Protein 7DRQ (pdb70)

Solvent-accessible surface area: 38361 Å² total

Foldseek 3Di:
DWFFDDKAWDDQFFFWQFAEEDDLVCLQPDADDPPHGQAAHDDGHLPPAAQAWDDDDQKIKWGFGDDLVGQWIMKIAGNVPRDIADETAPDHACANLNSSSYHYNQFHWHWDAQNPQRKIKIWGHFQAALPRCSVPRDHCNQPQTWMKMFGGPQNDDDRVPNYCVGIDAPPDPPGPDDRHRTHQFLPDNDRVQGGGDTRWHWAAAPVRWIKIWWHDDQQWIWMWMWTADVVVRGIDGTDTLADTPLCVVPDVGHKYWAWDYCALRWDKIDTWIFNPDQWLELGTWFFIWTAPDNRRHARIQELVSHGADVHSDRCRGTPTCCVVVVPSTDGNQWYFDALWEWHAENQGKTKIKGWIFGADPRDTPDIFIKIWIAPSSDDDTDIDSPADSARYWAYDDQWIWGWDADQQWIWIWIDGGRDRDTDTDDTDDPPDFGFDDWDWDDDPQKIWIWTWGPDDDGGGGIIMIIIIHNPD/DFFDDKFWPDLFFFWQFAEEDDLVCLQPPDDDPPDGQAAHDDGHQPPAAQFWDDDVQKIKWGFGDDLVGQWIMKIAGNVVRDIADETAPDGACGNLNSSSHHYNQFHWHWDAQPVQRKIKIWGHFQAALPRCSPPRDRCNQPQTWMKMFDGPLNPDDRVPNYCNRIDAPPDPPGPDDRHRTHQFLPDNDRVQGGGDTRWHWAAAPVRKIKIKWHDDQFWIWMWMWTQPPVVRGIDGTDTLADTPLCVVPDVGHKYWAWDYCALRWDKIDTWIANPDQWLALGTWFFMWIAPDNRPPDLIAALASHDADVHRDRCRGTPGVCVVVVPSTHGNQWYFDALWEWHAENLRKTKIKGWIFGADPNDTPDIFIKIWIDGSSDDDIDIDSPAPSARYWDYDHQWIWGWDFDQQWIWIWIDGGRDRDTDTDDTDDPPPFGFDDWDWDDDPQKIWIWTWTPDDHGRGGIIMIIIGGND

Sequence (942 aa):
AIKLEHEIKVTDQALFFDGVKKSVPQARTQAYIEGQKYNYAYGNAIAPHGDAIKVYKNYVFTWYRGGILDRHVLTRYNTLTGKSVTIEFPHQHTGFEGRWWVGETHNTIAVAISPKDETIHLLYDHAYRENTDTGGNGDIRKDYFRYSYSLAGAASVTDNNFTLTQFVKDTSVNSEGATDYKHLTTGIEDHGQFSRLTYPTFFTSHDGDLFLHRQGSSHDGRVVFNKYLAEQGKWSHFKSFNVLGAGKKGEIKNWSIYGKKYADGKIRIGFQRRFNLPDRFRAQDGFYAYSDDPSGETQWKNYKGEAITPLVKADEALVRPGDLLPDATAKDQVSITGGFDWTVTENGDLHLIGQTNEWVNKKVIKKVYSHTYQKAGVGELITTTDFPPASQLYTAGENIYIIGLEQGRPFVEQAKGGTNDFTRVYYAPVGSQSFQKGIVHIHDGKLYYYLLEKGGAGDKRTTYLQIINLDIIKLEHEIKVTDQALFFDGVKKSVPQARTQAYIEGQKYNYAYGNAIAPHGDAIKVYKNYVFTWYRGGILDRHVLTRYNTLTGKSVTIEFPHQHTGFEGRWWVGETHNTIAVAISPKDETIHLLYDHAYRENTDTGGNGDIRKDYFRYSYSLAGAASVTDNNFTLTQFVKDTSVNSEGATDYKHLTTGIEDHGQFSRLTYPTFFTSHDGDLFLHRQGSSHDGRVVFNKYLAEQGKWSHFKSFNVLGAGKKGEIKNWSIYGKKYADGKIRIGFQRRFNLPDRFRAQDGFYAYSDDPSGETQWKNYKGEAITPLVKADEALVRPGDLLPDATAKDQVSITGGFDWTVTENGDLHLIGQTNEWVNKKVIKKVYSHTYQKAGVGELITTTDFPPASQLYTAGENIYIIGLEQGRPFVEQAKGGTNDFTRVYYAPVGSQSFQKGIVHIHDGKLYYYLLEKGGAGDKRTTYLQIINLD

Secondary structure (DSSP, 8-state):
--EEEEEEEEEEEEE---S-B--HHHHHHPPP-TT---EESS-S--SS-SS---EETTEE---PBSSTTT-B--EEEETTT--EEE---S-B---BTTBTTEE-TT--EEEEE-TTT--EEEEE---B-TT---TTS---TT-SS-EEEB-TTGGGS-GGG-SGGGB----STT---TT---B----S--HHHHSSB----EEE-TT--EEE--EEETTEEE-EEEEEETTTTEEPPPEESB-S-GGGTTSSS--EEEE--EETTEEEEEEEEE---SSSBSSEE--EEEESSTTSSS-EE-TTS-B---BS-GGGG---GGGGSTT--STT-EE--S--EEEE-TT--EEEEEEEEEEETTEEEEEEEEEEEEGGG-SPPEEES---S----EEETTEEEEEEEETTEEEEEEEETT----EEEEEPPTTS--EEEEEEEEETTEEEEEEEETT--TTEEEEEEEEEE---/-EEEEEEEEEEEEE---S-B--HHHHHHPPP-TT---EESS-S--SS-SS---EETTEE----B-STTT-B--EEEETTT--EEE---S-B---BTTBTTEE-TT--EEEEE-TTT--EEEEE---B-TT---TTS---TT-SS-EEEB-TTGGGS-GGG-SGGGB----STT---TT---B----S--HHHHSSB----EEE-TT--EEE--EE-SSSEE-EEEEEEGGGTEEPPPEESB-S-GGGTTSSS--EEEE--EETTEEEEEEEEE---SSSBSSEE--EEEESSTTSSS-EE-TTS-B---BS-GGGG---GGGGSTT--STT-EE--S--EEEE-TT--EEEEEEEEEEETTEEEEEEEEEEEEGGG-SPPEEES---S----EEETTEEEEEEEETTEEEEEEEETT----EEEEEPPTTSPPEEEEEEEEETTEEEEEEEESS--TTEEEEEEEEEE--

Organism: NCBI:txid1513271

Radius of gyration: 33.38 Å; Cα contacts (8 Å, |Δi|>4): 2490; chains: 2; bounding box: 59×92×86 Å

Structure (mmCIF, N/CA/C/O backbone):
data_7DRQ
#
_entry.id   7DRQ
#
_cell.length_a   57.993
_cell.length_b   99.998
_cell.length_c   95.304
_cell.angle_alpha   90.000
_cell.angle_beta   90.940
_cell.angle_gamma   90.000
#
_symmetry.space_group_name_H-M   'P 1 21 1'
#
loop_
_entity.id
_entity.type
_entity.pdbx_description
1 polymer Uly1
2 non-polymer 'CALCIUM ION'
3 water water
#
loop_
_atom_site.group_PDB
_atom_site.id
_atom_site.type_symbol
_atom_site.label_atom_id
_atom_site.label_alt_id
_atom_site.label_comp_id
_atom_site.label_asym_id
_atom_site.label_entity_id
_atom_site.label_seq_id
_atom_site.pdbx_PDB_ins_code
_atom_site.Cartn_x
_atom_site.Cartn_y
_atom_site.Cartn_z
_atom_site.occupancy
_atom_site.B_iso_or_equiv
_atom_site.auth_seq_id
_atom_site.auth_comp_id
_atom_site.auth_asym_id
_atom_site.auth_atom_id
_atom_site.pdbx_PDB_model_num
ATOM 1 N N . ALA A 1 1 ? 59.699 68.938 94.120 1.00 30.89 21 ALA A N 1
ATOM 2 C CA . ALA A 1 1 ? 58.707 69.690 94.877 1.00 26.13 21 ALA A CA 1
ATOM 3 C C . ALA A 1 1 ? 58.398 71.028 94.213 1.00 26.98 21 ALA A C 1
ATOM 4 O O . ALA A 1 1 ? 59.233 71.592 93.503 1.00 26.79 21 ALA A O 1
ATOM 6 N N . ILE A 1 2 ? 57.183 71.527 94.443 1.00 22.21 22 ILE A N 1
ATOM 7 C CA . ILE A 1 2 ? 56.858 72.898 94.077 1.00 18.63 22 ILE A CA 1
ATOM 8 C C . ILE A 1 2 ? 57.709 73.841 94.916 1.00 21.38 22 ILE A C 1
ATOM 9 O O . ILE A 1 2 ? 57.801 73.688 96.140 1.00 21.60 22 ILE A O 1
ATOM 14 N N . LYS A 1 3 ? 58.338 74.822 94.264 1.00 19.16 23 LYS A N 1
ATOM 15 C CA . LYS A 1 3 ? 59.372 75.624 94.910 1.00 22.46 23 LYS A CA 1
ATOM 16 C C . LYS A 1 3 ? 59.177 77.100 94.598 1.00 17.73 23 LYS A C 1
ATOM 17 O O . LYS A 1 3 ? 58.992 77.471 93.435 1.00 17.51 23 LYS A O 1
ATOM 23 N N . LEU A 1 4 ? 59.230 77.934 95.637 1.00 16.06 24 LEU A N 1
ATOM 24 C CA . LEU A 1 4 ? 59.299 79.377 95.439 1.00 14.68 24 LEU A CA 1
ATOM 25 C C . LEU A 1 4 ? 60.667 79.737 94.869 1.00 19.14 24 LEU A C 1
ATOM 26 O O . LEU A 1 4 ? 61.698 79.431 95.482 1.00 18.08 24 LEU A O 1
ATOM 31 N N . GLU A 1 5 ? 60.684 80.392 93.707 1.00 14.26 25 GLU A N 1
ATOM 32 C CA . GLU A 1 5 ? 61.933 80.751 93.039 1.00 18.13 25 GLU A CA 1
ATOM 33 C C . GLU A 1 5 ? 62.310 82.218 93.191 1.00 22.49 25 GLU A C 1
ATOM 34 O O . GLU A 1 5 ? 63.498 82.532 93.307 1.00 20.06 25 GLU A O 1
ATOM 40 N N . HIS A 1 6 ? 61.336 83.127 93.165 1.00 17.53 26 HIS A N 1
ATOM 41 C CA . HIS A 1 6 ? 61.618 84.555 93.200 1.00 18.21 26 HIS A CA 1
ATOM 42 C C . HIS A 1 6 ? 60.522 85.281 93.964 1.00 19.13 26 HIS A C 1
ATOM 43 O O . HIS A 1 6 ? 59.351 84.899 93.899 1.00 16.16 26 HIS A O 1
ATOM 50 N N . GLU A 1 7 ? 60.909 86.336 94.678 1.00 15.62 27 GLU A N 1
ATOM 51 C CA . GLU A 1 7 ? 59.961 87.205 95.369 1.00 15.22 27 GLU A CA 1
ATOM 52 C C . GLU A 1 7 ? 60.419 88.640 95.153 1.00 20.21 27 GLU A C 1
ATOM 53 O O . GLU A 1 7 ? 61.538 88.993 95.534 1.00 20.29 27 GLU A O 1
ATOM 59 N N . ILE A 1 8 ? 59.568 89.454 94.528 1.00 16.21 28 ILE A N 1
ATOM 60 C CA . ILE A 1 8 ? 59.948 90.749 93.975 1.00 14.10 28 ILE A CA 1
ATOM 61 C C . ILE A 1 8 ? 58.950 91.793 94.448 1.00 13.65 28 ILE A C 1
ATOM 62 O O . ILE A 1 8 ? 57.746 91.644 94.233 1.00 16.11 28 ILE A O 1
ATOM 67 N N . LYS A 1 9 ? 59.437 92.871 95.046 1.00 16.11 29 LYS A N 1
ATOM 68 C CA . LYS A 1 9 ? 58.523 93.947 95.398 1.00 13.39 29 LYS A CA 1
ATOM 69 C C . LYS A 1 9 ? 58.179 94.734 94.141 1.00 14.33 29 LYS A C 1
ATOM 70 O O . LYS A 1 9 ? 59.053 95.060 93.333 1.00 14.63 29 LYS A O 1
ATOM 76 N N . VAL A 1 10 ? 56.895 94.992 93.942 1.00 11.84 30 VAL A N 1
ATOM 77 C CA . VAL A 1 10 ? 56.486 95.772 92.786 1.00 13.52 30 VAL A CA 1
ATOM 78 C C . VAL A 1 10 ? 56.389 97.246 93.131 1.00 14.89 30 VAL A C 1
ATOM 79 O O . VAL A 1 10 ? 56.962 98.092 92.439 1.00 14.99 30 VAL A O 1
ATOM 83 N N . THR A 1 11 ? 55.656 97.576 94.193 1.00 13.06 31 THR A N 1
ATOM 84 C CA . THR A 1 11 ? 55.516 98.969 94.590 1.00 13.57 31 THR A CA 1
ATOM 85 C C . THR A 1 11 ? 55.074 99.022 96.040 1.00 13.02 31 THR A C 1
ATOM 86 O O . THR A 1 11 ? 54.532 98.056 96.582 1.00 13.66 31 THR A O 1
ATOM 90 N N . ASP A 1 12 ? 55.348 100.164 96.669 1.00 14.20 32 ASP A N 1
ATOM 91 C CA . ASP A 1 12 ? 54.791 100.512 97.964 1.00 16.51 32 ASP A CA 1
ATOM 92 C C . ASP A 1 12 ? 53.677 101.533 97.834 1.00 15.67 32 ASP A C 1
ATOM 93 O O . ASP A 1 12 ? 53.209 102.066 98.849 1.00 14.30 32 ASP A O 1
ATOM 98 N N . GLN A 1 13 ? 53.244 101.824 96.603 1.00 17.07 33 GLN A N 1
ATOM 99 C CA . GLN A 1 13 ? 52.288 102.896 96.358 1.00 15.97 33 GLN A CA 1
ATOM 100 C C . GLN A 1 13 ? 51.061 102.415 95.592 1.00 12.67 33 GLN A C 1
ATOM 101 O O . GLN A 1 13 ? 50.436 103.202 94.881 1.00 12.10 33 GLN A O 1
ATOM 107 N N . ALA A 1 14 ? 50.703 101.136 95.713 1.00 11.25 34 ALA A N 1
ATOM 108 C CA . ALA A 1 14 ? 49.509 100.635 95.034 1.00 13.09 34 ALA A CA 1
ATOM 109 C C . ALA A 1 14 ? 48.249 101.209 95.669 1.00 14.11 34 ALA A C 1
ATOM 110 O O . ALA A 1 14 ? 48.118 101.256 96.897 1.00 14.35 34 ALA A O 1
ATOM 112 N N . LEU A 1 15 ? 47.326 101.654 94.825 1.00 12.67 35 LEU A N 1
ATOM 113 C CA . LEU A 1 15 ? 46.105 102.289 95.313 1.00 15.48 35 LEU A CA 1
ATOM 114 C C . LEU A 1 15 ? 45.220 101.294 96.059 1.00 15.80 35 LEU A C 1
ATOM 115 O O . LEU A 1 15 ? 45.022 100.158 95.623 1.00 13.91 35 LEU A O 1
ATOM 120 N N . PHE A 1 16 ? 44.678 101.737 97.192 1.00 13.01 36 PHE A N 1
ATOM 121 C CA . PHE A 1 16 ? 43.753 100.947 97.984 1.00 14.39 36 PHE A CA 1
ATOM 122 C C . PHE A 1 16 ? 42.646 101.857 98.492 1.00 13.99 36 PHE A C 1
ATOM 123 O O . PHE A 1 16 ? 42.903 103.012 98.839 1.00 14.81 36 PHE A O 1
ATOM 131 N N . PHE A 1 17 ? 41.424 101.340 98.529 1.00 13.09 37 PHE A N 1
ATOM 132 C CA . PHE A 1 17 ? 40.273 102.122 98.972 1.00 14.52 37 PHE A CA 1
ATOM 133 C C . PHE A 1 17 ? 40.119 101.918 100.477 1.00 14.32 37 PHE A C 1
ATOM 134 O O . PHE A 1 17 ? 39.502 100.950 100.928 1.00 18.19 37 PHE A O 1
ATOM 142 N N . ASP A 1 18 ? 40.683 102.836 101.253 1.00 14.78 38 ASP A N 1
ATOM 143 C CA . ASP A 1 18 ? 40.791 102.683 102.700 1.00 17.53 38 ASP A CA 1
ATOM 144 C C . ASP A 1 18 ? 39.577 103.211 103.457 1.00 19.92 38 ASP A C 1
ATOM 145 O O . ASP A 1 18 ? 39.607 103.252 104.695 1.00 17.90 38 ASP A O 1
ATOM 150 N N . GLY A 1 19 ? 38.525 103.611 102.751 1.00 15.67 39 GLY A N 1
ATOM 151 C CA . GLY A 1 19 ? 37.318 104.119 103.385 1.00 15.31 39 GLY A CA 1
ATOM 152 C C . GLY A 1 19 ? 36.282 103.045 103.642 1.00 15.31 39 GLY A C 1
ATOM 153 O O . GLY A 1 19 ? 36.639 101.909 103.970 1.00 19.19 39 GLY A O 1
ATOM 154 N N . VAL A 1 20 ? 35.000 103.379 103.492 1.00 21.22 40 VAL A N 1
ATOM 155 C CA . VAL A 1 20 ? 33.920 102.444 103.784 1.00 21.55 40 VAL A CA 1
ATOM 156 C C . VAL A 1 20 ? 33.103 102.183 102.524 1.00 20.11 40 VAL A C 1
ATOM 157 O O . VAL A 1 20 ? 33.189 102.899 101.523 1.00 19.88 40 VAL A O 1
ATOM 161 N N . LYS A 1 21 ? 32.284 101.139 102.601 1.00 22.86 41 LYS A N 1
ATOM 162 C CA . LYS A 1 21 ? 31.431 100.761 101.485 1.00 19.91 41 LYS A CA 1
ATOM 163 C C . LYS A 1 21 ? 30.292 101.758 101.305 1.00 25.06 41 LYS A C 1
ATOM 164 O O . LYS A 1 21 ? 29.656 102.175 102.274 1.00 22.73 41 LYS A O 1
ATOM 170 N N . LYS A 1 22 ? 30.029 102.133 100.054 1.00 20.70 42 LYS A N 1
ATOM 171 C CA . LYS A 1 22 ? 28.925 103.021 99.710 1.00 24.87 42 LYS A CA 1
ATOM 172 C C . LYS A 1 22 ? 27.913 102.297 98.833 1.00 26.43 42 LYS A C 1
ATOM 173 O O . LYS A 1 22 ? 28.284 101.505 97.959 1.00 22.71 42 LYS A O 1
ATOM 179 N N . SER A 1 23 ? 26.631 102.584 99.063 1.00 23.05 43 SER A N 1
ATOM 180 C CA . SER A 1 23 ? 25.589 102.150 98.151 1.00 24.94 43 SER A CA 1
ATOM 181 C C . SER A 1 23 ? 25.779 102.819 96.786 1.00 24.35 43 SER A C 1
ATOM 182 O O . SER A 1 23 ? 26.515 103.796 96.637 1.00 23.02 43 SER A O 1
ATOM 185 N N . VAL A 1 24 ? 25.099 102.281 95.780 1.00 18.55 44 VAL A N 1
ATOM 186 C CA . VAL A 1 24 ? 25.109 102.895 94.456 1.00 22.41 44 VAL A CA 1
ATOM 187 C C . VAL A 1 24 ? 24.442 104.270 94.503 1.00 23.90 44 VAL A C 1
ATOM 188 O O . VAL A 1 24 ? 24.993 105.228 93.937 1.00 20.45 44 VAL A O 1
ATOM 192 N N . PRO A 1 25 ? 23.275 104.440 95.148 1.00 26.31 45 PRO A N 1
ATOM 193 C CA . PRO A 1 25 ? 22.723 105.806 95.252 1.00 28.44 45 PRO A CA 1
ATOM 194 C C . PRO A 1 25 ? 23.611 106.761 96.036 1.00 24.67 45 PRO A C 1
ATOM 195 O O . PRO A 1 25 ? 23.719 107.934 95.664 1.00 27.08 45 PRO A O 1
ATOM 199 N N . GLN A 1 26 ? 24.237 106.300 97.121 1.00 20.52 46 GLN A N 1
ATOM 200 C CA . GLN A 1 26 ? 25.222 107.119 97.820 1.00 25.21 46 GLN A CA 1
ATOM 201 C C . GLN A 1 26 ? 26.361 107.515 96.887 1.00 27.11 46 GLN A C 1
ATOM 202 O O . GLN A 1 26 ? 26.714 108.696 96.775 1.00 21.95 46 GLN A O 1
ATOM 208 N N . ALA A 1 27 ? 26.960 106.525 96.218 1.00 20.58 47 ALA A N 1
ATOM 209 C CA . ALA A 1 27 ? 28.111 106.792 95.360 1.00 21.01 47 ALA A CA 1
ATOM 210 C C . ALA A 1 27 ? 27.753 107.776 94.259 1.00 19.80 47 ALA A C 1
ATOM 211 O O . ALA A 1 27 ? 28.567 108.626 93.881 1.00 20.33 47 ALA A O 1
ATOM 213 N N . ARG A 1 28 ? 26.530 107.690 93.744 1.00 18.38 48 ARG A N 1
ATOM 214 C CA . ARG A 1 28 ? 26.155 108.548 92.633 1.00 18.73 48 ARG A CA 1
ATOM 215 C C . ARG A 1 28 ? 25.866 109.972 93.087 1.00 20.05 48 ARG A C 1
ATOM 216 O O . ARG A 1 28 ? 26.188 110.932 92.377 1.00 21.37 48 ARG A O 1
ATOM 224 N N . THR A 1 29 ? 25.275 110.134 94.265 1.00 16.85 49 THR A N 1
ATOM 225 C CA . THR A 1 29 ? 24.735 111.433 94.631 1.00 18.31 49 THR A CA 1
ATOM 226 C C . THR A 1 29 ? 25.634 112.251 95.550 1.00 19.08 49 THR A C 1
ATOM 227 O O . THR A 1 29 ? 25.533 113.482 95.535 1.00 16.38 49 THR A O 1
ATOM 231 N N . GLN A 1 30 ? 26.523 111.626 96.321 1.00 17.21 50 GLN A N 1
ATOM 232 C CA . GLN A 1 30 ? 27.255 112.355 97.350 1.00 18.54 50 GLN A CA 1
ATOM 233 C C . GLN A 1 30 ? 28.429 113.116 96.745 1.00 16.71 50 GLN A C 1
ATOM 234 O O . GLN A 1 30 ? 29.133 112.609 95.867 1.00 19.09 50 GLN A O 1
ATOM 240 N N . ALA A 1 31 ? 28.635 114.343 97.218 1.00 15.87 51 ALA A N 1
ATOM 241 C CA . ALA A 1 31 ? 29.756 115.155 96.768 1.00 17.65 51 ALA A CA 1
ATOM 242 C C . ALA A 1 31 ? 31.057 114.776 97.483 1.00 15.54 51 ALA A C 1
ATOM 243 O O . ALA A 1 31 ? 31.072 114.241 98.598 1.00 14.20 51 ALA A O 1
ATOM 245 N N . TYR A 1 32 ? 32.165 115.102 96.823 1.00 13.83 52 TYR A N 1
ATOM 246 C CA . TYR A 1 32 ? 33.485 114.935 97.414 1.00 15.41 52 TYR A CA 1
ATOM 247 C C . TYR A 1 32 ? 33.632 115.756 98.695 1.00 16.03 52 TYR A C 1
ATOM 248 O O . TYR A 1 32 ? 33.088 116.856 98.809 1.00 17.50 52 TYR A O 1
ATOM 257 N N . ILE A 1 33 ? 34.393 115.221 99.654 1.00 14.95 53 ILE A N 1
ATOM 258 C CA . ILE A 1 33 ? 34.787 115.908 100.885 1.00 16.19 53 ILE A CA 1
ATOM 259 C C . ILE A 1 33 ? 36.303 115.761 100.999 1.00 18.99 53 ILE A C 1
ATOM 260 O O . ILE A 1 33 ? 36.797 114.641 101.086 1.00 19.23 53 ILE A O 1
ATOM 265 N N . GLU A 1 34 ? 37.009 116.891 101.048 1.00 19.04 54 GLU A N 1
ATOM 266 C CA . GLU A 1 34 ? 38.471 116.924 101.157 1.00 19.46 54 GLU A CA 1
ATOM 267 C C . GLU A 1 34 ? 38.930 116.295 102.473 1.00 23.16 54 GLU A C 1
ATOM 268 O O . GLU A 1 34 ? 38.286 116.589 103.435 1.00 22.25 54 GLU A O 1
ATOM 274 N N . GLY A 1 35 ? 40.005 115.466 102.514 1.00 23.03 55 GLY A N 1
ATOM 275 C CA . GLY A 1 35 ? 40.396 114.765 103.702 1.00 20.70 55 GLY A CA 1
ATOM 276 C C . GLY A 1 35 ? 39.656 113.469 103.926 1.00 21.56 55 GLY A C 1
ATOM 277 O O . GLY A 1 35 ? 39.991 112.747 104.871 1.00 23.03 55 GLY A O 1
ATOM 278 N N . GLN A 1 36 ? 38.665 113.145 103.093 1.00 21.83 56 GLN A N 1
ATOM 279 C CA . GLN A 1 36 ? 37.941 111.894 103.266 1.00 23.73 56 GLN A CA 1
ATOM 280 C C . GLN A 1 36 ? 38.843 110.699 102.983 1.00 19.32 56 GLN A C 1
ATOM 281 O O . GLN A 1 36 ? 39.777 110.768 102.177 1.00 21.59 56 GLN A O 1
ATOM 287 N N . LYS A 1 37 ? 38.552 109.588 103.657 1.00 22.27 57 LYS A N 1
ATOM 288 C CA . LYS A 1 37 ? 39.122 108.315 103.238 1.00 20.66 57 LYS A CA 1
ATOM 289 C C . LYS A 1 37 ? 38.542 107.916 101.885 1.00 18.61 57 LYS A C 1
ATOM 290 O O . LYS A 1 37 ? 37.527 108.451 101.424 1.00 21.19 57 LYS A O 1
ATOM 296 N N . TYR A 1 38 ? 39.210 106.969 101.229 1.00 13.68 58 TYR A N 1
ATOM 297 C CA . TYR A 1 38 ? 38.814 106.563 99.869 1.00 15.61 58 TYR A CA 1
ATOM 298 C C . TYR A 1 38 ? 37.723 105.511 99.970 1.00 13.51 58 TYR A C 1
ATOM 299 O O . TYR A 1 38 ? 37.990 104.316 100.107 1.00 15.45 58 TYR A O 1
ATOM 308 N N . ASN A 1 39 ? 36.472 105.953 99.905 1.00 15.18 59 ASN A N 1
ATOM 309 C CA . ASN A 1 39 ? 35.344 105.037 99.967 1.00 14.29 59 ASN A CA 1
ATOM 310 C C . ASN A 1 39 ? 35.246 104.246 98.664 1.00 16.00 59 ASN A C 1
ATOM 311 O O . ASN A 1 39 ? 36.015 104.452 97.718 1.00 13.21 59 ASN A O 1
ATOM 316 N N . TYR A 1 40 ? 34.290 103.319 98.608 1.00 17.30 60 TYR A N 1
ATOM 317 C CA . TYR A 1 40 ? 34.237 102.401 97.479 1.00 15.42 60 TYR A CA 1
ATOM 318 C C . TYR A 1 40 ? 32.834 101.822 97.342 1.00 16.14 60 TYR A C 1
ATOM 319 O O . TYR A 1 40 ? 32.086 101.722 98.318 1.00 18.80 60 TYR A O 1
ATOM 328 N N . ALA A 1 41 ? 32.493 101.436 96.118 1.00 13.31 61 ALA A N 1
ATOM 329 C CA . ALA A 1 41 ? 31.155 100.953 95.805 1.00 17.20 61 ALA A CA 1
ATOM 330 C C . ALA A 1 41 ? 31.059 99.435 95.784 1.00 18.04 61 ALA A C 1
ATOM 331 O O . ALA A 1 41 ? 29.978 98.884 96.035 1.00 16.91 61 ALA A O 1
ATOM 333 N N . TYR A 1 42 ? 32.162 98.743 95.517 1.00 16.29 62 TYR A N 1
ATOM 334 C CA . TYR A 1 42 ? 32.110 97.290 95.450 1.00 15.87 62 TYR A CA 1
ATOM 335 C C . TYR A 1 42 ? 33.181 96.688 96.343 1.00 16.50 62 TYR A C 1
ATOM 336 O O . TYR A 1 42 ? 32.964 96.542 97.551 1.00 20.13 62 TYR A O 1
ATOM 345 N N . GLY A 1 43 ? 34.355 96.362 95.778 1.00 15.14 63 GLY A N 1
ATOM 346 C CA . GLY A 1 43 ? 35.464 95.899 96.585 1.00 16.35 63 GLY A CA 1
ATOM 347 C C . GLY A 1 43 ? 36.374 97.042 96.989 1.00 18.01 63 GLY A C 1
ATOM 348 O O . GLY A 1 43 ? 36.298 98.144 96.464 1.00 14.52 63 GLY A O 1
ATOM 349 N N . ASN A 1 44 ? 37.242 96.782 97.964 1.00 13.57 64 ASN A N 1
ATOM 350 C CA . ASN A 1 44 ? 38.151 97.829 98.410 1.00 12.60 64 ASN A CA 1
ATOM 351 C C . ASN A 1 44 ? 39.546 97.707 97.806 1.00 14.11 64 ASN A C 1
ATOM 352 O O . ASN A 1 44 ? 40.387 98.569 98.063 1.00 15.07 64 ASN A O 1
ATOM 357 N N . ALA A 1 45 ? 39.796 96.696 96.972 1.00 12.52 65 ALA A N 1
ATOM 358 C CA . ALA A 1 45 ? 41.146 96.403 96.480 1.00 12.28 65 ALA A CA 1
ATOM 359 C C . ALA A 1 45 ? 41.120 96.321 94.956 1.00 12.54 65 ALA A C 1
ATOM 360 O O . ALA A 1 45 ? 40.677 95.316 94.386 1.00 14.90 65 ALA A O 1
ATOM 362 N N . ILE A 1 46 ? 41.590 97.387 94.299 1.00 10.06 66 ILE A N 1
ATOM 363 C CA . ILE A 1 46 ? 41.666 97.429 92.840 1.00 11.29 66 ILE A CA 1
ATOM 364 C C . ILE A 1 46 ? 43.028 96.979 92.315 1.00 12.11 66 ILE A C 1
ATOM 365 O O . ILE A 1 46 ? 43.204 96.858 91.093 1.00 11.91 66 ILE A O 1
ATOM 370 N N . ALA A 1 47 ? 43.983 96.707 93.199 1.00 12.41 67 ALA A N 1
ATOM 371 C CA . ALA A 1 47 ? 45.326 96.266 92.829 1.00 12.54 67 ALA A CA 1
ATOM 372 C C . ALA A 1 47 ? 45.878 95.280 93.854 1.00 12.16 67 ALA A C 1
ATOM 373 O O . ALA A 1 47 ? 45.962 95.607 95.048 1.00 14.19 67 ALA A O 1
ATOM 375 N N . PRO A 1 48 ? 46.258 94.058 93.449 1.00 10.05 68 PRO A N 1
ATOM 376 C CA . PRO A 1 48 ? 46.129 93.494 92.107 1.00 11.77 68 PRO A CA 1
ATOM 377 C C . PRO A 1 48 ? 44.710 92.997 91.874 1.00 10.59 68 PRO A C 1
ATOM 378 O O . PRO A 1 48 ? 44.121 92.364 92.744 1.00 11.52 68 PRO A O 1
ATOM 382 N N . HIS A 1 49 ? 44.168 93.289 90.697 1.00 11.49 69 HIS A N 1
ATOM 383 C CA . HIS A 1 49 ? 42.787 92.949 90.404 1.00 10.96 69 HIS A CA 1
ATOM 384 C C . HIS A 1 49 ? 42.581 92.993 88.898 1.00 12.30 69 HIS A C 1
ATOM 385 O O . HIS A 1 49 ? 43.151 93.848 88.217 1.00 12.07 69 HIS A O 1
ATOM 392 N N . GLY A 1 50 ? 41.749 92.080 88.397 1.00 11.08 70 GLY A N 1
ATOM 393 C CA . GLY A 1 50 ? 41.476 92.010 86.969 1.00 10.76 70 GLY A CA 1
ATOM 394 C C . GLY A 1 50 ? 42.571 91.265 86.225 1.00 10.78 70 GLY A C 1
ATOM 395 O O . GLY A 1 50 ? 43.391 90.548 86.808 1.00 10.46 70 GLY A O 1
ATOM 396 N N . ASP A 1 51 ? 42.579 91.449 84.901 1.00 8.81 71 ASP A N 1
ATOM 397 C CA . ASP A 1 51 ? 43.518 90.758 84.018 1.00 9.56 71 ASP A CA 1
ATOM 398 C C . ASP A 1 51 ? 44.854 91.509 83.995 1.00 11.34 71 ASP A C 1
ATOM 399 O O . ASP A 1 51 ? 45.312 92.033 82.977 1.00 9.75 71 ASP A O 1
ATOM 404 N N . ALA A 1 52 ? 45.476 91.556 85.166 1.00 10.48 72 ALA A N 1
ATOM 405 C CA . ALA A 1 52 ? 46.499 92.551 85.449 1.00 7.86 72 ALA A CA 1
ATOM 406 C C . ALA A 1 52 ? 47.921 92.023 85.374 1.00 11.28 72 ALA A C 1
ATOM 407 O O . ALA A 1 52 ? 48.854 92.772 85.683 1.00 11.09 72 ALA A O 1
ATOM 409 N N . ILE A 1 53 ? 48.130 90.765 85.001 1.00 8.80 73 ILE A N 1
ATOM 410 C CA . ILE A 1 53 ? 49.490 90.246 84.921 1.00 9.70 73 ILE A CA 1
ATOM 411 C C . ILE A 1 53 ? 49.615 89.302 83.733 1.00 10.62 73 ILE A C 1
ATOM 412 O O . ILE A 1 53 ? 48.767 88.427 83.533 1.00 12.83 73 ILE A O 1
ATOM 417 N N . LYS A 1 54 ? 50.674 89.481 82.940 1.00 11.38 74 LYS A N 1
ATOM 418 C CA . LYS A 1 54 ? 50.965 88.596 81.820 1.00 11.71 74 LYS A CA 1
ATOM 419 C C . LYS A 1 54 ? 52.461 88.335 81.775 1.00 14.76 74 LYS A C 1
ATOM 420 O O . LYS A 1 54 ? 53.263 89.150 82.244 1.00 12.14 74 LYS A O 1
ATOM 426 N N . VAL A 1 55 ? 52.829 87.196 81.199 1.00 10.51 75 VAL A N 1
ATOM 427 C CA . VAL A 1 55 ? 54.226 86.828 80.997 1.00 12.30 75 VAL A CA 1
ATOM 428 C C . VAL A 1 55 ? 54.458 86.607 79.512 1.00 15.82 75 VAL A C 1
ATOM 429 O O . VAL A 1 55 ? 53.707 85.870 78.862 1.00 17.48 75 VAL A O 1
ATOM 433 N N . TYR A 1 56 ? 55.488 87.263 78.978 1.00 13.67 76 TYR A N 1
ATOM 434 C CA . TYR A 1 56 ? 55.888 87.132 77.580 1.00 12.28 76 TYR A CA 1
ATOM 435 C C . TYR A 1 56 ? 57.402 86.996 77.545 1.00 15.54 76 TYR A C 1
ATOM 436 O O . TYR A 1 56 ? 58.111 87.925 77.948 1.00 12.29 76 TYR A O 1
ATOM 445 N N . LYS A 1 57 ? 57.890 85.847 77.070 1.00 13.16 77 LYS A N 1
ATOM 446 C CA . LYS A 1 57 ? 59.315 85.534 77.117 1.00 14.79 77 LYS A CA 1
ATOM 447 C C . LYS A 1 57 ? 59.848 85.774 78.529 1.00 15.52 77 LYS A C 1
ATOM 448 O O . LYS A 1 57 ? 59.345 85.179 79.491 1.00 13.06 77 LYS A O 1
ATOM 454 N N . ASN A 1 58 ? 60.829 86.663 78.674 1.00 16.40 78 ASN A N 1
ATOM 455 C CA . ASN A 1 58 ? 61.444 86.934 79.970 1.00 12.64 78 ASN A CA 1
ATOM 456 C C . ASN A 1 58 ? 60.884 88.176 80.660 1.00 15.50 78 ASN A C 1
ATOM 457 O O . ASN A 1 58 ? 61.551 88.752 81.529 1.00 17.25 78 ASN A O 1
ATOM 462 N N . TYR A 1 59 ? 59.658 88.567 80.353 1.00 12.07 79 TYR A N 1
ATOM 463 C CA . TYR A 1 59 ? 59.091 89.793 80.899 1.00 12.71 79 TYR A CA 1
ATOM 464 C C . TYR A 1 59 ? 57.778 89.487 81.595 1.00 12.88 79 TYR A C 1
ATOM 465 O O . TYR A 1 59 ? 56.928 88.783 81.039 1.00 16.55 79 TYR A O 1
ATOM 474 N N . VAL A 1 60 ? 57.609 90.019 82.802 1.00 11.51 80 VAL A N 1
ATOM 475 C CA . VAL A 1 60 ? 56.333 89.961 83.507 1.00 10.71 80 VAL A CA 1
ATOM 476 C C . VAL A 1 60 ? 55.735 91.357 83.483 1.00 12.99 80 VAL A C 1
ATOM 477 O O . VAL A 1 60 ? 56.320 92.294 84.043 1.00 15.44 80 VAL A O 1
ATOM 481 N N . PHE A 1 61 ? 54.571 91.500 82.852 1.00 11.16 81 PHE A N 1
ATOM 482 C CA . PHE A 1 61 ? 53.876 92.775 82.772 1.00 9.92 81 PHE A CA 1
ATOM 483 C C . PHE A 1 61 ? 52.774 92.814 83.822 1.00 11.32 81 PHE A C 1
ATOM 484 O O . PHE A 1 61 ? 51.968 91.882 83.911 1.00 12.83 81 PHE A O 1
ATOM 500 N N . THR A 1 63 ? 49.868 95.508 85.833 1.00 10.78 83 THR A N 1
ATOM 501 C CA . THR A 1 63 ? 49.186 96.790 85.897 1.00 12.81 83 THR A CA 1
ATOM 502 C C . THR A 1 63 ? 48.695 97.053 87.314 1.00 9.65 83 THR A C 1
ATOM 503 O O . THR A 1 63 ? 48.503 96.135 88.110 1.00 11.20 83 THR A O 1
ATOM 507 N N . TRP A 1 64 ? 48.469 98.330 87.603 1.00 12.04 84 TRP A N 1
ATOM 508 C CA . TRP A 1 64 ? 47.967 98.780 88.893 1.00 11.76 84 TRP A CA 1
ATOM 509 C C . TRP A 1 64 ? 47.657 100.264 88.787 1.00 9.51 84 TRP A C 1
ATOM 510 O O . TRP A 1 64 ? 48.249 100.972 87.969 1.00 11.98 84 TRP A O 1
ATOM 521 N N . TYR A 1 65 ? 46.710 100.717 89.600 1.00 10.57 85 TYR A N 1
ATOM 522 C CA . TYR A 1 65 ? 46.546 102.139 89.876 1.00 11.23 85 TYR A CA 1
ATOM 523 C C . TYR A 1 65 ? 47.444 102.523 91.043 1.00 10.87 85 TYR A C 1
ATOM 524 O O . TYR A 1 65 ? 47.592 101.752 91.996 1.00 12.55 85 TYR A O 1
ATOM 533 N N . ARG A 1 66 ? 48.017 103.726 90.981 1.00 12.15 86 ARG A N 1
ATOM 534 C CA . ARG A 1 66 ? 48.905 104.233 92.023 1.00 12.89 86 ARG A CA 1
ATOM 535 C C . ARG A 1 66 ? 48.141 105.107 93.018 1.00 15.90 86 ARG A C 1
ATOM 536 O O . ARG A 1 66 ? 47.296 105.916 92.628 1.00 14.41 86 ARG A O 1
ATOM 544 N N . GLY A 1 67 ? 48.443 104.944 94.320 1.00 13.64 87 GLY A N 1
ATOM 545 C CA . GLY A 1 67 ? 47.803 105.759 95.334 1.00 16.55 87 GLY A CA 1
ATOM 546 C C . GLY A 1 67 ? 48.559 107.061 95.580 1.00 15.30 87 GLY A C 1
ATOM 547 O O . GLY A 1 67 ? 49.652 107.275 95.057 1.00 15.80 87 GLY A O 1
ATOM 548 N N . GLY A 1 68 ? 47.952 107.941 96.377 1.00 16.14 88 GLY A N 1
ATOM 549 C CA . GLY A 1 68 ? 46.643 107.720 96.974 1.00 13.74 88 GLY A CA 1
ATOM 550 C C . GLY A 1 68 ? 45.466 108.320 96.221 1.00 15.51 88 GLY A C 1
ATOM 551 O O . GLY A 1 68 ? 45.467 108.366 94.987 1.00 12.75 88 GLY A O 1
ATOM 552 N N . ILE A 1 69 ? 44.466 108.785 96.982 1.00 15.34 89 ILE A N 1
ATOM 553 C CA . ILE A 1 69 ? 43.186 109.212 96.411 1.00 16.27 89 ILE A CA 1
ATOM 554 C C . ILE A 1 69 ? 43.360 110.377 95.442 1.00 16.49 89 ILE A C 1
ATOM 555 O O . ILE A 1 69 ? 42.546 110.557 94.533 1.00 16.75 89 ILE A O 1
ATOM 560 N N . LEU A 1 70 ? 44.417 111.176 95.600 1.00 14.58 90 LEU A N 1
ATOM 561 C CA . LEU A 1 70 ? 44.622 112.321 94.720 1.00 16.82 90 LEU A CA 1
ATOM 562 C C . LEU A 1 70 ? 45.499 111.992 93.517 1.00 18.98 90 LEU A C 1
ATOM 563 O O . LEU A 1 70 ? 45.738 112.868 92.679 1.00 16.59 90 LEU A O 1
ATOM 568 N N . ASP A 1 71 ? 45.966 110.750 93.409 1.00 16.52 91 ASP A N 1
ATOM 569 C CA . ASP A 1 71 ? 46.864 110.332 92.342 1.00 12.49 91 ASP A CA 1
ATOM 570 C C . ASP A 1 71 ? 46.083 109.460 91.363 1.00 14.93 91 ASP A C 1
ATOM 571 O O . ASP A 1 71 ? 45.548 109.962 90.368 1.00 11.93 91 ASP A O 1
ATOM 576 N N . ARG A 1 72 ? 45.981 108.163 91.671 1.00 14.41 92 ARG A N 1
ATOM 577 C CA . ARG A 1 72 ? 45.121 107.216 90.962 1.00 13.59 92 ARG A CA 1
ATOM 578 C C . ARG A 1 72 ? 45.586 106.939 89.536 1.00 12.70 92 ARG A C 1
ATOM 579 O O . ARG A 1 72 ? 44.802 106.458 88.719 1.00 13.03 92 ARG A O 1
ATOM 587 N N . HIS A 1 73 ? 46.854 107.193 89.209 1.00 12.86 93 HIS A N 1
ATOM 588 C CA . HIS A 1 73 ? 47.283 107.047 87.822 1.00 13.18 93 HIS A CA 1
ATOM 589 C C . HIS A 1 73 ? 47.385 105.583 87.424 1.00 10.54 93 HIS A C 1
ATOM 590 O O . HIS A 1 73 ? 47.717 104.712 88.236 1.00 13.73 93 HIS A O 1
ATOM 597 N N . VAL A 1 74 ? 47.086 105.328 86.153 1.00 10.37 94 VAL A N 1
ATOM 598 C CA . VAL A 1 74 ? 47.268 104.007 85.557 1.00 9.96 94 VAL A CA 1
ATOM 599 C C . VAL A 1 74 ? 48.758 103.722 85.398 1.00 11.87 94 VAL A C 1
ATOM 600 O O . VAL A 1 74 ? 49.496 104.517 84.804 1.00 13.32 94 VAL A O 1
ATOM 612 N N . LEU A 1 76 ? 51.981 100.758 84.461 1.00 12.70 96 LEU A N 1
ATOM 613 C CA . LEU A 1 76 ? 52.384 99.512 83.827 1.00 8.43 96 LEU A CA 1
ATOM 614 C C . LEU A 1 76 ? 53.827 99.223 84.212 1.00 10.75 96 LEU A C 1
ATOM 615 O O . LEU A 1 76 ? 54.717 100.025 83.919 1.00 11.89 96 LEU A O 1
ATOM 620 N N . THR A 1 77 ? 54.050 98.099 84.890 1.00 10.03 97 THR A N 1
ATOM 621 C CA . THR A 1 77 ? 55.377 97.688 85.345 1.00 11.22 97 THR A CA 1
ATOM 622 C C . THR A 1 77 ? 55.819 96.462 84.563 1.00 10.82 97 THR A C 1
ATOM 623 O O . THR A 1 77 ? 55.019 95.553 84.310 1.00 12.22 97 THR A O 1
ATOM 627 N N . ARG A 1 78 ? 57.086 96.437 84.168 1.00 10.44 98 ARG A N 1
ATOM 628 C CA . ARG A 1 78 ? 57.649 95.283 83.486 1.00 10.51 98 ARG A CA 1
ATOM 629 C C . ARG A 1 78 ? 58.841 94.793 84.287 1.00 13.67 98 ARG A C 1
ATOM 630 O O . ARG A 1 78 ? 59.799 95.543 84.485 1.00 12.56 98 ARG A O 1
ATOM 638 N N . TYR A 1 79 ? 58.768 93.550 84.754 1.00 14.01 99 TYR A N 1
ATOM 639 C CA . TYR A 1 79 ? 59.860 92.891 85.463 1.00 12.97 99 TYR A CA 1
ATOM 640 C C . TYR A 1 79 ? 60.590 91.958 84.503 1.00 13.17 99 TYR A C 1
ATOM 641 O O . TYR A 1 79 ? 59.960 91.158 83.802 1.00 11.02 99 TYR A O 1
ATOM 650 N N . ASN A 1 80 ? 61.920 92.056 84.476 1.00 12.71 100 ASN A N 1
ATOM 651 C CA . ASN A 1 80 ? 62.743 91.229 83.603 1.00 11.71 100 ASN A CA 1
ATOM 652 C C . ASN A 1 80 ? 63.257 90.061 84.436 1.00 16.94 100 ASN A C 1
ATOM 653 O O . ASN A 1 80 ? 64.048 90.257 85.363 1.00 12.36 100 ASN A O 1
ATOM 658 N N . THR A 1 81 ? 62.789 88.852 84.117 1.00 14.18 101 THR A N 1
ATOM 659 C CA . THR A 1 81 ? 63.177 87.674 84.884 1.00 14.48 101 THR A CA 1
ATOM 660 C C . THR A 1 81 ? 64.653 87.334 84.716 1.00 14.77 101 THR A C 1
ATOM 661 O O . THR A 1 81 ? 65.197 86.584 85.534 1.00 15.32 101 THR A O 1
ATOM 665 N N . LEU A 1 82 ? 65.297 87.841 83.663 1.00 13.20 102 LEU A N 1
ATOM 666 C CA . LEU A 1 82 ? 66.710 87.547 83.433 1.00 14.58 102 LEU A CA 1
ATOM 667 C C . LEU A 1 82 ? 67.634 88.472 84.210 1.00 17.06 102 LEU A C 1
ATOM 668 O O . LEU A 1 82 ? 68.724 88.055 84.619 1.00 17.63 102 LEU A O 1
ATOM 673 N N . THR A 1 83 ? 67.236 89.724 84.414 1.00 16.14 103 THR A N 1
ATOM 674 C CA . THR A 1 83 ? 68.072 90.683 85.118 1.00 17.05 103 THR A CA 1
ATOM 675 C C . THR A 1 83 ? 67.609 90.957 86.540 1.00 19.17 103 THR A C 1
ATOM 676 O O . THR A 1 83 ? 68.387 91.499 87.331 1.00 15.48 103 THR A O 1
ATOM 680 N N . GLY A 1 84 ? 66.366 90.609 86.886 1.00 16.27 104 GLY A N 1
ATOM 681 C CA . GLY A 1 84 ? 65.836 90.979 88.182 1.00 14.40 104 GLY A CA 1
ATOM 682 C C . GLY A 1 84 ? 65.427 92.429 88.309 1.00 16.78 104 GLY A C 1
ATOM 683 O O . GLY A 1 84 ? 65.060 92.855 89.408 1.00 19.39 104 GLY A O 1
ATOM 684 N N . LYS A 1 85 ? 65.448 93.194 87.220 1.00 14.83 105 LYS A N 1
ATOM 685 C CA . LYS A 1 85 ? 65.143 94.619 87.265 1.00 17.15 105 LYS A CA 1
ATOM 686 C C . LYS A 1 85 ? 63.733 94.896 86.759 1.00 15.59 105 LYS A C 1
ATOM 687 O O . LYS A 1 85 ? 63.178 94.128 85.971 1.00 14.26 105 LYS A O 1
ATOM 693 N N . SER A 1 86 ? 63.173 96.017 87.211 1.00 14.04 106 SER A N 1
ATOM 694 C CA . SER A 1 86 ? 61.832 96.436 86.831 1.00 13.84 106 SER A CA 1
ATOM 695 C C . SER A 1 86 ? 61.855 97.884 86.375 1.00 15.21 106 SER A C 1
ATOM 696 O O . SER A 1 86 ? 62.682 98.687 86.826 1.00 15.71 106 SER A O 1
ATOM 699 N N . VAL A 1 87 ? 60.931 98.204 85.472 1.00 13.27 107 VAL A N 1
ATOM 700 C CA . VAL A 1 87 ? 60.722 99.561 84.983 1.00 12.57 107 VAL A CA 1
ATOM 701 C C . VAL A 1 87 ? 59.216 99.795 84.904 1.00 12.86 107 VAL A C 1
ATOM 702 O O . VAL A 1 87 ? 58.453 98.889 84.550 1.00 12.72 107 VAL A O 1
ATOM 706 N N . THR A 1 88 ? 58.789 101.006 85.233 1.00 14.33 108 THR A N 1
ATOM 707 C CA . THR A 1 88 ? 57.367 101.325 85.287 1.00 10.23 108 THR A CA 1
ATOM 708 C C . THR A 1 88 ? 57.067 102.546 84.428 1.00 15.35 108 THR A C 1
ATOM 709 O O . THR A 1 88 ? 57.883 103.468 84.333 1.00 13.78 108 THR A O 1
ATOM 713 N N . ILE A 1 89 ? 55.893 102.537 83.797 1.00 10.43 109 ILE A N 1
ATOM 714 C CA . ILE A 1 89 ? 55.408 103.652 82.989 1.00 11.93 109 ILE A CA 1
ATOM 715 C C . ILE A 1 89 ? 54.175 104.214 83.669 1.00 12.21 109 ILE A C 1
ATOM 716 O O . ILE A 1 89 ? 53.260 103.459 84.019 1.00 14.10 109 ILE A O 1
ATOM 721 N N . GLU A 1 90 ? 54.145 105.531 83.855 1.00 14.40 110 GLU A N 1
ATOM 722 C CA . GLU A 1 90 ? 52.966 106.217 84.367 1.00 12.79 110 GLU A CA 1
ATOM 723 C C . GLU A 1 90 ? 52.149 106.757 83.199 1.00 16.52 110 GLU A C 1
ATOM 724 O O . GLU A 1 90 ? 52.669 107.506 82.364 1.00 16.52 110 GLU A O 1
ATOM 730 N N . PHE A 1 91 ? 50.887 106.392 83.155 1.00 10.66 111 PHE A N 1
ATOM 731 C CA . PHE A 1 91 ? 49.981 106.896 82.136 1.00 15.44 111 PHE A CA 1
ATOM 732 C C . PHE A 1 91 ? 49.198 108.092 82.664 1.00 15.15 111 PHE A C 1
ATOM 733 O O . PHE A 1 91 ? 48.949 108.198 83.866 1.00 13.54 111 PHE A O 1
ATOM 741 N N . PRO A 1 92 ? 48.829 109.024 81.783 1.00 12.82 112 PRO A N 1
ATOM 742 C CA . PRO A 1 92 ? 48.128 110.229 82.255 1.00 16.00 112 PRO A CA 1
ATOM 743 C C . PRO A 1 92 ? 46.778 109.939 82.880 1.00 12.79 112 PRO A C 1
ATOM 744 O O . PRO A 1 92 ? 46.355 110.683 83.773 1.00 12.85 112 PRO A O 1
ATOM 748 N N . HIS A 1 93 ? 46.082 108.894 82.437 1.00 12.54 113 HIS A N 1
ATOM 749 C CA . HIS A 1 93 ? 44.731 108.647 82.930 1.00 13.60 113 HIS A CA 1
ATOM 750 C C . HIS A 1 93 ? 44.722 108.322 84.421 1.00 12.63 113 HIS A C 1
ATOM 751 O O . HIS A 1 93 ? 45.572 107.578 84.913 1.00 12.50 113 HIS A O 1
ATOM 758 N N . GLN A 1 94 ? 43.711 108.832 85.126 1.00 13.02 114 GLN A N 1
ATOM 759 C CA . GLN A 1 94 ? 43.513 108.557 86.544 1.00 14.32 114 GLN A CA 1
ATOM 760 C C . GLN A 1 94 ? 42.169 107.874 86.732 1.00 12.76 114 GLN A C 1
ATOM 761 O O . GLN A 1 94 ? 41.205 108.207 86.046 1.00 13.81 114 GLN A O 1
ATOM 767 N N . HIS A 1 95 ? 42.118 106.908 87.657 1.00 14.59 115 HIS A N 1
ATOM 768 C CA . HIS A 1 95 ? 40.875 106.201 87.969 1.00 9.64 115 HIS A CA 1
ATOM 769 C C . HIS A 1 95 ? 39.732 107.192 88.162 1.00 11.10 115 HIS A C 1
ATOM 770 O O . HIS A 1 95 ? 39.835 108.117 88.974 1.00 12.72 115 HIS A O 1
ATOM 777 N N . THR A 1 96 ? 38.643 107.014 87.403 1.00 12.16 116 THR A N 1
ATOM 778 C CA . THR A 1 96 ? 37.514 107.932 87.483 1.00 12.59 116 THR A CA 1
ATOM 779 C C . THR A 1 96 ? 36.446 107.465 88.465 1.00 16.01 116 THR A C 1
ATOM 780 O O . THR A 1 96 ? 35.410 108.120 88.592 1.00 11.88 116 THR A O 1
ATOM 784 N N . GLY A 1 97 ? 36.681 106.364 89.176 1.00 11.93 117 GLY A N 1
ATOM 785 C CA . GLY A 1 97 ? 35.807 105.983 90.268 1.00 13.76 117 GLY A CA 1
ATOM 786 C C . GLY A 1 97 ? 34.458 105.491 89.783 1.00 13.74 117 GLY A C 1
ATOM 787 O O . GLY A 1 97 ? 34.316 104.922 88.690 1.00 15.08 117 GLY A O 1
ATOM 788 N N . PHE A 1 98 ? 33.442 105.735 90.606 1.00 14.06 118 PHE A N 1
ATOM 789 C CA . PHE A 1 98 ? 32.087 105.327 90.263 1.00 14.18 118 PHE A CA 1
ATOM 790 C C . PHE A 1 98 ? 31.455 106.393 89.375 1.00 14.13 118 PHE A C 1
ATOM 791 O O . PHE A 1 98 ? 31.121 107.483 89.851 1.00 14.28 118 PHE A O 1
ATOM 799 N N . GLU A 1 99 ? 31.297 106.076 88.089 1.00 12.97 119 GLU A N 1
ATOM 800 C CA . GLU A 1 99 ? 30.662 106.961 87.110 1.00 14.25 119 GLU A CA 1
ATOM 801 C C . GLU A 1 99 ? 31.196 108.389 87.208 1.00 16.81 119 GLU A C 1
ATOM 802 O O . GLU A 1 99 ? 30.442 109.364 87.255 1.00 16.56 119 GLU A O 1
ATOM 808 N N . GLY A 1 100 ? 32.522 108.511 87.255 1.00 14.78 120 GLY A N 1
ATOM 809 C CA . GLY A 1 100 ? 33.175 109.801 87.280 1.00 16.29 120 GLY A CA 1
ATOM 810 C C . GLY A 1 100 ? 33.451 110.348 88.664 1.00 14.51 120 GLY A C 1
ATOM 811 O O . GLY A 1 100 ? 34.256 111.280 88.797 1.00 14.63 120 GLY A O 1
ATOM 812 N N . ARG A 1 101 ? 32.806 109.798 89.699 1.00 13.65 121 ARG A N 1
ATOM 813 C CA . ARG A 1 101 ? 33.014 110.226 91.081 1.00 12.98 121 ARG A CA 1
ATOM 814 C C . ARG A 1 101 ? 34.270 109.533 91.567 1.00 13.91 121 ARG A C 1
ATOM 815 O O . ARG A 1 101 ? 34.224 108.449 92.149 1.00 15.02 121 ARG A O 1
ATOM 823 N N . TRP A 1 102 ? 35.410 110.186 91.327 1.00 15.82 122 TRP A N 1
ATOM 824 C CA . TRP A 1 102 ? 36.700 109.526 91.456 1.00 15.62 122 TRP A CA 1
ATOM 825 C C . TRP A 1 102 ? 37.069 109.240 92.904 1.00 15.13 122 TRP A C 1
ATOM 826 O O . TRP A 1 102 ? 37.984 108.449 93.143 1.00 16.21 122 TRP A O 1
ATOM 837 N N . TRP A 1 103 ? 36.382 109.858 93.866 1.00 14.86 123 TRP A N 1
ATOM 838 C CA . TRP A 1 103 ? 36.599 109.571 95.283 1.00 13.94 123 TRP A CA 1
ATOM 839 C C . TRP A 1 103 ? 35.815 108.351 95.767 1.00 14.25 123 TRP A C 1
ATOM 840 O O . TRP A 1 103 ? 35.884 108.020 96.957 1.00 14.74 123 TRP A O 1
ATOM 851 N N . VAL A 1 104 ? 35.069 107.676 94.894 1.00 13.93 124 VAL A N 1
ATOM 852 C CA . VAL A 1 104 ? 34.443 106.399 95.222 1.00 12.93 124 VAL A CA 1
ATOM 853 C C . VAL A 1 104 ? 35.099 105.328 94.365 1.00 13.97 124 VAL A C 1
ATOM 854 O O . VAL A 1 104 ? 34.880 105.275 93.148 1.00 14.69 124 VAL A O 1
ATOM 858 N N . GLY A 1 105 ? 35.866 104.451 95.005 1.00 15.18 125 GLY A N 1
ATOM 859 C CA . GLY A 1 105 ? 36.618 103.446 94.266 1.00 13.69 125 GLY A CA 1
ATOM 860 C C . GLY A 1 105 ? 35.711 102.404 93.631 1.00 13.32 125 GLY A C 1
ATOM 861 O O . GLY A 1 105 ? 34.695 101.994 94.198 1.00 15.04 125 GLY A O 1
ATOM 862 N N . GLU A 1 106 ? 36.101 101.949 92.444 1.00 12.52 126 GLU A N 1
ATOM 863 C CA . GLU A 1 106 ? 35.224 101.140 91.600 1.00 10.82 126 GLU A CA 1
ATOM 864 C C . GLU A 1 106 ? 36.031 99.946 91.078 1.00 13.18 126 GLU A C 1
ATOM 865 O O . GLU A 1 106 ? 36.765 100.061 90.094 1.00 13.30 126 GLU A O 1
ATOM 871 N N . THR A 1 107 ? 35.915 98.790 91.749 1.00 14.04 127 THR A N 1
ATOM 872 C CA . THR A 1 107 ? 36.772 97.655 91.410 1.00 11.93 127 THR A CA 1
ATOM 873 C C . THR A 1 107 ? 36.361 96.937 90.127 1.00 12.42 127 THR A C 1
ATOM 874 O O . THR A 1 107 ? 37.075 96.018 89.713 1.00 12.38 127 THR A O 1
ATOM 878 N N . HIS A 1 108 ? 35.249 97.312 89.479 1.00 11.23 128 HIS A N 1
ATOM 879 C CA . HIS A 1 108 ? 35.034 96.813 88.125 1.00 13.60 128 HIS A CA 1
ATOM 880 C C . HIS A 1 108 ? 36.110 97.325 87.184 1.00 12.82 128 HIS A C 1
ATOM 881 O O . HIS A 1 108 ? 36.416 96.679 86.175 1.00 12.57 128 HIS A O 1
ATOM 888 N N . ASN A 1 109 ? 36.651 98.502 87.475 1.00 9.71 129 ASN A N 1
ATOM 889 C CA . ASN A 1 109 ? 37.372 99.313 86.498 1.00 11.59 129 ASN A CA 1
ATOM 890 C C . ASN A 1 109 ? 38.852 98.970 86.459 1.00 11.24 129 ASN A C 1
ATOM 891 O O . ASN A 1 109 ? 39.715 99.834 86.594 1.00 13.69 129 ASN A O 1
ATOM 896 N N . THR A 1 110 ? 39.145 97.695 86.257 1.00 10.68 130 THR A N 1
ATOM 897 C CA . THR A 1 110 ? 40.513 97.199 86.281 1.00 12.77 130 THR A CA 1
ATOM 898 C C . THR A 1 110 ? 41.292 97.642 85.039 1.00 11.82 130 THR A C 1
ATOM 899 O O . THR A 1 110 ? 40.746 98.175 84.071 1.00 12.14 130 THR A O 1
ATOM 903 N N . ILE A 1 111 ? 42.601 97.402 85.086 1.00 12.76 131 ILE A N 1
ATOM 904 C CA . ILE A 1 111 ? 43.504 97.629 83.962 1.00 12.95 131 ILE A CA 1
ATOM 905 C C . ILE A 1 111 ? 43.955 96.271 83.451 1.00 12.44 131 ILE A C 1
ATOM 906 O O . ILE A 1 111 ? 44.755 95.590 84.107 1.00 11.81 131 ILE A O 1
ATOM 911 N N . ALA A 1 112 ? 43.484 95.891 82.267 1.00 9.99 132 ALA A N 1
ATOM 912 C CA . ALA A 1 112 ? 43.899 94.644 81.642 1.00 10.06 132 ALA A CA 1
ATOM 913 C C . ALA A 1 112 ? 45.080 94.903 80.717 1.00 10.31 132 ALA A C 1
ATOM 914 O O . ALA A 1 112 ? 45.160 95.953 80.075 1.00 10.23 132 ALA A O 1
ATOM 916 N N . VAL A 1 113 ? 46.008 93.945 80.667 1.00 11.89 133 VAL A N 1
ATOM 917 C CA . VAL A 1 113 ? 47.197 94.067 79.834 1.00 10.83 133 VAL A CA 1
ATOM 918 C C . VAL A 1 113 ? 47.352 92.800 79.001 1.00 11.59 133 VAL A C 1
ATOM 919 O O . VAL A 1 113 ? 47.031 91.695 79.450 1.00 10.31 133 VAL A O 1
ATOM 923 N N . ALA A 1 114 ? 47.840 92.968 77.772 1.00 10.83 134 ALA A N 1
ATOM 924 C CA . ALA A 1 114 ? 48.237 91.840 76.942 1.00 9.87 134 ALA A CA 1
ATOM 925 C C . ALA A 1 114 ? 49.415 92.229 76.060 1.00 11.34 134 ALA A C 1
ATOM 926 O O . ALA A 1 114 ? 49.583 93.398 75.696 1.00 11.86 134 ALA A O 1
ATOM 928 N N . ILE A 1 115 ? 50.215 91.226 75.707 1.00 10.13 135 ILE A N 1
ATOM 929 C CA . ILE A 1 115 ? 51.265 91.336 74.693 1.00 9.44 135 ILE A CA 1
ATOM 930 C C . ILE A 1 115 ? 50.850 90.499 73.487 1.00 13.03 135 ILE A C 1
ATOM 931 O O . ILE A 1 115 ? 50.391 89.365 73.650 1.00 13.42 135 ILE A O 1
ATOM 936 N N . SER A 1 116 ? 50.991 91.053 72.276 1.00 10.17 136 SER A N 1
ATOM 937 C CA . SER A 1 116 ? 50.921 90.209 71.079 1.00 11.52 136 SER A CA 1
ATOM 938 C C . SER A 1 116 ? 52.246 89.486 70.901 1.00 12.71 136 SER A C 1
ATOM 939 O O . SER A 1 116 ? 53.276 90.140 70.735 1.00 12.17 136 SER A O 1
ATOM 942 N N . PRO A 1 117 ? 52.268 88.156 70.906 1.00 13.36 137 PRO A N 1
ATOM 943 C CA . PRO A 1 117 ? 53.532 87.453 70.647 1.00 18.05 137 PRO A CA 1
ATOM 944 C C . PRO A 1 117 ? 53.979 87.566 69.197 1.00 15.64 137 PRO A C 1
ATOM 945 O O . PRO A 1 117 ? 55.107 87.174 68.886 1.00 16.07 137 PRO A O 1
ATOM 949 N N . LYS A 1 118 ? 53.136 88.107 68.314 1.00 15.17 138 LYS A N 1
ATOM 950 C CA . LYS A 1 118 ? 53.511 88.255 66.914 1.00 14.29 138 LYS A CA 1
ATOM 951 C C . LYS A 1 118 ? 54.328 89.523 66.688 1.00 15.60 138 LYS A C 1
ATOM 952 O O . LYS A 1 118 ? 55.488 89.452 66.275 1.00 16.25 138 LYS A O 1
ATOM 958 N N . ASP A 1 119 ? 53.765 90.694 66.989 1.00 12.11 139 ASP A N 1
ATOM 959 C CA . ASP A 1 119 ? 54.474 91.943 66.722 1.00 11.78 139 ASP A CA 1
ATOM 960 C C . ASP A 1 119 ? 54.935 92.658 67.986 1.00 10.44 139 ASP A C 1
ATOM 961 O O . ASP A 1 119 ? 55.395 93.801 67.901 1.00 12.12 139 ASP A O 1
ATOM 966 N N . GLU A 1 120 ? 54.813 92.019 69.152 1.00 14.77 140 GLU A N 1
ATOM 967 C CA . GLU A 1 120 ? 55.289 92.567 70.428 1.00 10.40 140 GLU A CA 1
ATOM 968 C C . GLU A 1 120 ? 54.638 93.907 70.782 1.00 14.27 140 GLU A C 1
ATOM 969 O O . GLU A 1 120 ? 55.204 94.706 71.542 1.00 11.25 140 GLU A O 1
ATOM 975 N N . THR A 1 121 ? 53.437 94.165 70.260 1.00 11.34 141 THR A N 1
ATOM 976 C CA . THR A 1 121 ? 52.675 95.312 70.740 1.00 11.82 141 THR A CA 1
ATOM 977 C C . THR A 1 121 ? 52.126 95.030 72.134 1.00 11.89 141 THR A C 1
ATOM 978 O O . THR A 1 121 ? 51.872 93.880 72.509 1.00 12.20 141 THR A O 1
ATOM 982 N N . ILE A 1 122 ? 51.960 96.098 72.905 1.00 7.66 142 ILE A N 1
ATOM 983 C CA . ILE A 1 122 ? 51.382 96.050 74.238 1.00 10.24 142 ILE A CA 1
ATOM 984 C C . ILE A 1 122 ? 49.993 96.658 74.164 1.00 10.95 142 ILE A C 1
ATOM 985 O O . ILE A 1 122 ? 49.805 97.705 73.538 1.00 11.47 142 ILE A O 1
ATOM 990 N N . HIS A 1 123 ? 49.030 96.014 74.812 1.00 8.90 143 HIS A N 1
ATOM 991 C CA . HIS A 1 123 ? 47.645 96.477 74.799 1.00 10.36 143 HIS A CA 1
ATOM 992 C C . HIS A 1 123 ? 47.133 96.645 76.218 1.00 11.75 143 HIS A C 1
ATOM 993 O O . HIS A 1 123 ? 47.333 95.763 77.060 1.00 10.57 143 HIS A O 1
ATOM 1000 N N . LEU A 1 124 ? 46.477 97.779 76.471 1.00 11.09 144 LEU A N 1
ATOM 1001 C CA . LEU A 1 124 ? 45.903 98.110 77.771 1.00 10.13 144 LEU A CA 1
ATOM 1002 C C . LEU A 1 124 ? 44.448 98.525 77.605 1.00 12.14 144 LEU A C 1
ATOM 1003 O O . LEU A 1 124 ? 44.131 99.351 76.741 1.00 10.36 144 LEU A O 1
ATOM 1008 N N . LEU A 1 125 ? 43.585 97.990 78.461 1.00 9.07 145 LEU A N 1
ATOM 1009 C CA . LEU A 1 125 ? 42.183 98.384 78.527 1.00 11.35 145 LEU A CA 1
ATOM 1010 C C . LEU A 1 125 ? 41.855 98.712 79.969 1.00 10.25 145 LEU A C 1
ATOM 1011 O O . LEU A 1 125 ? 42.142 97.909 80.861 1.00 10.81 145 LEU A O 1
ATOM 1016 N N . TYR A 1 126 ? 41.261 99.879 80.223 1.00 10.32 146 TYR A N 1
ATOM 1017 C CA . TYR A 1 126 ? 41.152 100.228 81.633 1.00 10.93 146 TYR A CA 1
ATOM 1018 C C . TYR A 1 126 ? 39.974 101.141 81.938 1.00 11.62 146 TYR A C 1
ATOM 1019 O O . TYR A 1 126 ? 39.492 101.893 81.089 1.00 11.71 146 TYR A O 1
ATOM 1028 N N . ASP A 1 127 ? 39.550 101.067 83.203 1.00 11.42 147 ASP A N 1
ATOM 1029 C CA . ASP A 1 127 ? 38.682 102.056 83.837 1.00 13.23 147 ASP A CA 1
ATOM 1030 C C . ASP A 1 127 ? 37.317 102.120 83.163 1.00 11.64 147 ASP A C 1
ATOM 1031 O O . ASP A 1 127 ? 36.816 103.198 82.838 1.00 14.55 147 ASP A O 1
ATOM 1044 N N . HIS A 1 129 ? 33.208 100.569 83.181 1.00 12.86 149 HIS A N 1
ATOM 1045 C CA . HIS A 1 129 ? 32.086 99.795 83.712 1.00 11.61 149 HIS A CA 1
ATOM 1046 C C . HIS A 1 129 ? 30.834 100.166 82.912 1.00 11.75 149 HIS A C 1
ATOM 1047 O O . HIS A 1 129 ? 29.963 100.902 83.389 1.00 15.33 149 HIS A O 1
ATOM 1054 N N . ALA A 1 130 ? 30.755 99.632 81.691 1.00 13.47 150 ALA A N 1
ATOM 1055 C CA . ALA A 1 130 ? 29.579 99.787 80.831 1.00 12.84 150 ALA A CA 1
ATOM 1056 C C . ALA A 1 130 ? 29.252 101.256 80.558 1.00 15.19 150 ALA A C 1
ATOM 1057 O O . ALA A 1 130 ? 28.085 101.658 80.527 1.00 15.82 150 ALA A O 1
ATOM 1059 N N . TYR A 1 131 ? 30.279 102.067 80.333 1.00 15.70 151 TYR A N 1
ATOM 1060 C CA . TYR A 1 131 ? 30.009 103.472 80.069 1.00 14.20 151 TYR A CA 1
ATOM 1061 C C . TYR A 1 131 ? 29.596 103.666 78.613 1.00 13.48 151 TYR A C 1
ATOM 1062 O O . TYR A 1 131 ? 29.865 102.831 77.747 1.00 13.34 151 TYR A O 1
ATOM 1071 N N . ARG A 1 132 ? 28.911 104.782 78.361 1.00 14.10 152 ARG A N 1
ATOM 1072 C CA . ARG A 1 132 ? 28.387 105.121 77.044 1.00 14.71 152 ARG A CA 1
ATOM 1073 C C . ARG A 1 132 ? 28.522 106.623 76.856 1.00 11.74 152 ARG A C 1
ATOM 1074 O O . ARG A 1 132 ? 28.848 107.354 77.790 1.00 13.81 152 ARG A O 1
ATOM 1082 N N . GLU A 1 133 ? 28.249 107.095 75.634 1.00 13.12 153 GLU A N 1
ATOM 1083 C CA . GLU A 1 133 ? 28.497 108.507 75.347 1.00 15.36 153 GLU A CA 1
ATOM 1084 C C . GLU A 1 133 ? 27.650 109.424 76.221 1.00 16.29 153 GLU A C 1
ATOM 1085 O O . GLU A 1 133 ? 28.064 110.551 76.514 1.00 20.89 153 GLU A O 1
ATOM 1091 N N . ASN A 1 134 ? 26.478 108.964 76.665 1.00 16.24 154 ASN A N 1
ATOM 1092 C CA . ASN A 1 134 ? 25.625 109.784 77.512 1.00 19.68 154 ASN A CA 1
ATOM 1093 C C . ASN A 1 134 ? 25.645 109.322 78.967 1.00 17.79 154 ASN A C 1
ATOM 1094 O O . ASN A 1 134 ? 24.694 109.579 79.710 1.00 17.62 154 ASN A O 1
ATOM 1099 N N . THR A 1 135 ? 26.711 108.642 79.387 1.00 17.20 155 THR A N 1
ATOM 1100 C CA . THR A 1 135 ? 26.910 108.378 80.806 1.00 16.53 155 THR A CA 1
ATOM 1101 C C . THR A 1 135 ? 26.972 109.701 81.563 1.00 16.90 155 THR A C 1
ATOM 1102 O O . THR A 1 135 ? 27.632 110.650 81.134 1.00 17.71 155 THR A O 1
ATOM 1106 N N . ASP A 1 136 ? 26.257 109.770 82.684 1.00 18.25 156 ASP A N 1
ATOM 1107 C CA . ASP A 1 136 ? 26.139 110.999 83.458 1.00 23.01 156 ASP A CA 1
ATOM 1108 C C . ASP A 1 136 ? 27.217 110.990 84.531 1.00 19.00 156 ASP A C 1
ATOM 1109 O O . ASP A 1 136 ? 27.094 110.286 85.540 1.00 20.66 156 ASP A O 1
ATOM 1114 N N . THR A 1 137 ? 28.269 111.772 84.325 1.00 18.70 157 THR A N 1
ATOM 1115 C CA . THR A 1 137 ? 29.357 111.787 85.294 1.00 18.99 157 THR A CA 1
ATOM 1116 C C . THR A 1 137 ? 29.099 112.717 86.468 1.00 23.18 157 THR A C 1
ATOM 1117 O O . THR A 1 137 ? 30.005 112.905 87.287 1.00 19.87 157 THR A O 1
ATOM 1121 N N . GLY A 1 138 ? 27.906 113.302 86.559 1.00 25.05 158 GLY A N 1
ATOM 1122 C CA . GLY A 1 138 ? 27.601 114.207 87.653 1.00 25.20 158 GLY A CA 1
ATOM 1123 C C . GLY A 1 138 ? 28.509 115.411 87.721 1.00 24.92 158 GLY A C 1
ATOM 1124 O O . GLY A 1 138 ? 28.806 115.891 88.819 1.00 23.39 158 GLY A O 1
ATOM 1125 N N . GLY A 1 139 ? 28.966 115.911 86.574 1.00 23.05 159 GLY A N 1
ATOM 1126 C CA . GLY A 1 139 ? 29.853 117.053 86.544 1.00 25.90 159 GLY A CA 1
ATOM 1127 C C . GLY A 1 139 ? 31.319 116.731 86.707 1.00 23.97 159 GLY A C 1
ATOM 1128 O O . GLY A 1 139 ? 32.113 117.644 86.963 1.00 26.88 159 GLY A O 1
ATOM 1129 N N . ASN A 1 140 ? 31.707 115.467 86.575 1.00 20.10 160 ASN A N 1
ATOM 1130 C CA . ASN A 1 140 ? 33.095 115.048 86.751 1.00 21.55 160 ASN A CA 1
ATOM 1131 C C . ASN A 1 140 ? 33.615 114.542 85.409 1.00 24.61 160 ASN A C 1
ATOM 1132 O O . ASN A 1 140 ? 33.713 113.340 85.169 1.00 25.49 160 ASN A O 1
ATOM 1137 N N . GLY A 1 141 ? 33.937 115.475 84.522 1.00 25.86 161 GLY A N 1
ATOM 1138 C CA . GLY A 1 141 ? 34.573 115.133 83.269 1.00 23.36 161 GLY A CA 1
ATOM 1139 C C . GLY A 1 141 ? 33.576 114.847 82.161 1.00 21.12 161 GLY A C 1
ATOM 1140 O O . GLY A 1 141 ? 32.407 114.530 82.391 1.00 24.27 161 GLY A O 1
ATOM 1141 N N . ASP A 1 142 ? 34.067 114.968 80.928 1.00 18.59 162 ASP A N 1
ATOM 1142 C CA . ASP A 1 142 ? 33.272 114.767 79.722 1.00 19.67 162 ASP A CA 1
ATOM 1143 C C . ASP A 1 142 ? 33.633 113.401 79.145 1.00 18.31 162 ASP A C 1
ATOM 1144 O O . ASP A 1 142 ? 34.756 113.197 78.670 1.00 18.08 162 ASP A O 1
ATOM 1149 N N . ILE A 1 143 ? 32.683 112.468 79.182 1.00 16.17 163 ILE A N 1
ATOM 1150 C CA . ILE A 1 143 ? 32.934 111.089 78.770 1.00 15.27 163 ILE A CA 1
ATOM 1151 C C . ILE A 1 143 ? 32.396 110.800 77.371 1.00 18.47 163 ILE A C 1
ATOM 1152 O O . ILE A 1 143 ? 32.447 109.655 76.916 1.00 15.69 163 ILE A O 1
ATOM 1157 N N . ARG A 1 144 ? 31.918 111.823 76.656 1.00 14.19 164 ARG A N 1
ATOM 1158 C CA . ARG A 1 144 ? 31.234 111.570 75.393 1.00 16.66 164 ARG A CA 1
ATOM 1159 C C . ARG A 1 144 ? 32.127 110.871 74.373 1.00 16.10 164 ARG A C 1
ATOM 1160 O O . ARG A 1 144 ? 31.640 110.048 73.588 1.00 16.03 164 ARG A O 1
ATOM 1168 N N . LYS A 1 145 ? 33.428 111.180 74.368 1.00 16.10 165 LYS A N 1
ATOM 1169 C CA . LYS A 1 145 ? 34.412 110.531 73.507 1.00 16.48 165 LYS A CA 1
ATOM 1170 C C . LYS A 1 145 ? 35.464 109.798 74.333 1.00 16.35 165 LYS A C 1
ATOM 1171 O O . LYS A 1 145 ? 36.633 109.713 73.946 1.00 13.69 165 LYS A O 1
ATOM 1177 N N . ASP A 1 146 ? 35.056 109.260 75.491 1.00 15.68 166 ASP A N 1
ATOM 1178 C CA . ASP A 1 146 ? 36.010 108.578 76.359 1.00 14.23 166 ASP A CA 1
ATOM 1179 C C . ASP A 1 146 ? 35.359 107.416 77.109 1.0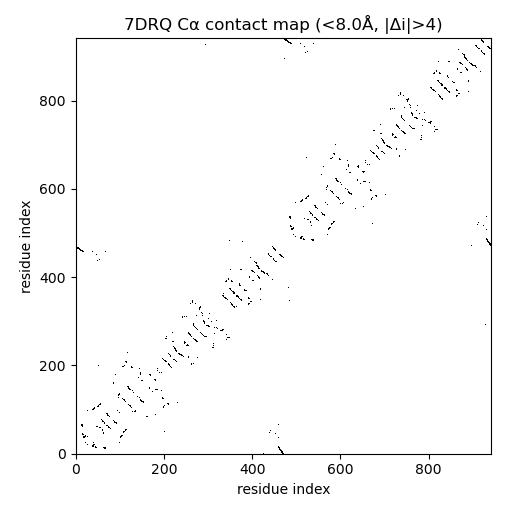0 14.51 166 ASP A C 1
ATOM 1180 O O . ASP A 1 146 ? 35.871 107.010 78.160 1.00 15.43 166 ASP A O 1
ATOM 1185 N N . TYR A 1 147 ? 34.244 106.878 76.600 1.00 13.99 167 TYR A N 1
ATOM 1186 C CA . TYR A 1 147 ? 33.501 105.825 77.292 1.00 13.11 167 TYR A CA 1
ATOM 1187 C C . TYR A 1 147 ? 34.142 104.456 77.124 1.00 13.91 167 TYR A C 1
ATOM 1188 O O . TYR A 1 147 ? 33.810 103.531 77.879 1.00 12.04 167 TYR A O 1
ATOM 1197 N N . PHE A 1 148 ? 35.041 104.316 76.148 1.00 11.95 168 PHE A N 1
ATOM 1198 C CA . PHE A 1 148 ? 35.818 103.110 75.906 1.00 12.19 168 PHE A CA 1
ATOM 1199 C C . PHE A 1 148 ? 37.278 103.543 75.898 1.00 11.51 168 PHE A C 1
ATOM 1200 O O . PHE A 1 148 ? 37.619 104.546 75.264 1.00 12.24 168 PHE A O 1
ATOM 1208 N N . ARG A 1 149 ? 38.132 102.818 76.624 1.00 12.14 169 ARG A N 1
ATOM 1209 C CA . ARG A 1 149 ? 39.460 103.330 76.975 1.00 10.65 169 ARG A CA 1
ATOM 1210 C C . ARG A 1 149 ? 40.537 102.299 76.645 1.00 12.39 169 ARG A C 1
ATOM 1211 O O . ARG A 1 149 ? 40.763 101.355 77.408 1.00 12.41 169 ARG A O 1
ATOM 1219 N N . TYR A 1 150 ? 41.223 102.505 75.521 1.00 12.10 170 TYR A N 1
ATOM 1220 C CA . TYR A 1 150 ? 42.203 101.563 74.995 1.00 10.58 170 TYR A CA 1
ATOM 1221 C C . TYR A 1 150 ? 43.520 102.284 74.755 1.00 11.51 170 TYR A C 1
ATOM 1222 O O . TYR A 1 150 ? 43.542 103.356 74.136 1.00 10.29 170 TYR A O 1
ATOM 1231 N N . SER A 1 151 ? 44.616 101.693 75.222 1.00 12.19 171 SER A N 1
ATOM 1232 C CA . SER A 1 151 ? 45.949 102.213 74.950 1.00 11.40 171 SER A CA 1
ATOM 1233 C C . SER A 1 151 ? 46.791 101.097 74.349 1.00 13.52 171 SER A C 1
ATOM 1234 O O . SER A 1 151 ? 46.625 99.921 74.691 1.00 12.02 171 SER A O 1
ATOM 1237 N N . TYR A 1 152 ? 47.689 101.460 73.433 1.00 12.32 172 TYR A N 1
ATOM 1238 C CA . TYR A 1 152 ? 48.479 100.437 72.768 1.00 10.12 172 TYR A CA 1
ATOM 1239 C C . TYR A 1 152 ? 49.789 101.030 72.279 1.00 11.46 172 TYR A C 1
ATOM 1240 O O . TYR A 1 152 ? 49.954 102.248 72.175 1.00 12.87 172 TYR A O 1
ATOM 1249 N N . SER A 1 153 ? 50.711 100.142 71.959 1.00 9.74 173 SER A N 1
ATOM 1250 C CA . SER A 1 153 ? 52.098 100.515 71.744 1.00 11.72 173 SER A CA 1
ATOM 1251 C C . SER A 1 153 ? 52.507 100.297 70.293 1.00 12.34 173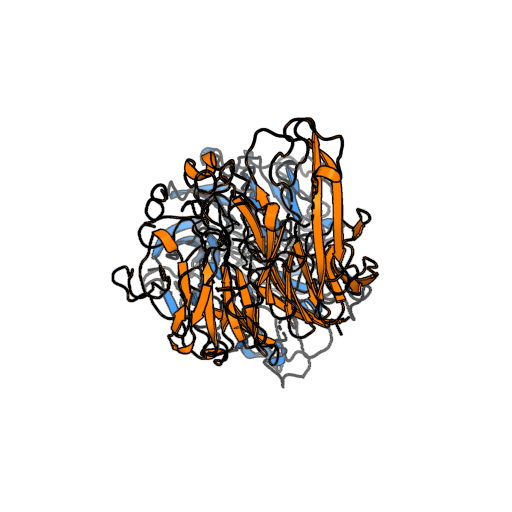 SER A C 1
ATOM 1252 O O . SER A 1 153 ? 51.781 99.709 69.479 1.00 12.23 173 SER A O 1
ATOM 1255 N N . LEU A 1 154 ? 53.707 100.782 69.989 1.00 11.69 174 LEU A N 1
ATOM 1256 C CA . LEU A 1 154 ? 54.398 100.399 68.776 1.00 11.72 174 LEU A CA 1
ATOM 1257 C C . LEU A 1 154 ? 54.678 98.905 68.774 1.00 13.19 174 LEU A C 1
ATOM 1258 O O . LEU A 1 154 ? 54.793 98.261 69.823 1.00 10.21 174 LEU A O 1
ATOM 1263 N N . ALA A 1 155 ? 54.818 98.360 67.571 1.00 12.78 175 ALA A N 1
ATOM 1264 C CA . ALA A 1 155 ? 55.379 97.027 67.425 1.00 13.48 175 ALA A CA 1
ATOM 1265 C C . ALA A 1 155 ? 56.804 97.017 67.965 1.00 12.79 175 ALA A C 1
ATOM 1266 O O . ALA A 1 155 ? 57.554 97.981 67.793 1.00 12.64 175 ALA A O 1
ATOM 1268 N N . GLY A 1 156 ? 57.151 95.940 68.669 1.00 11.06 176 GLY A N 1
ATOM 1269 C CA . GLY A 1 156 ? 58.456 95.801 69.279 1.00 11.93 176 GLY A CA 1
ATOM 1270 C C . GLY A 1 156 ? 58.588 96.415 70.658 1.00 14.25 176 GLY A C 1
ATOM 1271 O O . GLY A 1 156 ? 59.658 96.302 71.266 1.00 13.29 176 GLY A O 1
ATOM 1272 N N . ALA A 1 157 ? 57.541 97.064 71.176 1.00 10.71 177 ALA A N 1
ATOM 1273 C CA . ALA A 1 157 ? 57.678 97.758 72.458 1.00 11.68 177 ALA A CA 1
ATOM 1274 C C . ALA A 1 157 ? 57.903 96.796 73.611 1.00 11.22 177 ALA A C 1
ATOM 1275 O O . ALA A 1 157 ? 58.563 97.163 74.595 1.00 13.11 177 ALA A O 1
ATOM 1277 N N . ALA A 1 158 ? 57.376 95.572 73.517 1.00 10.15 178 ALA A N 1
ATOM 1278 C CA . ALA A 1 158 ? 57.447 94.659 74.660 1.00 12.38 178 ALA A CA 1
ATOM 1279 C C . ALA A 1 158 ? 58.880 94.364 75.070 1.00 12.40 178 ALA A C 1
ATOM 1280 O O . ALA A 1 158 ? 59.138 94.065 76.243 1.00 13.47 178 ALA A O 1
ATOM 1282 N N . SER A 1 159 ? 59.817 94.424 74.130 1.00 12.69 179 SER A N 1
ATOM 1283 C CA . SER A 1 159 ? 61.178 93.973 74.392 1.00 13.67 179 SER A CA 1
ATOM 1284 C C . SER A 1 159 ? 62.218 95.084 74.291 1.00 15.88 179 SER A C 1
ATOM 1285 O O . SER A 1 159 ? 63.414 94.784 74.218 1.00 15.37 179 SER A O 1
ATOM 1288 N N . VAL A 1 160 ? 61.813 96.360 74.300 1.00 14.52 180 VAL A N 1
ATOM 1289 C CA . VAL A 1 160 ? 62.833 97.407 74.340 1.00 16.35 180 VAL A CA 1
ATOM 1290 C C . VAL A 1 160 ? 63.573 97.325 75.677 1.00 15.60 180 VAL A C 1
ATOM 1291 O O . VAL A 1 160 ? 63.106 96.706 76.636 1.00 14.26 180 VAL A O 1
ATOM 1295 N N . THR A 1 161 ? 64.757 97.938 75.726 1.00 15.79 181 THR A N 1
ATOM 1296 C CA . THR A 1 161 ? 65.499 97.980 76.982 1.00 13.57 181 THR A CA 1
ATOM 1297 C C . THR A 1 161 ? 64.741 98.800 78.020 1.00 17.86 181 THR A C 1
ATOM 1298 O O . THR A 1 161 ? 63.850 99.588 77.696 1.00 16.36 181 THR A O 1
ATOM 1302 N N . ASP A 1 162 ? 65.112 98.607 79.292 1.00 15.95 182 ASP A N 1
ATOM 1303 C CA . ASP A 1 162 ? 64.435 99.311 80.379 1.00 14.91 182 ASP A CA 1
ATOM 1304 C C . ASP A 1 162 ? 64.432 100.818 80.159 1.00 15.34 182 ASP A C 1
ATOM 1305 O O . ASP A 1 162 ? 63.412 101.483 80.378 1.00 14.23 182 ASP A O 1
ATOM 1310 N N . ASN A 1 163 ? 65.572 101.389 79.752 1.00 15.19 183 ASN A N 1
ATOM 1311 C CA . ASN A 1 163 ? 65.606 102.844 79.631 1.00 17.36 183 ASN A CA 1
ATOM 1312 C C . ASN A 1 163 ? 64.724 103.346 78.494 1.00 15.52 183 ASN A C 1
ATOM 1313 O O . ASN A 1 163 ? 64.372 104.528 78.479 1.00 15.67 183 ASN A O 1
ATOM 1318 N N . ASN A 1 164 ? 64.371 102.486 77.546 1.00 15.11 184 ASN A N 1
ATOM 1319 C CA . ASN A 1 164 ? 63.478 102.870 76.459 1.00 15.38 184 ASN A CA 1
ATOM 1320 C C . ASN A 1 164 ? 62.027 102.493 76.729 1.00 13.69 184 ASN A C 1
ATOM 1321 O O . ASN A 1 164 ? 61.156 102.786 75.896 1.00 14.75 184 ASN A O 1
ATOM 1326 N N . PHE A 1 165 ? 61.746 101.845 77.861 1.00 12.55 185 PHE A N 1
ATOM 1327 C CA . PHE A 1 165 ? 60.382 101.416 78.195 1.00 12.76 185 PHE A CA 1
ATOM 1328 C C . PHE A 1 165 ? 59.665 102.603 78.828 1.00 14.36 185 PHE A C 1
ATOM 1329 O O . PHE A 1 165 ? 59.583 102.752 80.051 1.00 13.37 185 PHE A O 1
ATOM 1337 N N . THR A 1 166 ? 59.165 103.484 77.966 1.00 11.07 186 THR A N 1
ATOM 1338 C CA . THR A 1 166 ? 58.562 104.742 78.386 1.00 13.22 186 THR A CA 1
ATOM 1339 C C . THR A 1 166 ? 57.292 104.979 77.582 1.00 13.63 186 THR A C 1
ATOM 1340 O O . THR A 1 166 ? 56.977 104.241 76.647 1.00 11.75 186 THR A O 1
ATOM 1344 N N . LEU A 1 167 ? 56.596 106.071 77.919 1.00 13.57 187 LEU A N 1
ATOM 1345 C CA . LEU A 1 167 ? 55.417 106.499 77.169 1.00 13.97 187 LEU A CA 1
ATOM 1346 C C . LEU A 1 167 ? 55.713 106.737 75.689 1.00 14.70 187 LEU A C 1
ATOM 1347 O O . LEU A 1 167 ? 54.782 106.716 74.876 1.00 16.19 187 LEU A O 1
ATOM 1352 N N . THR A 1 168 ? 56.986 106.966 75.322 1.00 15.01 188 THR A N 1
ATOM 1353 C CA . THR A 1 168 ? 57.356 107.098 73.915 1.00 14.64 188 THR A CA 1
ATOM 1354 C C . THR A 1 168 ? 56.935 105.876 73.103 1.00 13.56 188 THR A C 1
ATOM 1355 O O . THR A 1 168 ? 56.677 105.987 71.895 1.00 17.38 188 THR A O 1
ATOM 1359 N N . GLN A 1 169 ? 56.834 104.713 73.749 1.00 12.47 189 GLN A N 1
ATOM 1360 C CA . GLN A 1 169 ? 56.441 103.482 73.078 1.00 12.56 189 GLN A CA 1
ATOM 1361 C C . GLN A 1 169 ? 54.945 103.401 72.795 1.00 14.48 189 GLN A C 1
ATOM 1362 O O . GLN A 1 169 ? 54.521 102.504 72.057 1.00 15.13 189 GLN A O 1
ATOM 1368 N N . PHE A 1 170 ? 54.143 104.298 73.343 1.00 11.59 190 PHE A N 1
ATOM 1369 C CA . PHE A 1 170 ? 52.700 104.178 73.218 1.00 13.25 190 PHE A CA 1
ATOM 1370 C C . PHE A 1 170 ? 52.158 105.215 72.247 1.00 12.62 190 PHE A C 1
ATOM 1371 O O . PHE A 1 170 ? 52.763 106.269 72.028 1.00 15.38 190 PHE A O 1
ATOM 1379 N N . VAL A 1 171 ? 51.027 104.876 71.643 1.00 13.00 191 VAL A N 1
ATOM 1380 C CA . VAL A 1 171 ? 50.496 105.601 70.493 1.00 14.36 191 VAL A CA 1
ATOM 1381 C C . VAL A 1 171 ? 49.424 106.562 70.973 1.00 14.49 191 VAL A C 1
ATOM 1382 O O . VAL A 1 171 ? 48.445 106.154 71.612 1.00 14.32 191 VAL A O 1
ATOM 1386 N N . LYS A 1 172 ? 49.603 107.840 70.653 1.00 14.96 192 LYS A N 1
ATOM 1387 C CA . LYS A 1 172 ? 48.643 108.850 71.061 1.00 13.30 192 LYS A CA 1
ATOM 1388 C C . LYS A 1 172 ? 47.368 108.777 70.225 1.00 14.82 192 LYS A C 1
ATOM 1389 O O . LYS A 1 172 ? 47.368 108.362 69.056 1.00 13.38 192 LYS A O 1
ATOM 1395 N N . ASP A 1 173 ? 46.267 109.191 70.844 1.00 11.77 193 ASP A N 1
ATOM 1396 C CA . ASP A 1 173 ? 45.039 109.474 70.113 1.00 15.78 193 ASP A CA 1
ATOM 1397 C C . ASP A 1 173 ? 45.282 110.709 69.259 1.00 14.48 193 ASP A C 1
ATOM 1398 O O . ASP A 1 173 ? 45.465 111.805 69.794 1.00 16.37 193 ASP A O 1
ATOM 1403 N N . THR A 1 174 ? 45.317 110.530 67.934 1.00 16.27 194 THR A N 1
ATOM 1404 C CA . THR A 1 174 ? 45.410 111.643 66.994 1.00 18.05 194 THR A CA 1
ATOM 1405 C C . THR A 1 174 ? 44.170 111.726 66.117 1.00 21.17 194 THR A C 1
ATOM 1406 O O . THR A 1 174 ? 44.216 112.300 65.020 1.00 18.46 194 THR A O 1
ATOM 1410 N N . SER A 1 175 ? 43.065 111.150 66.577 1.00 18.62 195 SER A N 1
ATOM 1411 C CA . SER A 1 175 ? 41.814 111.189 65.840 1.00 18.55 195 SER A CA 1
ATOM 1412 C C . SER A 1 175 ? 41.171 112.567 65.971 1.00 18.35 195 SER A C 1
ATOM 1413 O O . SER A 1 175 ? 41.658 113.445 66.691 1.00 20.92 195 SER A O 1
ATOM 1416 N N . VAL A 1 176 ? 40.040 112.758 65.279 1.00 19.41 196 VAL A N 1
ATOM 1417 C CA . VAL A 1 176 ? 39.309 114.019 65.390 1.00 20.86 196 VAL A CA 1
ATOM 1418 C C . VAL A 1 176 ? 38.771 114.243 66.797 1.00 18.89 196 VAL A C 1
ATOM 1419 O O . VAL A 1 176 ? 38.461 115.381 67.166 1.00 20.57 196 VAL A O 1
ATOM 1423 N N . ASN A 1 177 ? 38.663 113.186 67.604 1.00 20.35 197 ASN A N 1
ATOM 1424 C CA . ASN A 1 177 ? 38.203 113.294 68.984 1.00 20.74 197 ASN A CA 1
ATOM 1425 C C . ASN A 1 177 ? 39.339 113.459 69.998 1.00 21.05 197 ASN A C 1
ATOM 1426 O O . ASN A 1 177 ? 39.078 113.448 71.210 1.00 17.41 197 ASN A O 1
ATOM 1431 N N . SER A 1 178 ? 40.582 113.625 69.546 1.00 19.60 198 SER A N 1
ATOM 1432 C CA . SER A 1 178 ? 41.708 113.650 70.474 1.00 17.57 198 SER A CA 1
ATOM 1433 C C . SER A 1 178 ? 41.596 114.809 71.459 1.00 21.10 198 SER A C 1
ATOM 1434 O O . SER A 1 178 ? 41.236 115.930 71.093 1.00 18.62 198 SER A O 1
ATOM 1437 N N . GLU A 1 179 ? 41.928 114.535 72.720 1.00 17.13 199 GLU A N 1
ATOM 1438 C CA . GLU A 1 179 ? 41.948 115.583 73.733 1.00 21.20 199 GLU A CA 1
ATOM 1439 C C . GLU A 1 179 ? 43.197 116.445 73.675 1.00 22.63 199 GLU A C 1
ATOM 1440 O O . GLU A 1 179 ? 43.208 117.527 74.267 1.00 28.15 199 GLU A O 1
ATOM 1446 N N . GLY A 1 180 ? 44.245 115.998 73.008 1.00 20.59 200 GLY A N 1
ATOM 1447 C CA . GLY A 1 180 ? 45.454 116.784 72.966 1.00 24.98 200 GLY A CA 1
ATOM 1448 C C . GLY A 1 180 ? 46.679 115.915 73.137 1.00 23.99 200 GLY A C 1
ATOM 1449 O O . GLY A 1 180 ? 46.648 114.709 72.890 1.00 21.74 200 GLY A O 1
ATOM 1450 N N . ALA A 1 181 ? 47.760 116.560 73.590 1.00 22.28 201 ALA A N 1
ATOM 1451 C CA . ALA A 1 181 ? 49.101 116.003 73.464 1.00 22.21 201 ALA A CA 1
ATOM 1452 C C . ALA A 1 181 ? 49.383 114.849 74.423 1.00 19.25 201 ALA A C 1
ATOM 1453 O O . ALA A 1 181 ? 50.353 114.121 74.209 1.00 20.83 201 ALA A O 1
ATOM 1455 N N . THR A 1 182 ? 48.593 114.664 75.477 1.00 16.64 202 THR A N 1
ATOM 1456 C CA . THR A 1 182 ? 48.822 113.545 76.390 1.00 17.74 202 THR A CA 1
ATOM 1457 C C . THR A 1 182 ? 47.628 112.595 76.427 1.00 15.96 202 THR A C 1
ATOM 1458 O O . THR A 1 182 ? 47.407 111.898 77.426 1.00 15.96 202 THR A O 1
ATOM 1462 N N . ASP A 1 183 ? 46.857 112.562 75.337 1.00 19.26 203 ASP A N 1
ATOM 1463 C CA . ASP A 1 183 ? 45.713 111.663 75.187 1.00 16.56 203 ASP A CA 1
ATOM 1464 C C . ASP A 1 183 ? 46.227 110.366 74.572 1.00 14.43 203 ASP A C 1
ATOM 1465 O O . ASP A 1 183 ? 46.505 110.296 73.367 1.00 13.75 203 ASP A O 1
ATOM 1470 N N . TYR A 1 184 ? 46.366 109.334 75.410 1.00 13.70 204 TYR A N 1
ATOM 1471 C CA . TYR A 1 184 ? 46.729 107.995 74.964 1.00 11.17 204 TYR A CA 1
ATOM 1472 C C . TYR A 1 184 ? 45.542 107.041 74.921 1.00 13.74 204 TYR A C 1
ATOM 1473 O O . TYR A 1 184 ? 45.744 105.826 74.795 1.00 13.81 204 TYR A O 1
ATOM 1482 N N . LYS A 1 185 ? 44.316 107.550 75.027 1.00 10.40 205 LYS A N 1
ATOM 1483 C CA . LYS A 1 185 ? 43.132 106.706 75.148 1.00 11.88 205 LYS A CA 1
ATOM 1484 C C . LYS A 1 185 ? 42.370 106.706 73.829 1.00 16.12 205 LYS A C 1
ATOM 1485 O O . LYS A 1 185 ? 41.990 107.765 73.319 1.00 12.64 205 LYS A O 1
ATOM 1491 N N . HIS A 1 186 ? 42.177 105.520 73.273 1.00 10.98 206 HIS A N 1
ATOM 1492 C CA . HIS A 1 186 ? 41.508 105.338 72.001 1.00 13.37 206 HIS A CA 1
ATOM 1493 C C . HIS A 1 186 ? 40.100 104.813 72.234 1.00 11.97 206 HIS A C 1
ATOM 1494 O O . HIS A 1 186 ? 39.871 103.955 73.092 1.00 11.46 206 HIS A O 1
ATOM 1501 N N . LEU A 1 187 ? 39.165 105.335 71.464 1.00 11.76 207 LEU A N 1
ATOM 1502 C CA . LEU A 1 187 ? 37.752 105.047 71.659 1.00 12.86 207 LEU A CA 1
ATOM 1503 C C . LEU A 1 187 ? 37.306 103.788 70.925 1.00 12.23 207 LEU A C 1
ATOM 1504 O O . LEU A 1 187 ? 36.122 103.429 70.995 1.00 11.62 207 LEU A O 1
ATOM 1509 N N . THR A 1 188 ? 38.229 103.119 70.236 1.00 10.28 208 THR A N 1
ATOM 1510 C CA . THR A 1 188 ? 37.952 101.977 69.378 1.00 11.15 208 THR A CA 1
ATOM 1511 C C . THR A 1 188 ? 39.217 101.141 69.269 1.00 12.04 208 THR A C 1
ATOM 1512 O O . THR A 1 188 ? 40.332 101.641 69.446 1.00 12.60 208 THR A O 1
ATOM 1524 N N . THR A 1 190 ? 39.354 99.068 66.384 1.00 12.43 210 THR A N 1
ATOM 1525 C CA . THR A 1 190 ? 39.349 98.723 64.968 1.00 11.30 210 THR A CA 1
ATOM 1526 C C . THR A 1 190 ? 39.760 99.874 64.071 1.00 14.30 210 THR A C 1
ATOM 1527 O O . THR A 1 190 ? 39.714 99.730 62.839 1.00 13.88 210 THR A O 1
ATOM 1531 N N . GLY A 1 191 ? 40.111 101.015 64.638 1.00 11.63 211 GLY A N 1
ATOM 1532 C CA . GLY A 1 191 ? 40.339 102.195 63.835 1.00 16.11 211 GLY A CA 1
ATOM 1533 C C . GLY A 1 191 ? 39.082 102.912 63.403 1.00 15.61 211 GLY A C 1
ATOM 1534 O O . GLY A 1 191 ? 39.185 103.959 62.751 1.00 15.81 211 GLY A O 1
ATOM 1535 N N . ILE A 1 192 ? 37.904 102.400 63.759 1.00 14.92 212 ILE A N 1
ATOM 1536 C CA . ILE A 1 192 ? 36.622 102.982 63.368 1.00 14.70 212 ILE A CA 1
ATOM 1537 C C . ILE A 1 192 ? 35.832 103.296 64.625 1.00 13.84 212 ILE A C 1
ATOM 1538 O O . ILE A 1 192 ? 35.548 102.393 65.422 1.00 13.77 212 ILE A O 1
ATOM 1543 N N . GLU A 1 193 ? 35.468 104.567 64.804 1.00 13.80 213 GLU A N 1
ATOM 1544 C CA . GLU A 1 193 ? 34.612 104.935 65.927 1.00 16.94 213 GLU A CA 1
ATOM 1545 C C . GLU A 1 193 ? 33.254 104.274 65.747 1.00 16.89 213 GLU A C 1
ATOM 1546 O O . GLU A 1 193 ? 32.673 104.318 64.659 1.00 15.95 213 GLU A O 1
ATOM 1552 N N . ASP A 1 194 ? 32.761 103.629 66.803 1.00 15.43 214 ASP A N 1
ATOM 1553 C CA . ASP A 1 194 ? 31.554 102.803 66.675 1.00 13.83 214 ASP A CA 1
ATOM 1554 C C . ASP A 1 194 ? 30.925 102.695 68.068 1.00 16.75 214 ASP A C 1
ATOM 1555 O O . ASP A 1 194 ? 31.266 101.797 68.839 1.00 13.48 214 ASP A O 1
ATOM 1560 N N . HIS A 1 195 ? 29.991 103.606 68.363 1.00 14.11 215 HIS A N 1
ATOM 1561 C CA . HIS A 1 195 ? 29.376 103.614 69.689 1.00 17.71 215 HIS A CA 1
ATOM 1562 C C . HIS A 1 195 ? 28.584 102.338 69.948 1.00 15.09 215 HIS A C 1
ATOM 1563 O O . HIS A 1 195 ? 28.626 101.795 71.055 1.00 15.05 215 HIS A O 1
ATOM 1570 N N . GLY A 1 196 ? 27.866 101.836 68.938 1.00 15.40 216 GLY A N 1
ATOM 1571 C CA . GLY A 1 196 ? 27.157 100.576 69.115 1.00 15.95 216 GLY A CA 1
ATOM 1572 C C . GLY A 1 196 ? 28.081 99.454 69.553 1.00 17.94 216 GLY A C 1
ATOM 1573 O O . GLY A 1 196 ? 27.737 98.653 70.429 1.00 16.84 216 GLY A O 1
ATOM 1574 N N . GLN A 1 197 ? 29.284 99.405 68.973 1.00 14.58 217 GLN A N 1
ATOM 1575 C CA . GLN A 1 197 ? 30.217 98.311 69.243 1.00 13.96 217 GLN A CA 1
ATOM 1576 C C . GLN A 1 197 ? 30.974 98.500 70.552 1.00 13.80 217 GLN A C 1
ATOM 1577 O O . GLN A 1 197 ? 31.278 97.512 71.233 1.00 11.98 217 GLN A O 1
ATOM 1583 N N . PHE A 1 198 ? 31.289 99.736 70.933 1.00 13.93 218 PHE A N 1
ATOM 1584 C CA . PHE A 1 198 ? 32.225 99.943 72.032 1.00 12.06 218 PHE A CA 1
ATOM 1585 C C . PHE A 1 198 ? 31.607 100.550 73.283 1.00 13.32 218 PHE A C 1
ATOM 1586 O O . PHE A 1 198 ? 32.335 100.818 74.243 1.00 13.26 218 PHE A O 1
ATOM 1594 N N . SER A 1 199 ? 30.296 100.751 73.317 1.00 14.79 219 SER A N 1
ATOM 1595 C CA . SER A 1 199 ? 29.640 101.245 74.514 1.00 13.62 219 SER A CA 1
ATOM 1596 C C . SER A 1 199 ? 29.107 100.084 75.352 1.00 11.49 219 SER A C 1
ATOM 1597 O O . SER A 1 199 ? 28.940 98.958 74.870 1.00 13.73 219 SER A O 1
ATOM 1600 N N . ARG A 1 200 ? 28.854 100.382 76.629 1.00 14.02 220 ARG A N 1
ATOM 1601 C CA . ARG A 1 200 ? 28.295 99.432 77.590 1.00 13.22 220 ARG A CA 1
ATOM 1602 C C . ARG A 1 200 ? 29.181 98.199 77.774 1.00 13.92 220 ARG A C 1
ATOM 1603 O O . ARG A 1 200 ? 28.683 97.087 77.961 1.00 12.25 220 ARG A O 1
ATOM 1611 N N . LEU A 1 201 ? 30.500 98.393 77.757 1.00 9.72 221 LEU A N 1
ATOM 1612 C CA . LEU A 1 201 ? 31.441 97.285 77.900 1.00 12.23 221 LEU A CA 1
ATOM 1613 C C . LEU A 1 201 ? 32.072 97.271 79.293 1.00 11.20 221 LEU A C 1
ATOM 1614 O O . LEU A 1 201 ? 32.393 98.325 79.855 1.00 13.92 221 LEU A O 1
ATOM 1619 N N . THR A 1 202 ? 32.278 96.062 79.830 1.00 9.81 222 THR A N 1
ATOM 1620 C CA . THR A 1 202 ? 32.892 95.848 81.139 1.00 12.60 222 THR A CA 1
ATOM 1621 C C . THR A 1 202 ? 33.723 94.565 81.091 1.00 12.27 222 THR A C 1
ATOM 1622 O O . THR A 1 202 ? 33.487 93.681 80.260 1.00 11.65 222 THR A O 1
ATOM 1626 N N . TYR A 1 203 ? 34.728 94.487 81.979 1.00 11.14 223 TYR A N 1
ATOM 1627 C CA . TYR A 1 203 ? 35.555 93.304 82.240 1.00 13.30 223 TYR A CA 1
ATOM 1628 C C . TYR A 1 203 ? 36.473 92.922 81.087 1.00 12.58 223 TYR A C 1
ATOM 1629 O O . TYR A 1 203 ? 36.291 91.850 80.492 1.00 13.92 223 TYR A O 1
ATOM 1638 N N . PRO A 1 204 ? 37.480 93.734 80.759 1.00 12.60 224 PRO A N 1
ATOM 1639 C CA . PRO A 1 204 ? 38.432 93.343 79.700 1.00 10.21 224 PRO A CA 1
ATOM 1640 C C . PRO A 1 204 ? 39.298 92.177 80.163 1.00 13.38 224 PRO A C 1
ATOM 1641 O O . PRO A 1 204 ? 39.922 92.237 81.225 1.00 11.34 224 PRO A O 1
ATOM 1645 N N . THR A 1 205 ? 39.309 91.101 79.371 1.00 10.17 225 THR A N 1
ATOM 1646 C CA . THR A 1 205 ? 40.116 89.919 79.655 1.00 13.16 225 THR A CA 1
ATOM 1647 C C . THR A 1 205 ? 40.689 89.399 78.347 1.00 10.78 225 THR A C 1
ATOM 1648 O O . THR A 1 205 ? 39.930 88.954 77.481 1.00 11.48 225 THR A O 1
ATOM 1652 N N . PHE A 1 206 ? 42.011 89.455 78.211 1.00 11.94 226 PHE A N 1
ATOM 1653 C CA . PHE A 1 206 ? 42.705 88.938 77.044 1.00 11.38 226 PHE A CA 1
ATOM 1654 C C . PHE A 1 206 ? 43.048 87.463 77.225 1.00 12.60 226 PHE A C 1
ATOM 1655 O O . PHE A 1 206 ? 43.212 86.968 78.343 1.00 15.02 226 PHE A O 1
ATOM 1663 N N . PHE A 1 207 ? 43.205 86.768 76.103 1.00 11.10 227 PHE A N 1
ATOM 1664 C CA . PHE A 1 207 ? 43.777 85.429 76.117 1.00 15.65 227 PHE A CA 1
ATOM 1665 C C . PHE A 1 207 ? 44.542 85.218 74.818 1.00 14.00 227 PHE A C 1
ATOM 1666 O O . PHE A 1 207 ? 44.309 85.906 73.822 1.00 13.83 227 PHE A O 1
ATOM 1674 N N . THR A 1 208 ? 45.464 84.255 74.842 1.00 13.22 228 THR A N 1
ATOM 1675 C CA . THR A 1 208 ? 46.341 83.979 73.711 1.00 14.70 228 THR A CA 1
ATOM 1676 C C . THR A 1 208 ? 46.289 82.501 73.354 1.00 15.84 228 THR A C 1
ATOM 1677 O O . THR A 1 208 ? 46.086 81.642 74.213 1.00 13.03 228 THR A O 1
ATOM 1681 N N . SER A 1 209 ? 46.513 82.212 72.081 1.00 11.37 229 SER A N 1
ATOM 1682 C CA . SER A 1 209 ? 46.529 80.837 71.609 1.00 12.90 229 SER A CA 1
ATOM 1683 C C . SER A 1 209 ? 47.954 80.285 71.567 1.00 17.81 229 SER A C 1
ATOM 1684 O O . SER A 1 209 ? 48.937 80.999 71.776 1.00 20.46 229 SER A O 1
ATOM 1687 N N . HIS A 1 210 ? 48.047 78.985 71.266 1.00 19.76 230 HIS A N 1
ATOM 1688 C CA . HIS A 1 210 ? 49.337 78.305 71.162 1.00 24.34 230 HIS A CA 1
ATOM 1689 C C . HIS A 1 210 ? 50.253 79.002 70.167 1.00 24.13 230 HIS A C 1
ATOM 1690 O O . HIS A 1 210 ? 51.426 79.271 70.455 1.00 24.62 230 HIS A O 1
ATOM 1697 N N . ASP A 1 211 ? 49.723 79.301 68.989 1.00 21.41 231 ASP A N 1
ATOM 1698 C CA . ASP A 1 211 ? 50.457 79.898 67.883 1.00 25.03 231 ASP A CA 1
ATOM 1699 C C . ASP A 1 211 ? 50.663 81.400 68.037 1.00 26.15 231 ASP A C 1
ATOM 1700 O O . ASP A 1 211 ? 51.176 82.035 67.106 1.00 26.50 231 ASP A O 1
ATOM 1705 N N . GLY A 1 212 ? 50.271 81.983 69.165 1.00 18.40 232 GLY A N 1
ATOM 1706 C CA . GLY A 1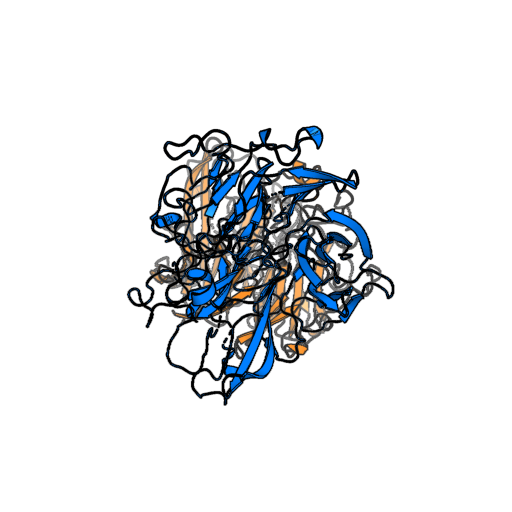 212 ? 50.544 83.384 69.411 1.00 19.15 232 GLY A CA 1
ATOM 1707 C C . GLY A 1 212 ? 49.494 84.359 68.929 1.00 17.18 232 GLY A C 1
ATOM 1708 O O . GLY A 1 212 ? 49.781 85.557 68.844 1.00 14.62 232 GLY A O 1
ATOM 1709 N N . ASP A 1 213 ? 48.292 83.893 68.603 1.00 15.89 233 ASP A N 1
ATOM 1710 C CA . ASP A 1 213 ? 47.202 84.821 68.343 1.00 12.93 233 ASP A CA 1
ATOM 1711 C C . ASP A 1 213 ? 46.701 85.408 69.652 1.00 13.01 233 ASP A C 1
ATOM 1712 O O . ASP A 1 213 ? 46.731 84.758 70.699 1.00 14.92 233 ASP A O 1
ATOM 1717 N N . LEU A 1 214 ? 46.266 86.659 69.592 1.00 10.93 234 LEU A N 1
ATOM 1718 C CA . LEU A 1 214 ? 45.826 87.400 70.766 1.00 12.22 234 LEU A CA 1
ATOM 1719 C C . LEU A 1 214 ? 44.356 87.751 70.601 1.00 14.19 234 LEU A C 1
ATOM 1720 O O . LEU A 1 214 ? 43.942 88.227 69.534 1.00 13.33 234 LEU A O 1
ATOM 1725 N N . PHE A 1 215 ? 43.575 87.511 71.647 1.00 10.62 235 PHE A N 1
ATOM 1726 C CA . PHE A 1 215 ? 42.136 87.746 71.623 1.00 10.70 235 PHE A CA 1
ATOM 1727 C C . PHE A 1 215 ? 41.726 88.556 72.843 1.00 12.72 235 PHE A C 1
ATOM 1728 O O . PHE A 1 215 ? 42.440 88.612 73.848 1.00 13.04 235 PHE A O 1
ATOM 1736 N N . LEU A 1 216 ? 40.536 89.147 72.767 1.00 10.92 236 LEU A N 1
ATOM 1737 C CA . LEU A 1 216 ? 39.976 89.886 73.886 1.00 11.78 236 LEU A CA 1
ATOM 1738 C C . LEU A 1 216 ? 38.496 89.555 74.001 1.00 11.43 236 LEU A C 1
ATOM 1739 O O . LEU A 1 216 ? 37.826 89.406 72.982 1.00 12.13 236 LEU A O 1
ATOM 1744 N N . HIS A 1 217 ? 37.991 89.403 75.224 1.00 9.60 237 HIS A N 1
ATOM 1745 C CA . HIS A 1 217 ? 36.544 89.377 75.402 1.00 11.76 237 HIS A CA 1
ATOM 1746 C C . HIS A 1 217 ? 36.117 90.328 76.510 1.00 12.61 237 HIS A C 1
ATOM 1747 O O . HIS A 1 217 ? 36.874 90.622 77.435 1.00 11.22 237 HIS A O 1
ATOM 1762 N N . ARG A 1 219 ? 32.165 91.926 78.456 1.00 10.68 239 ARG A N 1
ATOM 1763 C CA . ARG A 1 219 ? 30.724 91.802 78.605 1.00 11.94 239 ARG A CA 1
ATOM 1764 C C . ARG A 1 219 ? 30.091 93.090 78.118 1.00 10.48 239 ARG A C 1
ATOM 1765 O O . ARG A 1 219 ? 30.590 94.182 78.403 1.00 14.42 239 ARG A O 1
ATOM 1773 N N . GLN A 1 220 ? 29.024 92.963 77.343 1.00 13.25 240 GLN A N 1
ATOM 1774 C CA . GLN A 1 220 ? 28.319 94.126 76.835 1.00 8.57 240 GLN A CA 1
ATOM 1775 C C . GLN A 1 220 ? 26.885 94.106 77.337 1.00 11.40 240 GLN A C 1
ATOM 1776 O O . GLN A 1 220 ? 26.230 93.061 77.322 1.00 12.64 240 GLN A O 1
ATOM 1782 N N . GLY A 1 221 ? 26.406 95.266 77.764 1.00 11.03 241 GLY A N 1
ATOM 1783 C CA . GLY A 1 221 ? 25.011 95.398 78.144 1.00 14.52 241 GLY A CA 1
ATOM 1784 C C . GLY A 1 221 ? 24.827 95.597 79.633 1.00 14.85 241 GLY A C 1
ATOM 1785 O O . GLY A 1 221 ? 25.594 96.323 80.273 1.00 17.61 241 GLY A O 1
ATOM 1786 N N . SER A 1 222 ? 23.818 94.950 80.197 1.00 14.32 242 SER A N 1
ATOM 1787 C CA . SER A 1 222 ? 23.440 95.139 81.590 1.00 16.04 242 SER A CA 1
ATOM 1788 C C . SER A 1 222 ? 23.221 93.784 82.241 1.00 14.39 242 SER A C 1
ATOM 1789 O O . SER A 1 222 ? 23.247 92.743 81.581 1.00 15.81 242 SER A O 1
ATOM 1792 N N . SER A 1 223 ? 22.947 93.810 83.550 1.00 14.98 243 SER A N 1
ATOM 1793 C CA . SER A 1 223 ? 22.589 92.591 84.265 1.00 15.81 243 SER A CA 1
ATOM 1794 C C . SER A 1 223 ? 21.221 92.040 83.871 1.00 16.30 243 SER A C 1
ATOM 1795 O O . SER A 1 223 ? 20.892 90.920 84.278 1.00 16.10 243 SER A O 1
ATOM 1798 N N . HIS A 1 224 ? 20.416 92.780 83.103 1.00 13.28 244 HIS A N 1
ATOM 1799 C CA . HIS A 1 224 ? 19.153 92.254 82.584 1.00 13.95 244 HIS A CA 1
ATOM 1800 C C . HIS A 1 224 ? 19.225 91.854 81.117 1.00 15.23 244 HIS A C 1
ATOM 1801 O O . HIS A 1 224 ? 18.328 91.154 80.639 1.00 14.38 244 HIS A O 1
ATOM 1808 N N . ASP A 1 225 ? 20.277 92.263 80.406 1.00 11.95 245 ASP A N 1
ATOM 1809 C CA . ASP A 1 225 ? 20.381 92.034 78.963 1.00 14.35 245 ASP A CA 1
ATOM 1810 C C . ASP A 1 225 ? 21.870 92.184 78.640 1.00 12.21 245 ASP A C 1
ATOM 1811 O O . ASP A 1 225 ? 22.345 93.292 78.387 1.00 12.74 245 ASP A O 1
ATOM 1816 N N . GLY A 1 226 ? 22.593 91.074 78.694 1.00 12.82 246 GLY A N 1
ATOM 1817 C CA . GLY A 1 226 ? 24.043 91.119 78.584 1.00 13.62 246 GLY A CA 1
ATOM 1818 C C . GLY A 1 226 ? 24.582 90.000 77.717 1.00 12.41 246 GLY A C 1
ATOM 1819 O O . GLY A 1 226 ? 24.030 88.901 77.668 1.00 12.63 246 GLY A O 1
ATOM 1820 N N . ARG A 1 227 ? 25.697 90.286 77.044 1.00 12.17 247 ARG A N 1
ATOM 1821 C CA . ARG A 1 227 ? 26.352 89.299 76.197 1.00 10.13 247 ARG A CA 1
ATOM 1822 C C . ARG A 1 227 ? 27.854 89.373 76.406 1.00 11.22 247 ARG A C 1
ATOM 1823 O O . ARG A 1 227 ? 28.383 90.360 76.925 1.00 12.70 247 ARG A O 1
ATOM 1831 N N . VAL A 1 228 ? 28.532 88.301 76.014 1.00 10.24 248 VAL A N 1
ATOM 1832 C CA . VAL A 1 228 ? 29.982 88.300 75.865 1.00 8.19 248 VAL A CA 1
ATOM 1833 C C . VAL A 1 228 ? 30.300 88.567 74.403 1.00 10.79 248 VAL A C 1
ATOM 1834 O O . VAL A 1 228 ? 29.726 87.925 73.508 1.00 13.02 248 VAL A O 1
ATOM 1838 N N . VAL A 1 229 ? 31.192 89.534 74.158 1.00 10.47 249 VAL A N 1
ATOM 1839 C CA . VAL A 1 229 ? 31.698 89.823 72.821 1.00 12.64 249 VAL A CA 1
ATOM 1840 C C . VAL A 1 229 ? 33.198 89.580 72.836 1.00 12.90 249 VAL A C 1
ATOM 1841 O O . VAL A 1 229 ? 33.853 89.757 73.867 1.00 11.23 249 VAL A O 1
ATOM 1845 N N . PHE A 1 230 ? 33.736 89.145 71.699 1.00 11.85 250 PHE A N 1
ATOM 1846 C CA . PHE A 1 230 ? 35.166 88.870 71.627 1.00 13.55 250 PHE A CA 1
ATOM 1847 C C . PHE A 1 230 ? 35.690 89.211 70.240 1.00 13.40 250 PHE A C 1
ATOM 1848 O O . PHE A 1 230 ? 34.953 89.185 69.251 1.00 13.25 250 PHE A O 1
ATOM 1856 N N . ASN A 1 231 ? 36.983 89.537 70.174 1.00 12.29 251 ASN A N 1
ATOM 1857 C CA . ASN A 1 231 ? 37.603 89.887 68.908 1.00 12.59 251 ASN A CA 1
ATOM 1858 C C . ASN A 1 231 ? 39.021 89.330 68.892 1.00 12.60 251 ASN A C 1
ATOM 1859 O O . ASN A 1 231 ? 39.470 88.685 69.845 1.00 12.00 251 ASN A O 1
ATOM 1864 N N . LYS A 1 232 ? 39.720 89.579 67.792 1.00 11.09 252 LYS A N 1
ATOM 1865 C CA . LYS A 1 232 ? 41.057 89.054 67.572 1.00 12.80 252 LYS A CA 1
ATOM 1866 C C . LYS A 1 232 ? 41.960 90.186 67.117 1.00 13.91 252 LYS A C 1
ATOM 1867 O O . LYS A 1 232 ? 41.535 91.077 66.372 1.00 13.69 252 LYS A O 1
ATOM 1873 N N . TYR A 1 233 ? 43.202 90.156 67.583 1.00 12.80 253 TYR A N 1
ATOM 1874 C CA . TYR A 1 233 ? 44.190 91.129 67.154 1.00 11.67 253 TYR A CA 1
ATOM 1875 C C . TYR A 1 233 ? 44.744 90.726 65.793 1.00 14.10 253 TYR A C 1
ATOM 1876 O O . TYR A 1 233 ? 45.171 89.584 65.594 1.00 12.58 253 TYR A O 1
ATOM 1885 N N . LEU A 1 234 ? 44.718 91.657 64.848 1.00 13.60 254 LEU A N 1
ATOM 1886 C CA . LEU A 1 234 ? 45.222 91.405 63.498 1.00 12.44 254 LEU A CA 1
ATOM 1887 C C . LEU A 1 234 ? 46.601 92.051 63.413 1.00 14.77 254 LEU A C 1
ATOM 1888 O O . LEU A 1 234 ? 46.733 93.222 63.053 1.00 18.32 254 LEU A O 1
ATOM 1893 N N . ALA A 1 235 ? 47.638 91.278 63.756 1.00 13.85 255 ALA A N 1
ATOM 1894 C CA . ALA A 1 235 ? 48.989 91.837 63.821 1.00 17.47 255 ALA A CA 1
ATOM 1895 C C . ALA A 1 235 ? 49.430 92.398 62.476 1.00 18.88 255 ALA A C 1
ATOM 1896 O O . ALA A 1 235 ? 50.145 93.408 62.418 1.00 20.78 255 ALA A O 1
ATOM 1898 N N . GLU A 1 236 ? 49.016 91.760 61.382 1.00 15.94 256 GLU A N 1
ATOM 1899 C CA . GLU A 1 236 ? 49.426 92.238 60.071 1.00 20.78 256 GLU A CA 1
ATOM 1900 C C . GLU A 1 236 ? 48.791 93.578 59.715 1.00 22.37 256 GLU A C 1
ATOM 1901 O O . GLU A 1 236 ? 49.286 94.262 58.813 1.00 20.01 256 GLU A O 1
ATOM 1907 N N . GLN A 1 237 ? 47.725 93.981 60.409 1.00 16.91 257 GLN A N 1
ATOM 1908 C CA . GLN A 1 237 ? 47.054 95.243 60.135 1.00 15.62 257 GLN A CA 1
ATOM 1909 C C . GLN A 1 237 ? 47.168 96.254 61.270 1.00 19.80 257 GLN A C 1
ATOM 1910 O O . GLN A 1 237 ? 46.682 97.377 61.123 1.00 20.54 257 GLN A O 1
ATOM 1916 N N . GLY A 1 238 ? 47.774 95.885 62.399 1.00 18.06 258 GLY A N 1
ATOM 1917 C CA . GLY A 1 238 ? 47.917 96.815 63.510 1.00 15.46 258 GLY A CA 1
ATOM 1918 C C . GLY A 1 238 ? 46.603 97.231 64.134 1.00 14.10 258 GLY A C 1
ATOM 1919 O O . GLY A 1 238 ? 46.474 98.367 64.608 1.00 15.47 258 GLY A O 1
ATOM 1920 N N . LYS A 1 239 ? 45.619 96.344 64.142 1.00 14.83 259 LYS A N 1
ATOM 1921 C CA . LYS A 1 239 ? 44.307 96.669 64.688 1.00 12.23 259 LYS A CA 1
ATOM 1922 C C . LYS A 1 239 ? 43.593 95.367 65.016 1.00 14.05 259 LYS A C 1
ATOM 1923 O O . LYS A 1 239 ? 44.128 94.272 64.815 1.00 13.20 259 LYS A O 1
ATOM 1929 N N . TRP A 1 240 ? 42.368 95.496 65.514 1.00 12.07 260 TRP A N 1
ATOM 1930 C CA . TRP A 1 240 ? 41.567 94.365 65.947 1.00 11.50 260 TRP A CA 1
ATOM 1931 C C . TRP A 1 240 ? 40.372 94.172 65.027 1.00 15.21 260 TRP A C 1
ATOM 1932 O O . TRP A 1 240 ? 39.903 95.105 64.374 1.00 14.01 260 TRP A O 1
ATOM 1943 N N . SER A 1 241 ? 39.894 92.935 64.984 1.00 13.54 261 SER A N 1
ATOM 1944 C CA . SER A 1 241 ? 38.663 92.630 64.279 1.00 14.62 261 SER A CA 1
ATOM 1945 C C . SER A 1 241 ? 37.458 93.224 65.017 1.00 14.14 261 SER A C 1
ATOM 1946 O O . SER A 1 241 ? 37.541 93.656 66.176 1.00 14.95 261 SER A O 1
ATOM 1949 N N . HIS A 1 242 ? 36.324 93.244 64.318 1.00 12.85 262 HIS A N 1
ATOM 1950 C CA . HIS A 1 242 ? 35.061 93.664 64.914 1.00 13.99 262 HIS A CA 1
ATOM 1951 C C . HIS A 1 242 ? 34.642 92.679 65.994 1.00 10.87 262 HIS A C 1
ATOM 1952 O O . HIS A 1 242 ? 34.775 91.466 65.822 1.00 15.64 262 HIS A O 1
ATOM 1959 N N . PHE A 1 243 ? 34.145 93.205 67.116 1.00 13.62 263 PHE A N 1
ATOM 1960 C CA . PHE A 1 243 ? 33.630 92.350 68.183 1.00 14.94 263 PHE A CA 1
ATOM 1961 C C . PHE A 1 243 ? 32.579 91.392 67.633 1.00 16.19 263 PHE A C 1
ATOM 1962 O O . PHE A 1 243 ? 31.734 91.771 66.818 1.00 15.48 263 PHE A O 1
ATOM 1970 N N . LYS A 1 244 ? 32.632 90.147 68.093 1.00 15.66 264 LYS A N 1
ATOM 1971 C CA . LYS A 1 244 ? 31.698 89.107 67.693 1.00 13.18 264 LYS A CA 1
ATOM 1972 C C . LYS A 1 244 ? 30.950 88.615 68.925 1.00 14.33 264 LYS A C 1
ATOM 1973 O O . LYS A 1 244 ? 31.553 88.394 69.976 1.00 10.77 264 LYS A O 1
ATOM 1979 N N . SER A 1 245 ? 29.634 88.440 68.805 1.00 13.84 265 SER A N 1
ATOM 1980 C CA . SER A 1 245 ? 28.817 88.046 69.946 1.00 12.11 265 SER A CA 1
ATOM 1981 C C . SER A 1 245 ? 28.865 86.541 70.172 1.00 12.07 265 SER A C 1
ATOM 1982 O O . SER A 1 245 ? 28.545 85.756 69.269 1.00 14.29 265 SER A O 1
ATOM 1985 N N . PHE A 1 246 ? 29.236 86.131 71.385 1.00 10.21 266 PHE A N 1
ATOM 1986 C CA . PHE A 1 246 ? 29.042 84.734 71.751 1.00 9.18 266 PHE A CA 1
ATOM 1987 C C . PHE A 1 246 ? 27.559 84.418 71.925 1.00 12.09 266 PHE A C 1
ATOM 1988 O O . PHE A 1 246 ? 27.090 83.352 71.503 1.00 11.38 266 PHE A O 1
ATOM 1996 N N . ASN A 1 247 ? 26.821 85.315 72.574 1.00 9.63 267 ASN A N 1
ATOM 1997 C CA . ASN A 1 247 ? 25.381 85.201 72.747 1.00 9.32 267 ASN A CA 1
ATOM 1998 C C . ASN A 1 247 ? 24.740 86.528 72.364 1.00 12.59 267 ASN A C 1
ATOM 1999 O O . ASN A 1 247 ? 25.397 87.573 72.305 1.00 13.86 267 ASN A O 1
ATOM 2004 N N . VAL A 1 248 ? 23.438 86.483 72.072 1.00 13.19 268 VAL A N 1
ATOM 2005 C CA . VAL A 1 248 ? 22.750 87.669 71.579 1.00 13.48 268 VAL A CA 1
ATOM 2006 C C . VAL A 1 248 ? 22.419 88.617 72.727 1.00 12.41 268 VAL A C 1
ATOM 2007 O O . VAL A 1 248 ? 22.383 88.246 73.904 1.00 13.55 268 VAL A O 1
ATOM 2011 N N . LEU A 1 249 ? 22.154 89.866 72.366 1.00 13.96 269 LEU A N 1
ATOM 2012 C CA . LEU A 1 249 ? 21.354 90.733 73.214 1.00 14.32 269 LEU A CA 1
ATOM 2013 C C . LEU A 1 249 ? 19.903 90.642 72.766 1.00 12.07 269 LEU A C 1
ATOM 2014 O O . LEU A 1 249 ? 19.602 90.243 71.634 1.00 15.94 269 LEU A O 1
ATOM 2019 N N . GLY A 1 250 ? 19.000 90.984 73.678 1.00 14.38 270 GLY A N 1
ATOM 2020 C CA . GLY A 1 250 ? 17.576 90.905 73.371 1.00 13.41 270 GLY A CA 1
ATOM 2021 C C . GLY A 1 250 ? 17.103 89.498 73.077 1.00 13.59 270 GLY A C 1
ATOM 2022 O O . GLY A 1 250 ? 16.284 89.294 72.172 1.00 16.03 270 GLY A O 1
ATOM 2023 N N . ALA A 1 251 ? 17.605 88.512 73.822 1.00 14.00 271 ALA A N 1
ATOM 2024 C CA . ALA A 1 251 ? 17.226 87.126 73.574 1.00 11.18 271 ALA A CA 1
ATOM 2025 C C . ALA A 1 251 ? 15.726 86.898 73.721 1.00 12.59 271 ALA A C 1
ATOM 2026 O O . ALA A 1 251 ? 15.203 85.944 73.142 1.00 14.67 271 ALA A O 1
ATOM 2028 N N . GLY A 1 252 ? 15.033 87.739 74.489 1.00 13.96 272 GLY A N 1
ATOM 2029 C CA . GLY A 1 252 ? 13.600 87.587 74.699 1.00 16.15 272 GLY A CA 1
ATOM 2030 C C . GLY A 1 252 ? 12.748 87.817 73.468 1.00 22.09 272 GLY A C 1
ATOM 2031 O O . GLY A 1 252 ? 11.549 87.512 73.502 1.00 18.02 272 GLY A O 1
ATOM 2032 N N . LYS A 1 253 ? 13.324 88.359 72.398 1.00 17.30 273 LYS A N 1
ATOM 2033 C CA . LYS A 1 253 ? 12.621 88.528 71.130 1.00 19.07 273 LYS A CA 1
ATOM 2034 C C . LYS A 1 253 ? 13.250 87.691 70.028 1.00 23.37 273 LYS A C 1
ATOM 2035 O O . LYS A 1 253 ? 12.852 87.810 68.862 1.00 22.78 273 LYS A O 1
ATOM 2041 N N . LYS A 1 254 ? 14.243 86.865 70.361 1.00 16.94 274 LYS A N 1
ATOM 2042 C CA . LYS A 1 254 ? 14.979 86.116 69.354 1.00 18.02 274 LYS A CA 1
ATOM 2043 C C . LYS A 1 254 ? 14.897 84.613 69.568 1.00 15.54 274 LYS A C 1
ATOM 2044 O O . LYS A 1 254 ? 15.600 83.863 68.883 1.00 17.99 274 LYS A O 1
ATOM 2050 N N . GLY A 1 255 ? 14.060 84.153 70.494 1.00 15.56 275 GLY A N 1
ATOM 2051 C CA . GLY A 1 255 ? 13.880 82.729 70.683 1.00 17.03 275 GLY A CA 1
ATOM 2052 C C . GLY A 1 255 ? 13.848 82.265 72.128 1.00 15.32 275 GLY A C 1
ATOM 2053 O O . GLY A 1 255 ? 13.362 81.167 72.407 1.00 17.43 275 GLY A O 1
ATOM 2054 N N . GLU A 1 256 ? 14.363 83.072 73.050 1.00 12.42 276 GLU A N 1
ATOM 2055 C CA . GLU A 1 256 ? 14.339 82.728 74.468 1.00 13.67 276 GLU A CA 1
ATOM 2056 C C . GLU A 1 256 ? 13.080 83.297 75.126 1.00 15.20 276 GLU A C 1
ATOM 2057 O O . GLU A 1 256 ? 12.430 84.196 74.593 1.00 16.78 276 GLU A O 1
ATOM 2063 N N . ILE A 1 257 ? 12.736 82.760 76.304 1.00 15.74 277 ILE A N 1
ATOM 2064 C CA . ILE A 1 257 ? 11.520 83.225 76.969 1.00 15.06 277 ILE A CA 1
ATOM 2065 C C . ILE A 1 257 ? 11.641 84.674 77.430 1.00 17.44 277 ILE A C 1
ATOM 2066 O O . ILE A 1 257 ? 10.619 85.346 77.616 1.00 16.13 277 ILE A O 1
ATOM 2071 N N . LYS A 1 258 ? 12.863 85.182 77.574 1.00 12.86 278 LYS A N 1
ATOM 2072 C CA . LYS A 1 258 ? 13.133 86.460 78.216 1.00 13.62 278 LYS A CA 1
ATOM 2073 C C . LYS A 1 258 ? 14.580 86.821 77.920 1.00 14.41 278 LYS A C 1
ATOM 2074 O O . LYS A 1 258 ? 15.397 85.948 77.619 1.00 13.72 278 LYS A O 1
ATOM 2080 N N . ASN A 1 259 ? 14.888 88.112 78.006 1.00 13.71 279 ASN A N 1
ATOM 2081 C CA . ASN A 1 259 ? 16.282 88.535 77.993 1.00 12.82 279 ASN A CA 1
ATOM 2082 C C . ASN A 1 259 ? 17.035 87.901 79.161 1.00 12.58 279 ASN A C 1
ATOM 2083 O O . ASN A 1 259 ? 16.452 87.558 80.186 1.00 12.47 279 ASN A O 1
ATOM 2088 N N . TRP A 1 260 ? 18.355 87.756 79.006 1.00 10.80 280 TRP A N 1
ATOM 2089 C CA . TRP A 1 260 ? 19.184 87.263 80.104 1.00 11.40 280 TRP A CA 1
ATOM 2090 C C . TRP A 1 260 ? 20.555 87.912 80.006 1.00 9.23 280 TRP A C 1
ATOM 2091 O O . TRP A 1 260 ? 20.864 88.603 79.036 1.00 11.23 280 TRP A O 1
ATOM 2102 N N . SER A 1 261 ? 21.367 87.712 81.047 1.00 10.43 281 SER A N 1
ATOM 2103 C CA . SER A 1 261 ? 22.729 88.227 81.110 1.00 10.13 281 SER A CA 1
ATOM 2104 C C . SER A 1 261 ? 23.672 87.091 81.488 1.00 10.70 281 SER A C 1
ATOM 2105 O O . SER A 1 261 ? 23.266 86.088 82.080 1.00 13.61 281 SER A O 1
ATOM 2108 N N . ILE A 1 262 ? 24.945 87.256 81.155 1.00 11.86 282 ILE A N 1
ATOM 2109 C CA . ILE A 1 262 ? 25.891 86.147 81.144 1.00 11.48 282 ILE A CA 1
ATOM 2110 C C . ILE A 1 262 ? 27.040 86.464 82.093 1.00 13.17 282 ILE A C 1
ATOM 2111 O O . ILE A 1 262 ? 27.612 87.559 82.047 1.00 12.79 282 ILE A O 1
ATOM 2116 N N . TYR A 1 263 ? 27.344 85.514 82.980 1.00 13.06 283 TYR A N 1
ATOM 2117 C CA . TYR A 1 263 ? 28.317 85.686 84.059 1.00 13.98 283 TYR A CA 1
ATOM 2118 C C . TYR A 1 263 ? 29.342 84.570 83.913 1.00 12.21 283 TYR A C 1
ATOM 2119 O O . TYR A 1 263 ? 29.109 83.446 84.365 1.00 13.26 283 TYR A O 1
ATOM 2128 N N . GLY A 1 264 ? 30.468 84.871 83.280 1.00 14.95 284 GLY A N 1
ATOM 2129 C CA . GLY A 1 264 ? 31.461 83.843 83.057 1.00 16.36 284 GLY A CA 1
ATOM 2130 C C . GLY A 1 264 ? 32.678 84.417 82.373 1.00 15.57 284 GLY A C 1
ATOM 2131 O O . GLY A 1 264 ? 32.874 85.634 82.324 1.00 17.52 284 GLY A O 1
ATOM 2132 N N . LYS A 1 265 ? 33.494 83.522 81.834 1.00 12.08 285 LYS A N 1
ATOM 2133 C CA . LYS A 1 265 ? 34.759 83.944 81.253 1.00 13.29 285 LYS A CA 1
ATOM 2134 C C . LYS A 1 265 ? 35.136 82.997 80.129 1.00 13.47 285 LYS A C 1
ATOM 2135 O O . LYS A 1 265 ? 34.965 81.778 80.252 1.00 11.04 285 LYS A O 1
ATOM 2149 N N . LYS A 1 267 ? 38.228 81.456 77.938 1.00 11.24 287 LYS A N 1
ATOM 2150 C CA . LYS A 1 267 ? 39.639 81.159 78.126 1.00 11.08 287 LYS A CA 1
ATOM 2151 C C . LYS A 1 267 ? 40.128 80.343 76.949 1.00 11.46 287 LYS A C 1
ATOM 2152 O O . LYS A 1 267 ? 39.348 79.686 76.258 1.00 12.26 287 LYS A O 1
ATOM 2158 N N . TYR A 1 268 ? 41.441 80.368 76.739 1.00 9.30 288 TYR A N 1
ATOM 2159 C CA . TYR A 1 268 ? 42.079 79.411 75.850 1.00 10.01 288 TYR A CA 1
ATOM 2160 C C . TYR A 1 268 ? 42.525 78.239 76.711 1.00 13.13 288 TYR A C 1
ATOM 2161 O O . TYR A 1 268 ? 43.320 78.418 77.644 1.00 11.52 288 TYR A O 1
ATOM 2170 N N . ALA A 1 269 ? 41.982 77.060 76.435 1.00 10.31 289 ALA A N 1
ATOM 2171 C CA . ALA A 1 269 ? 42.183 75.903 77.302 1.00 12.12 289 ALA A CA 1
ATOM 2172 C C . ALA A 1 269 ? 42.275 74.667 76.431 1.00 12.87 289 ALA A C 1
ATOM 2173 O O . ALA A 1 269 ? 41.457 74.495 75.517 1.00 11.26 289 ALA A O 1
ATOM 2175 N N . ASP A 1 270 ? 43.270 73.824 76.707 1.00 10.73 290 ASP A N 1
ATOM 2176 C CA . ASP A 1 270 ? 43.559 72.635 75.907 1.00 12.24 290 ASP A CA 1
ATOM 2177 C C . ASP A 1 270 ? 43.433 72.926 74.413 1.00 12.72 290 ASP A C 1
ATOM 2178 O O . ASP A 1 270 ? 42.710 72.248 73.682 1.00 11.46 290 ASP A O 1
ATOM 2183 N N . GLY A 1 271 ? 44.131 73.977 73.969 1.00 11.19 291 GLY A N 1
ATOM 2184 C CA . GLY A 1 271 ? 44.252 74.274 72.552 1.00 12.60 291 GLY A CA 1
ATOM 2185 C C . GLY A 1 271 ? 43.022 74.840 71.877 1.00 13.54 291 GLY A C 1
ATOM 2186 O O . GLY A 1 271 ? 42.973 74.868 70.639 1.00 14.43 291 GLY A O 1
ATOM 2187 N N . LYS A 1 272 ? 42.019 75.282 72.631 1.00 12.26 292 LYS A N 1
ATOM 2188 C CA . LYS A 1 272 ? 40.793 75.791 72.032 1.00 10.94 292 LYS A CA 1
ATOM 2189 C C . LYS A 1 272 ? 40.274 76.991 72.807 1.00 9.91 292 LYS A C 1
ATOM 2190 O O . LYS A 1 272 ? 40.466 77.110 74.014 1.00 11.00 292 LYS A O 1
ATOM 2196 N N . ILE A 1 273 ? 39.590 77.867 72.091 1.00 11.98 293 ILE A N 1
ATOM 2197 C CA . ILE A 1 273 ? 38.836 78.947 72.708 1.00 10.42 293 ILE A CA 1
ATOM 2198 C C . ILE A 1 273 ? 37.537 78.369 73.255 1.00 11.65 293 ILE A C 1
ATOM 2199 O O . ILE A 1 273 ? 36.804 77.693 72.530 1.00 10.43 293 ILE A O 1
ATOM 2204 N N . ARG A 1 274 ? 37.268 78.592 74.546 1.00 11.83 294 ARG A N 1
ATOM 2205 C CA . ARG A 1 274 ? 36.067 78.050 75.184 1.00 8.66 294 ARG A CA 1
ATOM 2206 C C . ARG A 1 274 ? 35.478 79.078 76.144 1.00 13.07 294 ARG A C 1
ATOM 2207 O O . ARG A 1 274 ? 36.072 80.122 76.419 1.00 13.52 294 ARG A O 1
ATOM 2215 N N . ILE A 1 275 ? 34.282 78.781 76.655 1.00 9.24 295 ILE A N 1
ATOM 2216 C CA . ILE A 1 275 ? 33.625 79.649 77.626 1.00 12.60 295 ILE A CA 1
ATOM 2217 C C . ILE A 1 275 ? 32.894 78.796 78.657 1.00 11.08 295 ILE A C 1
ATOM 2218 O O . ILE A 1 275 ? 32.347 77.735 78.337 1.00 10.98 295 ILE A O 1
ATOM 2223 N N . GLY A 1 276 ? 32.925 79.242 79.903 1.00 11.68 296 GLY A N 1
ATOM 2224 C CA . GLY A 1 276 ? 32.055 78.699 80.934 1.00 10.57 296 GLY A CA 1
ATOM 2225 C C . GLY A 1 276 ? 31.333 79.856 81.584 1.00 8.73 296 GLY A C 1
ATOM 2226 O O . GLY A 1 276 ? 31.895 80.940 81.735 1.00 10.17 296 GLY A O 1
ATOM 2227 N N . PHE A 1 277 ? 30.066 79.638 81.930 1.00 9.84 297 PHE A N 1
ATOM 2228 C CA . PHE A 1 277 ? 29.316 80.766 82.465 1.00 12.02 297 PHE A CA 1
ATOM 2229 C C . PHE A 1 277 ? 28.097 80.280 83.232 1.00 11.49 297 PHE A C 1
ATOM 2230 O O . PHE A 1 277 ? 27.696 79.117 83.144 1.00 10.40 297 PHE A O 1
ATOM 2238 N N . GLN A 1 278 ? 27.534 81.198 84.014 1.00 10.71 298 GLN A N 1
ATOM 2239 C CA . GLN A 1 278 ? 26.208 81.058 84.593 1.00 8.23 298 GLN A CA 1
ATOM 2240 C C . GLN A 1 278 ? 25.321 82.175 84.056 1.00 10.68 298 GLN A C 1
ATOM 2241 O O . GLN A 1 278 ? 25.797 83.157 83.489 1.00 12.31 298 GLN A O 1
ATOM 2247 N N . ARG A 1 279 ? 24.017 82.016 84.229 1.00 9.57 299 ARG A N 1
ATOM 2248 C CA . ARG A 1 279 ? 23.039 82.887 83.594 1.00 10.92 299 ARG A CA 1
ATOM 2249 C C . ARG A 1 279 ? 22.281 83.659 84.669 1.00 12.49 299 ARG A C 1
ATOM 2250 O O . ARG A 1 279 ? 21.997 83.121 85.739 1.00 12.89 299 ARG A O 1
ATOM 2258 N N . ARG A 1 280 ? 21.976 84.931 84.413 1.00 11.77 300 ARG A N 1
ATOM 2259 C CA . ARG A 1 280 ? 21.044 85.657 85.261 1.00 10.91 300 ARG A CA 1
ATOM 2260 C C . ARG A 1 280 ? 19.808 85.943 84.428 1.00 11.94 300 ARG A C 1
ATOM 2261 O O . ARG A 1 280 ? 19.883 86.671 83.434 1.00 11.12 300 ARG A O 1
ATOM 2269 N N . PHE A 1 281 ? 18.689 85.413 84.813 1.00 12.19 301 PHE A N 1
ATOM 2270 C CA . PHE A 1 281 ? 17.464 85.605 84.080 1.00 13.16 301 PHE A CA 1
ATOM 2271 C C . PHE A 1 281 ? 16.586 86.723 84.645 1.00 13.98 301 PHE A C 1
ATOM 2272 O O . PHE A 1 281 ? 15.766 87.197 83.974 1.00 13.09 301 PHE A O 1
ATOM 2280 N N . ASN A 1 282 ? 16.757 87.047 85.905 1.00 11.77 302 ASN A N 1
ATOM 2281 C CA . ASN A 1 282 ? 15.926 88.053 86.556 1.00 11.93 302 ASN A CA 1
ATOM 2282 C C . ASN A 1 282 ? 14.452 87.702 86.471 1.00 13.90 302 ASN A C 1
ATOM 2283 O O . ASN A 1 282 ? 13.597 88.587 86.393 1.00 14.06 302 ASN A O 1
ATOM 2288 N N . LEU A 1 283 ? 14.147 86.428 86.464 1.00 14.27 303 LEU A N 1
ATOM 2289 C CA . LEU A 1 283 ? 12.769 86.014 86.683 1.00 12.46 303 LEU A CA 1
ATOM 2290 C C . LEU A 1 283 ? 12.429 86.104 88.164 1.00 17.65 303 LEU A C 1
ATOM 2291 O O . LEU A 1 283 ? 13.288 85.867 89.018 1.00 13.70 303 LEU A O 1
ATOM 2296 N N . PRO A 1 284 ? 11.177 86.416 88.508 1.00 14.42 304 PRO A N 1
ATOM 2297 C CA . PRO A 1 284 ? 10.782 86.320 89.919 1.00 17.90 304 PRO A CA 1
ATOM 2298 C C . PRO A 1 284 ? 10.644 84.854 90.291 1.00 19.07 304 PRO A C 1
ATOM 2299 O O . PRO A 1 284 ? 9.623 84.223 90.003 1.00 23.88 304 PRO A O 1
ATOM 2303 N N . ASP A 1 285 ? 11.684 84.288 90.887 1.00 15.11 305 ASP A N 1
ATOM 2304 C CA . ASP A 1 285 ? 11.753 82.851 91.064 1.00 14.05 305 ASP A CA 1
ATOM 2305 C C . ASP A 1 285 ? 12.644 82.555 92.264 1.00 15.61 305 ASP A C 1
ATOM 2306 O O . ASP A 1 285 ? 12.982 83.448 93.044 1.00 15.51 305 ASP A O 1
ATOM 2311 N N . ARG A 1 286 ? 13.038 81.295 92.399 1.00 14.69 306 ARG A N 1
ATOM 2312 C CA . ARG A 1 286 ? 13.879 80.876 93.512 1.00 14.09 306 ARG A CA 1
ATOM 2313 C C . ARG A 1 286 ? 15.308 81.400 93.409 1.00 14.18 306 ARG A C 1
ATOM 2314 O O . ARG A 1 286 ? 16.054 81.299 94.389 1.00 14.71 306 ARG A O 1
ATOM 2322 N N . PHE A 1 287 ? 15.710 81.952 92.266 1.00 13.73 307 PHE A N 1
ATOM 2323 C CA . PHE A 1 287 ? 17.104 82.346 92.035 1.00 11.65 307 PHE A CA 1
ATOM 2324 C C . PHE A 1 287 ? 17.262 83.840 92.318 1.00 12.35 307 PHE A C 1
ATOM 2325 O O . PHE A 1 287 ? 16.788 84.681 91.555 1.00 11.84 307 PHE A O 1
ATOM 2333 N N . ARG A 1 288 ? 17.919 84.162 93.430 1.00 14.22 308 ARG A N 1
ATOM 2334 C CA . ARG A 1 288 ? 18.176 85.558 93.777 1.00 14.44 308 ARG A CA 1
ATOM 2335 C C . ARG A 1 288 ? 18.968 86.262 92.686 1.00 13.91 308 ARG A C 1
ATOM 2336 O O . ARG A 1 288 ? 18.759 87.453 92.422 1.00 13.70 308 ARG A O 1
ATOM 2344 N N . ALA A 1 289 ? 19.896 85.544 92.054 1.00 15.33 309 ALA A N 1
ATOM 2345 C CA . ALA A 1 289 ? 20.754 86.120 91.028 1.00 13.66 309 ALA A CA 1
ATOM 2346 C C . ALA A 1 289 ? 20.949 85.108 89.913 1.00 14.22 309 ALA A C 1
ATOM 2347 O O . ALA A 1 289 ? 20.022 84.869 89.133 1.00 12.48 309 ALA A O 1
ATOM 2349 N N . GLN A 1 290 ? 22.116 84.461 89.848 1.00 12.28 310 GLN A N 1
ATOM 2350 C CA . GLN A 1 290 ? 22.359 83.566 88.716 1.00 13.30 310 GLN A CA 1
ATOM 2351 C C . GLN A 1 290 ? 21.664 82.218 88.894 1.00 12.13 310 GLN A C 1
ATOM 2352 O O . GLN A 1 290 ? 21.248 81.824 89.991 1.00 13.12 310 GLN A O 1
ATOM 2358 N N . ASP A 1 291 ? 21.558 81.503 87.779 1.00 10.49 311 ASP A N 1
ATOM 2359 C CA . ASP A 1 291 ? 21.067 80.132 87.745 1.00 9.68 311 ASP A CA 1
ATOM 2360 C C . ASP A 1 291 ? 21.875 79.364 86.709 1.00 11.75 311 ASP A C 1
ATOM 2361 O O . ASP A 1 291 ? 22.498 79.947 85.819 1.00 10.95 311 ASP A O 1
ATOM 2366 N N . GLY A 1 292 ? 21.858 78.043 86.836 1.00 10.24 312 GLY A N 1
ATOM 2367 C CA . GLY A 1 292 ? 22.451 77.181 85.842 1.00 10.94 312 GLY A CA 1
ATOM 2368 C C . GLY A 1 292 ? 23.966 77.187 85.836 1.00 12.52 312 GLY A C 1
ATOM 2369 O O . GLY A 1 292 ? 24.606 77.955 86.569 1.00 12.27 312 GLY A O 1
ATOM 2378 N N . PHE A 1 294 ? 27.001 76.524 82.593 1.00 11.39 314 PHE A N 1
ATOM 2379 C CA . PHE A 1 294 ? 27.025 76.344 81.146 1.00 10.54 314 PHE A CA 1
ATOM 2380 C C . PHE A 1 294 ? 28.461 76.329 80.638 1.00 9.55 314 PHE A C 1
ATOM 2381 O O . PHE A 1 294 ? 29.358 76.926 81.236 1.00 11.22 314 PHE A O 1
ATOM 2389 N N . TYR A 1 295 ? 28.661 75.671 79.490 1.00 9.40 315 TYR A N 1
ATOM 2390 C CA . TYR A 1 295 ? 29.998 75.526 78.926 1.00 11.32 315 TYR A CA 1
ATOM 2391 C C . TYR A 1 295 ? 29.878 75.241 77.439 1.00 10.17 315 TYR A C 1
ATOM 2392 O O . TYR A 1 295 ? 28.997 74.484 77.016 1.00 10.36 315 TYR A O 1
ATOM 2401 N N . ALA A 1 296 ? 30.764 75.843 76.654 1.00 11.14 316 ALA A N 1
ATOM 2402 C CA . ALA A 1 296 ? 30.844 75.535 75.235 1.00 11.18 316 ALA A CA 1
ATOM 2403 C C . ALA A 1 296 ? 32.279 75.749 74.784 1.00 11.73 316 ALA A C 1
ATOM 2404 O O . ALA A 1 296 ? 33.039 76.481 75.422 1.00 11.17 316 ALA A O 1
ATOM 2406 N N . TYR A 1 297 ? 32.644 75.122 73.665 1.00 9.38 317 TYR A N 1
ATOM 2407 C CA . TYR A 1 297 ? 33.990 75.292 73.136 1.00 8.69 317 TYR A CA 1
ATOM 2408 C C . TYR A 1 297 ? 33.915 75.374 71.620 1.00 9.21 317 TYR A C 1
ATOM 2409 O O . TYR A 1 297 ? 32.959 74.903 71.000 1.00 11.18 317 TYR A O 1
ATOM 2418 N N . SER A 1 298 ? 34.935 75.984 71.029 1.00 11.66 318 SER A N 1
ATOM 2419 C CA . SER A 1 298 ? 35.011 76.153 69.585 1.00 11.05 318 SER A CA 1
ATOM 2420 C C . SER A 1 298 ? 36.125 75.282 69.021 1.00 11.56 318 SER A C 1
ATOM 2421 O O . SER A 1 298 ? 37.235 75.254 69.564 1.00 10.25 318 SER A O 1
ATOM 2424 N N . ASP A 1 299 ? 35.828 74.568 67.939 1.00 11.52 319 ASP A N 1
ATOM 2425 C CA . ASP A 1 299 ? 36.839 73.809 67.219 1.00 15.04 319 ASP A CA 1
ATOM 2426 C C . ASP A 1 299 ? 37.523 74.648 66.147 1.00 16.21 319 ASP A C 1
ATOM 2427 O O . ASP A 1 299 ? 38.403 74.147 65.449 1.00 19.96 319 ASP A O 1
ATOM 2432 N N . ASP A 1 300 ? 37.153 75.918 66.038 1.00 14.97 320 ASP A N 1
ATOM 2433 C CA . ASP A 1 300 ? 37.741 76.858 65.096 1.00 13.92 320 ASP A CA 1
ATOM 2434 C C . ASP A 1 300 ? 38.896 77.580 65.781 1.00 14.11 320 ASP A C 1
ATOM 2435 O O . ASP A 1 300 ? 38.693 78.167 66.858 1.00 12.80 320 ASP A O 1
ATOM 2440 N N . PRO A 1 301 ? 40.113 77.552 65.225 1.00 15.30 321 PRO A N 1
ATOM 2441 C CA . PRO A 1 301 ? 41.229 78.250 65.893 1.00 14.20 321 PRO A CA 1
ATOM 2442 C C . PRO A 1 301 ? 40.981 79.738 66.066 1.00 15.91 321 PRO A C 1
ATOM 2443 O O . PRO A 1 301 ? 41.541 80.344 66.989 1.00 17.55 321 PRO A O 1
ATOM 2447 N N . SER A 1 302 ? 40.152 80.355 65.218 1.00 15.21 322 SER A N 1
ATOM 2448 C CA . SER A 1 302 ? 39.776 81.743 65.451 1.00 18.29 322 SER A CA 1
ATOM 2449 C C . SER A 1 302 ? 38.662 81.883 66.482 1.00 18.82 322 SER A C 1
ATOM 2450 O O . SER A 1 302 ? 38.369 83.007 66.901 1.00 14.33 322 SER A O 1
ATOM 2453 N N . GLY A 1 303 ? 38.042 80.776 66.899 1.00 13.92 323 GLY A N 1
ATOM 2454 C CA . GLY A 1 303 ? 36.950 80.830 67.854 1.00 15.71 323 GLY A CA 1
ATOM 2455 C C . GLY A 1 303 ? 35.646 81.352 67.298 1.00 17.88 323 GLY A C 1
ATOM 2456 O O . GLY A 1 303 ? 34.720 81.612 68.070 1.00 17.32 323 GLY A O 1
ATOM 2457 N N . GLU A 1 304 ? 35.533 81.511 65.983 1.00 16.84 324 GLU A N 1
ATOM 2458 C CA . GLU A 1 304 ? 34.359 82.185 65.439 1.00 19.49 324 GLU A CA 1
ATOM 2459 C C . GLU A 1 304 ? 33.236 81.220 65.082 1.00 17.31 324 GLU A C 1
ATOM 2460 O O . GLU A 1 304 ? 32.060 81.544 65.286 1.00 17.40 324 GLU A O 1
ATOM 2466 N N . THR A 1 305 ? 33.565 80.045 64.562 1.00 16.90 325 THR A N 1
ATOM 2467 C CA . THR A 1 305 ? 32.587 79.039 64.170 1.00 12.79 325 THR A CA 1
ATOM 2468 C C . THR A 1 305 ? 32.831 77.756 64.951 1.00 14.27 325 THR A C 1
ATOM 2469 O O . THR A 1 305 ? 33.698 77.699 65.829 1.00 12.75 325 THR A O 1
ATOM 2473 N N . GLN A 1 306 ? 32.050 76.718 64.631 1.00 11.32 326 GLN A N 1
ATOM 2474 C CA . GLN A 1 306 ? 32.286 75.370 65.163 1.00 13.90 326 GLN A CA 1
ATOM 2475 C C . GLN A 1 306 ? 32.149 75.317 66.683 1.00 12.28 326 GLN A C 1
ATOM 2476 O O . GLN A 1 306 ? 32.916 74.634 67.365 1.00 13.88 326 GLN A O 1
ATOM 2482 N N . TRP A 1 307 ? 31.184 76.054 67.216 1.00 11.71 327 TRP A N 1
ATOM 2483 C CA . TRP A 1 307 ? 30.933 76.042 68.652 1.00 12.93 327 TRP A CA 1
ATOM 2484 C C . TRP A 1 307 ? 30.075 74.846 69.033 1.00 13.18 327 TRP A C 1
ATOM 2485 O O . TRP A 1 307 ? 29.091 74.521 68.353 1.00 13.26 327 TRP A O 1
ATOM 2496 N N . LYS A 1 308 ? 30.446 74.199 70.140 1.00 14.63 328 LYS A N 1
ATOM 2497 C CA . LYS A 1 308 ? 29.843 72.945 70.559 1.00 12.12 328 LYS A CA 1
ATOM 2498 C C . LYS A 1 308 ? 29.631 72.942 72.069 1.00 13.50 328 LYS A C 1
ATOM 2499 O O . LYS A 1 308 ? 30.319 73.641 72.809 1.00 11.57 328 LYS A O 1
ATOM 2505 N N . ASN A 1 309 ? 28.676 72.134 72.522 1.00 10.70 329 ASN A N 1
ATOM 2506 C CA . ASN A 1 309 ? 28.507 71.942 73.954 1.00 11.03 329 ASN A CA 1
ATOM 2507 C C . ASN A 1 309 ? 29.400 70.789 74.413 1.00 11.08 329 ASN A C 1
ATOM 2508 O O . ASN A 1 309 ? 30.171 70.225 73.634 1.00 15.48 329 ASN A O 1
ATOM 2513 N N . TYR A 1 310 ? 29.315 70.431 75.700 1.00 10.35 330 TYR A N 1
ATOM 2514 C CA . TYR A 1 310 ? 30.286 69.475 76.222 1.00 12.08 330 TYR A CA 1
ATOM 2515 C C . TYR A 1 310 ? 30.129 68.103 75.590 1.00 14.46 330 TYR A C 1
ATOM 2516 O O . TYR A 1 310 ? 31.101 67.341 75.548 1.00 12.77 330 TYR A O 1
ATOM 2525 N N . LYS A 1 311 ? 28.946 67.787 75.071 1.00 12.81 331 LYS A N 1
ATOM 2526 C CA . LYS A 1 311 ? 28.730 66.525 74.375 1.00 14.08 331 LYS A CA 1
ATOM 2527 C C . LYS A 1 311 ? 29.269 66.535 72.948 1.00 15.20 331 LYS A C 1
ATOM 2528 O O . LYS A 1 311 ? 29.273 65.483 72.296 1.00 17.14 331 LYS A O 1
ATOM 2534 N N . GLY A 1 312 ? 29.705 67.686 72.446 1.00 12.55 332 GLY A N 1
ATOM 2535 C CA . GLY A 1 312 ? 30.188 67.786 71.084 1.00 15.90 332 GLY A CA 1
ATOM 2536 C C . GLY A 1 312 ? 29.146 68.189 70.068 1.00 15.02 332 GLY A C 1
ATOM 2537 O O . GLY A 1 312 ? 29.445 68.202 68.864 1.00 16.17 332 GLY A O 1
ATOM 2538 N N . GLU A 1 313 ? 27.936 68.521 70.510 1.00 14.18 333 GLU A N 1
ATOM 2539 C CA . GLU A 1 313 ? 26.874 68.932 69.607 1.00 18.26 333 GLU A CA 1
ATOM 2540 C C . GLU A 1 313 ? 27.013 70.406 69.262 1.00 14.52 333 GLU A C 1
ATOM 2541 O O . GLU A 1 313 ? 27.312 71.231 70.124 1.00 15.07 333 GLU A O 1
ATOM 2547 N N . ALA A 1 314 ? 26.769 70.742 67.996 1.00 12.58 334 ALA A N 1
ATOM 2548 C CA . ALA A 1 314 ? 26.801 72.141 67.597 1.00 14.56 334 ALA A CA 1
ATOM 2549 C C . ALA A 1 314 ? 25.733 72.927 68.343 1.00 17.81 334 ALA A C 1
ATOM 2550 O O . ALA A 1 314 ? 24.613 72.446 68.540 1.00 14.26 334 ALA A O 1
ATOM 2552 N N . ILE A 1 315 ? 26.090 74.132 68.785 1.00 15.41 335 ILE A N 1
ATOM 2553 C CA . ILE A 1 315 ? 25.133 75.018 69.431 1.00 9.33 335 ILE A CA 1
ATOM 2554 C C . ILE A 1 315 ? 24.831 76.179 68.496 1.00 13.23 335 ILE A C 1
ATOM 2555 O O . ILE A 1 315 ? 25.604 76.511 67.593 1.00 12.14 335 ILE A O 1
ATOM 2560 N N . THR A 1 316 ? 23.664 76.778 68.706 1.00 12.18 336 THR A N 1
ATOM 2561 C CA . THR A 1 316 ? 23.293 77.992 67.993 1.00 13.67 336 THR A CA 1
ATOM 2562 C C . THR A 1 316 ? 24.306 79.094 68.275 1.00 13.16 336 THR A C 1
ATOM 2563 O O . THR A 1 316 ? 24.730 79.281 69.414 1.00 11.96 336 THR A O 1
ATOM 2575 N N . PRO A 1 318 ? 25.213 83.235 67.002 1.00 12.92 338 PRO A N 1
ATOM 2576 C CA . PRO A 1 318 ? 25.288 83.557 68.440 1.00 13.29 338 PRO A CA 1
ATOM 2577 C C . PRO A 1 318 ? 24.198 82.862 69.259 1.00 12.77 338 PRO A C 1
ATOM 2578 O O . PRO A 1 318 ? 23.073 82.686 68.778 1.00 13.25 338 PRO A O 1
ATOM 2582 N N . LEU A 1 319 ? 24.548 82.449 70.477 1.00 12.30 339 LEU A N 1
ATOM 2583 C CA . LEU A 1 319 ? 23.625 81.682 71.302 1.00 13.10 339 LEU A CA 1
ATOM 2584 C C . LEU A 1 319 ? 22.457 82.540 71.771 1.00 10.98 339 LEU A C 1
ATOM 2585 O O . LEU A 1 319 ? 22.630 83.701 72.153 1.00 11.81 339 LEU A O 1
ATOM 2590 N N . VAL A 1 320 ? 21.264 81.948 71.770 1.00 12.67 340 VAL A N 1
ATOM 2591 C CA . VAL A 1 320 ? 20.057 82.602 72.259 1.00 12.08 340 VAL A CA 1
ATOM 2592 C C . VAL A 1 320 ? 19.520 81.928 73.513 1.00 10.89 340 VAL A C 1
ATOM 2593 O O . VAL A 1 320 ? 19.115 82.611 74.454 1.00 11.63 340 VAL A O 1
ATOM 2597 N N . LYS A 1 321 ? 19.499 80.592 73.534 1.00 13.32 341 LYS A N 1
ATOM 2598 C CA . LYS A 1 321 ? 19.014 79.790 74.656 1.00 12.96 341 LYS A CA 1
ATOM 2599 C C . LYS A 1 321 ? 20.217 79.162 75.352 1.00 12.20 341 LYS A C 1
ATOM 2600 O O . LYS A 1 321 ? 20.821 78.221 74.821 1.00 12.73 341 LYS A O 1
ATOM 2606 N N . ALA A 1 322 ? 20.542 79.649 76.551 1.00 12.75 342 ALA A N 1
ATOM 2607 C CA . ALA A 1 322 ? 21.730 79.153 77.247 1.00 10.60 342 ALA A CA 1
ATOM 2608 C C . ALA A 1 322 ? 21.694 77.639 77.458 1.00 12.24 342 ALA A C 1
ATOM 2609 O O . ALA A 1 322 ? 22.750 76.993 77.463 1.00 12.67 342 ALA A O 1
ATOM 2611 N N . ASP A 1 323 ? 20.502 77.051 77.622 1.00 10.09 343 ASP A N 1
ATOM 2612 C CA . ASP A 1 323 ? 20.415 75.630 77.944 1.00 12.77 343 ASP A CA 1
ATOM 2613 C C . ASP A 1 323 ? 21.066 74.730 76.897 1.00 13.58 343 ASP A C 1
ATOM 2614 O O . ASP A 1 323 ? 21.413 73.592 77.225 1.00 12.57 343 ASP A O 1
ATOM 2619 N N . GLU A 1 324 ? 21.249 75.200 75.654 1.00 13.22 344 GLU A N 1
ATOM 2620 C CA . GLU A 1 324 ? 22.028 74.422 74.693 1.00 13.10 344 GLU A CA 1
ATOM 2621 C C . GLU A 1 324 ? 23.393 74.056 75.244 1.00 13.22 344 GLU A C 1
ATOM 2622 O O . GLU A 1 324 ? 23.951 73.017 74.885 1.00 14.53 344 GLU A O 1
ATOM 2628 N N . ALA A 1 325 ? 23.944 74.901 76.113 1.00 12.35 345 ALA A N 1
ATOM 2629 C CA . ALA A 1 325 ? 25.287 74.732 76.657 1.00 13.57 345 ALA A CA 1
ATOM 2630 C C . ALA A 1 325 ? 25.273 74.247 78.105 1.00 10.69 345 ALA A C 1
ATOM 2631 O O . ALA A 1 325 ? 26.293 74.311 78.787 1.00 12.09 345 ALA A O 1
ATOM 2633 N N . LEU A 1 326 ? 24.133 73.749 78.580 1.00 13.91 346 LEU A N 1
ATOM 2634 C CA . LEU A 1 326 ? 24.007 73.315 79.972 1.00 11.08 346 LEU A CA 1
ATOM 2635 C C . LEU A 1 326 ? 25.013 72.224 80.338 1.00 13.81 346 LEU A C 1
ATOM 2636 O O . LEU A 1 326 ? 25.260 71.303 79.557 1.00 15.96 346 LEU A O 1
ATOM 2641 N N . VAL A 1 327 ? 25.582 72.313 81.551 1.00 12.11 347 VAL A N 1
ATOM 2642 C CA . VAL A 1 327 ? 26.321 71.184 82.125 1.00 12.57 347 VAL A CA 1
ATOM 2643 C C . VAL A 1 327 ? 25.726 70.737 83.467 1.00 15.51 347 VAL A C 1
ATOM 2644 O O . VAL A 1 327 ? 25.837 69.561 83.836 1.00 16.33 347 VAL A O 1
ATOM 2656 N N . ARG A 1 329 ? 22.713 72.023 86.922 1.00 15.19 349 ARG A N 1
ATOM 2657 C CA . ARG A 1 329 ? 21.774 72.999 87.472 1.00 9.88 349 ARG A CA 1
ATOM 2658 C C . ARG A 1 329 ? 22.103 73.175 88.939 1.00 14.20 349 ARG A C 1
ATOM 2659 O O . ARG A 1 329 ? 21.727 72.321 89.749 1.00 12.78 349 ARG A O 1
ATOM 2667 N N . PRO A 1 330 ? 22.784 74.251 89.351 1.00 11.59 350 PRO A N 1
ATOM 2668 C CA . PRO A 1 330 ? 23.179 74.354 90.778 1.00 10.77 350 PRO A CA 1
ATOM 2669 C C . PRO A 1 330 ? 21.999 74.446 91.739 1.00 13.32 350 PRO A C 1
ATOM 2670 O O . PRO A 1 330 ? 22.157 74.132 92.930 1.00 13.05 350 PRO A O 1
ATOM 2674 N N . GLY A 1 331 ? 20.823 74.870 91.265 1.00 15.15 351 GLY A N 1
ATOM 2675 C CA . GLY A 1 331 ? 19.632 74.829 92.110 1.00 12.49 351 GLY A CA 1
ATOM 2676 C C . GLY A 1 331 ? 19.351 73.433 92.655 1.00 16.23 351 GLY A C 1
ATOM 2677 O O . GLY A 1 331 ? 18.790 73.291 93.752 1.00 15.63 351 GLY A O 1
ATOM 2678 N N . ASP A 1 332 ? 19.738 72.391 91.899 1.00 14.80 352 ASP A N 1
ATOM 2679 C CA . ASP A 1 332 ? 19.617 71.026 92.338 1.00 13.64 352 ASP A CA 1
ATOM 2680 C C . ASP A 1 332 ? 20.325 70.779 93.662 1.00 16.09 352 ASP A C 1
ATOM 2681 O O . ASP A 1 332 ? 19.977 69.811 94.355 1.00 18.51 352 ASP A O 1
ATOM 2686 N N . LEU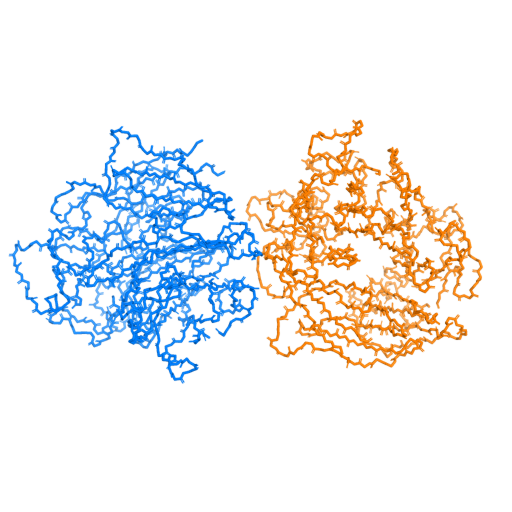 A 1 333 ? 21.397 71.518 93.948 1.00 13.79 353 LEU A N 1
ATOM 2687 C CA . LEU A 1 333 ? 22.167 71.307 95.159 1.00 13.94 353 LEU A CA 1
ATOM 2688 C C . LEU A 1 333 ? 21.416 71.736 96.415 1.00 13.73 353 LEU A C 1
ATOM 2689 O O . LEU A 1 333 ? 21.821 71.368 97.529 1.00 14.67 353 LEU A O 1
ATOM 2694 N N . LEU A 1 334 ? 20.355 72.519 96.266 1.00 15.88 354 LEU A N 1
ATOM 2695 C CA . LEU A 1 334 ? 19.471 72.913 97.361 1.00 16.57 354 LEU A CA 1
ATOM 2696 C C . LEU A 1 334 ? 18.058 72.602 96.895 1.00 16.08 354 LEU A C 1
ATOM 2697 O O . LEU A 1 334 ? 17.265 73.507 96.623 1.00 17.37 354 LEU A O 1
ATOM 2702 N N . PRO A 1 335 ? 17.727 71.318 96.751 1.00 16.58 355 PRO A N 1
ATOM 2703 C CA . PRO A 1 335 ? 16.494 70.961 96.030 1.00 17.55 355 PRO A CA 1
ATOM 2704 C C . PRO A 1 335 ? 15.225 71.370 96.748 1.00 19.27 355 PRO A C 1
ATOM 2705 O O . PRO A 1 335 ? 14.178 71.442 96.101 1.00 24.86 355 PRO A O 1
ATOM 2709 N N . ASP A 1 336 ? 15.276 71.652 98.051 1.00 23.56 356 ASP A N 1
ATOM 2710 C CA . ASP A 1 336 ? 14.100 72.108 98.786 1.00 25.66 356 ASP A CA 1
ATOM 2711 C C . ASP A 1 336 ? 14.038 73.621 98.923 1.00 24.42 356 ASP A C 1
ATOM 2712 O O . ASP A 1 336 ? 13.097 74.138 99.537 1.00 22.90 356 ASP A O 1
ATOM 2717 N N . ALA A 1 337 ? 15.021 74.341 98.381 1.00 19.63 357 ALA A N 1
ATOM 2718 C CA . ALA A 1 337 ? 15.086 75.794 98.513 1.00 17.40 357 ALA A CA 1
ATOM 2719 C C . ALA A 1 337 ? 14.310 76.401 97.352 1.00 20.07 357 ALA A C 1
ATOM 2720 O O . ALA A 1 337 ? 14.873 76.853 96.352 1.00 17.84 357 ALA A O 1
ATOM 2722 N N . THR A 1 338 ? 12.977 76.404 97.503 1.00 19.69 358 THR A N 1
ATOM 2723 C CA . THR A 1 338 ? 12.055 76.800 96.438 1.00 22.78 358 THR A CA 1
ATOM 2724 C C . THR A 1 338 ? 11.420 78.166 96.640 1.00 17.95 358 THR A C 1
ATOM 2725 O O . THR A 1 338 ? 10.714 78.636 95.737 1.00 20.18 358 THR A O 1
ATOM 2729 N N . ALA A 1 339 ? 11.595 78.786 97.802 1.00 17.51 359 ALA A N 1
ATOM 2730 C CA . ALA A 1 339 ? 11.005 80.095 98.025 1.00 19.76 359 ALA A CA 1
ATOM 2731 C C . ALA A 1 339 ? 11.733 81.139 97.197 1.00 18.16 359 ALA A C 1
ATOM 2732 O O . ALA A 1 339 ? 12.841 80.919 96.696 1.00 16.55 359 ALA A O 1
ATOM 2734 N N . LYS A 1 340 ? 11.085 82.287 97.033 1.00 18.25 360 LYS A N 1
ATOM 2735 C CA . LYS A 1 340 ? 11.697 83.348 96.242 1.00 20.49 360 LYS A CA 1
ATOM 2736 C C . LYS A 1 340 ? 13.083 83.674 96.767 1.00 20.03 360 LYS A C 1
ATOM 2737 O O . LYS A 1 340 ? 13.287 83.816 97.977 1.00 19.23 360 LYS A O 1
ATOM 2743 N N . ASP A 1 341 ? 14.033 83.756 95.843 1.00 18.77 361 ASP A N 1
ATOM 2744 C CA . ASP A 1 341 ? 15.414 84.159 96.101 1.00 16.55 361 ASP A CA 1
ATOM 2745 C C . ASP A 1 341 ? 16.168 83.217 97.037 1.00 15.95 361 ASP A C 1
ATOM 2746 O O . ASP A 1 341 ? 17.276 83.551 97.463 1.00 15.04 361 ASP A O 1
ATOM 2751 N N . GLN A 1 342 ? 15.627 82.031 97.337 1.00 16.06 362 GLN A N 1
ATOM 2752 C CA . GLN A 1 342 ? 16.269 81.149 98.320 1.00 16.50 362 GLN A CA 1
ATOM 2753 C C . GLN A 1 342 ? 17.573 80.530 97.816 1.00 15.34 362 GLN A C 1
ATOM 2754 O O . GLN A 1 342 ? 18.397 80.115 98.634 1.00 15.10 362 GLN A O 1
ATOM 2760 N N . VAL A 1 343 ? 17.773 80.434 96.502 1.00 12.90 363 VAL A N 1
ATOM 2761 C CA . VAL A 1 343 ? 19.042 79.987 95.929 1.00 13.13 363 VAL A CA 1
ATOM 2762 C C . VAL A 1 343 ? 19.784 81.225 95.454 1.00 15.19 363 VAL A C 1
ATOM 2763 O O . VAL A 1 343 ? 19.354 81.890 94.502 1.00 12.97 363 VAL A O 1
ATOM 2767 N N . SER A 1 344 ? 20.912 81.529 96.094 1.00 13.16 364 SER A N 1
ATOM 2768 C CA . SER A 1 344 ? 21.651 82.750 95.822 1.00 13.66 364 SER A CA 1
ATOM 2769 C C . SER A 1 344 ? 22.997 82.347 95.232 1.00 13.17 364 SER A C 1
ATOM 2770 O O . SER A 1 344 ? 23.847 81.785 95.932 1.00 13.64 364 SER A O 1
ATOM 2773 N N . ILE A 1 345 ? 23.163 82.600 93.935 1.00 13.88 365 ILE A N 1
ATOM 2774 C CA . ILE A 1 345 ? 24.405 82.347 93.219 1.00 12.44 365 ILE A CA 1
ATOM 2775 C C . ILE A 1 345 ? 24.910 83.696 92.735 1.00 13.33 365 ILE A C 1
ATOM 2776 O O . ILE A 1 345 ? 24.329 84.286 91.815 1.00 13.80 365 ILE A O 1
ATOM 2781 N N . THR A 1 346 ? 26.007 84.180 93.331 1.00 13.70 366 THR A N 1
ATOM 2782 C CA . THR A 1 346 ? 26.508 85.513 93.036 1.00 11.41 366 THR A CA 1
ATOM 2783 C C . THR A 1 346 ? 27.987 85.537 92.680 1.00 15.46 366 THR A C 1
ATOM 2784 O O . THR A 1 346 ? 28.515 86.607 92.374 1.00 18.42 366 THR A O 1
ATOM 2788 N N . GLY A 1 347 ? 28.664 84.399 92.711 1.00 16.94 367 GLY A N 1
ATOM 2789 C CA . GLY A 1 347 ? 30.084 84.366 92.436 1.00 15.23 367 GLY A CA 1
ATOM 2790 C C . GLY A 1 347 ? 30.614 82.978 92.717 1.00 15.14 367 GLY A C 1
ATOM 2791 O O . GLY A 1 347 ? 29.848 82.040 92.936 1.00 12.66 367 GLY A O 1
ATOM 2792 N N . GLY A 1 348 ? 31.940 82.867 92.709 1.00 12.68 368 GLY A N 1
ATOM 2793 C CA . GLY A 1 348 ? 32.548 81.584 92.984 1.00 12.75 368 GLY A CA 1
ATOM 2794 C C . GLY A 1 348 ? 32.558 80.619 91.821 1.00 10.11 368 GLY A C 1
ATOM 2795 O O . GLY A 1 348 ? 32.822 79.430 92.026 1.00 13.46 368 GLY A O 1
ATOM 2796 N N . PHE A 1 349 ? 32.291 81.080 90.607 1.00 10.78 369 PHE A N 1
ATOM 2797 C CA . PHE A 1 349 ? 32.238 80.186 89.459 1.00 9.08 369 PHE A CA 1
ATOM 2798 C C . PHE A 1 349 ? 33.552 80.235 88.694 1.00 11.86 369 PHE A C 1
ATOM 2799 O O . PHE A 1 349 ? 34.106 81.314 88.458 1.00 12.47 369 PHE A O 1
ATOM 2807 N N . ASP A 1 350 ? 34.046 79.064 88.303 1.00 9.67 370 ASP A N 1
ATOM 2808 C CA . ASP A 1 350 ? 35.227 79.008 87.451 1.00 10.04 370 ASP A CA 1
ATOM 2809 C C . ASP A 1 350 ? 35.251 77.653 86.764 1.00 12.10 370 ASP A C 1
ATOM 2810 O O . ASP A 1 350 ? 34.498 76.745 87.121 1.00 11.95 370 ASP A O 1
ATOM 2815 N N . TRP A 1 351 ? 36.142 77.524 85.777 1.00 11.22 371 TRP A N 1
ATOM 2816 C CA . TRP A 1 351 ? 36.241 76.308 84.982 1.00 9.25 371 TRP A CA 1
ATOM 2817 C C . TRP A 1 351 ? 37.631 76.245 84.359 1.00 10.76 371 TRP A C 1
ATOM 2818 O O . TRP A 1 351 ? 38.334 77.252 84.258 1.00 12.34 371 TRP A O 1
ATOM 2829 N N . THR A 1 352 ? 38.006 75.051 83.917 1.00 10.37 372 THR A N 1
ATOM 2830 C CA . THR A 1 352 ? 39.222 74.884 83.132 1.00 9.67 372 THR A CA 1
ATOM 2831 C C . THR A 1 352 ? 39.101 73.576 82.365 1.00 11.14 372 THR A C 1
ATOM 2832 O O . THR A 1 352 ? 38.217 72.759 82.634 1.00 10.00 372 THR A O 1
ATOM 2836 N N . VAL A 1 353 ? 39.968 73.411 81.370 1.00 9.59 373 VAL A N 1
ATOM 2837 C CA . VAL A 1 353 ? 40.148 72.142 80.679 1.00 8.62 373 VAL A CA 1
ATOM 2838 C C . VAL A 1 353 ? 41.640 71.858 80.663 1.00 9.07 373 VAL A C 1
ATOM 2839 O O . VAL A 1 353 ? 42.426 72.716 80.251 1.00 12.92 373 VAL A O 1
ATOM 2843 N N . THR A 1 354 ? 42.033 70.674 81.128 1.00 9.08 374 THR A N 1
ATOM 2844 C CA . THR A 1 354 ? 43.451 70.330 81.177 1.00 10.15 374 THR A CA 1
ATOM 2845 C C . THR A 1 354 ? 43.973 69.970 79.788 1.00 10.31 374 THR A C 1
ATOM 2846 O O . THR A 1 354 ? 43.216 69.769 78.837 1.00 11.94 374 THR A O 1
ATOM 2850 N N . GLU A 1 355 ? 45.300 69.859 79.689 1.00 10.02 375 GLU A N 1
ATOM 2851 C CA . GLU A 1 355 ? 45.945 69.434 78.451 1.00 12.92 375 GLU A CA 1
ATOM 2852 C C . GLU A 1 355 ? 45.567 68.017 78.033 1.00 12.89 375 GLU A C 1
ATOM 2853 O O . GLU A 1 355 ? 45.919 67.609 76.917 1.00 12.37 375 GLU A O 1
ATOM 2859 N N . ASN A 1 356 ? 44.876 67.258 78.884 1.00 11.60 376 ASN A N 1
ATOM 2860 C CA . ASN A 1 356 ? 44.370 65.940 78.525 1.00 9.06 376 ASN A CA 1
ATOM 2861 C C . ASN A 1 356 ? 42.864 65.944 78.305 1.00 9.94 376 ASN A C 1
ATOM 2862 O O . ASN A 1 356 ? 42.248 64.874 78.211 1.00 10.67 376 ASN A O 1
ATOM 2867 N N . GLY A 1 357 ? 42.266 67.121 78.193 1.00 9.05 377 GLY A N 1
ATOM 2868 C CA . GLY A 1 357 ? 40.860 67.200 77.850 1.00 10.61 377 GLY A CA 1
ATOM 2869 C C . GLY A 1 357 ? 39.923 67.029 79.015 1.00 11.52 377 GLY A C 1
ATOM 2870 O O . GLY A 1 357 ? 38.710 66.959 78.793 1.00 12.36 377 GLY A O 1
ATOM 2871 N N . ASP A 1 358 ? 40.446 66.940 80.245 1.00 12.41 378 ASP A N 1
ATOM 2872 C CA . ASP A 1 358 ? 39.592 66.872 81.428 1.00 11.28 378 ASP A CA 1
ATOM 2873 C C . ASP A 1 358 ? 38.880 68.199 81.626 1.00 10.13 378 ASP A C 1
ATOM 2874 O O . ASP A 1 358 ? 39.515 69.251 81.706 1.00 10.31 378 ASP A O 1
ATOM 2879 N N . LEU A 1 359 ? 37.563 68.146 81.736 1.00 11.53 379 LEU A N 1
ATOM 2880 C CA . LEU A 1 359 ? 36.740 69.333 81.920 1.00 11.37 379 LEU A CA 1
ATOM 2881 C C . LEU A 1 359 ? 36.382 69.467 83.395 1.00 11.83 379 LEU A C 1
ATOM 2882 O O . LEU A 1 359 ? 35.916 68.505 84.007 1.00 11.16 379 LEU A O 1
ATOM 2887 N N . HIS A 1 360 ? 36.572 70.666 83.948 1.00 11.71 380 HIS A N 1
ATOM 2888 C CA . HIS A 1 360 ? 36.346 70.937 85.363 1.00 12.00 380 HIS A CA 1
ATOM 2889 C C . HIS A 1 360 ? 35.622 72.264 85.517 1.00 9.73 380 HIS A C 1
ATOM 2890 O O . HIS A 1 360 ? 36.033 73.259 84.914 1.00 12.89 380 HIS A O 1
ATOM 2897 N N . LEU A 1 361 ? 34.561 72.283 86.330 1.00 11.81 381 LEU A N 1
ATOM 2898 C CA . LEU A 1 361 ? 33.842 73.508 86.673 1.00 9.45 381 LEU A CA 1
ATOM 2899 C C . LEU A 1 361 ? 33.510 73.517 88.156 1.00 12.49 381 LEU A C 1
ATOM 2900 O O . LEU A 1 361 ? 33.128 72.490 88.722 1.00 11.66 381 LEU A O 1
ATOM 2905 N N . ILE A 1 362 ? 33.614 74.693 88.773 1.00 10.88 382 ILE A N 1
ATOM 2906 C CA . ILE A 1 362 ? 33.315 74.842 90.190 1.00 10.77 382 ILE A CA 1
ATOM 2907 C C . ILE A 1 362 ? 32.311 75.975 90.370 1.00 10.19 382 ILE A C 1
ATOM 2908 O O . ILE A 1 362 ? 32.188 76.870 89.531 1.00 10.09 382 ILE A O 1
ATOM 2913 N N . GLY A 1 363 ? 31.589 75.916 91.486 1.00 11.59 383 GLY A N 1
ATOM 2914 C CA . GLY A 1 363 ? 30.589 76.921 91.793 1.00 11.32 383 GLY A CA 1
ATOM 2915 C C . GLY A 1 363 ? 30.371 77.022 93.287 1.00 12.69 383 GLY A C 1
ATOM 2916 O O . GLY A 1 363 ? 30.703 76.110 94.051 1.00 10.65 383 GLY A O 1
ATOM 2917 N N . GLN A 1 364 ? 29.806 78.154 93.694 1.00 9.89 384 GLN A N 1
ATOM 2918 C CA . GLN A 1 364 ? 29.328 78.351 95.057 1.00 11.76 384 GLN A CA 1
ATOM 2919 C C . GLN A 1 364 ? 27.839 78.655 94.991 1.00 12.91 384 GLN A C 1
ATOM 2920 O O . GLN A 1 364 ? 27.423 79.622 94.344 1.00 11.03 384 GLN A O 1
ATOM 2926 N N . THR A 1 365 ? 27.043 77.831 95.657 1.00 10.03 385 THR A N 1
ATOM 2927 C CA . THR A 1 365 ? 25.589 77.948 95.636 1.00 12.82 385 THR A CA 1
ATOM 2928 C C . THR A 1 365 ? 25.118 78.131 97.071 1.00 13.01 385 THR A C 1
ATOM 2929 O O . THR A 1 365 ? 25.283 77.226 97.895 1.00 12.82 385 THR A O 1
ATOM 2933 N N . ASN A 1 366 ? 24.533 79.288 97.374 1.00 13.13 386 ASN A N 1
ATOM 2934 C CA . ASN A 1 366 ? 24.182 79.623 98.750 1.00 10.60 386 ASN A CA 1
ATOM 2935 C C . ASN A 1 366 ? 22.679 79.519 98.974 1.00 14.87 386 ASN A C 1
ATOM 2936 O O . ASN A 1 366 ? 21.885 79.848 98.086 1.00 15.37 386 ASN A O 1
ATOM 2941 N N . GLU A 1 367 ? 22.296 79.081 100.171 1.00 13.57 387 GLU A N 1
ATOM 2942 C CA . GLU A 1 367 ? 20.900 79.139 100.588 1.00 15.12 387 GLU A CA 1
ATOM 2943 C C . GLU A 1 367 ? 20.641 80.475 101.272 1.00 16.65 387 GLU A C 1
ATOM 2944 O O . GLU A 1 367 ? 21.387 80.872 102.172 1.00 15.08 387 GLU A O 1
ATOM 2950 N N . TRP A 1 368 ? 19.570 81.152 100.862 1.00 16.37 388 TRP A N 1
ATOM 2951 C CA . TRP A 1 368 ? 19.317 82.543 101.227 1.00 17.78 388 TRP A CA 1
ATOM 2952 C C . TRP A 1 368 ? 17.945 82.618 101.890 1.00 15.74 388 TRP A C 1
ATOM 2953 O O . TRP A 1 368 ? 16.921 82.499 101.211 1.00 17.18 388 TRP A O 1
ATOM 2964 N N . VAL A 1 369 ? 17.927 82.800 103.216 1.00 19.38 389 VAL A N 1
ATOM 2965 C CA . VAL A 1 369 ? 16.699 82.781 104.014 1.00 16.53 389 VAL A CA 1
ATOM 2966 C C . VAL A 1 369 ? 16.692 83.988 104.945 1.00 17.75 389 VAL A C 1
ATOM 2967 O O . VAL A 1 369 ? 17.680 84.245 105.645 1.00 20.31 389 VAL A O 1
ATOM 2971 N N . ASN A 1 370 ? 15.564 84.697 104.974 1.00 21.66 390 ASN A N 1
ATOM 2972 C CA . ASN A 1 370 ? 15.436 85.999 105.629 1.00 20.20 390 ASN A CA 1
ATOM 2973 C C . ASN A 1 370 ? 16.668 86.864 105.387 1.00 20.36 390 ASN A C 1
ATOM 2974 O O . ASN A 1 370 ? 17.316 87.363 106.317 1.00 21.57 390 ASN A O 1
ATOM 2979 N N . LYS A 1 371 ? 16.993 87.027 104.101 1.00 22.14 391 LYS A N 1
ATOM 2980 C CA . LYS A 1 371 ? 17.947 88.025 103.629 1.00 21.60 391 LYS A CA 1
ATOM 2981 C C . LYS A 1 371 ? 19.369 87.760 104.117 1.00 21.39 391 LYS A C 1
ATOM 2982 O O . LYS A 1 371 ? 20.159 88.690 104.280 1.00 26.43 391 LYS A O 1
ATOM 2988 N N . LYS A 1 372 ? 19.710 86.488 104.317 1.00 21.15 392 LYS A N 1
ATOM 2989 C CA . LYS A 1 372 ? 21.023 86.095 104.804 1.00 24.77 392 LYS A CA 1
ATOM 2990 C C . LYS A 1 372 ? 21.392 84.741 104.217 1.00 20.35 392 LYS A C 1
ATOM 2991 O O . LYS A 1 372 ? 20.533 83.876 104.030 1.00 21.10 392 LYS A O 1
ATOM 2997 N N . VAL A 1 373 ? 22.682 84.559 103.939 1.00 18.19 393 VAL A N 1
ATOM 2998 C CA . VAL A 1 373 ? 23.182 83.244 103.560 1.00 17.88 393 VAL A CA 1
ATOM 2999 C C . VAL A 1 373 ? 23.214 82.368 104.805 1.00 19.22 393 VAL A C 1
ATOM 3000 O O . VAL A 1 373 ? 23.880 82.698 105.792 1.00 23.32 393 VAL A O 1
ATOM 3004 N N . ILE A 1 374 ? 22.501 81.244 104.768 1.00 15.78 394 ILE A N 1
ATOM 3005 C CA . ILE A 1 374 ? 22.492 80.308 105.891 1.00 20.52 394 ILE A CA 1
ATOM 3006 C C . ILE A 1 374 ? 23.213 79.015 105.571 1.00 21.43 394 ILE A C 1
ATOM 3007 O O . ILE A 1 374 ? 23.426 78.195 106.481 1.00 18.50 394 ILE A O 1
ATOM 3012 N N . LYS A 1 375 ? 23.616 78.810 104.320 1.00 18.84 395 LYS A N 1
ATOM 3013 C CA . LYS A 1 375 ? 24.318 77.600 103.926 1.00 18.61 395 LYS A CA 1
ATOM 3014 C C . LYS A 1 375 ? 25.088 77.905 102.651 1.00 18.14 395 LYS A C 1
ATOM 3015 O O . LYS A 1 375 ? 24.562 78.566 101.753 1.00 16.00 395 LYS A O 1
ATOM 3021 N N . LYS A 1 376 ? 26.334 77.442 102.587 1.00 16.64 396 LYS A N 1
ATOM 3022 C CA . LYS A 1 376 ? 27.185 77.607 101.413 1.00 15.03 396 LYS A CA 1
ATOM 3023 C C . LYS A 1 376 ? 27.530 76.231 100.867 1.00 17.81 396 LYS A C 1
ATOM 3024 O O . LYS A 1 376 ? 28.090 75.396 101.587 1.00 15.73 396 LYS A O 1
ATOM 3030 N N . VAL A 1 377 ? 27.198 75.990 99.604 1.00 12.68 397 VAL A N 1
ATOM 3031 C CA . VAL A 1 377 ? 27.482 74.713 98.962 1.00 15.60 397 VAL A CA 1
ATOM 3032 C C . VAL A 1 377 ? 28.498 74.960 97.858 1.00 13.98 397 VAL A C 1
ATOM 3033 O O . VAL A 1 377 ? 28.244 75.746 96.936 1.00 15.12 397 VAL A O 1
ATOM 3037 N N . TYR A 1 378 ? 29.641 74.286 97.933 1.00 13.74 398 TYR A N 1
ATOM 3038 C CA . TYR A 1 378 ? 30.643 74.365 96.876 1.00 11.75 398 TYR A CA 1
ATOM 3039 C C . TYR A 1 378 ? 30.559 73.111 96.018 1.00 13.82 398 TYR A C 1
ATOM 3040 O O . TYR A 1 378 ? 30.478 72.002 96.550 1.00 14.29 398 TYR A O 1
ATOM 3049 N N . SER A 1 379 ? 30.560 73.279 94.694 1.00 10.40 399 SER A N 1
ATOM 3050 C CA . SER A 1 379 ? 30.433 72.137 93.797 1.00 12.54 399 SER A CA 1
ATOM 3051 C C . SER A 1 379 ? 31.637 72.041 92.873 1.00 12.06 399 SER A C 1
ATOM 3052 O O . SER A 1 379 ? 32.256 73.043 92.511 1.00 10.40 399 SER A O 1
ATOM 3055 N N . HIS A 1 380 ? 31.957 70.803 92.512 1.00 11.93 400 HIS A N 1
ATOM 3056 C CA . HIS A 1 380 ? 32.986 70.487 91.536 1.00 11.52 400 HIS A CA 1
ATOM 3057 C C . HIS A 1 380 ? 32.360 69.547 90.522 1.00 11.36 400 HIS A C 1
ATOM 3058 O O . HIS A 1 380 ? 31.926 68.448 90.879 1.00 11.11 400 HIS A O 1
ATOM 3065 N N . THR A 1 381 ? 32.301 69.981 89.271 1.00 9.79 401 THR A N 1
ATOM 3066 C CA . THR A 1 381 ? 31.747 69.184 88.184 1.00 11.45 401 THR A CA 1
ATOM 3067 C C . THR A 1 381 ? 32.882 68.829 87.237 1.00 12.45 401 THR A C 1
ATOM 3068 O O . THR A 1 381 ? 33.644 69.710 86.835 1.00 11.50 401 THR A O 1
ATOM 3072 N N . TYR A 1 382 ? 33.030 67.548 86.903 1.00 12.72 402 TYR A N 1
ATOM 3073 C CA . TYR A 1 382 ? 34.205 67.208 86.116 1.00 12.23 402 TYR A CA 1
ATOM 3074 C C . TYR A 1 382 ? 33.943 66.005 85.226 1.00 14.24 402 TYR A C 1
ATOM 3075 O O . TYR A 1 382 ? 33.101 65.149 85.519 1.00 14.78 402 TYR A O 1
ATOM 3084 N N . GLN A 1 383 ? 34.667 65.978 84.114 1.00 13.84 403 GLN A N 1
ATOM 3085 C CA . GLN A 1 383 ? 34.534 64.929 83.109 1.00 13.10 403 GLN A CA 1
ATOM 3086 C C . GLN A 1 383 ? 35.947 64.531 82.702 1.00 16.11 403 GLN A C 1
ATOM 3087 O O . GLN A 1 383 ? 36.681 65.342 82.127 1.00 15.31 403 GLN A O 1
ATOM 3093 N N . LYS A 1 384 ? 36.331 63.300 83.008 1.00 8.55 404 LYS A N 1
ATOM 3094 C CA . LYS A 1 384 ? 37.682 62.857 82.695 1.00 11.74 404 LYS A CA 1
ATOM 3095 C C . LYS A 1 384 ? 37.843 62.666 81.186 1.00 13.58 404 LYS A C 1
ATOM 3096 O O . LYS A 1 384 ? 37.006 62.026 80.539 1.00 14.15 404 LYS A O 1
ATOM 3102 N N . ALA A 1 385 ? 38.915 63.244 80.631 1.00 10.21 405 ALA A N 1
ATOM 3103 C CA . ALA A 1 385 ? 39.321 63.060 79.237 1.00 12.67 405 ALA A CA 1
ATOM 3104 C C . ALA A 1 385 ? 38.221 63.446 78.243 1.00 12.89 405 ALA A C 1
ATOM 3105 O O . ALA A 1 385 ? 38.205 62.955 77.113 1.00 14.25 405 ALA A O 1
ATOM 3107 N N . GLY A 1 386 ? 37.297 64.317 78.648 1.00 11.96 406 GLY A N 1
ATOM 3108 C CA . GLY A 1 386 ? 36.302 64.855 77.735 1.00 13.28 406 GLY A CA 1
ATOM 3109 C C . GLY A 1 386 ? 35.216 63.888 77.326 1.00 11.75 406 GLY A C 1
ATOM 3110 O O . GLY A 1 386 ? 34.494 64.161 76.354 1.00 11.69 406 GLY A O 1
ATOM 3111 N N . VAL A 1 387 ? 35.077 62.760 78.035 1.00 13.33 407 VAL A N 1
ATOM 3112 C CA . VAL A 1 387 ? 34.128 61.707 77.683 1.00 15.65 407 VAL A CA 1
ATOM 3113 C C . VAL A 1 387 ? 33.524 61.122 78.953 1.00 16.16 407 VAL A C 1
ATOM 3114 O O . VAL A 1 387 ? 34.028 61.314 80.063 1.00 14.27 407 VAL A O 1
ATOM 3118 N N . GLY A 1 388 ? 32.428 60.390 78.775 1.00 15.76 408 GLY A N 1
ATOM 3119 C CA . GLY A 1 388 ? 31.798 59.719 79.887 1.00 19.19 408 GLY A CA 1
ATOM 3120 C C . GLY A 1 388 ? 30.912 60.636 80.712 1.00 18.99 408 GLY A C 1
ATOM 3121 O O . GLY A 1 388 ? 30.551 61.748 80.316 1.00 16.14 408 GLY A O 1
ATOM 3122 N N . GLU A 1 389 ? 30.575 60.146 81.903 1.00 25.10 409 GLU A N 1
ATOM 3123 C CA . GLU A 1 389 ? 29.616 60.836 82.758 1.00 31.01 409 GLU A CA 1
ATOM 3124 C C . GLU A 1 389 ? 30.202 62.141 83.287 1.00 17.24 409 GLU A C 1
ATOM 3125 O O . GLU A 1 389 ? 31.394 62.228 83.592 1.00 20.39 409 GLU A O 1
ATOM 3131 N N . LEU A 1 390 ? 29.367 63.172 83.337 1.00 17.00 410 LEU A N 1
ATOM 3132 C CA . LEU A 1 390 ? 29.693 64.382 84.077 1.00 17.59 410 LEU A CA 1
ATOM 3133 C C . LEU A 1 390 ? 29.435 64.107 85.549 1.00 15.88 410 LEU A C 1
ATOM 3134 O O . LEU A 1 390 ? 28.295 63.833 85.933 1.00 19.32 410 LEU A O 1
ATOM 3139 N N . ILE A 1 391 ? 30.474 64.169 86.369 1.00 14.14 411 ILE A N 1
ATOM 3140 C CA . ILE A 1 391 ? 30.349 63.961 87.808 1.00 15.05 411 ILE A CA 1
ATOM 3141 C C . ILE A 1 391 ? 30.264 65.319 88.487 1.00 16.58 411 ILE A C 1
ATOM 3142 O O . ILE A 1 391 ? 31.103 66.189 88.235 1.00 15.53 411 ILE A O 1
ATOM 3147 N N . THR A 1 392 ? 29.260 65.507 89.346 1.00 14.20 412 THR A N 1
ATOM 3148 C CA . THR A 1 392 ? 29.176 66.674 90.215 1.00 10.01 412 THR A CA 1
ATOM 3149 C C . THR A 1 392 ? 29.225 66.191 91.656 1.00 14.06 412 THR A C 1
ATOM 3150 O O . THR A 1 392 ? 28.452 65.306 92.038 1.00 14.64 412 THR A O 1
ATOM 3154 N N . THR A 1 393 ? 30.116 66.780 92.451 1.00 11.64 413 THR A N 1
ATOM 3155 C CA . THR A 1 393 ? 30.193 66.496 93.878 1.00 12.00 413 THR A CA 1
ATOM 3156 C C . THR A 1 393 ? 30.189 67.810 94.644 1.00 13.90 413 THR A C 1
ATOM 3157 O O . THR A 1 393 ? 30.683 68.829 94.153 1.00 13.82 413 THR A O 1
ATOM 3161 N N . THR A 1 394 ? 29.592 67.798 95.838 1.00 14.00 414 THR A N 1
ATOM 3162 C CA . THR A 1 394 ? 29.719 68.921 96.762 1.00 15.24 414 THR A CA 1
ATOM 3163 C C . THR A 1 394 ? 30.818 68.686 97.780 1.00 16.94 414 THR A C 1
ATOM 3164 O O . THR A 1 394 ? 30.982 69.487 98.708 1.00 16.44 414 THR A O 1
ATOM 3168 N N . ASP A 1 395 ? 31.580 67.604 97.622 1.00 18.03 415 ASP A N 1
ATOM 3169 C CA . ASP A 1 395 ? 32.743 67.337 98.467 1.00 14.42 415 ASP A CA 1
ATOM 3170 C C . ASP A 1 395 ? 33.942 68.091 97.889 1.00 14.36 415 ASP A C 1
ATOM 3171 O O . ASP A 1 395 ? 34.873 67.524 97.311 1.00 19.86 415 ASP A O 1
ATOM 3176 N N . PHE A 1 396 ? 33.903 69.417 98.063 1.00 17.68 416 PHE A N 1
ATOM 3177 C CA . PHE A 1 396 ? 34.860 70.344 97.474 1.00 16.42 416 PHE A CA 1
ATOM 3178 C C . PHE A 1 396 ? 35.083 71.506 98.433 1.00 17.93 416 PHE A C 1
ATOM 3179 O O . PHE A 1 396 ? 34.114 71.996 99.031 1.00 16.91 416 PHE A O 1
ATOM 3187 N N . PRO A 1 397 ? 36.321 71.969 98.603 1.00 19.17 417 PRO A N 1
ATOM 3188 C CA . PRO A 1 397 ? 36.594 73.004 99.614 1.00 20.80 417 PRO A CA 1
ATOM 3189 C C . PRO A 1 397 ? 36.123 74.369 99.148 1.00 18.78 417 PRO A C 1
ATOM 3190 O O . PRO A 1 397 ? 35.736 74.544 97.980 1.00 22.24 417 PRO A O 1
ATOM 3194 N N . PRO A 1 398 ? 36.140 75.370 100.030 1.00 17.66 418 PRO A N 1
ATOM 3195 C CA . PRO A 1 398 ? 35.724 76.719 99.621 1.00 16.82 418 PRO A CA 1
ATOM 3196 C C . PRO A 1 398 ? 36.724 77.406 98.707 1.00 23.91 418 PRO A C 1
ATOM 3197 O O . PRO A 1 398 ? 37.305 78.424 99.086 1.00 34.38 418 PRO A O 1
ATOM 3201 N N . ALA A 1 399 ? 36.938 76.877 97.511 1.00 15.94 419 ALA A N 1
ATOM 3202 C CA . ALA A 1 399 ? 37.826 77.512 96.549 1.00 16.37 419 ALA A CA 1
ATOM 3203 C C . ALA A 1 399 ? 36.990 78.216 95.490 1.00 14.23 419 ALA A C 1
ATOM 3204 O O . ALA A 1 399 ? 35.917 77.748 95.129 1.00 15.76 419 ALA A O 1
ATOM 3206 N N . SER A 1 400 ? 37.486 79.349 94.999 1.00 13.01 420 SER A N 1
ATOM 3207 C CA . SER A 1 400 ? 36.737 80.173 94.053 1.00 18.24 420 SER A CA 1
ATOM 3208 C C . SER A 1 400 ? 37.297 80.155 92.638 1.00 17.58 420 SER A C 1
ATOM 3209 O O . SER A 1 400 ? 36.632 80.657 91.724 1.00 16.14 420 SER A O 1
ATOM 3212 N N . GLN A 1 401 ? 38.489 79.595 92.427 1.00 12.67 421 GLN A N 1
ATOM 3213 C CA . GLN A 1 401 ? 39.088 79.557 91.102 1.00 15.07 421 GLN A CA 1
ATOM 3214 C C . GLN A 1 401 ? 39.811 78.232 90.900 1.00 13.86 421 GLN A C 1
ATOM 3215 O O . GLN A 1 401 ? 40.222 77.578 91.861 1.00 13.45 421 GLN A O 1
ATOM 3221 N N . LEU A 1 402 ? 39.934 77.824 89.637 1.00 10.88 422 LEU A N 1
ATOM 3222 C CA . LEU A 1 402 ? 40.677 76.626 89.262 1.00 13.28 422 LEU A CA 1
ATOM 3223 C C . LEU A 1 402 ? 41.720 76.984 88.215 1.00 14.96 422 LEU A C 1
ATOM 3224 O O . LEU A 1 402 ? 41.477 77.823 87.341 1.00 14.92 422 LEU A O 1
ATOM 3229 N N . TYR A 1 403 ? 42.874 76.330 88.292 1.00 11.68 423 TYR A N 1
ATOM 3230 C CA . TYR A 1 403 ? 43.969 76.531 87.360 1.00 11.47 423 TYR A CA 1
ATOM 3231 C C . TYR A 1 403 ? 44.430 75.177 86.826 1.00 14.03 423 TYR A C 1
ATOM 3232 O O . TYR A 1 403 ? 44.055 74.119 87.345 1.00 10.66 423 TYR A O 1
ATOM 3241 N N . THR A 1 404 ? 45.265 75.204 85.785 1.00 14.22 424 THR A N 1
ATOM 3242 C CA . THR A 1 404 ? 45.746 73.943 85.240 1.00 13.01 424 THR A CA 1
ATOM 3243 C C . THR A 1 404 ? 47.145 74.103 84.672 1.00 12.28 424 THR A C 1
ATOM 3244 O O . THR A 1 404 ? 47.525 75.171 84.179 1.00 13.54 424 THR A O 1
ATOM 3248 N N . ALA A 1 405 ? 47.916 73.025 84.777 1.00 10.93 425 ALA A N 1
ATOM 3249 C CA . ALA A 1 405 ? 49.225 72.932 84.153 1.00 8.65 425 ALA A CA 1
ATOM 3250 C C . ALA A 1 405 ? 49.578 71.460 84.088 1.00 14.60 425 ALA A C 1
ATOM 3251 O O . ALA A 1 405 ? 49.283 70.710 85.022 1.00 13.95 425 ALA A O 1
ATOM 3253 N N . GLY A 1 406 ? 50.184 71.050 82.977 1.00 14.43 426 GLY A N 1
ATOM 3254 C CA . GLY A 1 406 ? 50.487 69.641 82.807 1.00 14.37 426 GLY A CA 1
ATOM 3255 C C . GLY A 1 406 ? 49.234 68.808 82.940 1.00 12.69 426 GLY A C 1
ATOM 3256 O O . GLY A 1 406 ? 48.151 69.202 82.497 1.00 14.65 426 GLY A O 1
ATOM 3257 N N . GLU A 1 407 ? 49.358 67.655 83.593 1.00 11.32 427 GLU A N 1
ATOM 3258 C CA . GLU A 1 407 ? 48.193 66.795 83.746 1.00 15.75 427 GLU A CA 1
ATOM 3259 C C . GLU A 1 407 ? 47.299 67.191 84.914 1.00 15.90 427 GLU A C 1
ATOM 3260 O O . GLU A 1 407 ? 46.327 66.476 85.191 1.00 13.83 427 GLU A O 1
ATOM 3266 N N . ASN A 1 408 ? 47.582 68.298 85.602 1.00 13.01 428 ASN A N 1
ATOM 3267 C CA . ASN A 1 408 ? 46.945 68.595 86.878 1.00 14.30 428 ASN A CA 1
ATOM 3268 C C . ASN A 1 408 ? 46.009 69.795 86.807 1.00 13.04 428 ASN A C 1
ATOM 3269 O O . ASN A 1 408 ? 46.090 70.635 85.908 1.00 14.60 428 ASN A O 1
ATOM 3274 N N . ILE A 1 409 ? 45.121 69.866 87.799 1.00 10.69 429 ILE A N 1
ATOM 3275 C CA . ILE A 1 409 ? 44.417 71.097 88.126 1.00 10.35 429 ILE A CA 1
ATOM 3276 C C . ILE A 1 409 ? 44.872 71.543 89.510 1.00 11.69 429 ILE A C 1
ATOM 3277 O O . ILE A 1 409 ? 45.378 70.752 90.311 1.00 10.63 429 ILE A O 1
ATOM 3282 N N . TYR A 1 410 ? 44.685 72.830 89.790 1.00 9.54 430 TYR A N 1
ATOM 3283 C CA . TYR A 1 410 ? 45.210 73.425 91.010 1.00 11.67 430 TYR A CA 1
ATOM 3284 C C . TYR A 1 410 ? 44.195 74.358 91.644 1.00 12.48 430 TYR A C 1
ATOM 3285 O O . TYR A 1 410 ? 43.484 75.084 90.945 1.00 13.26 430 TYR A O 1
ATOM 3294 N N . ILE A 1 411 ? 44.150 74.328 92.983 1.00 10.77 431 ILE A N 1
ATOM 3295 C CA . ILE A 1 411 ? 43.580 75.388 93.798 1.00 12.03 431 ILE A CA 1
ATOM 3296 C C . ILE A 1 411 ? 44.751 76.174 94.368 1.00 12.97 431 ILE A C 1
ATOM 3297 O O . ILE A 1 411 ? 45.696 75.581 94.898 1.00 12.15 431 ILE A O 1
ATOM 3302 N N . ILE A 1 412 ? 44.714 77.496 94.229 1.00 8.48 432 ILE A N 1
ATOM 3303 C CA . ILE A 1 412 ? 45.806 78.359 94.666 1.00 14.07 432 ILE A CA 1
ATOM 3304 C C . ILE A 1 412 ? 45.191 79.493 95.472 1.00 15.20 432 ILE A C 1
ATOM 3305 O O . ILE A 1 412 ? 44.253 80.153 95.009 1.00 14.16 432 ILE A O 1
ATOM 3310 N N . GLY A 1 413 ? 45.713 79.724 96.667 1.00 10.67 433 GLY A N 1
ATOM 3311 C CA . GLY A 1 413 ? 45.082 80.706 97.510 1.00 12.24 433 GLY A CA 1
ATOM 3312 C C . GLY A 1 413 ? 45.968 81.112 98.657 1.00 12.07 433 GLY A C 1
ATOM 3313 O O . GLY A 1 413 ? 47.159 80.805 98.687 1.00 11.64 433 GLY A O 1
ATOM 3314 N N . LEU A 1 414 ? 45.359 81.817 99.599 1.00 14.37 434 LEU A N 1
ATOM 3315 C CA . LEU A 1 414 ? 46.037 82.298 100.793 1.00 13.10 434 LEU A CA 1
ATOM 3316 C C . LEU A 1 414 ? 45.393 81.643 101.999 1.00 16.90 434 LEU A C 1
ATOM 3317 O O . LEU A 1 414 ? 44.167 81.662 102.138 1.00 14.71 434 LEU A O 1
ATOM 3322 N N . GLU A 1 415 ? 46.214 81.053 102.857 1.00 15.71 435 GLU A N 1
ATOM 3323 C CA . GLU A 1 415 ? 45.747 80.487 104.113 1.00 16.07 435 GLU A CA 1
ATOM 3324 C C . GLU A 1 415 ? 46.551 81.139 105.224 1.00 17.37 435 GLU A C 1
ATOM 3325 O O . GLU A 1 415 ? 47.782 81.048 105.230 1.00 15.59 435 GLU A O 1
ATOM 3331 N N . GLN A 1 416 ? 45.856 81.822 106.134 1.00 18.81 436 GLN A N 1
ATOM 3332 C CA . GLN A 1 416 ? 46.498 82.661 107.143 1.00 19.71 436 GLN A CA 1
ATOM 3333 C C . GLN A 1 416 ? 47.450 83.651 106.510 1.00 17.20 436 GLN A C 1
ATOM 3334 O O . GLN A 1 416 ? 48.511 83.960 107.068 1.00 18.39 436 GLN A O 1
ATOM 3340 N N . GLY A 1 417 ? 47.117 84.137 105.310 1.00 16.34 437 GLY A N 1
ATOM 3341 C CA . GLY A 1 417 ? 47.929 85.092 104.594 1.00 17.52 437 GLY A CA 1
ATOM 3342 C C . GLY A 1 417 ? 49.037 84.505 103.752 1.00 11.95 437 GLY A C 1
ATOM 3343 O O . GLY A 1 417 ? 49.696 85.253 103.020 1.00 12.95 437 GLY A O 1
ATOM 3344 N N . ARG A 1 418 ? 49.268 83.191 103.816 1.00 13.62 438 ARG A N 1
ATOM 3345 C CA . ARG A 1 418 ? 50.399 82.572 103.159 1.00 14.71 438 ARG A CA 1
ATOM 3346 C C . ARG A 1 418 ? 49.939 81.757 101.958 1.00 11.95 438 ARG A C 1
ATOM 3347 O O . ARG A 1 418 ? 48.931 81.044 102.040 1.00 12.30 438 ARG A O 1
ATOM 3355 N N . PRO A 1 419 ? 50.639 81.864 100.833 1.00 13.00 439 PRO A N 1
ATOM 3356 C CA . PRO A 1 419 ? 50.214 81.132 99.632 1.00 12.54 439 PRO A CA 1
ATOM 3357 C C . PRO A 1 419 ? 50.279 79.622 99.832 1.00 14.67 439 PRO A C 1
ATOM 3358 O O . PRO A 1 419 ? 51.222 79.089 100.421 1.00 14.16 439 PRO A O 1
ATOM 3362 N N . PHE A 1 420 ? 49.257 78.930 99.332 1.00 13.78 440 PHE A N 1
ATOM 3363 C CA . PHE A 1 420 ? 49.271 77.480 99.271 1.00 13.57 440 PHE A CA 1
ATOM 3364 C C . PHE A 1 420 ? 48.862 77.054 97.870 1.00 11.88 440 PHE A C 1
ATOM 3365 O O . PHE A 1 420 ? 48.186 77.796 97.157 1.00 10.29 440 PHE A O 1
ATOM 3373 N N . VAL A 1 421 ? 49.260 75.836 97.508 1.00 11.34 441 VAL A N 1
ATOM 3374 C CA . VAL A 1 421 ? 48.842 75.192 96.265 1.00 11.71 441 VAL A CA 1
ATOM 3375 C C . VAL A 1 421 ? 48.320 73.804 96.598 1.00 15.13 441 VAL A C 1
ATOM 3376 O O . VAL A 1 421 ? 49.013 73.015 97.248 1.00 14.19 441 VAL A O 1
ATOM 3380 N N . GLU A 1 422 ? 47.104 73.504 96.157 1.00 10.37 442 GLU A N 1
ATOM 3381 C CA . GLU A 1 422 ? 46.554 72.157 96.210 1.00 14.49 442 GLU A CA 1
ATOM 3382 C C . GLU A 1 422 ? 46.469 71.631 94.791 1.00 14.23 442 GLU A C 1
ATOM 3383 O O . GLU A 1 422 ? 46.167 72.388 93.866 1.00 14.21 442 GLU A O 1
ATOM 3389 N N . GLN A 1 423 ? 46.747 70.347 94.609 1.00 11.21 443 GLN A N 1
ATOM 3390 C CA . GLN A 1 423 ? 46.850 69.805 93.260 1.00 12.79 443 GLN A CA 1
ATOM 3391 C C . GLN A 1 423 ? 46.073 68.505 93.166 1.00 15.39 443 GLN A C 1
ATOM 3392 O O . GLN A 1 423 ? 46.053 67.717 94.113 1.00 14.16 443 GLN A O 1
ATOM 3398 N N . ALA A 1 424 ? 45.418 68.299 92.027 1.00 13.57 444 ALA A N 1
ATOM 3399 C CA . ALA A 1 424 ? 44.695 67.065 91.741 1.00 11.84 444 ALA A CA 1
ATOM 3400 C C . ALA A 1 424 ? 44.978 66.664 90.304 1.00 15.37 444 ALA A C 1
ATOM 3401 O O . ALA A 1 424 ? 45.136 67.522 89.434 1.00 13.07 444 ALA A O 1
ATOM 3403 N N . LYS A 1 425 ? 45.053 65.357 90.058 1.00 12.62 445 LYS A N 1
ATOM 3404 C CA . LYS A 1 425 ? 45.134 64.888 88.680 1.00 12.57 445 LYS A CA 1
ATOM 3405 C C . LYS A 1 425 ? 43.864 65.282 87.947 1.00 11.34 445 LYS A C 1
ATOM 3406 O O . LYS A 1 425 ? 42.766 65.149 88.490 1.00 10.80 445 LYS A O 1
ATOM 3412 N N . GLY A 1 426 ? 44.012 65.784 86.721 1.00 11.70 446 GLY A N 1
ATOM 3413 C CA . GLY A 1 426 ? 42.843 66.164 85.946 1.00 10.55 446 GLY A CA 1
ATOM 3414 C C . GLY A 1 426 ? 41.899 64.991 85.809 1.00 10.76 446 GLY A C 1
ATOM 3415 O O . GLY A 1 426 ? 42.355 63.839 85.765 1.00 12.32 446 GLY A O 1
ATOM 3416 N N . GLY A 1 427 ? 40.597 65.258 85.738 1.00 10.26 447 GLY A N 1
ATOM 3417 C CA . GLY A 1 427 ? 39.617 64.199 85.675 1.00 11.30 447 GLY A CA 1
ATOM 3418 C C . GLY A 1 427 ? 39.270 63.587 87.011 1.00 13.41 447 GLY A C 1
ATOM 3419 O O . GLY A 1 427 ? 38.506 62.615 87.046 1.00 14.22 447 GLY A O 1
ATOM 3420 N N . THR A 1 428 ? 39.799 64.131 88.110 1.00 12.27 448 THR A N 1
ATOM 3421 C CA . THR A 1 428 ? 39.559 63.612 89.449 1.00 14.18 448 THR A CA 1
ATOM 3422 C C . THR A 1 428 ? 39.188 64.749 90.390 1.00 13.60 448 THR A C 1
ATOM 3423 O O . THR A 1 428 ? 39.287 65.931 90.053 1.00 10.49 448 THR A O 1
ATOM 3427 N N . ASN A 1 429 ? 38.775 64.366 91.599 1.00 10.52 449 ASN A N 1
ATOM 3428 C CA . ASN A 1 429 ? 38.514 65.299 92.690 1.00 14.01 449 ASN A CA 1
ATOM 3429 C C . ASN A 1 429 ? 39.454 65.042 93.871 1.00 13.28 449 ASN A C 1
ATOM 3430 O O . ASN A 1 429 ? 39.106 65.314 95.025 1.00 14.18 449 ASN A O 1
ATOM 3435 N N . ASP A 1 430 ? 40.661 64.547 93.604 1.00 14.07 450 ASP A N 1
ATOM 3436 C CA . ASP A 1 430 ? 41.550 64.079 94.678 1.00 15.19 450 ASP A CA 1
ATOM 3437 C C . ASP A 1 430 ? 42.691 65.079 94.860 1.00 13.70 450 ASP A C 1
ATOM 3438 O O . ASP A 1 430 ? 43.779 64.925 94.297 1.00 13.76 450 ASP A O 1
ATOM 3443 N N . PHE A 1 431 ? 42.439 66.095 95.672 1.00 13.97 451 PHE A N 1
ATOM 3444 C CA . PHE A 1 431 ? 43.418 67.138 95.914 1.00 15.43 451 PHE A CA 1
ATOM 3445 C C . PHE A 1 431 ? 44.313 66.785 97.089 1.00 18.53 451 PHE A C 1
ATOM 3446 O O . PHE A 1 431 ? 43.885 66.147 98.055 1.00 17.77 451 PHE A O 1
ATOM 3454 N N . THR A 1 432 ? 45.567 67.213 96.991 1.00 15.12 452 THR A N 1
ATOM 3455 C CA . THR A 1 432 ? 46.500 67.180 98.107 1.00 18.98 452 THR A CA 1
ATOM 3456 C C . THR A 1 432 ? 47.250 68.502 98.149 1.00 18.65 452 THR A C 1
ATOM 3457 O O . THR A 1 432 ? 47.532 69.104 97.106 1.00 14.96 452 THR A O 1
ATOM 3461 N N . ARG A 1 433 ? 47.587 68.955 99.360 1.00 14.70 453 ARG A N 1
ATOM 3462 C CA . ARG A 1 433 ? 48.387 70.165 99.465 1.00 15.30 453 ARG A CA 1
ATOM 3463 C C . ARG A 1 433 ? 49.836 69.866 99.094 1.00 19.37 453 ARG A C 1
ATOM 3464 O O . ARG A 1 433 ? 50.468 68.971 99.664 1.00 19.44 453 ARG A O 1
ATOM 3472 N N . VAL A 1 434 ? 50.365 70.624 98.138 1.00 13.73 454 VAL A N 1
ATOM 3473 C CA . VAL A 1 434 ? 51.704 70.397 97.613 1.00 13.24 454 VAL A CA 1
ATOM 3474 C C . VAL A 1 434 ? 52.609 71.606 97.777 1.00 14.30 454 VAL A C 1
ATOM 3475 O O . VAL A 1 434 ? 53.795 71.531 97.432 1.00 14.09 454 VAL A O 1
ATOM 3479 N N . TYR A 1 435 ? 52.088 72.720 98.285 1.00 14.29 455 TYR A N 1
ATOM 3480 C CA . TYR A 1 435 ? 52.908 73.881 98.605 1.00 16.10 455 TYR A CA 1
ATOM 3481 C C . TYR A 1 435 ? 52.215 74.683 99.692 1.00 16.25 455 TYR A C 1
ATOM 3482 O O . TYR A 1 435 ? 51.002 74.895 99.638 1.00 13.28 455 TYR A O 1
ATOM 3491 N N . TYR A 1 436 ? 52.990 75.122 100.682 1.00 16.23 456 TYR A N 1
ATOM 3492 C CA . TYR A 1 436 ? 52.481 76.064 101.671 1.00 13.83 456 TYR A CA 1
ATOM 3493 C C . TYR A 1 436 ? 53.668 76.852 102.191 1.00 19.77 456 TYR A C 1
ATOM 3494 O O . TYR A 1 436 ? 54.606 76.259 102.738 1.00 18.73 456 TYR A O 1
ATOM 3503 N N . ALA A 1 437 ? 53.641 78.169 101.986 1.00 13.98 457 ALA A N 1
ATOM 3504 C CA . ALA A 1 437 ? 54.738 79.011 102.434 1.00 15.12 457 ALA A CA 1
ATOM 3505 C C . ALA A 1 437 ? 54.905 78.856 103.945 1.00 16.83 457 ALA A C 1
ATOM 3506 O O . ALA A 1 437 ? 53.921 78.682 104.667 1.00 18.99 457 ALA A O 1
ATOM 3508 N N . PRO A 1 438 ? 56.136 78.923 104.442 1.00 18.10 458 PRO A N 1
ATOM 3509 C CA . PRO A 1 438 ? 56.401 78.576 105.840 1.00 22.99 458 PRO A CA 1
ATOM 3510 C C . PRO A 1 438 ? 56.065 79.688 106.815 1.00 23.66 458 PRO A C 1
ATOM 3511 O O . PRO A 1 438 ? 55.975 80.868 106.471 1.00 18.29 458 PRO A O 1
ATOM 3515 N N . VAL A 1 439 ? 55.945 79.301 108.069 1.00 24.61 459 VAL A N 1
ATOM 3516 C CA . VAL A 1 439 ? 55.720 80.229 109.145 1.00 22.04 459 VAL A CA 1
ATOM 3517 C C . VAL A 1 439 ? 56.886 81.218 109.092 1.00 20.87 459 VAL A C 1
ATOM 3518 O O . VAL A 1 439 ? 57.972 80.838 108.791 1.00 22.50 459 VAL A O 1
ATOM 3522 N N . GLY A 1 440 ? 56.637 82.482 109.373 1.00 17.66 460 GLY A N 1
ATOM 3523 C CA . GLY A 1 440 ? 57.650 83.517 109.307 1.00 19.90 460 GLY A CA 1
ATOM 3524 C C . GLY A 1 440 ? 57.772 84.213 107.968 1.00 20.93 460 GLY A C 1
ATOM 3525 O O . GLY A 1 440 ? 58.487 85.219 107.875 1.00 18.49 460 GLY A O 1
ATOM 3526 N N . SER A 1 441 ? 57.122 83.697 106.928 1.00 16.58 461 SER A N 1
ATOM 3527 C CA . SER A 1 441 ? 57.065 84.388 105.652 1.00 17.86 461 SER A CA 1
ATOM 3528 C C . SER A 1 441 ? 55.991 85.479 105.700 1.00 15.39 461 SER A C 1
ATOM 3529 O O . SER A 1 441 ? 55.239 85.606 106.667 1.00 15.12 461 SER A O 1
ATOM 3532 N N . GLN A 1 442 ? 55.907 86.261 104.625 1.00 17.00 462 GLN A N 1
ATOM 3533 C CA . GLN A 1 442 ? 55.012 87.410 104.616 1.00 15.81 462 GLN A CA 1
ATOM 3534 C C . GLN A 1 442 ? 53.549 86.979 104.570 1.00 17.13 462 GLN A C 1
ATOM 3535 O O . GLN A 1 442 ? 53.207 85.864 104.175 1.00 18.07 462 GLN A O 1
ATOM 3541 N N . SER A 1 443 ? 52.676 87.900 104.956 1.00 13.35 463 SER A N 1
ATOM 3542 C CA . SER A 1 443 ? 51.236 87.686 104.916 1.00 15.44 463 SER A CA 1
ATOM 3543 C C . SER A 1 443 ? 50.629 88.574 103.845 1.00 16.33 463 SER A C 1
ATOM 3544 O O . SER A 1 443 ? 50.948 89.768 103.763 1.00 14.28 463 SER A O 1
ATOM 3547 N N . PHE A 1 444 ? 49.753 87.991 103.034 1.00 14.26 464 PHE A N 1
ATOM 3548 C CA . PHE A 1 444 ? 49.120 88.699 101.935 1.00 10.89 464 PHE A CA 1
ATOM 3549 C C . PHE A 1 444 ? 47.608 88.706 102.124 1.00 14.16 464 PHE A C 1
ATOM 3550 O O . PHE A 1 444 ? 47.029 87.801 102.735 1.00 14.55 464 PHE A O 1
ATOM 3558 N N . GLN A 1 445 ? 46.989 89.756 101.589 1.00 11.82 465 GLN A N 1
ATOM 3559 C CA . GLN A 1 445 ? 45.578 90.077 101.734 1.00 12.11 465 GLN A CA 1
ATOM 3560 C C . GLN A 1 445 ? 44.755 89.654 100.526 1.00 13.63 465 GLN A C 1
ATOM 3561 O O . GLN A 1 445 ? 43.542 89.411 100.650 1.00 13.76 465 GLN A O 1
ATOM 3567 N N . LYS A 1 446 ? 45.401 89.552 99.371 1.00 10.49 466 LYS A N 1
ATOM 3568 C CA . LYS A 1 446 ? 44.741 89.318 98.091 1.00 12.43 466 LYS A CA 1
ATOM 3569 C C . LYS A 1 446 ? 45.807 88.918 97.088 1.00 11.31 466 LYS A C 1
ATOM 3570 O O . LYS A 1 446 ? 46.926 89.418 97.139 1.00 9.77 466 LYS A O 1
ATOM 3576 N N . GLY A 1 447 ? 45.460 88.037 96.165 1.00 13.39 467 GLY A N 1
ATOM 3577 C CA . GLY A 1 447 ? 46.390 87.722 95.092 1.00 11.02 467 GLY A CA 1
ATOM 3578 C C . GLY A 1 447 ? 45.643 87.375 93.829 1.00 12.43 467 GLY A C 1
ATOM 3579 O O . GLY A 1 447 ? 44.500 86.909 93.878 1.00 14.04 467 GLY A O 1
ATOM 3580 N N . ILE A 1 448 ? 46.278 87.637 92.685 1.00 8.44 468 ILE A N 1
ATOM 3581 C CA . ILE A 1 448 ? 45.785 87.111 91.417 1.00 9.53 468 ILE A CA 1
ATOM 3582 C C . ILE A 1 448 ? 46.850 86.218 90.800 1.00 12.27 468 ILE A C 1
ATOM 3583 O O . ILE A 1 448 ? 48.057 86.462 90.914 1.00 12.23 468 ILE A O 1
ATOM 3588 N N . VAL A 1 449 ? 46.376 85.172 90.125 1.00 13.83 469 VAL A N 1
ATOM 3589 C CA . VAL A 1 449 ? 47.200 84.070 89.642 1.00 11.32 469 VAL A CA 1
ATOM 3590 C C . VAL A 1 449 ? 47.330 84.161 88.128 1.00 13.84 469 VAL A C 1
ATOM 3591 O O . VAL A 1 449 ? 46.339 84.408 87.429 1.00 12.26 469 VAL A O 1
ATOM 3595 N N . HIS A 1 450 ? 48.546 83.939 87.621 1.00 9.15 470 HIS A N 1
ATOM 3596 C CA . HIS A 1 450 ? 48.788 83.722 86.198 1.00 12.09 470 HIS A CA 1
ATOM 3597 C C . HIS A 1 450 ? 49.706 82.518 86.052 1.00 16.38 470 HIS A C 1
ATOM 3598 O O . HIS A 1 450 ? 50.811 82.517 86.596 1.00 13.81 470 HIS A O 1
ATOM 3605 N N . ILE A 1 451 ? 49.248 81.488 85.337 1.00 13.68 471 ILE A N 1
ATOM 3606 C CA . ILE A 1 451 ? 50.048 80.296 85.072 1.00 14.41 471 ILE A CA 1
ATOM 3607 C C . ILE A 1 451 ? 50.693 80.455 83.703 1.00 16.51 471 ILE A C 1
ATOM 3608 O O . ILE A 1 451 ? 50.004 80.760 82.721 1.00 15.24 471 ILE A O 1
ATOM 3613 N N . HIS A 1 452 ? 52.006 80.250 83.623 1.00 14.08 472 HIS A N 1
ATOM 3614 C CA . HIS A 1 452 ? 52.692 80.403 82.344 1.00 16.32 472 HIS A CA 1
ATOM 3615 C C . HIS A 1 452 ? 53.919 79.506 82.328 1.00 18.72 472 HIS A C 1
ATOM 3616 O O . HIS A 1 452 ? 54.780 79.624 83.202 1.00 15.75 472 HIS A O 1
ATOM 3623 N N . ASP A 1 453 ? 53.989 78.607 81.345 1.00 17.03 473 ASP A N 1
ATOM 3624 C CA . ASP A 1 453 ? 55.157 77.751 81.130 1.00 20.03 473 ASP A CA 1
ATOM 3625 C C . ASP A 1 453 ? 55.536 76.985 82.395 1.00 19.27 473 ASP A C 1
ATOM 3626 O O . ASP A 1 453 ? 56.689 76.980 82.826 1.00 20.39 473 ASP A O 1
ATOM 3631 N N . GLY A 1 454 ? 54.545 76.339 83.000 1.00 17.46 474 GLY A N 1
ATOM 3632 C CA . GLY A 1 454 ? 54.802 75.518 84.166 1.00 19.53 474 GLY A CA 1
ATOM 3633 C C . GLY A 1 454 ? 55.123 76.261 85.442 1.00 16.46 474 GLY A C 1
ATOM 3634 O O . GLY A 1 454 ? 55.534 75.626 86.417 1.00 17.74 474 GLY A O 1
ATOM 3635 N N . LYS A 1 455 ? 54.950 77.581 85.479 1.00 15.92 475 LYS A N 1
ATOM 3636 C CA . LYS A 1 455 ? 55.206 78.348 86.693 1.00 14.97 475 LYS A CA 1
ATOM 3637 C C . LYS A 1 455 ? 53.984 79.173 87.071 1.00 13.61 475 LYS A C 1
ATOM 3638 O O . LYS A 1 455 ? 53.186 79.574 86.215 1.00 15.16 475 LYS A O 1
ATOM 3644 N N . LEU A 1 456 ? 53.862 79.411 88.375 1.00 13.41 476 LEU A N 1
ATOM 3645 C CA . LEU A 1 456 ? 52.807 80.223 88.969 1.00 13.79 476 LEU A CA 1
ATOM 3646 C C . LEU A 1 456 ? 53.373 81.614 89.244 1.00 12.82 476 LEU A C 1
ATOM 3647 O O . LEU A 1 456 ? 54.368 81.752 89.964 1.00 13.77 476 LEU A O 1
ATOM 3652 N N . TYR A 1 457 ? 52.770 82.625 88.632 1.00 11.10 477 TYR A N 1
ATOM 3653 C CA . TYR A 1 457 ? 53.102 84.025 88.862 1.00 10.79 477 TYR A CA 1
ATOM 3654 C C . TYR A 1 457 ? 52.008 84.579 89.754 1.00 10.77 477 TYR A C 1
ATOM 3655 O O . TYR A 1 457 ? 50.859 84.720 89.322 1.00 10.87 477 TYR A O 1
ATOM 3664 N N . TYR A 1 458 ? 52.346 84.834 91.018 1.00 9.20 478 TYR A N 1
ATOM 3665 C CA . TYR A 1 458 ? 51.364 85.239 92.022 1.00 9.67 478 TYR A CA 1
ATOM 3666 C C . TYR A 1 458 ? 51.581 86.714 92.313 1.00 12.65 478 TYR A C 1
ATOM 3667 O O . TYR A 1 458 ? 52.623 87.097 92.848 1.00 11.24 478 TYR A O 1
ATOM 3676 N N . TYR A 1 459 ? 50.588 87.518 91.979 1.00 9.64 479 TYR A N 1
ATOM 3677 C CA . TYR A 1 459 ? 50.648 88.975 92.086 1.00 10.77 479 TYR A CA 1
ATOM 3678 C C . TYR A 1 459 ? 49.844 89.328 93.330 1.00 11.55 479 TYR A C 1
ATOM 3679 O O . TYR A 1 459 ? 48.627 89.119 93.365 1.00 10.80 479 TYR A O 1
ATOM 3688 N N . LEU A 1 460 ? 50.516 89.842 94.351 1.00 10.59 480 LEU A N 1
ATOM 3689 C CA . LEU A 1 460 ? 50.001 89.783 95.713 1.00 10.82 480 LEU A CA 1
ATOM 3690 C C . LEU A 1 460 ? 49.968 91.151 96.384 1.00 12.47 480 LEU A C 1
ATOM 3691 O O . LEU A 1 460 ? 50.895 91.942 96.225 1.00 12.17 480 LEU A O 1
ATOM 3696 N N . LEU A 1 461 ? 48.910 91.406 97.154 1.00 9.84 481 LEU A N 1
ATOM 3697 C CA . LEU A 1 461 ? 48.805 92.579 98.021 1.00 8.15 481 LEU A CA 1
ATOM 3698 C C . LEU A 1 461 ? 49.227 92.189 99.438 1.00 11.53 481 LEU A C 1
ATOM 3699 O O . LEU A 1 461 ? 48.650 91.269 100.028 1.00 13.53 481 LEU A O 1
ATOM 3704 N N . GLU A 1 462 ? 50.220 92.886 99.985 1.00 10.64 482 GLU A N 1
ATOM 3705 C CA . GLU A 1 462 ? 50.691 92.543 101.326 1.00 11.65 482 GLU A CA 1
ATOM 3706 C C . GLU A 1 462 ? 49.680 92.983 102.375 1.00 14.36 482 GLU A C 1
ATOM 3707 O O . GLU A 1 462 ? 49.106 94.071 102.292 1.00 15.70 482 GLU A O 1
ATOM 3713 N N . LYS A 1 463 ? 49.468 92.121 103.367 1.00 12.98 483 LYS A N 1
ATOM 3714 C CA . LYS A 1 463 ? 48.517 92.378 104.431 1.00 14.32 483 LYS A CA 1
ATOM 3715 C C . LYS A 1 463 ? 49.074 93.387 105.428 1.00 15.45 483 LYS A C 1
ATOM 3716 O O . LYS A 1 463 ? 50.286 93.570 105.563 1.00 16.74 483 LYS A O 1
ATOM 3722 N N . GLY A 1 464 ? 48.164 94.051 106.128 1.00 17.84 484 GLY A N 1
ATOM 3723 C CA . GLY A 1 464 ? 48.548 94.931 107.212 1.00 20.23 484 GLY A CA 1
ATOM 3724 C C . GLY A 1 464 ? 48.855 96.351 106.808 1.00 22.46 484 GLY A C 1
ATOM 3725 O O . GLY A 1 464 ? 49.263 97.147 107.666 1.00 23.40 484 GLY A O 1
ATOM 3726 N N . GLY A 1 465 ? 48.685 96.701 105.540 1.00 19.08 485 GLY A N 1
ATOM 3727 C CA . GLY A 1 465 ? 48.916 98.069 105.121 1.00 21.05 485 GLY A CA 1
ATOM 3728 C C . GLY A 1 465 ? 47.949 99.037 105.783 1.00 25.81 485 GLY A C 1
ATOM 3729 O O . GLY A 1 465 ? 46.943 98.670 106.393 1.00 24.62 485 GLY A O 1
ATOM 3730 N N . ALA A 1 466 ? 48.280 100.319 105.659 1.00 24.52 486 ALA A N 1
ATOM 3731 C CA . ALA A 1 466 ? 47.428 101.384 106.160 1.00 25.92 486 ALA A CA 1
ATOM 3732 C C . ALA A 1 466 ? 47.259 102.449 105.085 1.00 22.21 486 ALA A C 1
ATOM 3733 O O . ALA A 1 466 ? 48.132 102.643 104.231 1.00 22.34 486 ALA A O 1
ATOM 3735 N N . GLY A 1 467 ? 46.121 103.127 105.129 1.00 20.09 487 GLY A N 1
ATOM 3736 C CA . GLY A 1 467 ? 45.856 104.191 104.182 1.00 18.04 487 GLY A CA 1
ATOM 3737 C C . GLY A 1 467 ? 45.596 103.695 102.764 1.00 18.68 487 GLY A C 1
ATOM 3738 O O . GLY A 1 467 ? 45.312 102.520 102.508 1.00 17.72 487 GLY A O 1
ATOM 3739 N N . ASP A 1 468 ? 45.732 104.624 101.821 1.00 18.08 488 ASP A N 1
ATOM 3740 C CA . ASP A 1 468 ? 45.362 104.376 100.432 1.00 17.71 488 ASP A CA 1
ATOM 3741 C C . ASP A 1 468 ? 46.565 104.068 99.541 1.00 15.30 488 ASP A C 1
ATOM 3742 O O . ASP A 1 468 ? 46.450 104.132 98.309 1.00 15.17 488 ASP A O 1
ATOM 3747 N N . LYS A 1 469 ? 47.707 103.732 100.140 1.00 15.42 489 LYS A N 1
ATOM 3748 C CA . LYS A 1 469 ? 48.906 103.306 99.425 1.00 17.73 489 LYS A CA 1
ATOM 3749 C C . LYS A 1 469 ? 49.436 102.044 100.089 1.00 20.69 489 LYS A C 1
ATOM 3750 O O . LYS A 1 469 ? 49.798 102.065 101.271 1.00 17.56 489 LYS A O 1
ATOM 3756 N N . ARG A 1 470 ? 49.496 100.952 99.334 1.00 14.03 490 ARG A N 1
ATOM 3757 C CA . ARG A 1 470 ? 49.873 99.661 99.896 1.00 15.01 490 ARG A CA 1
ATOM 3758 C C . ARG A 1 470 ? 50.971 99.032 99.056 1.00 15.32 490 ARG A C 1
ATOM 3759 O O . ARG A 1 470 ? 51.326 99.519 97.976 1.00 13.65 490 ARG A O 1
ATOM 3767 N N . THR A 1 471 ? 51.486 97.908 99.544 1.00 14.66 491 THR A N 1
ATOM 3768 C CA . THR A 1 471 ? 52.644 97.254 98.948 1.00 12.29 491 THR A CA 1
ATOM 3769 C C . THR A 1 471 ? 52.210 95.975 98.246 1.00 11.92 491 THR A C 1
ATOM 3770 O O . THR A 1 471 ? 51.482 95.162 98.825 1.00 12.46 491 THR A O 1
ATOM 3774 N N . THR A 1 472 ? 52.665 95.797 97.005 1.00 12.70 492 THR A N 1
ATOM 3775 C CA . THR A 1 472 ? 52.398 94.587 96.250 1.00 8.82 492 THR A CA 1
ATOM 3776 C C . THR A 1 472 ? 53.703 93.884 95.914 1.00 9.50 492 THR A C 1
ATOM 3777 O O . THR A 1 472 ? 54.765 94.507 95.808 1.00 12.75 492 THR A O 1
ATOM 3781 N N . TYR A 1 473 ? 53.594 92.573 95.731 1.00 11.10 493 TYR A N 1
ATOM 3782 C CA . TYR A 1 473 ? 54.716 91.707 95.436 1.00 10.65 493 TYR A CA 1
ATOM 3783 C C . TYR A 1 473 ? 54.358 90.810 94.266 1.00 10.52 493 TYR A C 1
ATOM 3784 O O . TYR A 1 473 ? 53.186 90.530 94.009 1.00 12.86 493 TYR A O 1
ATOM 3793 N N . LEU A 1 474 ? 55.396 90.336 93.590 1.00 13.37 494 LEU A N 1
ATOM 3794 C CA . LEU A 1 474 ? 55.291 89.250 92.631 1.00 12.09 494 LEU A CA 1
ATOM 3795 C C . LEU A 1 474 ? 56.056 88.048 93.161 1.00 12.63 494 LEU A C 1
ATOM 3796 O O . LEU A 1 474 ? 57.238 88.168 93.511 1.00 13.18 494 LEU A O 1
ATOM 3801 N N . GLN A 1 475 ? 55.400 86.891 93.205 1.00 11.74 495 GLN A N 1
ATOM 3802 C CA . GLN A 1 475 ? 56.086 85.638 93.496 1.00 11.47 495 GLN A CA 1
ATOM 3803 C C . GLN A 1 475 ? 56.089 84.751 92.259 1.00 13.51 495 GLN A C 1
ATOM 3804 O O . GLN A 1 475 ? 55.097 84.686 91.524 1.00 13.88 495 GLN A O 1
ATOM 3810 N N . ILE A 1 476 ? 57.219 84.094 92.014 1.00 12.25 496 ILE A N 1
ATOM 3811 C CA . ILE A 1 476 ? 57.354 83.156 90.902 1.00 15.45 496 ILE A CA 1
ATOM 3812 C C . ILE A 1 476 ? 57.613 81.789 91.519 1.00 18.18 496 ILE A C 1
ATOM 3813 O O . ILE A 1 476 ? 58.638 81.574 92.183 1.00 15.01 496 ILE A O 1
ATOM 3818 N N . ILE A 1 477 ? 56.664 80.879 91.330 1.00 12.98 497 ILE A N 1
ATOM 3819 C CA . ILE A 1 477 ? 56.656 79.586 91.994 1.00 14.81 497 ILE A CA 1
ATOM 3820 C C . ILE A 1 477 ? 56.682 78.519 90.910 1.00 16.91 497 ILE A C 1
ATOM 3821 O O . ILE A 1 477 ? 55.825 78.506 90.018 1.00 16.43 497 ILE A O 1
ATOM 3826 N N . ASN A 1 478 ? 57.685 77.650 90.968 1.00 14.63 498 ASN A N 1
ATOM 3827 C CA . ASN A 1 478 ? 57.836 76.584 89.989 1.00 17.56 498 ASN A CA 1
ATOM 3828 C C . ASN A 1 478 ? 56.879 75.450 90.327 1.00 16.91 498 ASN A C 1
ATOM 3829 O O . ASN A 1 478 ? 56.949 74.877 91.419 1.00 17.58 498 ASN A O 1
ATOM 3834 N N . LEU A 1 479 ? 55.985 75.119 89.394 1.00 18.16 499 LEU A N 1
ATOM 3835 C CA . LEU A 1 479 ? 55.032 74.048 89.655 1.00 20.16 499 LEU A CA 1
ATOM 3836 C C . LEU A 1 479 ? 55.627 72.660 89.460 1.00 22.14 499 LEU A C 1
ATOM 3837 O O . LEU A 1 479 ? 54.924 71.670 89.694 1.00 23.83 499 LEU A O 1
ATOM 3842 N N . ASP A 1 480 ? 56.896 72.564 89.051 1.00 19.97 500 ASP A N 1
ATOM 3843 C CA . ASP A 1 480 ? 57.586 71.281 88.952 1.00 25.40 500 ASP A CA 1
ATOM 3844 C C . ASP A 1 480 ? 56.819 70.311 88.047 1.00 27.10 500 ASP A C 1
ATOM 3845 O O . ASP A 1 480 ? 56.529 69.171 88.418 1.00 32.18 500 ASP A O 1
ATOM 3850 N N . ILE A 1 481 ? 56.477 70.784 86.849 1.00 22.59 501 ILE A N 1
ATOM 3851 C CA . ILE A 1 481 ? 55.704 70.002 85.878 1.00 33.00 501 ILE A CA 1
ATOM 3852 C C . ILE A 1 481 ? 56.590 68.933 85.253 1.00 40.77 501 ILE A C 1
ATOM 3853 O O . ILE A 1 481 ? 57.607 69.249 84.629 1.00 44.22 501 ILE A O 1
ATOM 3858 N N . ILE B 1 2 ? 16.943 52.995 55.808 1.00 27.51 22 ILE B N 1
ATOM 3859 C CA . ILE B 1 2 ? 18.257 53.089 56.448 1.00 22.93 22 ILE B CA 1
ATOM 3860 C C . ILE B 1 2 ? 18.252 54.258 57.413 1.00 17.61 22 ILE B C 1
ATOM 3861 O O . ILE B 1 2 ? 17.883 55.377 57.047 1.00 20.74 22 ILE B O 1
ATOM 3866 N N . LYS B 1 3 ? 18.664 54.005 58.652 1.00 23.79 23 LYS B N 1
ATOM 3867 C CA . LYS B 1 3 ? 18.498 54.988 59.711 1.00 20.94 23 LYS B CA 1
ATOM 3868 C C . LYS B 1 3 ? 19.719 55.058 60.608 1.00 19.17 23 LYS B C 1
ATOM 3869 O O . LYS B 1 3 ? 20.261 54.030 61.026 1.00 21.11 23 LYS B O 1
ATOM 3875 N N . LEU B 1 4 ? 20.108 56.282 60.933 1.00 21.15 24 LEU B N 1
ATOM 3876 C CA . LEU B 1 4 ? 21.125 56.512 61.949 1.00 24.53 24 LEU B CA 1
ATOM 3877 C C . LEU B 1 4 ? 20.560 56.158 63.318 1.00 26.02 24 LEU B C 1
ATOM 3878 O O . LEU B 1 4 ? 19.572 56.753 63.763 1.00 27.92 24 LEU B O 1
ATOM 3883 N N . GLU B 1 5 ? 21.170 55.181 63.985 1.00 24.59 25 GLU B N 1
ATOM 3884 C CA . GLU B 1 5 ? 20.678 54.756 65.292 1.00 26.18 25 GLU B CA 1
ATOM 3885 C C . GLU B 1 5 ? 21.430 55.386 66.454 1.00 29.66 25 GLU B C 1
ATOM 3886 O O . GLU B 1 5 ? 20.808 55.790 67.443 1.00 25.97 25 GLU B O 1
ATOM 3892 N N . HIS B 1 6 ? 22.752 55.484 66.362 1.00 26.26 26 HIS B N 1
ATOM 3893 C CA . HIS B 1 6 ? 23.546 55.989 67.470 1.00 24.18 26 HIS B CA 1
ATOM 3894 C C . HIS B 1 6 ? 24.681 56.845 66.940 1.00 22.15 26 HIS B C 1
ATOM 3895 O O . HIS B 1 6 ? 25.253 56.559 65.886 1.00 17.18 26 HIS B O 1
ATOM 3902 N N . GLU B 1 7 ? 24.983 57.911 67.667 1.00 20.37 27 GLU B N 1
ATOM 3903 C CA . GLU B 1 7 ? 26.127 58.763 67.377 1.00 22.50 27 GLU B CA 1
ATOM 3904 C C . GLU B 1 7 ? 26.841 58.998 68.695 1.00 19.21 27 GLU B C 1
ATOM 3905 O O . GLU B 1 7 ? 26.238 59.528 69.629 1.00 17.53 27 GLU B O 1
ATOM 3911 N N . ILE B 1 8 ? 28.103 58.581 68.779 1.00 16.65 28 ILE B N 1
ATOM 3912 C CA . ILE B 1 8 ? 28.839 58.544 70.041 1.00 16.70 28 ILE B CA 1
ATOM 3913 C C . ILE B 1 8 ? 30.172 59.247 69.844 1.00 16.09 28 ILE B C 1
ATOM 3914 O O . ILE B 1 8 ? 30.914 58.923 68.911 1.00 13.77 28 ILE B O 1
ATOM 3919 N N . LYS B 1 9 ? 30.474 60.208 70.715 1.00 14.37 29 LYS B N 1
ATOM 3920 C CA . LYS B 1 9 ? 31.818 60.770 70.751 1.00 14.47 29 LYS B CA 1
ATOM 3921 C C . LYS B 1 9 ? 32.791 59.689 71.198 1.00 14.59 29 LYS B C 1
ATOM 3922 O O . LYS B 1 9 ? 32.542 58.986 72.184 1.00 12.99 29 LYS B O 1
ATOM 3928 N N . VAL B 1 10 ? 33.897 59.541 70.475 1.00 12.74 30 VAL B N 1
ATOM 3929 C CA . VAL B 1 10 ? 34.961 58.648 70.922 1.00 11.80 30 VAL B CA 1
ATOM 3930 C C . VAL B 1 10 ? 35.992 59.412 71.746 1.00 11.26 30 VAL B C 1
ATOM 3931 O O . VAL B 1 10 ? 36.300 59.035 72.882 1.00 11.89 30 VAL B O 1
ATOM 3935 N N . THR B 1 11 ? 36.494 60.523 71.205 1.00 12.68 31 THR B N 1
ATOM 3936 C CA . THR B 1 11 ? 37.464 61.358 71.903 1.00 10.57 31 THR B CA 1
ATOM 3937 C C . THR B 1 11 ? 37.586 62.697 71.191 1.00 12.13 31 THR B C 1
ATOM 3938 O O . THR B 1 11 ? 37.319 62.800 69.994 1.00 12.10 31 THR B O 1
ATOM 3942 N N . ASP B 1 12 ? 37.999 63.726 71.932 1.00 11.72 32 ASP B N 1
ATOM 3943 C CA . ASP B 1 12 ? 38.482 64.936 71.279 1.00 11.03 32 ASP B CA 1
ATOM 3944 C C . ASP B 1 12 ? 40.002 65.044 71.356 1.00 8.99 32 ASP B C 1
ATOM 3945 O O . ASP B 1 12 ? 40.558 66.108 71.066 1.00 11.16 32 ASP B O 1
ATOM 3950 N N . GLN B 1 13 ? 40.674 63.941 71.685 1.00 10.19 33 GLN B N 1
ATOM 3951 C CA . GLN B 1 13 ? 42.124 63.893 71.826 1.00 8.71 33 GLN B CA 1
ATOM 3952 C C . GLN B 1 13 ? 42.802 63.035 70.757 1.00 11.47 33 GLN B C 1
ATOM 3953 O O . GLN B 1 13 ? 43.936 62.583 70.966 1.00 12.19 33 GLN B O 1
ATOM 3959 N N . ALA B 1 14 ? 42.147 62.803 69.613 1.00 11.54 34 ALA B N 1
ATOM 3960 C CA . ALA B 1 14 ? 42.709 61.904 68.607 1.00 12.50 34 ALA B CA 1
ATOM 3961 C C . ALA B 1 14 ? 43.882 62.563 67.899 1.00 10.97 34 ALA B C 1
ATOM 3962 O O . ALA B 1 14 ? 43.793 63.714 67.463 1.00 10.84 34 ALA B O 1
ATOM 3964 N N . LEU B 1 15 ? 44.975 61.822 67.763 1.00 10.17 35 LEU B N 1
ATOM 3965 C CA . LEU B 1 15 ? 46.183 62.375 67.175 1.00 10.78 35 LEU B CA 1
ATOM 3966 C C . LEU B 1 15 ? 45.990 62.727 65.703 1.00 12.50 35 LEU B C 1
ATOM 3967 O O . LEU B 1 15 ? 45.411 61.958 64.929 1.00 14.09 35 LEU B O 1
ATOM 3972 N N . PHE B 1 16 ? 46.515 63.892 65.319 1.00 12.39 36 PHE B N 1
ATOM 3973 C CA . PHE B 1 16 ? 46.494 64.382 63.943 1.00 10.79 36 PHE B CA 1
ATOM 3974 C C . PHE B 1 16 ? 47.827 65.072 63.673 1.00 12.08 36 PHE B C 1
ATOM 3975 O O . PHE B 1 16 ? 48.367 65.740 64.559 1.00 14.10 36 PHE B O 1
ATOM 3983 N N . PHE B 1 17 ? 48.363 64.904 62.465 1.00 13.38 37 PHE B N 1
ATOM 3984 C CA . PHE B 1 17 ? 49.666 65.470 62.112 1.00 12.11 37 PHE B CA 1
ATOM 3985 C C . PHE B 1 17 ? 49.434 66.862 61.528 1.00 17.12 37 PHE B C 1
ATOM 3986 O O . PHE B 1 17 ? 49.174 67.012 60.331 1.00 14.30 37 PHE B O 1
ATOM 3994 N N . ASP B 1 18 ? 49.543 67.890 62.375 1.00 15.68 38 ASP B N 1
ATOM 3995 C CA . ASP B 1 18 ? 49.145 69.246 62.015 1.00 17.89 38 ASP B CA 1
ATOM 3996 C C . ASP B 1 18 ? 50.258 70.054 61.354 1.00 19.06 38 ASP B C 1
ATOM 3997 O O . ASP B 1 18 ? 50.077 71.257 61.119 1.00 20.03 38 ASP B O 1
ATOM 4002 N N . GLY B 1 19 ? 51.389 69.430 61.042 1.00 15.78 39 GLY B N 1
ATOM 4003 C CA . GLY B 1 19 ? 52.493 70.115 60.396 1.00 17.55 39 GLY B CA 1
ATOM 4004 C C . GLY B 1 19 ? 52.474 70.044 58.878 1.00 17.76 39 GLY B C 1
ATOM 4005 O O . GLY B 1 19 ? 51.410 70.133 58.260 1.00 17.74 39 GLY B O 1
ATOM 4006 N N . VAL B 1 20 ? 53.648 69.895 58.266 1.00 18.37 40 VAL B N 1
ATOM 4007 C CA . VAL B 1 20 ? 53.788 69.895 56.816 1.00 17.89 40 VAL B CA 1
ATOM 4008 C C . VAL B 1 20 ? 54.331 68.548 56.358 1.00 18.04 40 VAL B C 1
ATOM 4009 O O . VAL B 1 20 ? 54.924 67.789 57.131 1.00 17.56 40 VAL B O 1
ATOM 4013 N N . LYS B 1 21 ? 54.130 68.267 55.072 1.00 17.22 41 LYS B N 1
ATOM 4014 C CA . LYS B 1 21 ? 54.622 67.029 54.479 1.00 17.55 41 LYS B CA 1
ATOM 4015 C C . LYS B 1 21 ? 56.137 67.076 54.339 1.00 18.44 41 LYS B C 1
ATOM 4016 O O . LYS B 1 21 ? 56.709 68.115 54.001 1.00 20.14 41 LYS B O 1
ATOM 4022 N N . LYS B 1 22 ? 56.786 65.941 54.598 1.00 15.75 42 LYS B N 1
ATOM 4023 C CA . LYS B 1 22 ? 58.234 65.809 54.522 1.00 18.90 42 LYS B CA 1
ATOM 4024 C C . LYS B 1 22 ? 58.619 64.720 53.529 1.00 21.43 42 LYS B C 1
ATOM 4025 O O . LYS B 1 22 ? 57.928 63.707 53.396 1.00 20.70 42 LYS B O 1
ATOM 4031 N N . SER B 1 23 ? 59.735 64.930 52.838 1.00 23.77 43 SER B N 1
ATOM 4032 C CA . SER B 1 23 ? 60.306 63.861 52.033 1.00 22.73 43 SER B CA 1
ATOM 4033 C C . SER B 1 23 ? 60.940 62.818 52.946 1.00 19.04 43 SER B C 1
ATOM 4034 O O . SER B 1 23 ? 61.234 63.072 54.122 1.00 18.02 43 SER B O 1
ATOM 4037 N N . VAL B 1 24 ? 61.133 61.622 52.398 1.00 23.76 44 VAL B N 1
ATOM 4038 C CA . VAL B 1 24 ? 61.857 60.573 53.138 1.00 20.25 44 VAL B CA 1
ATOM 4039 C C . VAL B 1 24 ? 63.256 61.021 53.482 1.00 22.07 44 VAL B C 1
ATOM 4040 O O . VAL B 1 24 ? 63.663 60.847 54.670 1.00 21.40 44 VAL B O 1
ATOM 4044 N N . PRO B 1 25 ? 64.064 61.634 52.607 1.00 23.18 45 PRO B N 1
ATOM 4045 C CA . PRO B 1 25 ? 65.355 62.171 53.050 1.00 23.15 45 PRO B CA 1
ATOM 4046 C C . PRO B 1 25 ? 65.235 63.219 54.149 1.00 22.39 45 PRO B C 1
ATOM 4047 O O . PRO B 1 25 ? 66.033 63.205 55.088 1.00 24.69 45 PRO B O 1
ATOM 4051 N N . GLN B 1 26 ? 64.254 64.123 54.058 1.00 22.11 46 GLN B N 1
ATOM 4052 C CA . GLN B 1 26 ? 64.061 65.106 55.121 1.00 22.81 46 GLN B CA 1
ATOM 4053 C C . GLN B 1 26 ? 63.712 64.424 56.441 1.00 23.18 46 GLN B C 1
ATOM 4054 O O . GLN B 1 26 ? 64.283 64.742 57.493 1.00 20.83 46 GLN B O 1
ATOM 4060 N N . ALA B 1 27 ? 62.757 63.487 56.400 1.00 21.59 47 ALA B N 1
ATOM 4061 C CA . ALA B 1 27 ? 62.324 62.794 57.610 1.00 18.38 47 ALA B CA 1
ATOM 4062 C C . ALA B 1 27 ? 63.487 62.096 58.304 1.00 19.64 47 ALA B C 1
ATOM 4063 O O . ALA B 1 27 ? 63.595 62.128 59.536 1.00 21.42 47 ALA B O 1
ATOM 4065 N N . ARG B 1 28 ? 64.370 61.463 57.533 1.00 21.64 48 ARG B N 1
ATOM 4066 C CA . ARG B 1 28 ? 65.496 60.754 58.132 1.00 23.43 48 ARG B CA 1
ATOM 4067 C C . ARG B 1 28 ? 66.527 61.716 58.705 1.00 26.61 48 ARG B C 1
ATOM 4068 O O . ARG B 1 28 ? 67.057 61.480 59.797 1.00 27.06 48 ARG B O 1
ATOM 4076 N N . THR B 1 29 ? 66.832 62.802 57.989 1.00 27.36 49 THR B N 1
ATOM 4077 C CA . THR B 1 29 ? 67.999 63.606 58.338 1.00 28.39 49 THR B CA 1
ATOM 4078 C C . THR B 1 29 ? 67.687 64.797 59.228 1.00 27.59 49 THR B C 1
ATOM 4079 O O . THR B 1 29 ? 68.586 65.275 59.925 1.00 29.01 49 THR B O 1
ATOM 4083 N N . GLN B 1 30 ? 66.459 65.302 59.224 1.00 25.52 50 GLN B N 1
ATOM 4084 C CA . GLN B 1 30 ? 66.180 66.528 59.956 1.00 25.74 50 GLN B CA 1
ATOM 4085 C C . GLN B 1 30 ? 66.020 66.248 61.445 1.00 28.23 50 GLN B C 1
ATOM 4086 O O . GLN B 1 30 ? 65.355 65.292 61.850 1.00 26.41 50 GLN B O 1
ATOM 4092 N N . ALA B 1 31 ? 66.647 67.088 62.260 1.00 25.27 51 ALA B N 1
ATOM 4093 C CA . ALA B 1 31 ? 66.567 66.926 63.703 1.00 28.69 51 ALA B CA 1
ATOM 4094 C C . ALA B 1 31 ? 65.249 67.469 64.232 1.00 22.32 51 ALA B C 1
ATOM 4095 O O . ALA B 1 31 ? 64.646 68.381 63.655 1.00 23.92 51 ALA B O 1
ATOM 4097 N N . TYR B 1 32 ? 64.805 66.888 65.338 1.00 22.55 52 TYR B N 1
ATOM 4098 C CA . TYR B 1 32 ? 63.661 67.424 66.057 1.00 25.21 52 TYR B CA 1
ATOM 4099 C C . TYR B 1 32 ? 63.944 68.848 66.513 1.00 29.97 52 TYR B C 1
ATOM 4100 O O . TYR B 1 32 ? 65.067 69.180 66.905 1.00 26.53 52 TYR B O 1
ATOM 4109 N N . ILE B 1 33 ? 62.917 69.689 66.451 1.00 25.93 53 ILE B N 1
ATOM 4110 C CA . ILE B 1 33 ? 62.975 71.063 66.932 1.00 28.88 53 ILE B CA 1
ATOM 4111 C C . ILE B 1 33 ? 61.908 71.204 68.004 1.00 26.60 53 ILE B C 1
ATOM 4112 O O . ILE B 1 33 ? 60.726 70.966 67.736 1.00 26.78 53 ILE B O 1
ATOM 4117 N N . GLU B 1 34 ? 62.309 71.579 69.218 1.00 29.08 54 GLU B N 1
ATOM 4118 C CA . GLU B 1 34 ? 61.319 71.651 70.281 1.00 26.96 54 GLU B CA 1
ATOM 4119 C C . GLU B 1 34 ? 60.262 72.696 69.941 1.00 2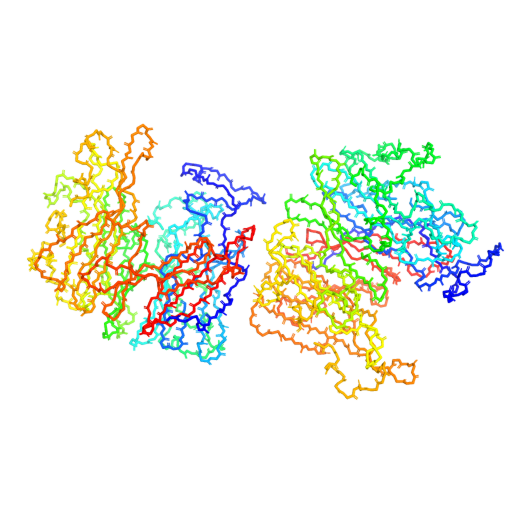8.62 54 GLU B C 1
ATOM 4120 O O . GLU B 1 34 ? 60.558 73.738 69.349 1.00 28.31 54 GLU B O 1
ATOM 4126 N N . GLY B 1 35 ? 59.005 72.380 70.263 1.00 28.89 55 GLY B N 1
ATOM 4127 C CA . GLY B 1 35 ? 57.887 73.225 69.907 1.00 25.03 55 GLY B CA 1
ATOM 4128 C C . GLY B 1 35 ? 57.401 73.095 68.477 1.00 21.68 55 GLY B C 1
ATOM 4129 O O . GLY B 1 35 ? 56.389 73.714 68.134 1.00 23.32 55 GLY B O 1
ATOM 4130 N N . GLN B 1 36 ? 58.077 72.316 67.632 1.00 21.88 56 GLN B N 1
ATOM 4131 C CA . GLN B 1 36 ? 57.635 72.156 66.253 1.00 21.30 56 GLN B CA 1
ATOM 4132 C C . GLN B 1 36 ? 56.265 71.489 66.194 1.00 21.35 56 GLN B C 1
ATOM 4133 O O . GLN B 1 36 ? 55.838 70.783 67.112 1.00 20.86 56 GLN B O 1
ATOM 4139 N N . LYS B 1 37 ? 55.578 71.713 65.084 1.00 20.90 57 LYS B N 1
ATOM 4140 C CA . LYS B 1 37 ? 54.330 71.011 64.862 1.00 18.49 57 LYS B CA 1
ATOM 4141 C C . LYS B 1 37 ? 54.621 69.611 64.334 1.00 16.07 57 LYS B C 1
ATOM 4142 O O . LYS B 1 37 ? 55.772 69.236 64.082 1.00 18.21 57 LYS B O 1
ATOM 4148 N N . TYR B 1 38 ? 53.564 68.826 64.192 1.00 14.44 58 TYR B N 1
ATOM 4149 C CA . TYR B 1 38 ? 53.704 67.419 63.847 1.00 14.58 58 TYR B CA 1
ATOM 4150 C C . TYR B 1 38 ? 53.725 67.205 62.360 1.00 12.51 58 TYR B C 1
ATOM 4151 O O . TYR B 1 38 ? 52.746 67.167 61.755 1.00 13.99 58 TYR B O 1
ATOM 4160 N N . ASN B 1 39 ? 54.901 67.111 61.804 1.00 14.79 59 ASN B N 1
ATOM 4161 C CA . ASN B 1 39 ? 55.040 66.942 60.363 1.00 15.95 59 ASN B CA 1
ATOM 4162 C C . ASN B 1 39 ? 54.719 65.492 59.986 1.00 14.29 59 ASN B C 1
ATOM 4163 O O . ASN B 1 39 ? 54.460 64.648 60.844 1.00 14.59 59 ASN B O 1
ATOM 4168 N N . TYR B 1 40 ? 54.738 65.170 58.695 1.00 12.60 60 TYR B N 1
ATOM 4169 C CA . TYR B 1 40 ? 54.308 63.827 58.317 1.00 12.88 60 TYR B CA 1
ATOM 4170 C C . TYR B 1 40 ? 54.909 63.462 56.973 1.00 15.94 60 TYR B C 1
ATOM 4171 O O . TYR B 1 40 ? 55.183 64.336 56.146 1.00 17.25 60 TYR B O 1
ATOM 4180 N N . ALA B 1 41 ? 55.090 62.158 56.757 1.00 12.47 61 ALA B N 1
ATOM 4181 C CA . ALA B 1 41 ? 55.747 61.663 55.557 1.00 14.61 61 ALA B CA 1
ATOM 4182 C C . ALA B 1 41 ? 54.774 61.244 54.465 1.00 18.51 61 ALA B C 1
ATOM 4183 O O . ALA B 1 41 ? 55.131 61.292 53.283 1.00 18.02 61 ALA B O 1
ATOM 4185 N N . TYR B 1 42 ? 53.549 60.849 54.825 1.00 15.38 62 TYR B N 1
ATOM 4186 C CA . TYR B 1 42 ? 52.602 60.366 53.830 1.00 17.23 62 TYR B CA 1
ATOM 4187 C C . TYR B 1 42 ? 51.284 61.107 54.004 1.00 15.97 62 TYR B C 1
ATOM 4188 O O . TYR B 1 42 ? 51.143 62.228 53.506 1.00 15.46 62 TYR B O 1
ATOM 4197 N N . GLY B 1 43 ? 50.327 60.523 54.728 1.00 15.92 63 GLY B N 1
ATOM 4198 C CA . GLY B 1 43 ? 49.113 61.236 55.064 1.00 12.23 63 GLY B CA 1
ATOM 4199 C C . GLY B 1 43 ? 49.230 61.968 56.398 1.00 13.95 63 GLY B C 1
ATOM 4200 O O . GLY B 1 43 ? 50.156 61.758 57.179 1.00 15.82 63 GLY B O 1
ATOM 4201 N N . ASN B 1 44 ? 48.259 62.844 56.663 1.00 14.76 64 ASN B N 1
ATOM 4202 C CA . ASN B 1 44 ? 48.273 63.602 57.907 1.00 14.38 64 ASN B CA 1
ATOM 4203 C C . ASN B 1 44 ? 47.271 63.089 58.932 1.00 16.11 64 ASN B C 1
ATOM 4204 O O . ASN B 1 44 ? 47.237 63.608 60.056 1.00 14.84 64 ASN B O 1
ATOM 4209 N N . ALA B 1 45 ? 46.480 62.070 58.592 1.00 14.37 65 ALA B N 1
ATOM 4210 C CA . ALA B 1 45 ? 45.422 61.577 59.470 1.00 13.79 65 ALA B CA 1
ATOM 4211 C C . ALA B 1 45 ? 45.656 60.102 59.782 1.00 13.31 65 ALA B C 1
ATOM 4212 O O . ALA B 1 45 ? 45.391 59.226 58.952 1.00 14.03 65 ALA B O 1
ATOM 4214 N N . ILE B 1 46 ? 46.138 59.815 60.995 1.00 11.68 66 ILE B N 1
ATOM 4215 C CA . ILE B 1 46 ? 46.370 58.434 61.400 1.00 9.63 66 ILE B CA 1
ATOM 4216 C C . ILE B 1 46 ? 45.196 57.844 62.170 1.00 13.90 66 ILE B C 1
ATOM 4217 O O . ILE B 1 46 ? 45.218 56.648 62.494 1.00 14.56 66 ILE B O 1
ATOM 4222 N N . ALA B 1 47 ? 44.163 58.640 62.464 1.00 12.11 67 ALA B N 1
ATOM 4223 C CA . ALA B 1 47 ? 43.002 58.154 63.203 1.00 11.35 67 ALA B CA 1
ATOM 4224 C C . ALA B 1 47 ? 41.732 58.835 62.716 1.00 15.01 67 ALA B C 1
ATOM 4225 O O . ALA B 1 47 ? 41.688 60.075 62.666 1.00 15.15 67 ALA B O 1
ATOM 4227 N N . PRO B 1 48 ? 40.687 58.074 62.355 1.00 14.61 68 PRO B N 1
ATOM 4228 C CA . PRO B 1 48 ? 40.674 56.615 62.250 1.00 14.43 68 PRO B CA 1
ATOM 4229 C C . PRO B 1 48 ? 41.332 56.176 60.945 1.00 13.39 68 PRO B C 1
ATOM 4230 O O . PRO B 1 48 ? 41.093 56.772 59.891 1.00 13.04 68 PRO B O 1
ATOM 4234 N N . HIS B 1 49 ? 42.150 55.134 61.003 1.00 14.74 69 HIS B N 1
ATOM 4235 C CA . HIS B 1 49 ? 42.906 54.722 59.832 1.00 13.04 69 HIS B CA 1
ATOM 4236 C C . HIS B 1 49 ? 43.325 53.272 60.022 1.00 12.99 69 HIS B C 1
ATOM 4237 O O . HIS B 1 49 ? 43.650 52.868 61.140 1.00 13.16 69 HIS B O 1
ATOM 4244 N N . GLY B 1 50 ? 43.275 52.487 58.940 1.00 12.21 70 GLY B N 1
ATOM 4245 C CA . GLY B 1 50 ? 43.626 51.081 59.028 1.00 13.59 70 GLY B CA 1
ATOM 4246 C C . GLY B 1 50 ? 42.480 50.219 59.535 1.00 13.11 70 GLY B C 1
ATOM 4247 O O . GLY B 1 50 ? 41.307 50.603 59.520 1.00 13.47 70 GLY B O 1
ATOM 4248 N N . ASP B 1 51 ? 42.841 49.014 59.985 1.00 11.36 71 ASP B N 1
ATOM 4249 C CA . ASP B 1 51 ? 41.868 48.024 60.450 1.00 11.49 71 ASP B CA 1
ATOM 4250 C C . ASP B 1 51 ? 41.478 48.293 61.909 1.00 11.96 71 ASP B C 1
ATOM 4251 O O . ASP B 1 51 ? 41.682 47.484 62.814 1.00 9.91 71 ASP B O 1
ATOM 4256 N N . ALA B 1 52 ? 40.879 49.457 62.116 1.00 10.14 72 ALA B N 1
ATOM 4257 C CA . ALA B 1 52 ? 40.825 50.077 63.425 1.00 11.02 72 ALA B CA 1
ATOM 4258 C C . ALA B 1 52 ? 39.477 49.930 64.133 1.00 13.67 72 ALA B C 1
ATOM 4259 O O . ALA B 1 52 ? 39.308 50.499 65.214 1.00 12.09 72 ALA B O 1
ATOM 4261 N N . ILE B 1 53 ? 38.522 49.191 63.574 1.00 10.91 73 ILE B N 1
ATOM 4262 C CA . ILE B 1 53 ? 37.232 49.018 64.236 1.00 10.85 73 ILE B CA 1
ATOM 4263 C C . ILE B 1 53 ? 36.715 47.605 64.002 1.00 13.80 73 ILE B C 1
ATOM 4264 O O . ILE B 1 53 ? 36.727 47.106 62.872 1.00 14.83 73 ILE B O 1
ATOM 4269 N N . LYS B 1 54 ? 36.264 46.954 65.078 1.00 14.81 74 LYS B N 1
ATOM 4270 C CA . LYS B 1 54 ? 35.588 45.667 64.974 1.00 15.86 74 LYS B CA 1
ATOM 4271 C C . LYS B 1 54 ? 34.398 45.656 65.917 1.00 15.24 74 LYS B C 1
ATOM 4272 O O . LYS B 1 54 ? 34.341 46.418 66.884 1.00 17.34 74 LYS B O 1
ATOM 4278 N N . VAL B 1 55 ? 33.447 44.768 65.639 1.00 19.04 75 VAL B N 1
ATOM 4279 C CA . VAL B 1 55 ? 32.274 44.601 66.492 1.00 17.53 75 VAL B CA 1
ATOM 4280 C C . VAL B 1 55 ? 32.182 43.140 66.908 1.00 17.32 75 VAL B C 1
ATOM 4281 O O . VAL B 1 55 ? 32.261 42.240 66.063 1.00 19.98 75 VAL B O 1
ATOM 4285 N N . TYR B 1 56 ? 32.026 42.904 68.204 1.00 16.37 76 TYR B N 1
ATOM 4286 C CA . TYR B 1 56 ? 31.821 41.563 68.729 1.00 20.52 76 TYR B CA 1
ATOM 4287 C C . TYR B 1 56 ? 30.661 41.619 69.711 1.00 19.25 76 TYR B C 1
ATOM 4288 O O . TYR B 1 56 ? 30.730 42.339 70.714 1.00 20.46 76 TYR B O 1
ATOM 4297 N N . LYS B 1 57 ? 29.607 40.850 69.429 1.00 20.31 77 LYS B N 1
ATOM 4298 C CA . LYS B 1 57 ? 28.348 40.949 70.159 1.00 21.76 77 LYS B CA 1
ATOM 4299 C C . LYS B 1 57 ? 27.938 42.408 70.331 1.00 18.25 77 LYS B C 1
ATOM 4300 O O . LYS B 1 57 ? 27.765 43.125 69.341 1.00 21.32 77 LYS B O 1
ATOM 4306 N N . ASN B 1 58 ? 27.799 42.863 71.576 1.00 19.59 78 ASN B N 1
ATOM 4307 C CA . ASN B 1 58 ? 27.337 44.215 71.857 1.00 19.15 78 ASN B CA 1
ATOM 4308 C C . ASN B 1 58 ? 28.490 45.182 72.107 1.00 19.35 78 ASN B C 1
ATOM 4309 O O . ASN B 1 58 ? 28.285 46.242 72.702 1.00 23.71 78 ASN B O 1
ATOM 4314 N N . TYR B 1 59 ? 29.692 44.844 71.664 1.00 19.01 79 TYR B N 1
ATOM 4315 C CA . TYR B 1 59 ? 30.865 45.677 71.891 1.00 16.66 79 TYR B CA 1
ATOM 4316 C C . TYR B 1 59 ? 31.452 46.141 70.567 1.00 16.40 79 TYR B C 1
ATOM 4317 O O . TYR B 1 59 ? 31.632 45.334 69.646 1.00 19.78 79 TYR B O 1
ATOM 4326 N N . VAL B 1 60 ? 31.782 47.430 70.485 1.00 13.54 80 VAL B N 1
ATOM 4327 C CA . VAL B 1 60 ? 32.497 47.997 69.344 1.00 10.81 80 VAL B CA 1
ATOM 4328 C C . VAL B 1 60 ? 33.888 48.369 69.824 1.00 13.14 80 VAL B C 1
ATOM 4329 O O . VAL B 1 60 ? 34.028 49.158 70.768 1.00 13.46 80 VAL B O 1
ATOM 4333 N N . PHE B 1 61 ? 34.907 47.812 69.179 1.00 12.03 81 PHE B N 1
ATOM 4334 C CA . PHE B 1 61 ? 36.303 48.052 69.540 1.00 11.61 81 PHE B CA 1
ATOM 4335 C C . PHE B 1 61 ? 36.938 48.983 68.516 1.00 12.15 81 PHE B C 1
ATOM 4336 O O . PHE B 1 61 ? 36.862 48.724 67.314 1.00 12.79 81 PHE B O 1
ATOM 4352 N N . THR B 1 63 ? 40.491 51.465 67.655 1.00 9.01 83 THR B N 1
ATOM 4353 C CA . THR B 1 63 ? 41.847 51.862 68.002 1.00 12.17 83 THR B CA 1
ATOM 4354 C C . THR B 1 63 ? 42.126 53.290 67.558 1.00 12.02 83 THR B C 1
ATOM 4355 O O . THR B 1 63 ? 41.471 53.834 66.664 1.00 13.60 83 THR B O 1
ATOM 4359 N N . TRP B 1 64 ? 43.128 53.891 68.192 1.00 11.38 84 TRP B N 1
ATOM 4360 C CA . TRP B 1 64 ? 43.578 55.214 67.791 1.00 11.85 84 TRP B CA 1
ATOM 4361 C C . TRP B 1 64 ? 44.854 55.537 68.549 1.00 10.20 84 TRP B C 1
ATOM 4362 O O . TRP B 1 64 ? 45.138 54.955 69.602 1.00 12.45 84 TRP B O 1
ATOM 4373 N N . TYR B 1 65 ? 45.630 56.454 67.984 1.00 11.93 85 TYR B N 1
ATOM 4374 C CA . TYR B 1 65 ? 46.696 57.108 68.725 1.00 10.30 85 TYR B CA 1
ATOM 4375 C C . TYR B 1 65 ? 46.147 58.383 69.339 1.00 8.79 85 TYR B C 1
ATOM 4376 O O . TYR B 1 65 ? 45.358 59.096 68.710 1.00 10.69 85 TYR B O 1
ATOM 4385 N N . ARG B 1 66 ? 46.563 58.661 70.571 1.00 8.67 86 ARG B N 1
ATOM 4386 C CA . ARG B 1 66 ? 46.145 59.849 71.305 1.00 11.11 86 ARG B CA 1
ATOM 4387 C C . ARG B 1 66 ? 47.157 60.970 71.105 1.00 12.61 86 ARG B C 1
ATOM 4388 O O . ARG B 1 66 ? 48.365 60.741 71.179 1.00 11.82 86 ARG B O 1
ATOM 4396 N N . GLY B 1 67 ? 46.667 62.187 70.862 1.00 10.58 87 GLY B N 1
ATOM 4397 C CA . GLY B 1 67 ? 47.543 63.322 70.646 1.00 12.32 87 GLY B CA 1
ATOM 4398 C C . GLY B 1 67 ? 47.805 64.074 71.938 1.00 14.17 87 GLY B C 1
ATOM 4399 O O . GLY B 1 67 ? 47.292 63.726 72.996 1.00 10.96 87 GLY B O 1
ATOM 4400 N N . GLY B 1 68 ? 48.625 65.121 71.848 1.00 14.86 88 GLY B N 1
ATOM 4401 C CA . GLY B 1 68 ? 49.311 65.512 70.637 1.00 11.49 88 GLY B CA 1
ATOM 4402 C C . GLY B 1 68 ? 50.693 64.895 70.473 1.00 14.13 88 GLY B C 1
ATOM 4403 O O . GLY B 1 68 ? 50.925 63.747 70.866 1.00 12.65 88 GLY B O 1
ATOM 4404 N N . ILE B 1 69 ? 51.598 65.688 69.889 1.00 13.55 89 ILE B N 1
ATOM 4405 C CA . ILE B 1 69 ? 52.904 65.213 69.434 1.00 13.25 89 ILE B CA 1
ATOM 4406 C C . ILE B 1 69 ? 53.730 64.616 70.573 1.00 12.16 89 ILE B C 1
ATOM 4407 O O . ILE B 1 69 ? 54.575 63.741 70.342 1.00 15.62 89 ILE B O 1
ATOM 4412 N N . LEU B 1 70 ? 53.544 65.090 71.797 1.00 14.00 90 LEU B N 1
ATOM 4413 C CA . LEU B 1 70 ? 54.310 64.565 72.923 1.00 14.38 90 LEU B CA 1
ATOM 4414 C C . LEU B 1 70 ? 53.632 63.389 73.605 1.00 17.23 90 LEU B C 1
ATOM 4415 O O . LEU B 1 70 ? 54.173 62.864 74.586 1.00 17.14 90 LEU B O 1
ATOM 4420 N N . ASP B 1 71 ? 52.471 62.963 73.114 1.00 12.71 91 ASP B N 1
ATOM 4421 C CA . ASP B 1 71 ? 51.729 61.877 73.741 1.00 12.18 91 ASP B CA 1
ATOM 4422 C C . ASP B 1 71 ? 51.833 60.630 72.866 1.00 13.75 91 ASP B C 1
ATOM 4423 O O . ASP B 1 71 ? 52.671 59.755 73.122 1.00 14.27 91 ASP B O 1
ATOM 4428 N N . ARG B 1 72 ? 51.012 60.540 71.818 1.00 12.27 92 ARG B N 1
ATOM 4429 C CA . ARG B 1 72 ? 51.127 59.507 70.786 1.00 11.34 92 ARG B CA 1
ATOM 4430 C C . ARG B 1 72 ? 50.844 58.092 71.290 1.00 11.74 92 ARG B C 1
ATOM 4431 O O . ARG B 1 72 ? 51.154 57.136 70.586 1.00 10.46 92 ARG B O 1
ATOM 4439 N N . HIS B 1 73 ? 50.237 57.921 72.467 1.00 12.55 93 HIS B N 1
ATOM 4440 C CA . HIS B 1 73 ? 50.037 56.571 72.996 1.00 11.77 93 HIS B CA 1
ATOM 4441 C C . HIS B 1 73 ? 48.995 55.775 72.208 1.00 11.39 93 HIS B C 1
ATOM 4442 O O . HIS B 1 73 ? 48.000 56.314 71.715 1.00 11.24 93 HIS B O 1
ATOM 4449 N N . VAL B 1 74 ? 49.225 54.463 72.137 1.00 13.16 94 VAL B N 1
ATOM 4450 C CA . VAL B 1 74 ? 48.300 53.525 71.493 1.00 11.62 94 VAL B CA 1
ATOM 4451 C C . VAL B 1 74 ? 47.082 53.324 72.386 1.00 13.52 94 VAL B C 1
ATOM 4452 O O . VAL B 1 74 ? 47.213 52.912 73.548 1.00 11.55 94 VAL B O 1
ATOM 4464 N N . LEU B 1 76 ? 42.946 51.758 72.947 1.00 10.94 96 LEU B N 1
ATOM 4465 C CA . LEU B 1 76 ? 41.884 50.823 72.586 1.00 12.94 96 LEU B CA 1
ATOM 4466 C C . LEU B 1 76 ? 40.620 51.193 73.342 1.00 11.36 96 LEU B C 1
ATOM 4467 O O . LEU B 1 76 ? 40.600 51.159 74.576 1.00 13.96 96 LEU B O 1
ATOM 4472 N N . THR B 1 77 ? 39.573 51.530 72.605 1.00 12.07 97 THR B N 1
ATOM 4473 C CA . THR B 1 77 ? 38.292 51.935 73.174 1.00 14.15 97 THR B CA 1
ATOM 4474 C C . THR B 1 77 ? 37.262 50.853 72.896 1.00 13.02 97 THR B C 1
ATOM 4475 O O . THR B 1 77 ? 37.177 50.353 71.771 1.00 12.65 97 THR B O 1
ATOM 4479 N N . ARG B 1 78 ? 36.487 50.487 73.913 1.00 14.94 98 ARG B N 1
ATOM 4480 C CA . ARG B 1 78 ? 35.397 49.537 73.742 1.00 13.72 98 ARG B CA 1
ATOM 4481 C C . ARG B 1 78 ? 34.090 50.214 74.118 1.00 14.93 98 ARG B C 1
ATOM 4482 O O . ARG B 1 78 ? 33.931 50.671 75.253 1.00 14.90 98 ARG B O 1
ATOM 4490 N N . TYR B 1 79 ? 33.161 50.270 73.165 1.00 11.88 99 TYR B N 1
ATOM 4491 C CA . TYR B 1 79 ? 31.852 50.873 73.369 1.00 14.04 99 TYR B CA 1
ATOM 4492 C C . TYR B 1 79 ? 30.818 49.765 73.524 1.00 18.23 99 TYR B C 1
ATOM 4493 O O . TYR B 1 79 ? 30.777 48.838 72.711 1.00 17.12 99 TYR B O 1
ATOM 4502 N N . ASN B 1 80 ? 29.993 49.859 74.574 1.00 19.33 100 ASN B N 1
ATOM 4503 C CA . ASN B 1 80 ? 28.949 48.878 74.859 1.00 18.97 100 ASN B CA 1
ATOM 4504 C C . ASN B 1 80 ? 27.624 49.399 74.301 1.00 18.41 100 ASN B C 1
ATOM 4505 O O . ASN B 1 80 ? 27.078 50.384 74.805 1.00 20.33 100 ASN B O 1
ATOM 4510 N N . THR B 1 81 ? 27.103 48.731 73.266 1.00 17.47 101 THR B N 1
ATOM 4511 C CA . THR B 1 81 ? 25.896 49.225 72.607 1.00 20.25 101 THR B CA 1
ATOM 4512 C C . THR B 1 81 ? 24.652 49.052 73.472 1.00 23.75 101 THR B C 1
ATOM 4513 O O . THR B 1 81 ? 23.631 49.696 73.202 1.00 25.52 101 THR B O 1
ATOM 4517 N N . LEU B 1 82 ? 24.716 48.207 74.501 1.00 23.17 102 LEU B N 1
ATOM 4518 C CA . LEU B 1 82 ? 23.562 48.003 75.370 1.00 26.26 102 LEU B CA 1
ATOM 4519 C C . LEU B 1 82 ? 23.475 49.077 76.448 1.00 27.79 102 LEU B C 1
ATOM 4520 O O . LEU B 1 82 ? 22.375 49.515 76.806 1.00 28.90 102 LEU B O 1
ATOM 4525 N N . THR B 1 83 ? 24.615 49.512 76.979 1.00 23.91 103 THR B N 1
ATOM 4526 C CA . THR B 1 83 ? 24.628 50.520 78.030 1.00 23.73 103 THR B CA 1
ATOM 4527 C C . THR B 1 83 ? 24.951 51.915 77.522 1.00 25.17 103 THR B C 1
ATOM 4528 O O . THR B 1 83 ? 24.681 52.890 78.232 1.00 26.40 103 THR B O 1
ATOM 4532 N N . GLY B 1 84 ? 25.532 52.033 76.328 1.00 23.23 104 GLY B N 1
ATOM 4533 C CA . GLY B 1 84 ? 25.998 53.314 75.835 1.00 23.09 104 GLY B CA 1
ATOM 4534 C C . GLY B 1 84 ? 27.297 53.804 76.438 1.00 23.01 104 GLY B C 1
ATOM 4535 O O . GLY B 1 84 ? 27.716 54.926 76.134 1.00 25.19 104 GLY B O 1
ATOM 4536 N N . LYS B 1 85 ? 27.954 53.003 77.272 1.00 21.73 105 LYS B N 1
ATOM 4537 C CA . LYS B 1 85 ? 29.183 53.403 77.943 1.00 20.53 105 LYS B CA 1
ATOM 4538 C C . LYS B 1 85 ? 30.412 52.915 77.178 1.00 20.67 105 LYS B C 1
ATOM 4539 O O . LYS B 1 85 ? 30.381 51.881 76.501 1.00 20.00 105 LYS B O 1
ATOM 4545 N N . SER B 1 86 ? 31.500 53.676 77.300 1.00 18.27 106 SER B N 1
ATOM 4546 C CA . SER B 1 86 ? 32.780 53.327 76.694 1.00 16.50 106 SER B CA 1
ATOM 4547 C C . SER B 1 86 ? 33.875 53.260 77.748 1.00 16.15 106 SER B C 1
ATOM 4548 O O . SER B 1 86 ? 33.837 53.969 78.761 1.00 16.71 106 SER B O 1
ATOM 4551 N N . VAL B 1 87 ? 34.867 52.411 77.494 1.00 15.55 107 VAL B N 1
ATOM 4552 C CA . VAL B 1 87 ? 36.034 52.300 78.357 1.00 13.28 107 VAL B CA 1
ATOM 4553 C C . VAL B 1 87 ? 37.260 52.153 77.467 1.00 13.50 107 VAL B C 1
ATOM 4554 O O . VAL B 1 87 ? 37.208 51.489 76.426 1.00 14.87 107 VAL B O 1
ATOM 4558 N N . THR B 1 88 ? 38.360 52.786 77.862 1.00 14.70 108 THR B N 1
ATOM 4559 C CA . THR B 1 88 ? 39.539 52.874 77.011 1.00 10.88 108 THR B CA 1
ATOM 4560 C C . THR B 1 88 ? 40.775 52.417 77.767 1.00 15.35 108 THR B C 1
ATOM 4561 O O . THR B 1 88 ? 40.927 52.709 78.959 1.00 14.88 108 THR B O 1
ATOM 4565 N N . ILE B 1 89 ? 41.649 51.690 77.068 1.00 11.85 109 ILE B N 1
ATOM 4566 C CA . ILE B 1 89 ? 42.932 51.244 77.602 1.00 10.98 109 ILE B CA 1
ATOM 4567 C C . ILE B 1 89 ? 44.026 52.059 76.941 1.00 14.75 109 ILE B C 1
ATOM 4568 O O . ILE B 1 89 ? 44.019 52.237 75.713 1.00 13.40 109 ILE B O 1
ATOM 4573 N N . GLU B 1 90 ? 44.966 52.551 77.750 1.00 14.46 110 GLU B N 1
ATOM 4574 C CA . GLU B 1 90 ? 46.156 53.226 77.249 1.00 13.25 110 GLU B CA 1
ATOM 4575 C C . GLU B 1 90 ? 47.312 52.236 77.254 1.00 14.06 110 GLU B C 1
ATOM 4576 O O . GLU B 1 90 ? 47.656 51.690 78.309 1.00 13.54 110 GLU B O 1
ATOM 4582 N N . PHE B 1 91 ? 47.908 52.001 76.077 1.00 9.82 111 PHE B N 1
ATOM 4583 C CA . PHE B 1 91 ? 49.077 51.132 76.056 1.00 12.71 111 PHE B CA 1
ATOM 4584 C C . PHE B 1 91 ? 50.351 51.965 76.175 1.00 11.29 111 PHE B C 1
ATOM 4585 O O . PHE B 1 91 ? 50.363 53.146 75.816 1.00 12.12 111 PHE B O 1
ATOM 4593 N N . PRO B 1 92 ? 51.423 51.397 76.733 1.00 11.77 112 PRO B N 1
ATOM 4594 C CA . PRO B 1 92 ? 52.658 52.177 76.881 1.00 14.37 112 PRO B CA 1
ATOM 4595 C C . PRO B 1 92 ? 53.257 52.629 75.565 1.00 13.35 112 PRO B C 1
ATOM 4596 O O . PRO B 1 92 ? 53.925 53.675 75.530 1.00 12.75 112 PRO B O 1
ATOM 4600 N N . HIS B 1 93 ? 53.064 51.875 74.481 1.00 12.54 113 HIS B N 1
ATOM 4601 C CA . HIS B 1 93 ? 53.739 52.205 73.233 1.00 13.35 113 HIS B CA 1
ATOM 4602 C C . HIS B 1 93 ? 53.236 53.528 72.667 1.00 12.89 113 HIS B C 1
ATOM 4603 O O . HIS B 1 93 ? 52.036 53.823 72.696 1.00 13.06 113 HIS B O 1
ATOM 4610 N N . GLN B 1 94 ? 54.167 54.327 72.150 1.00 11.01 114 GLN B N 1
ATOM 4611 C CA . GLN B 1 94 ? 53.863 55.593 71.491 1.00 11.70 114 GLN B CA 1
ATOM 4612 C C . GLN B 1 94 ? 54.281 55.519 70.032 1.00 13.74 114 GLN B C 1
ATOM 4613 O O . GLN B 1 94 ? 55.323 54.937 69.712 1.00 12.33 114 GLN B O 1
ATOM 4619 N N . HIS B 1 95 ? 53.465 56.112 69.145 1.00 10.22 115 HIS B N 1
ATOM 4620 C CA . HIS B 1 95 ? 53.806 56.210 67.725 1.00 10.19 115 HIS B CA 1
ATOM 4621 C C . HIS B 1 95 ? 55.265 56.606 67.525 1.00 11.06 115 HIS B C 1
ATOM 4622 O O . HIS B 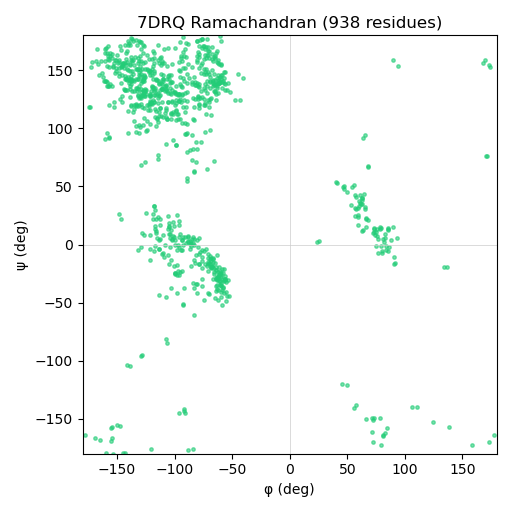1 95 ? 55.717 57.639 68.032 1.00 12.56 115 HIS B O 1
ATOM 4629 N N . THR B 1 96 ? 56.001 55.788 66.786 1.00 10.47 116 THR B N 1
ATOM 4630 C CA . THR B 1 96 ? 57.417 56.058 66.561 1.00 13.09 116 THR B CA 1
ATOM 4631 C C . THR B 1 96 ? 57.669 56.843 65.277 1.00 13.11 116 THR B C 1
ATOM 4632 O O . THR B 1 96 ? 58.830 57.084 64.933 1.00 12.41 116 THR B O 1
ATOM 4636 N N . GLY B 1 97 ? 56.621 57.248 64.566 1.00 14.00 117 GLY B N 1
ATOM 4637 C CA . GLY B 1 97 ? 56.810 58.100 63.404 1.00 11.70 117 GLY B CA 1
ATOM 4638 C C . GLY B 1 97 ? 57.553 57.403 62.280 1.00 13.19 117 GLY B C 1
ATOM 4639 O O . GLY B 1 97 ? 57.481 56.181 62.100 1.00 14.99 117 GLY B O 1
ATOM 4640 N N . PHE B 1 98 ? 58.279 58.199 61.501 1.00 14.65 118 PHE B N 1
ATOM 4641 C CA . PHE B 1 98 ? 59.015 57.677 60.354 1.00 15.80 118 PHE B CA 1
ATOM 4642 C C . PHE B 1 98 ? 60.351 57.114 60.826 1.00 15.73 118 PHE B C 1
ATOM 4643 O O . PHE B 1 98 ? 61.263 57.871 61.179 1.00 15.10 118 PHE B O 1
ATOM 4651 N N . GLU B 1 99 ? 60.467 55.786 60.824 1.00 15.52 119 GLU B N 1
ATOM 4652 C CA . GLU B 1 99 ? 61.714 55.111 61.177 1.00 15.18 119 GLU B CA 1
ATOM 4653 C C . GLU B 1 99 ? 62.271 55.641 62.495 1.00 14.98 119 GLU B C 1
ATOM 4654 O O . GLU B 1 99 ? 63.461 55.933 62.626 1.00 14.90 119 GLU B O 1
ATOM 4660 N N . GLY B 1 100 ? 61.388 55.786 63.480 1.00 13.27 120 GLY B N 1
ATOM 4661 C CA . GLY B 1 100 ? 61.776 56.224 64.807 1.00 14.93 120 GLY B CA 1
ATOM 4662 C C . GLY B 1 100 ? 61.740 57.723 65.021 1.00 13.73 120 GLY B C 1
ATOM 4663 O O . GLY B 1 100 ? 61.762 58.173 66.172 1.00 15.21 120 GLY B O 1
ATOM 4664 N N . ARG B 1 101 ? 61.697 58.513 63.953 1.00 13.89 121 ARG B N 1
ATOM 4665 C CA . ARG B 1 101 ? 61.577 59.962 64.093 1.00 13.41 121 ARG B CA 1
ATOM 4666 C C . ARG B 1 101 ? 60.122 60.278 64.429 1.00 14.20 121 ARG B C 1
ATOM 4667 O O . ARG B 1 101 ? 59.310 60.555 63.548 1.00 13.22 121 ARG B O 1
ATOM 4675 N N . TRP B 1 102 ? 59.796 60.267 65.732 1.00 15.79 122 TRP B N 1
ATOM 4676 C CA . TRP B 1 102 ? 58.397 60.284 66.167 1.00 11.94 122 TRP B CA 1
ATOM 4677 C C . TRP B 1 102 ? 57.691 61.606 65.873 1.00 14.20 122 TRP B C 1
ATOM 4678 O O . TRP B 1 102 ? 56.458 61.661 65.942 1.00 14.74 122 TRP B O 1
ATOM 4689 N N . TRP B 1 103 ? 58.431 62.661 65.542 1.00 14.44 123 TRP B N 1
ATOM 4690 C CA . TRP B 1 103 ? 57.853 63.940 65.161 1.00 14.07 123 TRP B CA 1
ATOM 4691 C C . TRP B 1 103 ? 57.525 64.013 63.674 1.00 12.05 123 TRP B C 1
ATOM 4692 O O . TRP B 1 103 ? 57.107 65.071 63.199 1.00 13.66 123 TRP B O 1
ATOM 4703 N N . VAL B 1 104 ? 57.728 62.928 62.926 1.00 14.91 124 VAL B N 1
ATOM 4704 C CA . VAL B 1 104 ? 57.279 62.824 61.534 1.00 11.27 124 VAL B CA 1
ATOM 4705 C C . VAL B 1 104 ? 56.247 61.707 61.512 1.00 13.10 124 VAL B C 1
ATOM 4706 O O . VAL B 1 104 ? 56.608 60.522 61.524 1.00 12.75 124 VAL B O 1
ATOM 4710 N N . GLY B 1 105 ? 54.963 62.079 61.482 1.00 10.42 125 GLY B N 1
ATOM 4711 C CA . GLY B 1 105 ? 53.910 61.082 61.557 1.00 12.72 125 GLY B CA 1
ATOM 4712 C C . GLY B 1 105 ? 53.889 60.163 60.351 1.00 14.08 125 GLY B C 1
ATOM 4713 O O . GLY B 1 105 ? 54.184 60.561 59.224 1.00 14.29 125 GLY B O 1
ATOM 4714 N N . GLU B 1 106 ? 53.503 58.911 60.590 1.00 10.81 126 GLU B N 1
ATOM 4715 C CA . GLU B 1 106 ? 53.668 57.828 59.608 1.00 13.50 126 GLU B CA 1
ATOM 4716 C C . GLU B 1 106 ? 52.344 57.064 59.463 1.00 12.75 126 GLU B C 1
ATOM 4717 O O . GLU B 1 106 ? 52.049 56.152 60.236 1.00 13.05 126 GLU B O 1
ATOM 4723 N N . THR B 1 107 ? 51.532 57.429 58.454 1.00 12.28 127 THR B N 1
ATOM 4724 C CA . THR B 1 107 ? 50.193 56.844 58.353 1.00 13.58 127 THR B CA 1
ATOM 4725 C C . THR B 1 107 ? 50.193 55.399 57.868 1.00 11.61 127 THR B C 1
ATOM 4726 O O . THR B 1 107 ? 49.124 54.783 57.866 1.00 14.02 127 THR B O 1
ATOM 4730 N N . HIS B 1 108 ? 51.339 54.830 57.472 1.00 10.12 128 HIS B N 1
ATOM 4731 C CA . HIS B 1 108 ? 51.374 53.378 57.302 1.00 11.54 128 HIS B CA 1
ATOM 4732 C C . HIS B 1 108 ? 51.131 52.668 58.624 1.00 10.77 128 HIS B C 1
ATOM 4733 O O . HIS B 1 108 ? 50.625 51.542 58.639 1.00 8.71 128 HIS B O 1
ATOM 4740 N N . ASN B 1 109 ? 51.498 53.313 59.732 1.00 11.70 129 ASN B N 1
ATOM 4741 C CA . ASN B 1 109 ? 51.734 52.644 61.014 1.00 9.82 129 ASN B CA 1
ATOM 4742 C C . ASN B 1 109 ? 50.452 52.555 61.851 1.00 10.63 129 ASN B C 1
ATOM 4743 O O . ASN B 1 109 ? 50.389 52.978 63.012 1.00 13.00 129 ASN B O 1
ATOM 4748 N N . THR B 1 110 ? 49.436 51.943 61.257 1.00 11.16 130 THR B N 1
ATOM 4749 C CA . THR B 1 110 ? 48.119 51.903 61.876 1.00 11.23 130 THR B CA 1
ATOM 4750 C C . THR B 1 110 ? 48.083 50.912 63.042 1.00 12.79 130 THR B C 1
ATOM 4751 O O . THR B 1 110 ? 49.000 50.114 63.251 1.00 12.35 130 THR B O 1
ATOM 4755 N N . ILE B 1 111 ? 46.980 50.956 63.786 1.00 9.38 131 ILE B N 1
ATOM 4756 C CA . ILE B 1 111 ? 46.711 50.023 64.874 1.00 11.96 131 ILE B CA 1
ATOM 4757 C C . ILE B 1 111 ? 45.538 49.155 64.455 1.00 10.39 131 ILE B C 1
ATOM 4758 O O . ILE B 1 111 ? 44.396 49.622 64.405 1.00 11.06 131 ILE B O 1
ATOM 4763 N N . ALA B 1 112 ? 45.803 47.883 64.199 1.00 11.16 132 ALA B N 1
ATOM 4764 C CA . ALA B 1 112 ? 44.763 46.941 63.820 1.00 11.17 132 ALA B CA 1
ATOM 4765 C C . ALA B 1 112 ? 44.281 46.194 65.051 1.00 12.85 132 ALA B C 1
ATOM 4766 O O . ALA B 1 112 ? 45.071 45.888 65.952 1.00 12.48 132 ALA B O 1
ATOM 4768 N N . VAL B 1 113 ? 42.978 45.901 65.085 1.00 12.83 133 VAL B N 1
ATOM 4769 C CA . VAL B 1 113 ? 42.359 45.198 66.203 1.00 14.31 133 VAL B CA 1
ATOM 4770 C C . VAL B 1 113 ? 41.514 44.053 65.663 1.00 13.91 133 VAL B C 1
ATOM 4771 O O . VAL B 1 113 ? 40.928 44.145 64.579 1.00 11.35 133 VAL B O 1
ATOM 4775 N N . ALA B 1 114 ? 41.476 42.955 66.421 1.00 11.96 134 ALA B N 1
ATOM 4776 C CA . ALA B 1 114 ? 40.570 41.851 66.139 1.00 14.74 134 ALA B CA 1
ATOM 4777 C C . ALA B 1 114 ? 40.204 41.141 67.433 1.00 11.18 134 ALA B C 1
ATOM 4778 O O . ALA B 1 114 ? 40.996 41.082 68.381 1.00 14.93 134 ALA B O 1
ATOM 4780 N N . ILE B 1 115 ? 38.993 40.595 67.441 1.00 13.75 135 ILE B N 1
ATOM 4781 C CA . ILE B 1 115 ? 38.491 39.709 68.480 1.00 12.63 135 ILE B CA 1
ATOM 4782 C C . ILE B 1 115 ? 38.435 38.303 67.905 1.00 14.15 135 ILE B C 1
ATOM 4783 O O . ILE B 1 115 ? 37.921 38.104 66.798 1.00 17.91 135 ILE B O 1
ATOM 4788 N N . SER B 1 116 ? 38.939 37.327 68.645 1.00 13.31 136 SER B N 1
ATOM 4789 C CA . SER B 1 116 ? 38.641 35.939 68.303 1.00 15.36 136 SER B CA 1
ATOM 4790 C C . SER B 1 116 ? 37.293 35.550 68.902 1.00 15.00 136 SER B C 1
ATOM 4791 O O . SER B 1 116 ? 37.145 35.576 70.125 1.00 15.69 136 SER B O 1
ATOM 4794 N N . PRO B 1 117 ? 36.299 35.180 68.093 1.00 15.57 137 PRO B N 1
ATOM 4795 C CA . PRO B 1 117 ? 35.034 34.693 68.666 1.00 18.77 137 PRO B CA 1
ATOM 4796 C C . PRO B 1 117 ? 35.176 33.392 69.440 1.00 22.36 137 PRO B C 1
ATOM 4797 O O . PRO B 1 117 ? 34.267 33.044 70.204 1.00 23.76 137 PRO B O 1
ATOM 4801 N N . LYS B 1 118 ? 36.283 32.663 69.280 1.00 19.19 138 LYS B N 1
ATOM 4802 C CA . LYS B 1 118 ? 36.385 31.357 69.919 1.00 22.46 138 LYS B CA 1
ATOM 4803 C C . LYS B 1 118 ? 36.763 31.468 71.394 1.00 21.86 138 LYS B C 1
ATOM 4804 O O . LYS B 1 118 ? 36.211 30.744 72.228 1.00 25.76 138 LYS B O 1
ATOM 4810 N N . ASP B 1 119 ? 37.699 32.354 71.745 1.00 17.80 139 ASP B N 1
ATOM 4811 C CA . ASP B 1 119 ? 38.102 32.505 73.137 1.00 19.04 139 ASP B CA 1
ATOM 4812 C C . ASP B 1 119 ? 38.017 33.947 73.628 1.00 15.96 139 ASP B C 1
ATOM 4813 O O . ASP B 1 119 ? 38.455 34.233 74.748 1.00 18.45 139 ASP B O 1
ATOM 4818 N N . GLU B 1 120 ? 37.452 34.853 72.830 1.00 18.39 140 GLU B N 1
ATOM 4819 C CA . GLU B 1 120 ? 37.282 36.261 73.182 1.00 16.22 140 GLU B CA 1
ATOM 4820 C C . GLU B 1 120 ? 38.609 36.958 73.478 1.00 16.63 140 GLU B C 1
ATOM 4821 O O . GLU B 1 120 ? 38.635 37.964 74.193 1.00 15.03 140 GLU B O 1
ATOM 4827 N N . THR B 1 121 ? 39.720 36.449 72.950 1.00 14.25 141 THR B N 1
ATOM 4828 C CA . THR B 1 121 ? 40.967 37.199 73.023 1.00 14.37 141 THR B CA 1
ATOM 4829 C C . THR B 1 121 ? 40.911 38.412 72.096 1.00 14.90 141 THR B C 1
ATOM 4830 O O . THR B 1 121 ? 40.253 38.400 71.046 1.00 14.48 141 THR B O 1
ATOM 4834 N N . ILE B 1 122 ? 41.604 39.469 72.517 1.00 14.81 142 ILE B N 1
ATOM 4835 C CA . ILE B 1 122 ? 41.810 40.684 71.738 1.00 12.62 142 ILE B CA 1
ATOM 4836 C C . ILE B 1 122 ? 43.223 40.650 71.189 1.00 14.58 142 ILE B C 1
ATOM 4837 O O . ILE B 1 122 ? 44.158 40.253 71.895 1.00 12.67 142 ILE B O 1
ATOM 4842 N N . HIS B 1 123 ? 43.383 41.083 69.941 1.00 13.95 143 HIS B N 1
ATOM 4843 C CA . HIS B 1 123 ? 44.656 41.054 69.233 1.00 14.30 143 HIS B CA 1
ATOM 4844 C C . HIS B 1 123 ? 44.880 42.416 68.608 1.00 13.88 143 HIS B C 1
ATOM 4845 O O . HIS B 1 123 ? 43.953 42.984 68.023 1.00 13.51 143 HIS B O 1
ATOM 4852 N N . LEU B 1 124 ? 46.093 42.947 68.770 1.00 13.60 144 LEU B N 1
ATOM 4853 C CA . LEU B 1 124 ? 46.456 44.268 68.276 1.00 10.46 144 LEU B CA 1
ATOM 4854 C C . LEU B 1 124 ? 47.799 44.180 67.570 1.00 11.87 144 LEU B C 1
ATOM 4855 O O . LEU B 1 124 ? 48.744 43.580 68.093 1.00 12.36 144 LEU B O 1
ATOM 4860 N N . LEU B 1 125 ? 47.889 44.801 66.397 1.00 10.41 145 LEU B N 1
ATOM 4861 C CA . LEU B 1 125 ? 49.155 44.948 65.681 1.00 8.91 145 LEU B CA 1
ATOM 4862 C C . LEU B 1 125 ? 49.328 46.418 65.362 1.00 10.77 145 LEU B C 1
ATOM 4863 O O . LEU B 1 125 ? 48.378 47.052 64.895 1.00 11.53 145 LEU B O 1
ATOM 4868 N N . TYR B 1 126 ? 50.511 46.978 65.624 1.00 10.65 146 TYR B N 1
ATOM 4869 C CA . TYR B 1 126 ? 50.576 48.422 65.473 1.00 9.63 146 TYR B CA 1
ATOM 4870 C C . TYR B 1 126 ? 51.969 48.936 65.148 1.00 12.49 146 TYR B C 1
ATOM 4871 O O . TYR B 1 126 ? 52.986 48.335 65.501 1.00 12.45 146 TYR B O 1
ATOM 4880 N N . ASP B 1 127 ? 51.975 50.081 64.460 1.00 9.94 147 ASP B N 1
ATOM 4881 C CA . ASP B 1 127 ? 53.144 50.947 64.325 1.00 9.29 147 ASP B CA 1
ATOM 4882 C C . ASP B 1 127 ? 54.262 50.259 63.543 1.00 11.60 147 ASP B C 1
ATOM 4883 O O . ASP B 1 127 ? 55.428 50.246 63.953 1.00 13.38 147 ASP B O 1
ATOM 4896 N N . HIS B 1 129 ? 56.051 49.727 59.607 1.00 12.21 149 HIS B N 1
ATOM 4897 C CA . HIS B 1 129 ? 56.230 49.965 58.171 1.00 13.26 149 HIS B CA 1
ATOM 4898 C C . HIS B 1 129 ? 57.502 49.239 57.741 1.00 12.33 149 HIS B C 1
ATOM 4899 O O . HIS B 1 129 ? 58.542 49.858 57.524 1.00 11.63 149 HIS B O 1
ATOM 4906 N N . ALA B 1 130 ? 57.397 47.916 57.618 1.00 10.79 150 ALA B N 1
ATOM 4907 C CA . ALA B 1 130 ? 58.445 47.085 57.020 1.00 14.17 150 ALA B CA 1
ATOM 4908 C C . ALA B 1 130 ? 59.759 47.175 57.792 1.00 14.82 150 ALA B C 1
ATOM 4909 O O . ALA B 1 130 ? 60.846 47.132 57.207 1.00 15.95 150 ALA B O 1
ATOM 4911 N N . TYR B 1 131 ? 59.671 47.292 59.118 1.00 12.81 151 TYR B N 1
ATOM 4912 C CA . TYR B 1 131 ? 60.886 47.403 59.922 1.00 12.96 151 TYR B CA 1
ATOM 4913 C C . TYR B 1 131 ? 61.564 46.044 60.073 1.00 14.23 151 TYR B C 1
ATOM 4914 O O . TYR B 1 131 ? 60.934 44.988 59.960 1.00 16.01 151 TYR B O 1
ATOM 4923 N N . ARG B 1 132 ? 62.879 46.085 60.298 1.00 16.58 152 ARG B N 1
ATOM 4924 C CA . ARG B 1 132 ? 63.689 44.890 60.476 1.00 18.31 152 ARG B CA 1
ATOM 4925 C C . ARG B 1 132 ? 64.682 45.165 61.597 1.00 16.97 152 ARG B C 1
ATOM 4926 O O . ARG B 1 132 ? 64.777 46.284 62.106 1.00 16.58 152 ARG B O 1
ATOM 4934 N N . GLU B 1 133 ? 65.426 44.131 61.992 1.00 16.18 153 GLU B N 1
ATOM 4935 C CA . GLU B 1 133 ? 66.296 44.297 63.152 1.00 18.88 153 GLU B CA 1
ATOM 4936 C C . GLU B 1 133 ? 67.346 45.382 62.929 1.00 19.26 153 GLU B C 1
ATOM 4937 O O . GLU B 1 133 ? 67.720 46.076 63.881 1.00 19.23 153 GLU B O 1
ATOM 4943 N N . ASN B 1 134 ? 67.797 45.587 61.689 1.00 19.82 154 ASN B N 1
ATOM 4944 C CA . ASN B 1 134 ? 68.802 46.607 61.408 1.00 21.47 154 ASN B CA 1
ATOM 4945 C C . ASN B 1 134 ? 68.201 47.881 60.821 1.00 22.34 154 ASN B C 1
ATOM 4946 O O . ASN B 1 134 ? 68.923 48.670 60.201 1.00 21.98 154 ASN B O 1
ATOM 4951 N N . THR B 1 135 ? 66.896 48.094 60.993 1.00 18.93 155 THR B N 1
ATOM 4952 C CA . THR B 1 135 ? 66.309 49.388 60.676 1.00 17.28 155 THR B CA 1
ATOM 4953 C C . THR B 1 135 ? 67.029 50.476 61.458 1.00 18.66 155 THR B C 1
ATOM 4954 O O . THR B 1 135 ? 67.278 50.333 62.658 1.00 17.89 155 THR B O 1
ATOM 4958 N N . ASP B 1 136 ? 67.399 51.552 60.774 1.00 20.61 156 ASP B N 1
ATOM 4959 C CA . ASP B 1 136 ? 68.192 52.619 61.373 1.00 23.79 156 ASP B CA 1
ATOM 4960 C C . ASP B 1 136 ? 67.250 53.712 61.862 1.00 19.81 156 ASP B C 1
ATOM 4961 O O . ASP B 1 136 ? 66.682 54.453 61.054 1.00 22.39 156 ASP B O 1
ATOM 4966 N N . THR B 1 137 ? 67.092 53.819 63.181 1.00 18.30 157 THR B N 1
ATOM 4967 C CA . THR B 1 137 ? 66.232 54.841 63.764 1.00 20.26 157 THR B CA 1
ATOM 4968 C C . THR B 1 137 ? 66.944 56.171 63.971 1.00 18.63 157 THR B C 1
ATOM 4969 O O . THR B 1 137 ? 66.332 57.105 64.500 1.00 21.18 157 THR B O 1
ATOM 4973 N N . GLY B 1 138 ? 68.216 56.277 63.590 1.00 23.21 158 GLY B N 1
ATOM 4974 C CA . GLY B 1 138 ? 68.940 57.526 63.755 1.00 24.34 158 GLY B CA 1
ATOM 4975 C C . GLY B 1 138 ? 69.094 57.969 65.190 1.00 25.41 158 GLY B C 1
ATOM 4976 O O . GLY B 1 138 ? 69.062 59.173 65.468 1.00 27.11 158 GLY B O 1
ATOM 4977 N N . GLY B 1 139 ? 69.251 57.028 66.115 1.00 20.08 159 GLY B N 1
ATOM 4978 C CA . GLY B 1 139 ? 69.357 57.348 67.520 1.00 24.70 159 GLY B CA 1
ATOM 4979 C C . GLY B 1 139 ? 68.043 57.490 68.247 1.00 26.76 159 GLY B C 1
ATOM 4980 O O . GLY B 1 139 ? 68.029 58.001 69.373 1.00 25.71 159 GLY B O 1
ATOM 4981 N N . ASN B 1 140 ? 66.939 57.057 67.649 1.00 22.09 160 ASN B N 1
ATOM 4982 C CA . ASN B 1 140 ? 65.614 57.199 68.246 1.00 24.11 160 ASN B CA 1
ATOM 4983 C C . ASN B 1 140 ? 65.056 55.815 68.564 1.00 26.23 160 ASN B C 1
ATOM 4984 O O . ASN B 1 140 ? 64.168 55.298 67.880 1.00 23.34 160 ASN B O 1
ATOM 4989 N N . GLY B 1 141 ? 65.599 55.207 69.610 1.00 22.74 161 GLY B N 1
ATOM 4990 C CA . GLY B 1 141 ? 65.088 53.924 70.058 1.00 23.59 161 GLY B CA 1
ATOM 4991 C C . GLY B 1 141 ? 65.849 52.751 69.472 1.00 21.13 161 GLY B C 1
ATOM 4992 O O . GLY B 1 141 ? 66.430 52.816 68.387 1.00 21.53 161 GLY B O 1
ATOM 4993 N N . ASP B 1 142 ? 65.820 51.644 70.206 1.00 19.82 162 ASP B N 1
ATOM 4994 C CA . ASP B 1 142 ? 66.445 50.392 69.797 1.00 22.65 162 ASP B CA 1
ATOM 4995 C C . ASP B 1 142 ? 65.352 49.471 69.262 1.00 22.26 162 ASP B C 1
ATOM 4996 O O . ASP B 1 142 ? 64.487 49.019 70.019 1.00 23.18 162 ASP B O 1
ATOM 5001 N N . ILE B 1 143 ? 65.392 49.191 67.955 1.00 20.14 163 ILE B N 1
ATOM 5002 C CA . ILE B 1 143 ? 64.355 48.397 67.298 1.00 16.90 163 ILE B CA 1
ATOM 5003 C C . ILE B 1 143 ? 64.804 46.970 67.004 1.00 18.07 163 ILE B C 1
ATOM 5004 O O . ILE B 1 143 ? 64.056 46.208 66.381 1.00 17.45 163 ILE B O 1
ATOM 5009 N N . ARG B 1 144 ? 65.998 46.572 67.458 1.00 17.96 164 ARG B N 1
ATOM 5010 C CA . ARG B 1 144 ? 66.519 45.257 67.094 1.00 17.62 164 ARG B CA 1
ATOM 5011 C C . ARG B 1 144 ? 65.604 44.129 67.551 1.00 15.67 164 ARG B C 1
ATOM 5012 O O . ARG B 1 144 ? 65.494 43.104 66.865 1.00 18.99 164 ARG B O 1
ATOM 5020 N N . LYS B 1 145 ? 64.927 44.294 68.684 1.00 15.70 165 LYS B N 1
ATOM 5021 C CA . LYS B 1 145 ? 63.953 43.310 69.142 1.00 15.77 165 LYS B CA 1
ATOM 5022 C C . LYS B 1 145 ? 62.552 43.907 69.220 1.00 14.81 165 LYS B C 1
ATOM 5023 O O . LYS B 1 145 ? 61.755 43.529 70.079 1.00 11.86 165 LYS B O 1
ATOM 5029 N N . ASP B 1 146 ? 62.235 44.846 68.315 1.00 12.49 166 ASP B N 1
ATOM 5030 C CA . ASP B 1 146 ? 60.947 45.533 68.360 1.00 12.27 166 ASP B CA 1
ATOM 5031 C C . ASP B 1 146 ? 60.472 45.926 66.961 1.00 13.93 166 ASP B C 1
ATOM 5032 O O . ASP B 1 146 ? 59.720 46.895 66.813 1.00 17.98 166 ASP B O 1
ATOM 5037 N N . TYR B 1 147 ? 60.905 45.196 65.931 1.00 14.45 167 TYR B N 1
ATOM 5038 C CA . TYR B 1 147 ? 60.558 45.539 64.556 1.00 12.08 167 TYR B CA 1
ATOM 5039 C C . TYR B 1 147 ? 59.185 45.024 64.155 1.00 14.44 167 TYR B C 1
ATOM 5040 O O . TYR B 1 147 ? 58.658 45.433 63.111 1.00 14.25 167 TYR B O 1
ATOM 5049 N N . PHE B 1 148 ? 58.638 44.096 64.931 1.00 14.97 168 PHE B N 1
ATOM 5050 C CA . PHE B 1 148 ? 57.300 43.554 64.764 1.00 14.09 168 PHE B CA 1
ATOM 5051 C C . PHE B 1 148 ? 56.597 43.717 66.105 1.00 14.15 168 PHE B C 1
ATOM 5052 O O . PHE B 1 148 ? 57.170 43.381 67.148 1.00 11.17 168 PHE B O 1
ATOM 5060 N N . ARG B 1 149 ? 55.370 44.244 66.094 1.00 13.28 169 ARG B N 1
ATOM 5061 C CA . ARG B 1 149 ? 54.757 44.762 67.318 1.00 13.04 169 ARG B CA 1
ATOM 5062 C C . ARG B 1 149 ? 53.344 44.218 67.493 1.00 14.00 169 ARG B C 1
ATOM 5063 O O . ARG B 1 149 ? 52.399 44.705 66.862 1.00 11.97 169 ARG B O 1
ATOM 5071 N N . TYR B 1 150 ? 53.207 43.239 68.388 1.00 10.85 170 TYR B N 1
ATOM 5072 C CA . TYR B 1 150 ? 51.971 42.495 68.593 1.00 11.82 170 TYR B CA 1
ATOM 5073 C C . TYR B 1 150 ? 51.611 42.487 70.072 1.00 12.59 170 TYR B C 1
ATOM 5074 O O . TYR B 1 150 ? 52.459 42.179 70.915 1.00 13.99 170 TYR B O 1
ATOM 5083 N N . SER B 1 151 ? 50.349 42.812 70.385 1.00 11.32 171 SER B N 1
ATOM 5084 C CA . SER B 1 151 ? 49.830 42.728 71.743 1.00 13.46 171 SER B CA 1
ATOM 5085 C C . SER B 1 151 ? 48.563 41.883 71.745 1.00 14.57 171 SER B C 1
ATOM 5086 O O . SER B 1 151 ? 47.776 41.926 70.794 1.00 13.79 171 SER B O 1
ATOM 5089 N N . TYR B 1 152 ? 48.375 41.089 72.796 1.00 11.99 172 TYR B N 1
ATOM 5090 C CA . TYR B 1 152 ? 47.189 40.247 72.862 1.00 11.66 172 TYR B CA 1
ATOM 5091 C C . TYR B 1 152 ? 46.778 40.033 74.311 1.00 15.15 172 TYR B C 1
ATOM 5092 O O . TYR B 1 152 ? 47.560 40.253 75.246 1.00 12.94 172 TYR B O 1
ATOM 5101 N N . SER B 1 153 ? 45.530 39.595 74.480 1.00 13.55 173 SER B N 1
ATOM 5102 C CA . SER B 1 153 ? 44.850 39.573 75.765 1.00 13.08 173 SER B CA 1
ATOM 5103 C C . SER B 1 153 ? 44.672 38.158 76.302 1.00 14.15 173 SER B C 1
ATOM 5104 O O . SER B 1 153 ? 44.855 37.161 75.601 1.00 16.02 173 SER B O 1
ATOM 5107 N N . LEU B 1 154 ? 44.274 38.095 77.573 1.00 14.91 174 LEU B N 1
ATOM 5108 C CA . LEU B 1 154 ? 43.742 36.869 78.154 1.00 18.37 174 LEU B CA 1
ATOM 5109 C C . LEU B 1 154 ? 42.454 36.450 77.448 1.00 17.59 174 LEU B C 1
ATOM 5110 O O . LEU B 1 154 ? 41.741 37.266 76.857 1.00 19.43 174 LEU B O 1
ATOM 5115 N N . ALA B 1 155 ? 42.149 35.156 77.527 1.00 17.40 175 ALA B N 1
ATOM 5116 C CA . ALA B 1 155 ? 40.854 34.674 77.068 1.00 16.72 175 ALA B CA 1
ATOM 5117 C C . ALA B 1 155 ? 39.737 35.337 77.861 1.00 19.12 175 ALA B C 1
ATOM 5118 O O . ALA B 1 155 ? 39.851 35.544 79.073 1.00 19.44 175 ALA B O 1
ATOM 5120 N N . GLY B 1 156 ? 38.663 35.691 77.166 1.00 19.39 176 GLY B N 1
ATOM 5121 C CA . GLY B 1 156 ? 37.531 36.351 77.781 1.00 20.66 176 GLY B CA 1
ATOM 5122 C C . GLY B 1 156 ? 37.657 37.852 77.931 1.00 19.32 176 GLY B C 1
ATOM 5123 O O . GLY B 1 156 ? 36.720 38.487 78.431 1.00 18.91 176 GLY B O 1
ATOM 5124 N N . ALA B 1 157 ? 38.778 38.447 77.519 1.00 17.32 177 ALA B N 1
ATOM 5125 C CA . ALA B 1 157 ? 38.956 39.879 77.729 1.00 14.07 177 ALA B CA 1
ATOM 5126 C C . ALA B 1 157 ? 37.932 40.700 76.951 1.00 16.57 177 ALA B C 1
ATOM 5127 O O . ALA B 1 157 ? 37.569 41.796 77.383 1.00 17.44 177 ALA B O 1
ATOM 5129 N N . ALA B 1 158 ? 37.445 40.187 75.815 1.00 15.42 178 ALA B N 1
ATOM 5130 C CA . ALA B 1 158 ? 36.545 40.986 74.994 1.00 16.18 178 ALA B CA 1
ATOM 5131 C C . ALA B 1 158 ? 35.257 41.336 75.734 1.00 17.38 178 ALA B C 1
ATOM 5132 O O . ALA B 1 158 ? 34.667 42.389 75.473 1.00 19.20 178 ALA B O 1
ATOM 5134 N N . SER B 1 159 ? 34.823 40.499 76.681 1.00 19.82 179 SER B N 1
ATOM 5135 C CA . SER B 1 159 ? 33.535 40.695 77.338 1.00 17.79 179 SER B CA 1
ATOM 5136 C C . SER B 1 159 ? 33.634 40.955 78.839 1.00 19.85 179 SER B C 1
ATOM 5137 O O . SER B 1 159 ? 32.607 40.877 79.526 1.00 21.17 179 SER B O 1
ATOM 5140 N N . VAL B 1 160 ? 34.823 41.255 79.379 1.00 19.04 180 VAL B N 1
ATOM 5141 C CA . VAL B 1 160 ? 34.902 41.594 80.812 1.00 17.37 180 VAL B CA 1
ATOM 5142 C C . VAL B 1 160 ? 34.128 42.889 81.068 1.00 16.54 180 VAL B C 1
ATOM 5143 O O . VAL B 1 160 ? 33.851 43.677 80.155 1.00 22.20 180 VAL B O 1
ATOM 5147 N N . THR B 1 161 ? 33.765 43.104 82.333 1.00 23.57 181 THR B N 1
ATOM 5148 C CA . THR B 1 161 ? 33.074 44.334 82.697 1.00 22.99 181 THR B CA 1
ATOM 5149 C C . THR B 1 161 ? 33.965 45.544 82.420 1.00 21.66 181 THR B C 1
ATOM 5150 O O . THR B 1 161 ? 35.190 45.438 82.331 1.00 21.99 181 THR B O 1
ATOM 5154 N N . ASP B 1 162 ? 33.326 46.710 82.290 1.00 23.74 182 ASP B N 1
ATOM 5155 C CA . ASP B 1 162 ? 34.066 47.941 82.029 1.00 24.05 182 ASP B CA 1
ATOM 5156 C C . ASP B 1 162 ? 35.183 48.151 83.046 1.00 26.43 182 ASP B C 1
ATOM 5157 O O . ASP B 1 162 ? 36.313 48.496 82.678 1.00 22.28 182 ASP B O 1
ATOM 5162 N N . ASN B 1 163 ? 34.877 47.920 84.324 1.00 23.11 183 ASN B N 1
ATOM 5163 C CA . ASN B 1 163 ? 35.889 48.116 85.327 1.00 26.09 183 ASN B CA 1
ATOM 5164 C C . ASN B 1 163 ? 37.104 47.215 85.186 1.00 22.80 183 ASN B C 1
ATOM 5165 O O . ASN B 1 163 ? 38.133 47.543 85.644 1.00 22.39 183 ASN B O 1
ATOM 5170 N N . ASN B 1 164 ? 36.926 46.088 84.527 1.00 23.56 184 ASN B N 1
ATOM 5171 C CA . ASN B 1 164 ? 38.003 45.129 84.319 1.00 21.99 184 ASN B CA 1
ATOM 5172 C C . ASN B 1 164 ? 38.664 45.271 82.957 1.00 19.43 184 ASN B C 1
ATOM 5173 O O . ASN B 1 164 ? 39.654 44.579 82.689 1.00 18.57 184 ASN B O 1
ATOM 5178 N N . PHE B 1 165 ? 38.144 46.143 82.094 1.00 20.17 185 PHE B N 1
ATOM 5179 C CA . PHE B 1 165 ? 38.710 46.342 80.760 1.00 17.61 185 PHE B CA 1
ATOM 5180 C C . PHE B 1 165 ? 39.915 47.261 80.893 1.00 17.50 185 PHE B C 1
ATOM 5181 O O . PHE B 1 165 ? 39.846 48.476 80.689 1.00 17.20 185 PHE B O 1
ATOM 5189 N N . THR B 1 166 ? 41.039 46.656 81.254 1.00 14.05 186 THR B N 1
ATOM 5190 C CA . THR B 1 166 ? 42.249 47.386 81.595 1.00 16.06 186 THR B CA 1
ATOM 5191 C C . THR B 1 166 ? 43.440 46.644 81.019 1.00 14.47 186 THR B C 1
ATOM 5192 O O . THR B 1 166 ? 43.319 45.542 80.477 1.00 15.09 186 THR B O 1
ATOM 5196 N N . LEU B 1 167 ? 44.609 47.263 81.173 1.00 17.21 187 LEU B N 1
ATOM 5197 C CA . LEU B 1 167 ? 45.848 46.677 80.693 1.00 15.60 187 LEU B CA 1
ATOM 5198 C C . LEU B 1 167 ? 46.154 45.331 81.342 1.00 19.52 187 LEU B C 1
ATOM 5199 O O . LEU B 1 167 ? 46.904 44.539 80.763 1.00 19.84 187 LEU B O 1
ATOM 5204 N N . THR B 1 168 ? 45.598 45.042 82.526 1.00 15.91 188 THR B N 1
ATOM 5205 C CA . THR B 1 168 ? 45.868 43.739 83.128 1.00 17.08 188 THR B CA 1
ATOM 5206 C C . THR B 1 168 ? 45.143 42.602 82.419 1.00 18.06 188 THR B C 1
ATOM 5207 O O . THR B 1 168 ? 45.362 41.438 82.767 1.00 16.49 188 THR B O 1
ATOM 5211 N N . GLN B 1 169 ? 44.309 42.901 81.424 1.00 15.52 189 GLN B N 1
ATOM 5212 C CA . GLN B 1 169 ? 43.831 41.864 80.523 1.00 17.29 189 GLN B CA 1
ATOM 5213 C C . GLN B 1 169 ? 44.860 41.471 79.466 1.00 14.10 189 GLN B C 1
ATOM 5214 O O . GLN B 1 169 ? 44.617 40.513 78.725 1.00 13.29 189 GLN B O 1
ATOM 5220 N N . PHE B 1 170 ? 45.997 42.160 79.371 1.00 15.30 190 PHE B N 1
ATOM 5221 C CA . PHE B 1 170 ? 46.908 41.924 78.260 1.00 17.34 190 PHE B CA 1
ATOM 5222 C C . PHE B 1 170 ? 48.186 41.239 78.723 1.00 15.45 190 PHE B C 1
ATOM 5223 O O . PHE B 1 170 ? 48.671 41.454 79.841 1.00 17.89 190 PHE B O 1
ATOM 5231 N N . VAL B 1 171 ? 48.703 40.384 77.848 1.00 16.52 191 VAL B N 1
ATOM 5232 C CA . VAL B 1 171 ? 49.789 39.469 78.181 1.00 15.00 191 VAL B CA 1
ATOM 5233 C C . VAL B 1 171 ? 51.120 40.161 77.910 1.00 15.21 191 VAL B C 1
ATOM 5234 O O . VAL B 1 171 ? 51.375 40.633 76.799 1.00 13.61 191 VAL B O 1
ATOM 5238 N N . LYS B 1 172 ? 51.965 40.245 78.934 1.00 15.70 192 LYS B N 1
ATOM 5239 C CA . LYS B 1 172 ? 53.242 40.917 78.770 1.00 15.28 192 LYS B CA 1
ATOM 5240 C C . LYS B 1 172 ? 54.209 40.055 77.971 1.00 14.33 192 LYS B C 1
ATOM 5241 O O . LYS B 1 172 ? 54.030 38.844 77.817 1.00 16.72 192 LYS B O 1
ATOM 5247 N N . ASP B 1 173 ? 55.221 40.719 77.413 1.00 15.66 193 ASP B N 1
ATOM 5248 C CA . ASP B 1 173 ? 56.372 40.040 76.832 1.00 16.57 193 ASP B CA 1
ATOM 5249 C C . ASP B 1 173 ? 57.203 39.488 77.981 1.00 14.96 193 ASP B C 1
ATOM 5250 O O . ASP B 1 173 ? 57.753 40.256 78.772 1.00 17.68 193 ASP B O 1
ATOM 5255 N N . THR B 1 174 ? 57.254 38.161 78.101 1.00 18.09 194 THR B N 1
ATOM 5256 C CA . THR B 1 174 ? 58.123 37.495 79.061 1.00 19.75 194 THR B CA 1
ATOM 5257 C C . THR B 1 174 ? 59.207 36.683 78.360 1.00 25.00 194 THR B C 1
ATOM 5258 O O . THR B 1 174 ? 59.745 35.729 78.932 1.00 25.04 194 THR B O 1
ATOM 5262 N N . SER B 1 175 ? 59.529 37.043 77.124 1.00 20.63 195 SER B N 1
ATOM 5263 C CA . SER B 1 175 ? 60.559 36.360 76.368 1.00 22.71 195 SER B CA 1
ATOM 5264 C C . SER B 1 175 ? 61.941 36.806 76.822 1.00 19.66 195 SER B C 1
ATOM 5265 O O . SER B 1 175 ? 62.102 37.750 77.601 1.00 18.36 195 SER B O 1
ATOM 5268 N N . VAL B 1 176 ? 62.947 36.173 76.244 1.00 26.06 196 VAL B N 1
ATOM 5269 C CA . VAL B 1 176 ? 64.332 36.521 76.508 1.00 22.57 196 VAL B CA 1
ATOM 5270 C C . VAL B 1 176 ? 64.616 37.961 76.085 1.00 21.69 196 VAL B C 1
ATOM 5271 O O . VAL B 1 176 ? 65.461 38.582 76.589 1.00 21.18 196 VAL B O 1
ATOM 5275 N N . ASN B 1 177 ? 63.842 38.443 75.119 1.00 22.72 197 ASN B N 1
ATOM 5276 C CA . ASN B 1 177 ? 63.999 39.803 74.624 1.00 21.26 197 ASN B CA 1
ATOM 5277 C C . ASN B 1 177 ? 63.137 40.822 75.367 1.00 19.83 197 ASN B C 1
ATOM 5278 O O . ASN B 1 177 ? 63.092 41.984 74.957 1.00 18.09 197 ASN B O 1
ATOM 5283 N N . SER B 1 178 ? 62.458 40.420 76.442 1.00 18.92 198 SER B N 1
ATOM 5284 C CA . SER B 1 178 ? 61.536 41.316 77.132 1.00 16.58 198 SER B CA 1
ATOM 5285 C C . SER B 1 178 ? 62.242 42.578 77.617 1.00 20.92 198 SER B C 1
ATOM 5286 O O . SER B 1 178 ? 63.380 42.532 78.101 1.00 19.01 198 SER B O 1
ATOM 5289 N N . GLU B 1 179 ? 61.555 43.715 77.495 1.00 15.86 199 GLU B N 1
ATOM 5290 C CA . GLU B 1 179 ? 62.067 44.966 78.041 1.00 18.60 199 GLU B CA 1
ATOM 5291 C C . GLU B 1 179 ? 61.683 45.174 79.500 1.00 19.77 199 GLU B C 1
ATOM 5292 O O . GLU B 1 179 ? 62.113 46.165 80.098 1.00 23.56 199 GLU B O 1
ATOM 5298 N N . GLY B 1 180 ? 60.885 44.285 80.084 1.00 18.77 200 GLY B N 1
ATOM 5299 C CA . GLY B 1 180 ? 60.528 44.433 81.486 1.00 14.86 200 GLY B CA 1
ATOM 5300 C C . GLY B 1 180 ? 59.036 44.463 81.765 1.00 20.05 200 GLY B C 1
ATOM 5301 O O . GLY B 1 180 ? 58.239 43.917 81.000 1.00 20.38 200 GLY B O 1
ATOM 5302 N N . ALA B 1 181 ? 58.648 45.131 82.858 1.00 15.89 201 ALA B N 1
ATOM 5303 C CA . ALA B 1 181 ? 57.291 44.999 83.379 1.00 17.94 201 ALA B CA 1
ATOM 5304 C C . ALA B 1 181 ? 56.248 45.779 82.578 1.00 17.35 201 ALA B C 1
ATOM 5305 O O . ALA B 1 181 ? 55.052 45.543 82.769 1.00 17.85 201 ALA B O 1
ATOM 5307 N N . THR B 1 182 ? 56.653 46.698 81.699 1.00 15.06 202 THR B N 1
ATOM 5308 C CA . THR B 1 182 ? 55.681 47.450 80.905 1.00 17.25 202 THR B CA 1
ATOM 5309 C C . THR B 1 182 ? 55.758 47.107 79.419 1.00 17.23 202 THR B C 1
ATOM 5310 O O . THR B 1 182 ? 55.218 47.844 78.588 1.00 15.45 202 THR B O 1
ATOM 5314 N N . ASP B 1 183 ? 56.395 45.992 79.080 1.00 14.00 203 ASP B N 1
ATOM 5315 C CA . ASP B 1 183 ? 56.556 45.546 77.698 1.00 15.66 203 ASP B CA 1
ATOM 5316 C C . ASP B 1 183 ? 55.380 44.648 77.333 1.00 14.86 203 ASP B C 1
ATOM 5317 O O . ASP B 1 183 ? 55.327 43.485 77.752 1.00 15.81 203 ASP B O 1
ATOM 5322 N N . TYR B 1 184 ? 54.439 45.181 76.545 1.00 14.07 204 TYR B N 1
ATOM 5323 C CA . TYR B 1 184 ? 53.300 44.418 76.051 1.00 10.89 204 TYR B CA 1
ATOM 5324 C C . TYR B 1 184 ? 53.454 44.058 74.581 1.00 12.31 204 TYR B C 1
ATOM 5325 O O . TYR B 1 184 ? 52.502 43.553 73.975 1.00 11.89 204 TYR B O 1
ATOM 5334 N N . LYS B 1 185 ? 54.631 44.290 74.000 1.00 9.77 205 LYS B N 1
ATOM 5335 C CA . LYS B 1 185 ? 54.845 44.108 72.567 1.00 12.89 205 LYS B CA 1
ATOM 5336 C C . LYS B 1 185 ? 55.585 42.803 72.326 1.00 16.00 205 LYS B C 1
ATOM 5337 O O . LYS B 1 185 ? 56.696 42.612 72.833 1.00 12.22 205 LYS B O 1
ATOM 5343 N N . HIS B 1 186 ? 54.989 41.930 71.527 1.00 14.10 206 HIS B N 1
ATOM 5344 C CA . HIS B 1 186 ? 55.591 40.653 71.185 1.00 16.28 206 HIS B CA 1
ATOM 5345 C C . HIS B 1 186 ? 56.191 40.706 69.789 1.00 18.33 206 HIS B C 1
ATOM 5346 O O . HIS B 1 186 ? 55.621 41.317 68.881 1.00 12.37 206 HIS B O 1
ATOM 5353 N N . LEU B 1 187 ? 57.360 40.084 69.635 1.00 15.27 207 LEU B N 1
ATOM 5354 C CA . LEU B 1 187 ? 58.120 40.110 68.391 1.00 16.16 207 LEU B CA 1
ATOM 5355 C C . LEU B 1 187 ? 57.688 39.029 67.412 1.00 14.29 207 LEU B C 1
ATOM 5356 O O . LEU B 1 187 ? 58.234 38.954 66.303 1.00 13.48 207 LEU B O 1
ATOM 5361 N N . THR B 1 188 ? 56.725 38.199 67.804 1.00 16.58 208 THR B N 1
ATOM 5362 C CA . THR B 1 188 ? 56.290 37.037 67.042 1.00 16.18 208 THR B CA 1
ATOM 5363 C C . THR B 1 188 ? 54.851 36.726 67.427 1.00 15.41 208 THR B C 1
ATOM 5364 O O . THR B 1 188 ? 54.399 37.071 68.521 1.00 15.91 208 THR B O 1
ATOM 5376 N N . THR B 1 190 ? 53.847 33.387 66.819 1.00 16.47 210 THR B N 1
ATOM 5377 C CA . THR B 1 190 ? 53.902 31.932 66.906 1.00 16.27 210 THR B CA 1
ATOM 5378 C C . THR B 1 190 ? 54.599 31.436 68.163 1.00 20.61 210 THR B C 1
ATOM 5379 O O . THR B 1 190 ? 54.792 30.224 68.310 1.00 21.08 210 THR B O 1
ATOM 5383 N N . GLY B 1 191 ? 55.014 32.331 69.050 1.00 18.21 211 GLY B N 1
ATOM 5384 C CA . GLY B 1 191 ? 55.845 31.932 70.168 1.00 19.98 211 GLY B CA 1
ATOM 5385 C C . GLY B 1 191 ? 57.288 31.636 69.817 1.00 22.92 211 GLY B C 1
ATOM 5386 O O . GLY B 1 191 ? 58.071 31.309 70.716 1.00 24.07 211 GLY B O 1
ATOM 5387 N N . ILE B 1 192 ? 57.670 31.732 68.544 1.00 19.95 212 ILE B N 1
ATOM 5388 C CA . ILE B 1 192 ? 59.047 31.512 68.113 1.00 18.74 212 ILE B CA 1
ATOM 5389 C C . ILE B 1 192 ? 59.564 32.791 67.471 1.00 19.89 212 ILE B C 1
ATOM 5390 O O . ILE B 1 192 ? 58.971 33.290 66.503 1.00 18.63 212 ILE B O 1
ATOM 5395 N N . GLU B 1 193 ? 60.680 33.304 67.990 1.00 20.53 213 GLU B N 1
ATOM 5396 C CA . GLU B 1 193 ? 61.356 34.427 67.351 1.00 21.11 213 GLU B CA 1
ATOM 5397 C C . GLU B 1 193 ? 61.823 34.029 65.958 1.00 20.09 213 GLU B C 1
ATOM 5398 O O . GLU B 1 193 ? 62.453 32.985 65.777 1.00 18.81 213 GLU B O 1
ATOM 5404 N N . ASP B 1 194 ? 61.510 34.859 64.962 1.00 17.52 214 ASP B N 1
ATOM 5405 C CA . ASP B 1 194 ? 61.753 34.457 63.575 1.00 18.51 214 ASP B CA 1
ATOM 5406 C C . ASP B 1 194 ? 61.857 35.727 62.724 1.00 21.20 214 ASP B C 1
ATOM 5407 O O . ASP B 1 194 ? 60.852 36.208 62.201 1.00 16.50 214 ASP B O 1
ATOM 5412 N N . HIS B 1 195 ? 63.087 36.233 62.567 1.00 18.69 215 HIS B N 1
ATOM 5413 C CA . HIS B 1 195 ? 63.278 37.494 61.850 1.00 20.04 215 HIS B CA 1
ATOM 5414 C C . HIS B 1 195 ? 62.849 37.385 60.389 1.00 17.37 215 HIS B C 1
ATOM 5415 O O . HIS B 1 195 ? 62.288 38.332 59.826 1.00 18.10 215 HIS B O 1
ATOM 5422 N N . GLY B 1 196 ? 63.114 36.250 59.748 1.00 16.78 216 GLY B N 1
ATOM 5423 C CA . GLY B 1 196 ? 62.710 36.101 58.358 1.00 17.78 216 GLY B CA 1
ATOM 5424 C C . GLY B 1 196 ? 61.204 36.168 58.189 1.00 19.17 216 GLY B C 1
ATOM 5425 O O . GLY B 1 196 ? 60.700 36.699 57.193 1.00 18.31 216 GLY B O 1
ATOM 5426 N N . GLN B 1 197 ? 60.466 35.653 59.171 1.00 16.08 217 GLN B N 1
ATOM 5427 C CA . GLN B 1 197 ? 59.013 35.625 59.078 1.00 18.38 217 GLN B CA 1
ATOM 5428 C C . GLN B 1 197 ? 58.378 36.962 59.452 1.00 15.74 217 GLN B C 1
ATOM 5429 O O . GLN B 1 197 ? 57.334 37.329 58.890 1.00 14.96 217 GLN B O 1
ATOM 5435 N N . PHE B 1 198 ? 58.966 37.697 60.394 1.00 18.37 218 PHE B N 1
ATOM 5436 C CA . PHE B 1 198 ? 58.274 38.836 60.980 1.00 13.95 218 PHE B CA 1
ATOM 5437 C C . PHE B 1 198 ? 58.902 40.180 60.656 1.00 15.19 218 PHE B C 1
ATOM 5438 O O . PHE B 1 198 ? 58.398 41.207 61.125 1.00 14.92 218 PHE B O 1
ATOM 5446 N N . SER B 1 199 ? 59.943 40.219 59.833 1.00 14.00 219 SER B N 1
ATOM 5447 C CA . SER B 1 199 ? 60.516 41.490 59.418 1.00 13.22 219 SER B CA 1
ATOM 5448 C C . SER B 1 199 ? 59.915 41.947 58.085 1.00 14.08 219 SER B C 1
ATOM 5449 O O . SER B 1 199 ? 59.318 41.167 57.340 1.00 14.65 219 SER B O 1
ATOM 5452 N N . ARG B 1 200 ? 60.080 43.240 57.799 1.00 14.31 220 ARG B N 1
ATOM 5453 C CA . ARG B 1 200 ? 59.663 43.835 56.525 1.00 14.65 220 ARG B CA 1
ATOM 5454 C C . ARG B 1 200 ? 58.152 43.719 56.304 1.00 16.33 220 ARG B C 1
ATOM 5455 O O . ARG B 1 200 ? 57.692 43.573 55.173 1.00 14.34 220 ARG B O 1
ATOM 5463 N N . LEU B 1 201 ? 57.372 43.806 57.380 1.00 13.72 221 LEU B N 1
ATOM 5464 C CA . LEU B 1 201 ? 55.921 43.647 57.310 1.00 12.32 221 LEU B CA 1
ATOM 5465 C C . LEU B 1 201 ? 55.205 44.984 57.472 1.00 13.63 221 LEU B C 1
ATOM 5466 O O . LEU B 1 201 ? 55.605 45.820 58.291 1.00 14.74 221 LEU B O 1
ATOM 5471 N N . THR B 1 202 ? 54.117 45.156 56.712 1.00 10.76 222 THR B N 1
ATOM 5472 C CA . THR B 1 202 ? 53.298 46.366 56.719 1.00 13.85 222 THR B CA 1
ATOM 5473 C C . THR B 1 202 ? 51.837 45.973 56.522 1.00 13.49 222 THR B C 1
ATOM 5474 O O . THR B 1 202 ? 51.538 44.920 55.955 1.00 13.90 222 THR B O 1
ATOM 5478 N N . TYR B 1 203 ? 50.929 46.842 56.982 1.00 12.99 223 TYR B N 1
ATOM 5479 C CA . TYR B 1 203 ? 49.485 46.786 56.721 1.00 13.44 223 TYR B CA 1
ATOM 5480 C C . TYR B 1 203 ? 48.787 45.604 57.381 1.00 14.62 223 TYR B C 1
ATOM 5481 O O . TYR B 1 203 ? 48.289 44.714 56.678 1.00 15.92 223 TYR B O 1
ATOM 5490 N N . PRO B 1 204 ? 48.709 45.557 58.711 1.00 12.80 224 PRO B N 1
ATOM 5491 C CA . PRO B 1 204 ? 47.998 44.451 59.373 1.00 11.47 224 PRO B CA 1
ATOM 5492 C C . PRO B 1 204 ? 46.500 44.574 59.154 1.00 10.63 224 PRO B C 1
ATOM 5493 O O . PRO B 1 204 ? 45.908 45.604 59.485 1.00 11.03 224 PRO B O 1
ATOM 5497 N N . THR B 1 205 ? 45.890 43.518 58.608 1.00 13.42 225 THR B N 1
ATOM 5498 C CA . THR B 1 205 ? 44.441 43.468 58.419 1.00 10.50 225 THR B CA 1
ATOM 5499 C C . THR B 1 205 ? 43.939 42.083 58.796 1.00 12.90 225 THR B C 1
ATOM 5500 O O . THR B 1 205 ? 44.343 41.085 58.190 1.00 12.64 225 THR B O 1
ATOM 5504 N N . PHE B 1 206 ? 43.059 42.034 59.794 1.00 13.87 226 PHE B N 1
ATOM 5505 C CA . PHE B 1 206 ? 42.449 40.806 60.280 1.00 14.25 226 PHE B CA 1
ATOM 5506 C C . PHE B 1 206 ? 41.151 40.535 59.534 1.00 16.01 226 PHE B C 1
ATOM 5507 O O . PHE B 1 206 ? 40.468 41.463 59.091 1.00 16.76 226 PHE B O 1
ATOM 5515 N N . PHE B 1 207 ? 40.793 39.256 59.427 1.00 15.01 227 PHE B N 1
ATOM 5516 C CA . PHE B 1 207 ? 39.465 38.898 58.945 1.00 16.79 227 PHE B CA 1
ATOM 5517 C C . PHE B 1 207 ? 39.029 37.608 59.626 1.00 18.51 227 PHE B C 1
ATOM 5518 O O . PHE B 1 207 ? 39.851 36.836 60.126 1.00 14.37 227 PHE B O 1
ATOM 5526 N N . THR B 1 208 ? 37.716 37.399 59.672 1.00 20.86 228 THR B N 1
ATOM 5527 C CA . THR B 1 208 ? 37.137 36.254 60.354 1.00 18.05 228 THR B CA 1
ATOM 5528 C C . THR B 1 208 ? 36.260 35.460 59.398 1.00 20.66 228 THR B C 1
ATOM 5529 O O . THR B 1 208 ? 35.679 36.005 58.452 1.00 18.81 228 THR B O 1
ATOM 5533 N N . SER B 1 209 ? 36.171 34.161 59.655 1.00 20.34 229 SER B N 1
ATOM 5534 C CA . SER B 1 209 ? 35.274 33.303 58.908 1.00 21.22 229 SER B CA 1
ATOM 5535 C C . SER B 1 209 ? 33.909 33.239 59.591 1.00 23.71 229 SER B C 1
ATOM 5536 O O . SER B 1 209 ? 33.707 33.727 60.708 1.00 24.73 229 SER B O 1
ATOM 5539 N N . HIS B 1 210 ? 32.974 32.595 58.931 1.00 21.59 230 HIS B N 1
ATOM 5540 C CA . HIS B 1 210 ? 31.639 32.428 59.445 1.00 29.86 230 HIS B CA 1
ATOM 5541 C C . HIS B 1 210 ? 31.663 31.587 60.726 1.00 28.36 230 HIS B C 1
ATOM 5542 O O . HIS B 1 210 ? 30.922 31.828 61.608 1.00 31.78 230 HIS B O 1
ATOM 5549 N N . ASP B 1 211 ? 32.537 30.623 60.779 1.00 26.01 231 ASP B N 1
ATOM 5550 C CA . ASP B 1 211 ? 32.688 29.731 61.926 1.00 30.17 231 ASP B CA 1
ATOM 5551 C C . ASP B 1 211 ? 33.497 30.344 63.056 1.00 26.42 231 ASP B C 1
ATOM 5552 O O . ASP B 1 211 ? 33.787 29.641 64.031 1.00 27.24 231 ASP B O 1
ATOM 5557 N N . GLY B 1 212 ? 33.902 31.604 62.940 1.00 24.51 232 GLY B N 1
ATOM 5558 C CA . GLY B 1 212 ? 34.631 32.263 64.000 1.00 23.20 232 GLY B CA 1
ATOM 5559 C C . GLY B 1 212 ? 36.126 32.043 64.010 1.00 23.18 232 GLY B C 1
ATOM 5560 O O . GLY B 1 212 ? 36.770 32.354 65.017 1.00 19.66 232 GLY B O 1
ATOM 5561 N N . ASP B 1 213 ? 36.702 31.503 62.941 1.00 19.94 233 ASP B N 1
ATOM 5562 C CA . ASP B 1 213 ? 38.150 31.474 62.842 1.00 21.26 233 ASP B CA 1
ATOM 5563 C C . ASP B 1 213 ? 38.666 32.877 62.548 1.00 17.04 233 ASP B C 1
ATOM 5564 O O . ASP B 1 213 ? 37.998 33.685 61.909 1.00 18.58 233 ASP B O 1
ATOM 5569 N N . LEU B 1 214 ? 39.860 33.173 63.042 1.00 17.95 234 LEU B N 1
ATOM 5570 C CA . LEU B 1 214 ? 40.425 34.509 62.919 1.00 14.90 234 LEU B CA 1
ATOM 5571 C C . LEU B 1 214 ? 41.744 34.412 62.175 1.00 13.73 234 LEU B C 1
ATOM 5572 O O . LEU B 1 214 ? 42.613 33.619 62.554 1.00 17.38 234 LEU B O 1
ATOM 5577 N N . PHE B 1 215 ? 41.883 35.217 61.124 1.00 14.36 235 PHE B N 1
ATOM 5578 C CA . PHE B 1 215 ? 43.053 35.238 60.261 1.00 12.35 235 PHE B CA 1
ATOM 5579 C C . PHE B 1 215 ? 43.659 36.632 60.234 1.00 15.69 235 PHE B C 1
ATOM 5580 O O . PHE B 1 215 ? 42.996 37.631 60.522 1.00 14.57 235 PHE B O 1
ATOM 5588 N N . LEU B 1 216 ? 44.925 36.699 59.840 1.00 13.26 236 LEU B N 1
ATOM 5589 C CA . LEU B 1 216 ? 45.582 37.977 59.631 1.00 15.88 236 LEU B CA 1
ATOM 5590 C C . LEU B 1 216 ? 46.366 37.911 58.330 1.00 18.38 236 LEU B C 1
ATOM 5591 O O . LEU B 1 216 ? 46.968 36.880 58.024 1.00 18.61 236 LEU B O 1
ATOM 5596 N N . HIS B 1 217 ? 46.365 38.996 57.559 1.00 16.52 237 HIS B N 1
ATOM 5597 C CA . HIS B 1 217 ? 47.290 39.085 56.440 1.00 12.91 237 HIS B CA 1
ATOM 5598 C C . HIS B 1 217 ? 48.029 40.413 56.487 1.00 13.40 237 HIS B C 1
ATOM 5599 O O . HIS B 1 217 ? 47.508 41.419 56.972 1.00 13.59 237 HIS B O 1
ATOM 5614 N N . ARG B 1 219 ? 51.533 42.606 54.218 1.00 14.18 239 ARG B N 1
ATOM 5615 C CA . ARG B 1 219 ? 52.422 42.635 53.068 1.00 15.05 239 ARG B CA 1
ATOM 5616 C C . ARG B 1 219 ? 53.858 42.579 53.550 1.00 15.19 239 ARG B C 1
ATOM 5617 O O . ARG B 1 219 ? 54.237 43.321 54.459 1.00 14.77 239 ARG B O 1
ATOM 5625 N N . GLN B 1 220 ? 54.649 41.706 52.941 1.00 15.90 240 GLN B N 1
ATOM 5626 C CA . GLN B 1 220 ? 56.058 41.568 53.277 1.00 14.36 240 GLN B CA 1
ATOM 5627 C C . GLN B 1 220 ? 56.911 42.020 52.104 1.00 13.86 240 GLN B C 1
ATOM 5628 O O . GLN B 1 220 ? 56.617 41.691 50.950 1.00 14.90 240 GLN B O 1
ATOM 5634 N N . GLY B 1 221 ? 57.975 42.759 52.405 1.00 15.37 241 GLY B N 1
ATOM 5635 C CA . GLY B 1 221 ? 58.919 43.160 51.382 1.00 16.42 241 GLY B CA 1
ATOM 5636 C C . GLY B 1 221 ? 58.814 44.627 51.015 1.00 20.92 241 GLY B C 1
ATOM 5637 O O . GLY B 1 221 ? 58.631 45.484 51.885 1.00 20.54 241 GLY B O 1
ATOM 5638 N N . SER B 1 222 ? 58.929 44.931 49.725 1.00 15.94 242 SER B N 1
ATOM 5639 C CA . SER B 1 222 ? 59.020 46.303 49.254 1.00 15.61 242 SER B CA 1
ATOM 5640 C C . SER B 1 222 ? 58.163 46.455 48.011 1.00 12.98 242 SER B C 1
ATOM 5641 O O . SER B 1 222 ? 57.572 45.491 47.516 1.00 16.34 242 SER B O 1
ATOM 5644 N N . SER B 1 223 ? 58.106 47.681 47.495 1.00 13.21 243 SER B N 1
ATOM 5645 C CA . SER B 1 223 ? 57.386 47.920 46.248 1.00 15.75 243 SER B CA 1
ATOM 5646 C C . SER B 1 223 ? 58.081 47.298 45.052 1.00 18.99 243 SER B C 1
ATOM 5647 O O . SER B 1 223 ? 57.485 47.246 43.975 1.00 15.49 243 SER B O 1
ATOM 5650 N N . HIS B 1 224 ? 59.330 46.855 45.197 1.00 15.48 244 HIS B N 1
ATOM 5651 C CA . HIS B 1 224 ? 59.996 46.178 44.101 1.00 15.75 244 HIS B CA 1
ATOM 5652 C C . HIS B 1 224 ? 59.934 44.665 44.215 1.00 17.70 244 HIS B C 1
ATOM 5653 O O . HIS B 1 224 ? 60.138 43.973 43.210 1.00 18.42 244 HIS B O 1
ATOM 5660 N N . ASP B 1 225 ? 59.637 44.137 45.401 1.00 15.33 245 ASP B N 1
ATOM 5661 C CA . ASP B 1 225 ? 59.660 42.691 45.612 1.00 15.25 245 ASP B CA 1
ATOM 5662 C C . ASP B 1 225 ? 58.791 42.450 46.843 1.00 15.37 245 ASP B C 1
ATOM 5663 O O . ASP B 1 225 ? 59.258 42.624 47.969 1.00 15.45 245 ASP B O 1
ATOM 5668 N N . GLY B 1 226 ? 57.521 42.119 46.617 1.00 13.99 246 GLY B N 1
ATOM 5669 C CA . GLY B 1 226 ? 56.583 42.117 47.723 1.00 17.79 246 GLY B CA 1
ATOM 5670 C C . GLY B 1 226 ? 55.556 41.011 47.653 1.00 16.80 246 GLY B C 1
ATOM 5671 O O . GLY B 1 226 ? 55.131 40.625 46.559 1.00 14.51 246 GLY B O 1
ATOM 5672 N N . ARG B 1 227 ? 55.161 40.477 48.809 1.00 15.03 247 ARG B N 1
ATOM 5673 C CA . ARG B 1 227 ? 54.166 39.420 48.851 1.00 13.51 247 ARG B CA 1
ATOM 5674 C C . ARG B 1 227 ? 53.145 39.713 49.936 1.00 15.50 247 ARG B C 1
ATOM 5675 O O . ARG B 1 227 ? 53.382 40.491 50.864 1.00 15.33 247 ARG B O 1
ATOM 5683 N N . VAL B 1 228 ? 52.010 39.050 49.817 1.00 14.60 248 VAL B N 1
ATOM 5684 C CA . VAL B 1 228 ? 51.035 38.996 50.890 1.00 12.29 248 VAL B CA 1
ATOM 5685 C C . VAL B 1 228 ? 51.234 37.674 51.621 1.00 14.07 248 VAL B C 1
ATOM 5686 O O . VAL B 1 228 ? 51.341 36.614 50.987 1.00 15.18 248 VAL B O 1
ATOM 5690 N N . VAL B 1 229 ? 51.342 37.740 52.948 1.00 13.09 249 VAL B N 1
ATOM 5691 C CA . VAL B 1 229 ? 51.415 36.556 53.803 1.00 14.04 249 VAL B CA 1
ATOM 5692 C C . VAL B 1 229 ? 50.205 36.555 54.730 1.00 16.53 249 VAL B C 1
ATOM 5693 O O . VAL B 1 229 ? 49.697 37.613 55.116 1.00 15.91 249 VAL B O 1
ATOM 5697 N N . PHE B 1 230 ? 49.744 35.360 55.102 1.00 15.43 250 PHE B N 1
ATOM 5698 C CA . PHE B 1 230 ? 48.595 35.275 55.995 1.00 18.28 250 PHE B CA 1
ATOM 5699 C C . PHE B 1 230 ? 48.732 34.077 56.928 1.00 18.02 250 PHE B C 1
ATOM 5700 O O . PHE B 1 230 ? 49.404 33.090 56.604 1.00 16.92 250 PHE B O 1
ATOM 5708 N N . ASN B 1 231 ? 48.088 34.179 58.093 1.00 16.01 251 ASN B N 1
ATOM 5709 C CA . ASN B 1 231 ? 48.139 33.128 59.102 1.00 14.33 251 ASN B CA 1
ATOM 5710 C C . ASN B 1 231 ? 46.789 33.037 59.813 1.00 17.78 251 ASN B C 1
ATOM 5711 O O . ASN B 1 231 ? 45.844 33.776 59.514 1.00 14.22 251 ASN B O 1
ATOM 5716 N N . LYS B 1 232 ? 46.698 32.121 60.772 1.00 16.04 252 LYS B N 1
ATOM 5717 C CA . LYS B 1 232 ? 45.428 31.804 61.412 1.00 15.27 252 LYS B CA 1
ATOM 5718 C C . LYS B 1 232 ? 45.653 31.691 62.911 1.00 16.80 252 LYS B C 1
ATOM 5719 O O . LYS B 1 232 ? 46.690 31.191 63.347 1.00 15.82 252 LYS B O 1
ATOM 5725 N N . TYR B 1 233 ? 44.691 32.180 63.692 1.00 16.13 253 TYR B N 1
ATOM 5726 C CA . TYR B 1 233 ? 44.799 32.106 65.141 1.00 17.23 253 TYR B CA 1
ATOM 5727 C C . TYR B 1 233 ? 44.413 30.704 65.601 1.00 20.72 253 TYR B C 1
ATOM 5728 O O . TYR B 1 233 ? 43.354 30.189 65.227 1.00 19.16 253 TYR B O 1
ATOM 5737 N N . LEU B 1 234 ? 45.299 30.072 66.375 1.00 20.03 254 LEU B N 1
ATOM 5738 C CA . LEU B 1 234 ? 45.095 28.715 66.892 1.00 24.43 254 LEU B CA 1
ATOM 5739 C C . LEU B 1 234 ? 44.603 28.846 68.329 1.00 24.73 254 LEU B C 1
ATOM 5740 O O . LEU B 1 234 ? 45.389 28.796 69.277 1.00 26.18 254 LEU B O 1
ATOM 5745 N N . ALA B 1 235 ? 43.283 29.014 68.481 1.00 24.35 255 ALA B N 1
ATOM 5746 C CA . ALA B 1 235 ? 42.716 29.402 69.771 1.00 25.60 255 ALA B CA 1
ATOM 5747 C C . ALA B 1 235 ? 43.064 28.399 70.862 1.00 23.13 255 ALA B C 1
ATOM 5748 O O . ALA B 1 235 ? 43.357 28.783 72.001 1.00 28.75 255 ALA B O 1
ATOM 5750 N N . GLU B 1 236 ? 43.057 27.111 70.531 1.00 26.45 256 GLU B N 1
ATOM 5751 C CA . GLU B 1 236 ? 43.358 26.090 71.525 1.00 28.23 256 GLU B CA 1
ATOM 5752 C C . GLU B 1 236 ? 44.815 26.119 71.972 1.00 32.73 256 GLU B C 1
ATOM 5753 O O . GLU B 1 236 ? 45.127 25.607 73.051 1.00 33.39 256 GLU B O 1
ATOM 5759 N N . GLN B 1 237 ? 45.708 26.724 71.191 1.00 26.03 257 GLN B N 1
ATOM 5760 C CA . GLN B 1 237 ? 47.119 26.791 71.538 1.00 26.14 257 GLN B CA 1
ATOM 5761 C C . GLN B 1 237 ? 47.573 28.184 71.957 1.00 23.52 257 GLN B C 1
ATOM 5762 O O . GLN B 1 237 ? 48.751 28.362 72.281 1.00 22.84 257 GLN B O 1
ATOM 5768 N N . GLY B 1 238 ? 46.679 29.172 71.954 1.00 25.89 258 GLY B N 1
ATOM 5769 C CA . GLY B 1 238 ? 47.057 30.524 72.336 1.00 25.12 258 GLY B CA 1
ATOM 5770 C C . GLY B 1 238 ? 48.154 31.131 71.488 1.00 22.35 258 GLY B C 1
ATOM 5771 O O . GLY B 1 238 ? 48.951 31.930 71.992 1.00 20.31 258 GLY B O 1
ATOM 5772 N N . LYS B 1 239 ? 48.226 30.767 70.211 1.00 19.50 259 LYS B N 1
ATOM 5773 C CA . LYS B 1 239 ? 49.231 31.313 69.311 1.00 19.32 259 LYS B CA 1
ATOM 5774 C C . LYS B 1 239 ? 48.689 31.253 67.890 1.00 16.28 259 LYS B C 1
ATOM 5775 O O . LYS B 1 239 ? 47.577 30.786 67.647 1.00 18.28 259 LYS B O 1
ATOM 5781 N N . TRP B 1 240 ? 49.496 31.715 66.950 1.00 17.28 260 TRP B N 1
ATOM 5782 C CA . TRP B 1 240 ? 49.124 31.746 65.548 1.00 17.76 260 TRP B CA 1
ATOM 5783 C C . TRP B 1 240 ? 49.957 30.747 64.754 1.00 16.17 260 TRP B C 1
ATOM 5784 O O . TRP B 1 240 ? 51.064 30.372 65.148 1.00 18.90 260 TRP B O 1
ATOM 5795 N N . SER B 1 241 ? 49.406 30.321 63.623 1.00 16.24 261 SER B N 1
ATOM 5796 C CA . SER B 1 241 ? 50.151 29.481 62.702 1.00 22.02 261 SER B CA 1
ATOM 5797 C C . SER B 1 241 ? 51.260 30.281 62.012 1.00 20.03 261 SER B C 1
ATOM 5798 O O . SER B 1 241 ? 51.310 31.514 62.066 1.00 15.10 261 SER B O 1
ATOM 5801 N N . HIS B 1 242 ? 52.171 29.548 61.376 1.00 19.66 262 HIS B N 1
ATOM 5802 C CA . HIS B 1 242 ? 53.208 30.155 60.548 1.00 18.76 262 HIS B CA 1
ATOM 5803 C C . HIS B 1 242 ? 52.569 30.914 59.391 1.00 17.01 262 HIS B C 1
ATOM 5804 O O . HIS B 1 242 ? 51.595 30.455 58.795 1.00 17.84 262 HIS B O 1
ATOM 5811 N N . PHE B 1 243 ? 53.112 32.089 59.084 1.00 16.29 263 PHE B N 1
ATOM 5812 C CA . PHE B 1 243 ? 52.654 32.821 57.910 1.00 18.89 263 PHE B CA 1
ATOM 5813 C C . PHE B 1 243 ? 52.786 31.956 56.665 1.00 18.99 263 PHE B C 1
ATOM 5814 O O . PHE B 1 243 ? 53.781 31.246 56.484 1.00 18.88 263 PHE B O 1
ATOM 5822 N N . LYS B 1 244 ? 51.765 32.007 55.816 1.00 18.02 264 LYS B N 1
ATOM 5823 C CA . LYS B 1 244 ? 51.790 31.364 54.513 1.00 18.65 264 LYS B CA 1
ATOM 5824 C C . LYS B 1 244 ? 51.850 32.432 53.429 1.00 21.28 264 LYS B C 1
ATOM 5825 O O . LYS B 1 244 ? 51.203 33.479 53.542 1.00 18.94 264 LYS B O 1
ATOM 5831 N N . SER B 1 245 ? 52.631 32.168 52.383 1.00 17.68 265 SER B N 1
ATOM 5832 C CA . SER B 1 245 ? 52.754 33.099 51.267 1.00 18.83 265 SER B CA 1
ATOM 5833 C C . SER B 1 245 ? 51.617 32.907 50.277 1.00 18.47 265 SER B C 1
ATOM 5834 O O . SER B 1 245 ? 51.376 31.792 49.800 1.00 19.85 265 SER B O 1
ATOM 5837 N N . PHE B 1 246 ? 50.906 33.991 49.963 1.00 16.17 266 PHE B N 1
ATOM 5838 C CA . PHE B 1 246 ? 49.997 33.909 48.826 1.00 15.42 266 PHE B CA 1
ATOM 5839 C C . PHE B 1 246 ? 50.782 33.925 47.524 1.00 14.91 266 PHE B C 1
ATOM 5840 O O . PHE B 1 246 ? 50.532 33.112 46.629 1.00 16.89 266 PHE B O 1
ATOM 5848 N N . ASN B 1 247 ? 51.725 34.858 47.396 1.00 15.83 267 ASN B N 1
ATOM 5849 C CA . ASN B 1 247 ? 52.671 34.882 46.286 1.00 16.73 267 ASN B CA 1
ATOM 5850 C C . ASN B 1 247 ? 54.096 34.869 46.831 1.00 17.78 267 ASN B C 1
ATOM 5851 O O . ASN B 1 247 ? 54.334 35.111 48.021 1.00 17.68 267 ASN B O 1
ATOM 5856 N N . VAL B 1 248 ? 55.048 34.546 45.956 1.00 15.52 268 VAL B N 1
ATOM 5857 C CA . VAL B 1 248 ? 56.442 34.426 46.376 1.00 17.52 268 VAL B CA 1
ATOM 5858 C C . VAL B 1 248 ? 57.085 35.806 46.485 1.00 18.08 268 VAL B C 1
ATOM 5859 O O . VAL B 1 248 ? 56.563 36.815 46.002 1.00 17.03 268 VAL B O 1
ATOM 5863 N N . LEU B 1 249 ? 58.243 35.835 47.140 1.00 16.21 269 LEU B N 1
ATOM 5864 C CA . LEU B 1 249 ? 59.258 36.863 46.962 1.00 18.13 269 LEU B CA 1
ATOM 5865 C C . LEU B 1 249 ? 60.296 36.350 45.969 1.00 20.19 269 LEU B C 1
ATOM 5866 O O . LEU B 1 249 ? 60.454 35.142 45.779 1.00 18.27 269 LEU B O 1
ATOM 5871 N N . GLY B 1 250 ? 61.002 37.281 45.331 1.00 20.09 270 GLY B N 1
ATOM 5872 C CA . GLY B 1 250 ? 61.993 36.894 44.333 1.00 19.10 270 GLY B CA 1
ATOM 5873 C C . GLY B 1 250 ? 61.414 36.171 43.132 1.00 20.73 270 GLY B C 1
ATOM 5874 O O . GLY B 1 250 ? 62.012 35.202 42.642 1.00 18.86 270 GLY B O 1
ATOM 5875 N N . ALA B 1 251 ? 60.251 36.618 42.646 1.00 17.78 271 ALA B N 1
ATOM 5876 C CA . ALA B 1 251 ? 59.602 35.959 41.512 1.00 18.89 271 ALA B CA 1
ATOM 5877 C C . ALA B 1 251 ? 60.463 35.967 40.254 1.00 18.09 271 ALA B C 1
ATOM 5878 O O . ALA B 1 251 ? 60.290 35.097 39.396 1.00 19.49 271 ALA B O 1
ATOM 5880 N N . GLY B 1 252 ? 61.387 36.922 40.128 1.00 19.47 272 GLY B N 1
ATOM 5881 C CA . GLY B 1 252 ? 62.212 37.004 38.934 1.00 22.35 272 GLY B CA 1
ATOM 5882 C C . GLY B 1 252 ? 63.176 35.846 38.761 1.00 26.93 272 GLY B C 1
ATOM 5883 O O . GLY B 1 252 ? 63.718 35.664 37.666 1.00 29.15 272 GLY B O 1
ATOM 5884 N N . LYS B 1 253 ? 63.407 35.062 39.815 1.00 23.21 273 LYS B N 1
ATOM 5885 C CA . LYS B 1 253 ? 64.234 33.866 39.706 1.00 28.60 273 LYS B CA 1
ATOM 5886 C C . LYS B 1 253 ? 63.450 32.594 39.993 1.00 26.70 273 LYS B C 1
ATOM 5887 O O . LYS B 1 253 ? 64.050 31.519 40.105 1.00 26.66 273 LYS B O 1
ATOM 5893 N N . LYS B 1 254 ? 62.126 32.682 40.101 1.00 22.51 274 LYS B N 1
ATOM 5894 C CA . LYS B 1 254 ? 61.284 31.509 40.288 1.00 25.23 274 LYS B CA 1
ATOM 5895 C C . LYS B 1 254 ? 60.330 31.282 39.123 1.00 23.90 274 LYS B C 1
ATOM 5896 O O . LYS B 1 254 ? 59.424 30.447 39.232 1.00 23.55 274 LYS B O 1
ATOM 5902 N N . GLY B 1 255 ? 60.512 31.989 38.011 1.00 25.47 275 GLY B N 1
ATOM 5903 C CA . GLY B 1 255 ? 59.703 31.740 36.839 1.00 21.31 275 GLY B CA 1
ATOM 5904 C C . GLY B 1 255 ? 59.142 32.973 36.158 1.00 28.20 275 GLY B C 1
ATOM 5905 O O . GLY B 1 255 ? 58.741 32.904 34.992 1.00 26.77 275 GLY B O 1
ATOM 5906 N N . GLU B 1 256 ? 59.092 34.100 36.861 1.00 18.12 276 GLU B N 1
ATOM 5907 C CA . GLU B 1 256 ? 58.580 35.333 36.274 1.00 22.62 276 GLU B CA 1
ATOM 5908 C C . GLU B 1 256 ? 59.731 36.112 35.630 1.00 19.89 276 GLU B C 1
ATOM 5909 O O . GLU B 1 256 ? 60.906 35.867 35.910 1.00 20.04 276 GLU B O 1
ATOM 5915 N N . ILE B 1 257 ? 59.383 37.048 34.738 1.00 23.56 277 ILE B N 1
ATOM 5916 C CA . ILE B 1 257 ? 60.422 37.804 34.036 1.00 21.13 277 ILE B CA 1
ATOM 5917 C C . ILE B 1 257 ? 61.116 38.802 34.953 1.00 22.09 277 ILE B C 1
ATOM 5918 O O . ILE B 1 257 ? 62.239 39.236 34.659 1.00 19.78 277 ILE B O 1
ATOM 5923 N N . LYS B 1 258 ? 60.499 39.147 36.082 1.00 19.61 278 LYS B N 1
ATOM 5924 C CA . LYS B 1 258 ? 61.044 40.146 36.992 1.00 19.72 278 LYS B CA 1
ATOM 5925 C C . LYS B 1 258 ? 60.324 40.004 38.323 1.00 18.41 278 LYS B C 1
ATOM 5926 O O . LYS B 1 258 ? 59.216 39.456 38.384 1.00 16.44 278 LYS B O 1
ATOM 5932 N N . ASN B 1 259 ? 60.968 40.482 39.393 1.00 18.12 279 ASN B N 1
ATOM 5933 C CA . ASN B 1 259 ? 60.275 40.581 40.672 1.00 17.08 279 ASN B CA 1
ATOM 5934 C C . ASN B 1 259 ? 59.057 41.489 40.532 1.00 18.30 279 ASN B C 1
ATOM 5935 O O . ASN B 1 259 ? 58.993 42.359 39.659 1.00 16.53 279 ASN B O 1
ATOM 5940 N N . TRP B 1 260 ? 58.082 41.291 41.411 1.00 14.55 280 TRP B N 1
ATOM 5941 C CA . TRP B 1 260 ? 56.935 42.187 41.426 1.00 16.09 280 TRP B CA 1
ATOM 5942 C C . TRP B 1 260 ? 56.447 42.333 42.858 1.00 14.37 280 TRP B C 1
ATOM 5943 O O . TRP B 1 260 ? 56.844 41.584 43.752 1.00 13.58 280 TRP B O 1
ATOM 5954 N N . SER B 1 261 ? 55.577 43.320 43.064 1.00 15.87 281 SER B N 1
ATOM 5955 C CA . SER B 1 261 ? 54.968 43.555 44.358 1.00 15.84 281 SER B CA 1
ATOM 5956 C C . SER B 1 261 ? 53.456 43.605 44.186 1.00 15.91 281 SER B C 1
ATOM 5957 O O . SER B 1 261 ? 52.938 43.736 43.069 1.00 15.49 281 SER B O 1
ATOM 5960 N N . ILE B 1 262 ? 52.743 43.494 45.307 1.00 13.29 282 ILE B N 1
ATOM 5961 C CA . ILE B 1 262 ? 51.316 43.175 45.291 1.00 13.88 282 ILE B CA 1
ATOM 5962 C C . ILE B 1 262 ? 50.538 44.227 46.078 1.00 16.41 282 ILE B C 1
ATOM 5963 O O . ILE B 1 262 ? 50.867 44.527 47.234 1.00 17.39 282 ILE B O 1
ATOM 5968 N N . TYR B 1 263 ? 49.501 44.783 45.446 1.00 15.72 283 TYR B N 1
ATOM 5969 C CA . TYR B 1 263 ? 48.722 45.898 45.981 1.00 17.65 283 TYR B CA 1
ATOM 5970 C C . TYR B 1 263 ? 47.257 45.479 46.032 1.00 16.80 283 TYR B C 1
ATOM 5971 O O . TYR B 1 263 ? 46.552 45.527 45.018 1.00 14.37 283 TYR B O 1
ATOM 5980 N N . GLY B 1 264 ? 46.798 45.069 47.206 1.00 14.70 284 GLY B N 1
ATOM 5981 C CA . GLY B 1 264 ? 45.437 44.584 47.319 1.00 15.17 284 GLY B CA 1
ATOM 5982 C C . GLY B 1 264 ? 45.146 44.113 48.720 1.00 18.21 284 GLY B C 1
ATOM 5983 O O . GLY B 1 264 ? 45.865 44.446 49.668 1.00 18.00 284 GLY B O 1
ATOM 5984 N N . LYS B 1 265 ? 44.059 43.356 48.855 1.00 18.42 285 LYS B N 1
ATOM 5985 C CA . LYS B 1 265 ? 43.574 42.979 50.175 1.00 18.23 285 LYS B CA 1
ATOM 5986 C C . LYS B 1 265 ? 42.928 41.603 50.112 1.00 19.49 285 LYS B C 1
ATOM 5987 O O . LYS B 1 265 ? 42.231 41.265 49.147 1.00 15.44 285 LYS B O 1
ATOM 6001 N N . LYS B 1 267 ? 40.197 39.074 51.904 1.00 15.45 287 LYS B N 1
ATOM 6002 C CA . LYS B 1 267 ? 38.961 39.188 52.668 1.00 16.89 287 LYS B CA 1
ATOM 6003 C C . LYS B 1 267 ? 38.310 37.821 52.765 1.00 18.28 287 LYS B C 1
ATOM 6004 O O . LYS B 1 267 ? 38.523 36.944 51.922 1.00 19.00 287 LYS B O 1
ATOM 6010 N N . TYR B 1 268 ? 37.488 37.657 53.796 1.00 14.41 288 TYR B N 1
ATOM 6011 C CA . TYR B 1 268 ? 36.544 36.548 53.856 1.00 15.38 288 TYR B CA 1
ATOM 6012 C C . TYR B 1 268 ? 35.245 37.034 53.228 1.00 14.77 288 TYR B C 1
ATOM 6013 O O . TYR B 1 268 ? 34.610 37.955 53.749 1.00 18.55 288 TYR B O 1
ATOM 6022 N N . ALA B 1 269 ? 34.873 36.444 52.093 1.00 16.87 289 ALA B N 1
ATOM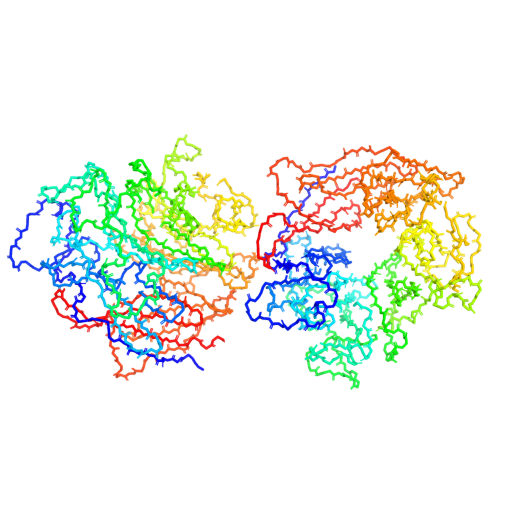 6023 C CA . ALA B 1 269 ? 33.690 36.855 51.349 1.00 18.13 289 ALA B CA 1
ATOM 6024 C C . ALA B 1 269 ? 32.963 35.619 50.848 1.00 17.09 289 ALA B C 1
ATOM 6025 O O . ALA B 1 269 ? 33.595 34.703 50.313 1.00 19.02 289 ALA B O 1
ATOM 6027 N N . ASP B 1 270 ? 31.638 35.596 51.029 1.00 18.46 290 ASP B N 1
ATOM 6028 C CA . ASP B 1 270 ? 30.793 34.490 50.577 1.00 19.21 290 ASP B CA 1
ATOM 6029 C C . ASP B 1 270 ? 31.391 33.142 50.965 1.00 18.41 290 ASP B C 1
ATOM 6030 O O . ASP B 1 270 ? 31.578 32.250 50.133 1.00 17.07 290 ASP B O 1
ATOM 6035 N N . GLY B 1 271 ? 31.741 33.016 52.246 1.00 19.85 291 GLY B N 1
ATOM 6036 C CA . GLY B 1 271 ? 32.166 31.746 52.800 1.00 19.27 291 GLY B CA 1
ATOM 6037 C C . GLY B 1 271 ? 33.560 31.282 52.438 1.00 19.96 291 GLY B C 1
ATOM 6038 O O . GLY B 1 271 ? 33.897 30.127 52.719 1.00 20.14 291 GLY B O 1
ATOM 6039 N N . LYS B 1 272 ? 34.391 32.128 51.828 1.00 18.79 292 LYS B N 1
ATOM 6040 C CA . LYS B 1 272 ? 35.718 31.704 51.399 1.00 17.00 292 LYS B CA 1
ATOM 6041 C C . LYS B 1 272 ? 36.742 32.799 51.651 1.00 16.53 292 LYS B C 1
ATOM 6042 O O . LYS B 1 272 ? 36.420 33.988 51.620 1.00 17.63 292 LYS B O 1
ATOM 6048 N N . ILE B 1 273 ? 37.988 32.375 51.890 1.00 13.99 293 ILE B N 1
ATOM 6049 C CA . ILE B 1 273 ? 39.137 33.280 51.873 1.00 15.06 293 ILE B CA 1
ATOM 6050 C C . ILE B 1 273 ? 39.487 33.606 50.426 1.00 14.97 293 ILE B C 1
ATOM 6051 O O . ILE B 1 273 ? 39.656 32.703 49.597 1.00 17.83 293 ILE B O 1
ATOM 6056 N N . ARG B 1 274 ? 39.574 34.898 50.107 1.00 15.75 294 ARG B N 1
ATOM 6057 C CA . ARG B 1 274 ? 39.851 35.340 48.745 1.00 14.28 294 ARG B CA 1
ATOM 6058 C C . ARG B 1 274 ? 40.785 36.539 48.786 1.00 16.18 294 ARG B C 1
ATOM 6059 O O . ARG B 1 274 ? 40.987 37.159 49.834 1.00 16.87 294 ARG B O 1
ATOM 6067 N N . ILE B 1 275 ? 41.341 36.876 47.621 1.00 14.92 295 ILE B N 1
ATOM 6068 C CA . ILE B 1 275 ? 42.222 38.028 47.476 1.00 12.38 295 ILE B CA 1
ATOM 6069 C C . ILE B 1 275 ? 41.944 38.702 46.139 1.00 17.11 295 ILE B C 1
ATOM 6070 O O . ILE B 1 275 ? 41.657 38.034 45.141 1.00 15.79 295 ILE B O 1
ATOM 6075 N N . GLY B 1 276 ? 42.012 40.021 46.131 1.00 15.08 296 GLY B N 1
ATOM 6076 C CA . GLY B 1 276 ? 42.023 40.781 44.889 1.00 16.11 296 GLY B CA 1
ATOM 6077 C C . GLY B 1 276 ? 43.148 41.789 44.963 1.00 16.09 296 GLY B C 1
ATOM 6078 O O . GLY B 1 276 ? 43.431 42.335 46.029 1.00 14.97 296 GLY B O 1
ATOM 6079 N N . PHE B 1 277 ? 43.811 42.012 43.831 1.00 14.24 297 PHE B N 1
ATOM 6080 C CA . PHE B 1 277 ? 44.991 42.867 43.868 1.00 12.59 297 PHE B CA 1
ATOM 6081 C C . PHE B 1 277 ? 45.338 43.398 42.484 1.00 15.59 297 PHE B C 1
ATOM 6082 O O . PHE B 1 277 ? 44.829 42.936 41.457 1.00 12.98 297 PHE B O 1
ATOM 6090 N N . GLN B 1 278 ? 46.240 44.377 42.482 1.00 14.60 298 GLN B N 1
ATOM 6091 C CA . GLN B 1 278 ? 46.941 44.838 41.296 1.00 10.91 298 GLN B CA 1
ATOM 6092 C C . GLN B 1 278 ? 48.434 44.636 41.508 1.00 13.82 298 GLN B C 1
ATOM 6093 O O . GLN B 1 278 ? 48.913 44.487 42.637 1.00 13.72 298 GLN B O 1
ATOM 6099 N N . ARG B 1 279 ? 49.166 44.600 40.407 1.00 12.22 299 ARG B N 1
ATOM 6100 C CA . ARG B 1 279 ? 50.578 44.248 40.420 1.00 10.51 299 ARG B CA 1
ATOM 6101 C C . ARG B 1 279 ? 51.411 45.478 40.118 1.00 11.96 299 ARG B C 1
ATOM 6102 O O . ARG B 1 279 ? 51.020 46.309 39.303 1.00 13.65 299 ARG B O 1
ATOM 6110 N N . ARG B 1 280 ? 52.554 45.603 40.784 1.00 14.92 300 ARG B N 1
ATOM 6111 C CA . ARG B 1 280 ? 53.554 46.585 40.396 1.00 13.32 300 ARG B CA 1
ATOM 6112 C C . ARG B 1 280 ? 54.774 45.829 39.897 1.00 14.43 300 ARG B C 1
ATOM 6113 O O . ARG B 1 280 ? 55.433 45.108 40.657 1.00 14.08 300 ARG B O 1
ATOM 6121 N N . PHE B 1 281 ? 55.074 45.953 38.627 1.00 13.32 301 PHE B N 1
ATOM 6122 C CA . PHE B 1 281 ? 56.195 45.282 38.013 1.00 12.96 301 PHE B CA 1
ATOM 6123 C C . PHE B 1 281 ? 57.481 46.130 37.972 1.00 13.64 301 PHE B C 1
ATOM 6124 O O . PHE B 1 281 ? 58.504 45.624 37.856 1.00 13.69 301 PHE B O 1
ATOM 6132 N N . ASN B 1 282 ? 57.358 47.437 38.035 1.00 12.63 302 ASN B N 1
ATOM 6133 C CA . ASN B 1 282 ? 58.525 48.317 37.941 1.00 13.61 302 ASN B CA 1
ATOM 6134 C C . ASN B 1 282 ? 59.300 48.097 36.647 1.00 14.44 302 ASN B C 1
ATOM 6135 O O . ASN B 1 282 ? 60.528 48.248 36.612 1.00 14.91 302 ASN B O 1
ATOM 6140 N N . LEU B 1 283 ? 58.613 47.709 35.589 1.00 13.13 303 LEU B N 1
ATOM 6141 C CA . LEU B 1 283 ? 59.225 47.681 34.269 1.00 15.80 303 LEU B CA 1
ATOM 6142 C C . LEU B 1 283 ? 59.162 49.076 33.657 1.00 15.74 303 LEU B C 1
ATOM 6143 O O . LEU B 1 283 ? 58.191 49.798 33.876 1.00 13.13 303 LEU B O 1
ATOM 6148 N N . PRO B 1 284 ? 60.174 49.488 32.897 1.00 14.14 304 PRO B N 1
ATOM 6149 C CA . PRO B 1 284 ? 60.042 50.746 32.150 1.00 13.98 304 PRO B CA 1
ATOM 6150 C C . PRO B 1 284 ? 59.018 50.573 31.039 1.00 15.29 304 PRO B C 1
ATOM 6151 O O . PRO B 1 284 ? 59.302 49.994 29.981 1.00 12.71 304 PRO B O 1
ATOM 6155 N N . ASP B 1 285 ? 57.796 51.020 31.293 1.00 14.27 305 ASP B N 1
ATOM 6156 C CA . ASP B 1 285 ? 56.698 50.706 30.389 1.00 11.88 305 ASP B CA 1
ATOM 6157 C C . ASP B 1 285 ? 55.615 51.773 30.538 1.00 14.73 305 ASP B C 1
ATOM 6158 O O . ASP B 1 285 ? 55.823 52.821 31.163 1.00 14.84 305 ASP B O 1
ATOM 6163 N N . ARG B 1 286 ? 54.452 51.501 29.948 1.00 11.81 306 ARG B N 1
ATOM 6164 C CA . ARG B 1 286 ? 53.326 52.425 30.003 1.00 13.56 306 ARG B CA 1
ATOM 6165 C C . ARG B 1 286 ? 52.724 52.554 31.398 1.00 16.29 306 ARG B C 1
ATOM 6166 O O . ARG B 1 286 ? 51.898 53.451 31.613 1.00 16.42 306 ARG B O 1
ATOM 6174 N N . PHE B 1 287 ? 53.090 51.686 32.342 1.00 14.60 307 PHE B N 1
ATOM 6175 C CA . PHE B 1 287 ? 52.471 51.676 33.663 1.00 15.10 307 PHE B CA 1
ATOM 6176 C C . PHE B 1 287 ? 53.369 52.416 34.650 1.00 13.99 307 PHE B C 1
ATOM 6177 O O . PHE B 1 287 ? 54.424 51.910 35.050 1.00 11.34 307 PHE B O 1
ATOM 6185 N N . ARG B 1 288 ? 52.940 53.620 35.032 1.00 13.14 308 ARG B N 1
ATOM 6186 C CA . ARG B 1 288 ? 53.681 54.409 36.008 1.00 14.08 308 ARG B CA 1
ATOM 6187 C C . ARG B 1 288 ? 53.841 53.657 37.321 1.00 12.77 308 ARG B C 1
ATOM 6188 O O . ARG B 1 288 ? 54.880 53.765 37.983 1.00 14.47 308 ARG B O 1
ATOM 6196 N N . ALA B 1 289 ? 52.814 52.908 37.723 1.00 12.33 309 ALA B N 1
ATOM 6197 C CA . ALA B 1 289 ? 52.856 52.147 38.970 1.00 13.36 309 ALA B CA 1
ATOM 6198 C C . ALA B 1 289 ? 52.241 50.770 38.775 1.00 14.69 309 ALA B C 1
ATOM 6199 O O . ALA B 1 289 ? 52.890 49.889 38.204 1.00 14.86 309 ALA B O 1
ATOM 6201 N N . GLN B 1 290 ? 51.025 50.553 39.269 1.00 13.65 310 GLN B N 1
ATOM 6202 C CA . GLN B 1 290 ? 50.394 49.249 39.126 1.00 11.47 310 GLN B CA 1
ATOM 6203 C C . GLN B 1 290 ? 49.894 48.926 37.723 1.00 12.68 310 GLN B C 1
ATOM 6204 O O . GLN B 1 290 ? 49.751 49.767 36.937 1.00 14.12 310 GLN B O 1
ATOM 6210 N N . ASP B 1 291 ? 49.655 47.656 37.493 1.00 14.28 311 ASP B N 1
ATOM 6211 C CA . ASP B 1 291 ? 49.045 47.170 36.260 1.00 14.69 311 ASP B CA 1
ATOM 6212 C C . ASP B 1 291 ? 48.151 45.991 36.611 1.00 15.25 311 ASP B C 1
ATOM 6213 O O . ASP B 1 291 ? 48.342 45.331 37.636 1.00 16.25 311 ASP B O 1
ATOM 6218 N N . GLY B 1 292 ? 47.163 45.740 35.756 1.00 14.09 312 GLY B N 1
ATOM 6219 C CA . GLY B 1 292 ? 46.322 44.568 35.910 1.00 15.05 312 GLY B CA 1
ATOM 6220 C C . GLY B 1 292 ? 45.316 44.609 37.045 1.00 18.00 312 GLY B C 1
ATOM 6221 O O . GLY B 1 292 ? 45.329 45.498 37.905 1.00 18.70 312 GLY B O 1
ATOM 6230 N N . PHE B 1 294 ? 43.635 41.434 39.509 1.00 14.99 314 PHE B N 1
ATOM 6231 C CA . PHE B 1 294 ? 43.784 40.005 39.764 1.00 16.39 314 PHE B CA 1
ATOM 6232 C C . PHE B 1 294 ? 42.906 39.584 40.934 1.00 17.22 314 PHE B C 1
ATOM 6233 O O . PHE B 1 294 ? 42.602 40.390 41.817 1.00 15.07 314 PHE B O 1
ATOM 6241 N N . TYR B 1 295 ? 42.505 38.312 40.932 1.00 13.85 315 TYR B N 1
ATOM 6242 C CA . TYR B 1 295 ? 41.566 37.804 41.923 1.00 13.04 315 TYR B CA 1
ATOM 6243 C C . TYR B 1 295 ? 41.729 36.295 42.036 1.00 17.10 315 TYR B C 1
ATOM 6244 O O . TYR B 1 295 ? 41.865 35.606 41.025 1.00 15.57 315 TYR B O 1
ATOM 6253 N N . ALA B 1 296 ? 41.729 35.792 43.267 1.00 14.17 316 ALA B N 1
ATOM 6254 C CA . ALA B 1 296 ? 41.732 34.353 43.487 1.00 15.38 316 ALA B CA 1
ATOM 6255 C C . ALA B 1 296 ? 40.988 34.055 44.779 1.00 17.24 316 ALA B C 1
ATOM 6256 O O . ALA B 1 296 ? 40.867 34.914 45.656 1.00 16.41 316 ALA B O 1
ATOM 6258 N N . TYR B 1 297 ? 40.479 32.827 44.884 1.00 16.90 317 TYR B N 1
ATOM 6259 C CA . TYR B 1 297 ? 39.797 32.373 46.087 1.00 17.75 317 TYR B CA 1
ATOM 6260 C C . TYR B 1 297 ? 40.265 30.961 46.417 1.00 17.31 317 TYR B C 1
ATOM 6261 O O . TYR B 1 297 ? 40.763 30.236 45.555 1.00 18.32 317 TYR B O 1
ATOM 6270 N N . SER B 1 298 ? 40.092 30.576 47.677 1.00 17.81 318 SER B N 1
ATOM 6271 C CA . SER B 1 298 ? 40.430 29.242 48.150 1.00 16.74 318 SER B CA 1
ATOM 6272 C C . SER B 1 298 ? 39.165 28.483 48.538 1.00 20.08 318 SER B C 1
ATOM 6273 O O . SER B 1 298 ? 38.307 29.015 49.247 1.00 18.86 318 SER B O 1
ATOM 6276 N N . ASP B 1 299 ? 39.057 27.234 48.084 1.00 22.44 319 ASP B N 1
ATOM 6277 C CA . ASP B 1 299 ? 37.979 26.364 48.531 1.00 20.64 319 ASP B CA 1
ATOM 6278 C C . ASP B 1 299 ? 38.292 25.697 49.859 1.00 25.43 319 ASP B C 1
ATOM 6279 O O . ASP B 1 299 ? 37.452 24.949 50.378 1.00 23.30 319 ASP B O 1
ATOM 6284 N N . ASP B 1 300 ? 39.469 25.976 50.422 1.00 22.52 320 ASP B N 1
ATOM 6285 C CA . ASP B 1 300 ? 39.926 25.423 51.685 1.00 23.14 320 ASP B CA 1
ATOM 6286 C C . ASP B 1 300 ? 39.591 26.394 52.806 1.00 23.76 320 ASP B C 1
ATOM 6287 O O . ASP B 1 300 ? 40.024 27.555 52.752 1.00 23.95 320 ASP B O 1
ATOM 6292 N N . PRO B 1 301 ? 38.837 25.982 53.828 1.00 23.94 321 PRO B N 1
ATOM 6293 C CA . PRO B 1 301 ? 38.507 26.914 54.923 1.00 24.40 321 PRO B CA 1
ATOM 6294 C C . PRO B 1 301 ? 39.728 27.517 55.602 1.00 24.87 321 PRO B C 1
ATOM 6295 O O . PRO B 1 301 ? 39.654 28.649 56.097 1.00 24.81 321 PRO B O 1
ATOM 6299 N N . SER B 1 302 ? 40.842 26.794 55.644 1.00 22.31 322 SER B N 1
ATOM 6300 C CA . SER B 1 302 ? 42.085 27.322 56.191 1.00 22.74 322 SER B CA 1
ATOM 6301 C C . SER B 1 302 ? 42.871 28.156 55.187 1.00 24.18 322 SER B C 1
ATOM 6302 O O . SER B 1 302 ? 43.829 28.827 55.583 1.00 24.56 322 SER B O 1
ATOM 6305 N N . GLY B 1 303 ? 42.515 28.101 53.903 1.00 20.00 323 GLY B N 1
ATOM 6306 C CA . GLY B 1 303 ? 43.303 28.751 52.878 1.00 22.25 323 GLY B CA 1
ATOM 6307 C C . GLY B 1 303 ? 44.607 28.068 52.535 1.00 22.68 323 GLY B C 1
ATOM 6308 O O . GLY B 1 303 ? 45.403 28.630 51.777 1.00 23.36 323 GLY B O 1
ATOM 6309 N N . GLU B 1 304 ? 44.860 26.869 53.061 1.00 21.85 324 GLU B N 1
ATOM 6310 C CA . GLU B 1 304 ? 46.148 26.237 52.812 1.00 25.54 324 GLU B CA 1
ATOM 6311 C C . GLU B 1 304 ? 46.242 25.663 51.408 1.00 25.75 324 GLU B C 1
ATOM 6312 O O . GLU B 1 304 ? 47.343 25.578 50.853 1.00 26.82 324 GLU B O 1
ATOM 6318 N N . THR B 1 305 ? 45.115 25.245 50.834 1.00 25.80 325 THR B N 1
ATOM 6319 C CA . THR B 1 305 ? 45.102 24.529 49.566 1.00 26.52 325 THR B CA 1
ATOM 6320 C C . THR B 1 305 ? 43.994 25.093 48.688 1.00 24.54 325 THR B C 1
ATOM 6321 O O . THR B 1 305 ? 43.222 25.960 49.102 1.00 24.91 325 THR B O 1
ATOM 6325 N N . GLN B 1 306 ? 43.929 24.590 47.456 1.00 25.12 326 GLN B N 1
ATOM 6326 C CA . GLN B 1 306 ? 42.741 24.726 46.610 1.00 24.96 326 GLN B CA 1
ATOM 6327 C C . GLN B 1 306 ? 42.445 26.182 46.251 1.00 22.90 326 GLN B C 1
ATOM 6328 O O . GLN B 1 306 ? 41.297 26.628 46.276 1.00 20.29 326 GLN B O 1
ATOM 6334 N N . TRP B 1 307 ? 43.490 26.924 45.894 1.00 22.47 327 TRP B N 1
ATOM 6335 C CA . TRP B 1 307 ? 43.309 28.269 45.366 1.00 22.70 327 TRP B CA 1
ATOM 6336 C C . TRP B 1 307 ? 42.951 28.229 43.884 1.00 17.83 327 TRP B C 1
ATOM 6337 O O . TRP B 1 307 ? 43.548 27.480 43.106 1.00 21.74 327 TRP B O 1
ATOM 6348 N N . LYS B 1 308 ? 41.980 29.067 43.494 1.00 17.81 328 LYS B N 1
ATOM 6349 C CA . LYS B 1 308 ? 41.413 29.086 42.145 1.00 18.49 328 LYS B CA 1
ATOM 6350 C C . LYS B 1 308 ? 41.400 30.501 41.578 1.00 17.72 328 LYS B C 1
ATOM 6351 O O . LYS B 1 308 ? 41.313 31.475 42.326 1.00 17.41 328 LYS B O 1
ATOM 6357 N N . ASN B 1 309 ? 41.431 30.616 40.247 1.00 16.81 329 ASN B N 1
ATOM 6358 C CA . ASN B 1 309 ? 41.161 31.905 39.617 1.00 19.61 329 ASN B CA 1
ATOM 6359 C C . ASN B 1 309 ? 39.647 32.094 39.475 1.00 14.42 329 ASN B C 1
ATOM 6360 O O . ASN B 1 309 ? 38.854 31.259 39.917 1.00 19.46 329 ASN B O 1
ATOM 6365 N N . TYR B 1 310 ? 39.222 33.188 38.831 1.00 16.10 330 TYR B N 1
ATOM 6366 C CA . TYR B 1 310 ? 37.794 33.501 38.817 1.00 17.41 330 TYR B CA 1
ATOM 6367 C C . TYR B 1 310 ? 36.991 32.489 38.016 1.00 22.40 330 TYR B C 1
ATOM 6368 O O . TYR B 1 310 ? 35.767 32.403 38.192 1.00 20.92 330 TYR B O 1
ATOM 6377 N N . LYS B 1 311 ? 37.645 31.722 37.149 1.00 20.65 331 LYS B N 1
ATOM 6378 C CA . LYS B 1 311 ? 36.972 30.666 36.405 1.00 21.81 331 LYS B CA 1
ATOM 6379 C C . LYS B 1 311 ? 36.965 29.342 37.147 1.00 22.78 331 LYS B C 1
ATOM 6380 O O . LYS B 1 311 ? 36.470 28.349 36.605 1.00 25.75 331 LYS B O 1
ATOM 6386 N N . GLY B 1 312 ? 37.492 29.302 38.368 1.00 21.44 332 GLY B N 1
ATOM 6387 C CA . GLY B 1 312 ? 37.590 28.064 39.109 1.00 19.70 332 GLY B CA 1
ATOM 6388 C C . GLY B 1 312 ? 38.792 27.209 38.776 1.00 19.98 332 GLY B C 1
ATOM 6389 O O . GLY B 1 312 ? 38.863 26.065 39.236 1.00 23.44 332 GLY B O 1
ATOM 6390 N N . GLU B 1 313 ? 39.740 27.716 38.000 1.00 22.03 333 GLU B N 1
ATOM 6391 C CA . GLU B 1 313 ? 40.914 26.939 37.635 1.00 25.12 333 GLU B CA 1
ATOM 6392 C C . GLU B 1 313 ? 41.969 27.041 38.724 1.00 24.45 333 GLU B C 1
ATOM 6393 O O . GLU B 1 313 ? 42.214 28.122 39.266 1.00 22.58 333 GLU B O 1
ATOM 6399 N N . ALA B 1 314 ? 42.597 25.909 39.035 1.00 22.86 334 ALA B N 1
ATOM 6400 C CA . ALA B 1 314 ? 43.657 25.905 40.031 1.00 24.66 334 ALA B CA 1
ATOM 6401 C C . ALA B 1 314 ? 44.758 26.878 39.626 1.00 20.60 334 ALA B C 1
ATOM 6402 O O . ALA B 1 314 ? 45.119 26.976 38.452 1.00 21.76 334 ALA B O 1
ATOM 6404 N N . ILE B 1 315 ? 45.282 27.619 40.599 1.00 18.36 335 ILE B N 1
ATOM 6405 C CA . ILE B 1 315 ? 46.452 28.448 40.357 1.00 18.33 335 ILE B CA 1
ATOM 6406 C C . ILE B 1 315 ? 47.624 27.900 41.156 1.00 20.40 335 ILE B C 1
ATOM 6407 O O . ILE B 1 315 ? 47.466 27.206 42.167 1.00 18.79 335 ILE B O 1
ATOM 6412 N N . THR B 1 316 ? 48.818 28.228 40.678 1.00 17.51 336 THR B N 1
ATOM 6413 C CA . THR B 1 316 ? 50.046 27.891 41.383 1.00 16.32 336 THR B CA 1
ATOM 6414 C C . THR B 1 316 ? 50.077 28.550 42.756 1.00 19.18 336 THR B C 1
ATOM 6415 O O . THR B 1 316 ? 49.760 29.734 42.900 1.00 19.92 336 THR B O 1
ATOM 6427 N N . PRO B 1 318 ? 52.725 28.766 46.253 1.00 20.01 338 PRO B N 1
ATOM 6428 C CA . PRO B 1 318 ? 52.557 30.226 46.185 1.00 18.08 338 PRO B CA 1
ATOM 6429 C C . PRO B 1 318 ? 52.683 30.755 44.762 1.00 16.78 338 PRO B C 1
ATOM 6430 O O . PRO B 1 318 ? 53.440 30.200 43.966 1.00 18.27 338 PRO B O 1
ATOM 6434 N N . LEU B 1 319 ? 51.925 31.807 44.454 1.00 19.00 339 LEU B N 1
ATOM 6435 C CA . LEU B 1 319 ? 51.806 32.285 43.080 1.00 17.35 339 LEU B CA 1
ATOM 6436 C C . LEU B 1 319 ? 53.080 33.011 42.648 1.00 18.88 339 LEU B C 1
ATOM 6437 O O . LEU B 1 319 ? 53.626 33.826 43.395 1.00 14.68 339 LEU B O 1
ATOM 6442 N N . VAL B 1 320 ? 53.561 32.699 41.441 1.00 17.38 340 VAL B N 1
ATOM 6443 C CA . VAL B 1 320 ? 54.757 33.310 40.870 1.00 15.24 340 VAL B CA 1
ATOM 6444 C C . VAL B 1 320 ? 54.400 34.278 39.750 1.00 16.93 340 VAL B C 1
ATOM 6445 O O . VAL B 1 320 ? 54.931 35.387 39.683 1.00 19.08 340 VAL B O 1
ATOM 6449 N N . LYS B 1 321 ? 53.510 33.879 38.859 1.00 17.72 341 LYS B N 1
ATOM 6450 C CA . LYS B 1 321 ? 53.093 34.696 37.750 1.00 14.98 341 LYS B CA 1
ATOM 6451 C C . LYS B 1 321 ? 51.678 35.198 38.011 1.00 16.22 341 LYS B C 1
ATOM 6452 O O . LYS B 1 321 ? 50.792 34.462 37.948 1.00 17.74 341 LYS B O 1
ATOM 6458 N N . ALA B 1 322 ? 51.526 36.466 38.275 1.00 15.72 342 ALA B N 1
ATOM 6459 C CA . ALA B 1 322 ? 50.224 37.029 38.624 1.00 15.10 342 ALA B CA 1
ATOM 6460 C C . ALA B 1 322 ? 49.159 36.759 37.565 1.00 17.06 342 ALA B C 1
ATOM 6461 O O . ALA B 1 322 ? 47.972 36.651 37.894 1.00 14.05 342 ALA B O 1
ATOM 6463 N N . ASP B 1 323 ? 49.552 36.657 36.289 1.00 18.04 343 ASP B N 1
ATOM 6464 C CA . ASP B 1 323 ? 48.566 36.540 35.216 1.00 18.23 343 ASP B CA 1
ATOM 6465 C C . ASP B 1 323 ? 47.694 35.295 35.341 1.00 19.33 343 ASP B C 1
ATOM 6466 O O . ASP B 1 323 ? 46.609 35.255 34.743 1.00 16.18 343 ASP B O 1
ATOM 6471 N N . GLU B 1 324 ? 48.129 34.284 36.111 1.00 17.92 344 GLU B N 1
ATOM 6472 C CA . GLU B 1 324 ? 47.261 33.142 36.383 1.00 18.64 344 GLU B CA 1
ATOM 6473 C C . GLU B 1 324 ? 45.939 33.588 36.975 1.00 18.28 344 GLU B C 1
ATOM 6474 O O . GLU B 1 324 ? 44.907 32.954 36.734 1.00 16.16 344 GLU B O 1
ATOM 6480 N N . ALA B 1 325 ? 45.959 34.671 37.752 1.00 15.93 345 ALA B N 1
ATOM 6481 C CA . ALA B 1 325 ? 44.804 35.184 38.471 1.00 18.07 345 ALA B CA 1
ATOM 6482 C C . ALA B 1 325 ? 44.225 36.426 37.813 1.00 17.33 345 ALA B C 1
ATOM 6483 O O . ALA B 1 325 ? 43.470 37.166 38.455 1.00 14.24 345 ALA B O 1
ATOM 6485 N N . LEU B 1 326 ? 44.555 36.663 36.540 1.00 16.77 346 LEU B N 1
ATOM 6486 C CA . LEU B 1 326 ? 44.063 37.851 35.854 1.00 15.49 346 LEU B CA 1
ATOM 6487 C C . LEU B 1 326 ? 42.544 37.830 35.795 1.00 19.01 346 LEU B C 1
ATOM 6488 O O . LEU B 1 326 ? 41.926 36.772 35.635 1.00 21.85 346 LEU B O 1
ATOM 6493 N N . VAL B 1 327 ? 41.933 39.005 35.934 1.00 15.06 347 VAL B N 1
ATOM 6494 C CA . VAL B 1 327 ? 40.490 39.094 35.774 1.00 15.81 347 VAL B CA 1
ATOM 6495 C C . VAL B 1 327 ? 40.137 40.262 34.854 1.00 22.77 347 VAL B C 1
ATOM 6496 O O . VAL B 1 327 ? 39.116 40.223 34.159 1.00 19.97 347 VAL B O 1
ATOM 6508 N N . ARG B 1 329 ? 42.102 43.876 32.514 1.00 20.25 349 ARG B N 1
ATOM 6509 C CA . ARG B 1 329 ? 43.283 44.651 32.127 1.00 18.74 349 ARG B CA 1
ATOM 6510 C C . ARG B 1 329 ? 42.942 46.141 32.123 1.00 22.62 349 ARG B C 1
ATOM 6511 O O . ARG B 1 329 ? 42.410 46.651 31.125 1.00 17.42 349 ARG B O 1
ATOM 6519 N N . PRO B 1 330 ? 43.226 46.878 33.206 1.00 16.76 350 PRO B N 1
ATOM 6520 C CA . PRO B 1 330 ? 42.865 48.309 33.251 1.00 19.17 350 PRO B CA 1
ATOM 6521 C C . PRO B 1 330 ? 43.508 49.165 32.173 1.00 17.06 350 PRO B C 1
ATOM 6522 O O . PRO B 1 330 ? 42.904 50.169 31.766 1.00 19.84 350 PRO B O 1
ATOM 6526 N N . GLY B 1 331 ? 44.722 48.840 31.722 1.00 18.71 351 GLY B N 1
ATOM 6527 C CA . GLY B 1 331 ? 45.332 49.600 30.643 1.00 19.70 351 GLY B CA 1
ATOM 6528 C C . GLY B 1 331 ? 44.505 49.624 29.374 1.00 19.77 351 GLY B C 1
ATOM 6529 O O . GLY B 1 331 ? 44.636 50.560 28.576 1.00 20.87 351 GLY B O 1
ATOM 6530 N N . ASP B 1 332 ? 43.649 48.617 29.171 1.00 19.89 352 ASP B N 1
ATOM 6531 C CA . ASP B 1 332 ? 42.759 48.612 28.013 1.00 19.30 352 ASP B CA 1
ATOM 6532 C C . ASP B 1 332 ? 41.762 49.763 28.052 1.00 23.47 352 ASP B C 1
ATOM 6533 O O . ASP B 1 332 ? 41.232 50.139 27.003 1.00 18.83 352 ASP B O 1
ATOM 6538 N N . LEU B 1 333 ? 41.487 50.323 29.237 1.00 20.15 353 LEU B N 1
ATOM 6539 C CA . LEU B 1 333 ? 40.586 51.466 29.354 1.00 19.35 353 LEU B CA 1
ATOM 6540 C C . LEU B 1 333 ? 41.164 52.730 28.737 1.00 16.59 353 LEU B C 1
ATOM 6541 O O . LEU B 1 333 ? 40.409 53.665 28.442 1.00 19.11 353 LEU B O 1
ATOM 6546 N N . LEU B 1 334 ? 42.482 52.787 28.565 1.00 15.79 354 LEU B N 1
ATOM 6547 C CA . LEU B 1 334 ? 43.176 53.917 27.950 1.00 18.05 354 LEU B CA 1
ATOM 6548 C C . LEU B 1 334 ? 44.014 53.355 26.813 1.00 18.66 354 LEU B C 1
ATOM 6549 O O . LEU B 1 334 ? 45.249 53.300 26.896 1.00 17.04 354 LEU B O 1
ATOM 6554 N N . PRO B 1 335 ? 43.364 52.916 25.731 1.00 19.23 355 PRO B N 1
ATOM 6555 C CA . PRO B 1 335 ? 44.052 52.041 24.764 1.00 21.07 355 PRO B CA 1
ATOM 6556 C C . PRO B 1 335 ? 45.196 52.705 24.026 1.00 22.68 355 PRO B C 1
ATOM 6557 O O . PRO B 1 335 ? 46.113 52.003 23.579 1.00 23.08 355 PRO B O 1
ATOM 6561 N N . ASP B 1 336 ? 45.186 54.025 23.876 1.00 19.70 356 ASP B N 1
ATOM 6562 C CA . ASP B 1 336 ? 46.274 54.706 23.195 1.00 25.27 356 ASP B CA 1
ATOM 6563 C C . ASP B 1 336 ? 47.262 55.341 24.162 1.00 20.80 356 ASP B C 1
ATOM 6564 O O . ASP B 1 336 ? 48.179 56.045 23.729 1.00 20.04 356 ASP B O 1
ATOM 6569 N N . ALA B 1 337 ? 47.106 55.097 25.462 1.00 20.33 357 ALA B N 1
ATOM 6570 C CA . ALA B 1 337 ? 48.045 55.603 26.459 1.00 18.46 357 ALA B CA 1
ATOM 6571 C C . ALA B 1 337 ? 49.180 54.588 26.592 1.00 17.47 357 ALA B C 1
ATOM 6572 O O . ALA B 1 337 ? 49.213 53.744 27.494 1.00 17.91 357 ALA B O 1
ATOM 6574 N N . THR B 1 338 ? 50.129 54.681 25.662 1.00 17.41 358 THR B N 1
ATOM 6575 C CA . THR B 1 338 ? 51.231 53.732 25.572 1.00 15.08 358 THR B CA 1
ATOM 6576 C C . THR B 1 338 ? 52.600 54.356 25.795 1.00 14.23 358 THR B C 1
ATOM 6577 O O . THR B 1 338 ? 53.597 53.632 25.750 1.00 11.86 358 THR B O 1
ATOM 6581 N N . ALA B 1 339 ? 52.688 55.666 26.022 1.00 14.24 359 ALA B N 1
ATOM 6582 C CA . ALA B 1 339 ? 53.976 56.262 26.346 1.00 13.28 359 ALA B CA 1
ATOM 6583 C C . ALA B 1 339 ? 54.390 55.861 27.759 1.00 15.42 359 ALA B C 1
ATOM 6584 O O . ALA B 1 339 ? 53.576 55.407 28.563 1.00 14.11 359 ALA B O 1
ATOM 6586 N N . LYS B 1 340 ? 55.677 56.030 28.049 1.00 12.44 360 LYS B N 1
ATOM 6587 C CA . LYS B 1 340 ? 56.187 55.682 29.368 1.00 15.00 360 LYS B CA 1
ATOM 6588 C C . LYS B 1 340 ? 55.344 56.345 30.447 1.00 16.50 360 LYS B C 1
ATOM 6589 O O . LYS B 1 340 ? 55.012 57.531 30.348 1.00 17.76 360 LYS B O 1
ATOM 6595 N N . ASP B 1 341 ? 54.937 55.548 31.433 1.00 13.79 361 ASP B N 1
ATOM 6596 C CA . ASP B 1 341 ? 54.213 55.995 32.621 1.00 16.80 361 ASP B CA 1
ATOM 6597 C C . ASP B 1 341 ? 52.831 56.582 32.323 1.00 16.88 361 ASP B C 1
ATOM 6598 O O . ASP B 1 341 ? 52.221 57.183 33.217 1.00 17.15 361 ASP B O 1
ATOM 6603 N N . GLN B 1 342 ? 52.297 56.415 31.109 1.00 14.43 362 GLN B N 1
ATOM 6604 C CA . GLN B 1 342 ? 51.067 57.122 30.757 1.00 16.38 362 GLN B CA 1
ATOM 6605 C C . GLN B 1 342 ? 49.811 56.518 31.379 1.00 17.89 362 GLN B C 1
ATOM 6606 O O . GLN B 1 342 ? 48.794 57.211 31.467 1.00 15.25 362 GLN B O 1
ATOM 6612 N N . VAL B 1 343 ? 49.839 55.255 31.799 1.00 15.13 363 VAL B N 1
ATOM 6613 C CA . VAL B 1 343 ? 48.769 54.674 32.603 1.00 15.14 363 VAL B CA 1
ATOM 6614 C C . VAL B 1 343 ? 49.222 54.715 34.054 1.00 16.87 363 VAL B C 1
ATOM 6615 O O . VAL B 1 343 ? 50.214 54.074 34.420 1.00 16.02 363 VAL B O 1
ATOM 6619 N N . SER B 1 344 ? 48.517 55.484 34.879 1.00 16.62 364 SER B N 1
ATOM 6620 C CA . SER B 1 344 ? 48.885 55.672 36.283 1.00 14.15 364 SER B CA 1
ATOM 6621 C C . SER B 1 344 ? 47.800 55.064 37.160 1.00 14.12 364 SER B C 1
ATOM 6622 O O . SER B 1 344 ? 46.710 55.631 37.291 1.00 13.43 364 SER B O 1
ATOM 6625 N N . ILE B 1 345 ? 48.096 53.912 37.748 1.00 12.86 365 ILE B N 1
ATOM 6626 C CA . ILE B 1 345 ? 47.209 53.219 38.675 1.00 11.81 365 ILE B CA 1
ATOM 6627 C C . ILE B 1 345 ? 47.917 53.228 40.024 1.00 14.78 365 ILE B C 1
ATOM 6628 O O . ILE B 1 345 ? 48.922 52.530 40.200 1.00 13.57 365 ILE B O 1
ATOM 6633 N N . THR B 1 346 ? 47.416 54.030 40.969 1.00 14.25 366 THR B N 1
ATOM 6634 C CA . THR B 1 346 ? 48.108 54.202 42.244 1.00 16.82 366 THR B CA 1
ATOM 6635 C C . THR B 1 346 ? 47.211 53.966 43.453 1.00 20.23 366 THR B C 1
ATOM 6636 O O . THR B 1 346 ? 47.628 54.245 44.582 1.00 22.69 366 THR B O 1
ATOM 6640 N N . GLY B 1 347 ? 46.008 53.458 43.257 1.00 19.73 367 GLY B N 1
ATOM 6641 C CA . GLY B 1 347 ? 45.067 53.294 44.345 1.00 19.88 367 GLY B CA 1
ATOM 6642 C C . GLY B 1 347 ? 43.663 53.209 43.783 1.00 21.40 367 GLY B C 1
ATOM 6643 O O . GLY B 1 347 ? 43.465 53.128 42.572 1.00 18.79 367 GLY B O 1
ATOM 6644 N N . GLY B 1 348 ? 42.693 53.219 44.693 1.00 18.05 368 GLY B N 1
ATOM 6645 C CA . GLY B 1 348 ? 41.304 53.163 44.272 1.00 18.22 368 GLY B CA 1
ATOM 6646 C C . GLY B 1 348 ? 40.807 51.791 43.874 1.00 17.94 368 GLY B C 1
ATOM 6647 O O . GLY B 1 348 ? 39.719 51.684 43.284 1.00 18.11 368 GLY B O 1
ATOM 6648 N N . PHE B 1 349 ? 41.554 50.741 44.193 1.00 15.00 369 PHE B N 1
ATOM 6649 C CA . PHE B 1 349 ? 41.159 49.373 43.900 1.00 17.87 369 PHE B CA 1
ATOM 6650 C C . PHE B 1 349 ? 40.446 48.738 45.084 1.00 18.74 369 PHE B C 1
ATOM 6651 O O . PHE B 1 349 ? 40.891 48.854 46.235 1.00 15.51 369 PHE B O 1
ATOM 6659 N N . ASP B 1 350 ? 39.354 48.035 44.796 1.00 15.28 370 ASP B N 1
ATOM 6660 C CA . ASP B 1 350 ? 38.708 47.237 45.827 1.00 16.03 370 ASP B CA 1
ATOM 6661 C C . ASP B 1 350 ? 37.878 46.168 45.142 1.00 14.95 370 ASP B C 1
ATOM 6662 O O . ASP B 1 350 ? 37.689 46.185 43.923 1.00 15.87 370 ASP B O 1
ATOM 6667 N N . TRP B 1 351 ? 37.375 45.240 45.947 1.00 13.26 371 TRP B N 1
ATOM 6668 C CA . TRP B 1 351 ? 36.602 44.126 45.414 1.00 15.33 371 TRP B CA 1
ATOM 6669 C C . TRP B 1 351 ? 35.724 43.573 46.523 1.00 17.33 371 TRP B C 1
ATOM 6670 O O . TRP B 1 351 ? 35.994 43.783 47.709 1.00 15.48 371 TRP B O 1
ATOM 6681 N N . THR B 1 352 ? 34.674 42.852 46.133 1.00 14.87 372 THR B N 1
ATOM 6682 C CA . THR B 1 352 ? 33.904 42.098 47.113 1.00 13.78 372 THR B CA 1
ATOM 6683 C C . THR B 1 352 ? 33.197 40.953 46.405 1.00 16.97 372 THR B C 1
ATOM 6684 O O . THR B 1 352 ? 33.122 40.913 45.174 1.00 13.58 372 THR B O 1
ATOM 6688 N N . VAL B 1 353 ? 32.723 39.995 47.201 1.00 14.81 373 VAL B N 1
ATOM 6689 C CA . VAL B 1 353 ? 31.819 38.948 46.736 1.00 17.71 373 VAL B CA 1
ATOM 6690 C C . VAL B 1 353 ? 30.612 38.934 47.664 1.00 18.14 373 VAL B C 1
ATOM 6691 O O . VAL B 1 353 ? 30.772 38.880 48.891 1.00 16.45 373 VAL B O 1
ATOM 6695 N N . THR B 1 354 ? 29.411 38.993 47.085 1.00 16.58 374 THR B N 1
ATOM 6696 C CA . THR B 1 354 ? 28.194 38.977 47.884 1.00 16.86 374 THR B CA 1
ATOM 6697 C C . THR B 1 354 ? 27.865 37.554 48.321 1.00 17.91 374 THR B C 1
ATOM 6698 O O . THR B 1 354 ? 28.453 36.576 47.847 1.00 17.02 374 THR B O 1
ATOM 6702 N N . GLU B 1 355 ? 26.883 37.438 49.221 1.00 19.65 375 GLU B N 1
ATOM 6703 C CA . GLU B 1 355 ? 26.461 36.114 49.667 1.00 20.81 375 GLU B CA 1
ATOM 6704 C C . GLU B 1 355 ? 25.812 35.306 48.552 1.00 19.59 375 GLU B C 1
ATOM 6705 O O . GLU B 1 355 ? 25.609 34.098 48.721 1.00 22.11 375 GLU B O 1
ATOM 6711 N N . ASN B 1 356 ? 25.482 35.934 47.428 1.00 21.88 376 ASN B N 1
ATOM 6712 C CA . ASN B 1 356 ? 24.993 35.216 46.259 1.00 21.83 376 ASN B CA 1
ATOM 6713 C C . ASN B 1 356 ? 26.099 34.907 45.258 1.00 22.77 376 ASN B C 1
ATOM 6714 O O . ASN B 1 356 ? 25.809 34.448 44.148 1.00 22.73 376 ASN B O 1
ATOM 6719 N N . GLY B 1 357 ? 27.356 35.134 45.625 1.00 17.93 377 GLY B N 1
ATOM 6720 C CA . GLY B 1 357 ? 28.466 34.851 44.746 1.00 18.70 377 GLY B CA 1
ATOM 6721 C C . GLY B 1 357 ? 28.770 35.912 43.710 1.00 17.23 377 GLY B C 1
ATOM 6722 O O . GLY B 1 357 ? 29.681 35.707 42.901 1.00 16.06 377 GLY B O 1
ATOM 6723 N N . ASP B 1 358 ? 28.043 37.033 43.702 1.00 15.40 378 ASP B N 1
ATOM 6724 C CA . ASP B 1 358 ? 28.340 38.099 42.753 1.00 18.31 378 ASP B CA 1
ATOM 6725 C C . ASP B 1 358 ? 29.724 38.665 43.033 1.00 19.28 378 ASP B C 1
ATOM 6726 O O . ASP B 1 358 ? 30.009 39.103 44.149 1.00 18.05 378 ASP B O 1
ATOM 6731 N N . LEU B 1 359 ? 30.575 38.664 42.013 1.00 15.82 379 LEU B N 1
ATOM 6732 C CA . LEU B 1 359 ? 31.934 39.178 42.106 1.00 15.46 379 LEU B CA 1
ATOM 6733 C C . LEU B 1 359 ? 31.975 40.604 41.574 1.00 15.08 379 LEU B C 1
ATOM 6734 O O . LEU B 1 359 ? 31.504 40.870 40.462 1.00 17.28 379 LEU B O 1
ATOM 6739 N N . HIS B 1 360 ? 32.546 41.518 42.365 1.00 15.45 380 HIS B N 1
ATOM 6740 C CA . HIS B 1 360 ? 32.636 42.924 41.997 1.00 15.27 380 HIS B CA 1
ATOM 6741 C C . HIS B 1 360 ? 34.049 43.442 42.237 1.00 15.32 380 HIS B C 1
ATOM 6742 O O . HIS B 1 360 ? 34.634 43.181 43.291 1.00 15.17 380 HIS B O 1
ATOM 6749 N N . LEU B 1 361 ? 34.591 44.183 41.265 1.00 12.86 381 LEU B N 1
ATOM 6750 C CA . LEU B 1 361 ? 35.891 44.829 41.416 1.00 13.83 381 LEU B CA 1
ATOM 6751 C C . LEU B 1 361 ? 35.828 46.238 40.852 1.00 15.35 381 LEU B C 1
ATOM 6752 O O . LEU B 1 361 ? 35.264 46.459 39.780 1.00 15.15 381 LEU B O 1
ATOM 6757 N N . ILE B 1 362 ? 36.429 47.191 41.561 1.00 13.75 382 ILE B N 1
ATOM 6758 C CA . ILE B 1 362 ? 36.481 48.563 41.083 1.00 13.92 382 ILE B CA 1
ATOM 6759 C C . ILE B 1 362 ? 37.929 49.033 41.062 1.00 13.46 382 ILE B C 1
ATOM 6760 O O . ILE B 1 362 ? 38.786 48.519 41.781 1.00 15.38 382 ILE B O 1
ATOM 6765 N N . GLY B 1 363 ? 38.182 50.037 40.230 1.00 13.78 383 GLY B N 1
ATOM 6766 C CA . GLY B 1 363 ? 39.512 50.594 40.102 1.00 13.50 383 GLY B CA 1
ATOM 6767 C C . GLY B 1 363 ? 39.458 52.015 39.602 1.00 16.01 383 GLY B C 1
ATOM 6768 O O . GLY B 1 363 ? 38.447 52.472 39.058 1.00 13.31 383 GLY B O 1
ATOM 6769 N N . GLN B 1 364 ? 40.568 52.721 39.803 1.00 15.09 384 GLN B N 1
ATOM 6770 C CA . GLN B 1 364 ? 40.765 54.037 39.212 1.00 16.78 384 GLN B CA 1
ATOM 6771 C C . GLN B 1 364 ? 42.019 53.965 38.365 1.00 13.88 384 GLN B C 1
ATOM 6772 O O . GLN B 1 364 ? 43.092 53.607 38.863 1.00 14.94 384 GLN B O 1
ATOM 6778 N N . THR B 1 365 ? 41.880 54.294 37.089 1.00 14.08 385 THR B N 1
ATOM 6779 C CA . THR B 1 365 ? 42.968 54.215 36.127 1.00 14.04 385 THR B CA 1
ATOM 6780 C C . THR B 1 365 ? 43.139 55.598 35.530 1.00 16.14 385 THR B C 1
ATOM 6781 O O . THR B 1 365 ? 42.218 56.106 34.882 1.00 17.20 385 THR B O 1
ATOM 6785 N N . ASN B 1 366 ? 44.290 56.215 35.773 1.00 15.06 386 ASN B N 1
ATOM 6786 C CA . ASN B 1 366 ? 44.503 57.601 35.387 1.00 16.59 386 ASN B CA 1
ATOM 6787 C C . ASN B 1 366 ? 45.393 57.703 34.152 1.00 19.30 386 ASN B C 1
ATOM 6788 O O . ASN B 1 366 ? 46.305 56.895 33.949 1.00 15.30 386 ASN B O 1
ATOM 6793 N N . GLU B 1 367 ? 45.114 58.706 33.317 1.00 17.33 387 GLU B N 1
ATOM 6794 C CA . GLU B 1 367 ? 46.029 59.059 32.240 1.00 16.17 387 GLU B CA 1
ATOM 6795 C C . GLU B 1 367 ? 46.997 60.120 32.747 1.00 18.47 387 GLU B C 1
ATOM 6796 O O . GLU B 1 367 ? 46.579 61.126 33.328 1.00 19.75 387 GLU B O 1
ATOM 6802 N N . TRP B 1 368 ? 48.287 59.889 32.519 1.00 17.70 388 TRP B N 1
ATOM 6803 C CA . TRP B 1 368 ? 49.369 60.632 33.161 1.00 18.65 388 TRP B CA 1
ATOM 6804 C C . TRP B 1 368 ? 50.277 61.162 32.061 1.00 22.08 388 TRP B C 1
ATOM 6805 O O . TRP B 1 368 ? 50.974 60.386 31.399 1.00 20.87 388 TRP B O 1
ATOM 6816 N N . VAL B 1 369 ? 50.239 62.474 31.836 1.00 22.96 389 VAL B N 1
ATOM 6817 C CA . VAL B 1 369 ? 50.938 63.107 30.720 1.00 23.60 389 VAL B CA 1
ATOM 6818 C C . VAL B 1 369 ? 51.562 64.392 31.238 1.00 28.97 389 VAL B C 1
ATOM 6819 O O . VAL B 1 369 ? 50.877 65.206 31.867 1.00 24.96 389 VAL B O 1
ATOM 6823 N N . ASN B 1 370 ? 52.843 64.536 31.023 1.00 28.25 390 ASN B N 1
ATOM 6824 C CA . ASN B 1 370 ? 53.544 65.697 31.472 1.00 31.90 390 ASN B CA 1
ATOM 6825 C C . ASN B 1 370 ? 53.490 65.850 32.972 1.00 32.00 390 ASN B C 1
ATOM 6826 O O . ASN B 1 370 ? 53.337 66.862 33.481 1.00 35.17 390 ASN B O 1
ATOM 6831 N N . LYS B 1 371 ? 53.658 64.766 33.676 1.00 28.77 391 LYS B N 1
ATOM 6832 C CA . LYS B 1 371 ? 53.703 64.734 35.145 1.00 30.68 391 LYS B CA 1
ATOM 6833 C C . LYS B 1 371 ? 52.374 65.100 35.770 1.00 30.31 391 LYS B C 1
ATOM 6834 O O . LYS B 1 371 ? 52.341 65.538 36.930 1.00 25.33 391 LYS B O 1
ATOM 6840 N N . LYS B 1 372 ? 51.310 64.942 35.021 1.00 26.69 392 LYS B N 1
ATOM 6841 C CA . LYS B 1 372 ? 50.015 65.308 35.511 1.00 30.70 392 LYS B CA 1
ATOM 6842 C C . LYS B 1 372 ? 48.880 64.333 35.131 1.00 24.93 392 LYS B C 1
ATOM 6843 O O . LYS B 1 372 ? 48.884 63.777 34.085 1.00 22.40 392 LYS B O 1
ATOM 6849 N N . VAL B 1 373 ? 47.943 64.148 36.040 1.00 23.95 393 VAL B N 1
ATOM 6850 C CA . VAL B 1 373 ? 46.736 63.401 35.695 1.00 22.90 393 VAL B CA 1
ATOM 6851 C C . VAL B 1 373 ? 45.870 64.288 34.807 1.00 26.75 393 VAL B C 1
ATOM 6852 O O . VAL B 1 373 ? 45.473 65.386 35.211 1.00 30.97 393 VAL B O 1
ATOM 6856 N N . ILE B 1 374 ? 45.593 63.826 33.587 1.00 21.80 394 ILE B N 1
ATOM 6857 C CA . ILE B 1 374 ? 44.729 64.552 32.662 1.00 25.44 394 ILE B CA 1
ATOM 6858 C C . ILE B 1 374 ? 43.397 63.855 32.425 1.00 29.09 394 ILE B C 1
ATOM 6859 O O . ILE B 1 374 ? 42.510 64.447 31.788 1.00 26.58 394 ILE B O 1
ATOM 6864 N N . LYS B 1 375 ? 43.220 62.632 32.916 1.00 23.64 395 LYS B N 1
ATOM 6865 C CA . LYS B 1 375 ? 41.974 61.904 32.744 1.00 23.11 395 LYS B CA 1
ATOM 6866 C C . LYS B 1 375 ? 41.902 60.833 33.822 1.00 22.37 395 LYS B C 1
ATOM 6867 O O . LYS B 1 375 ? 42.896 60.161 34.095 1.00 20.00 395 LYS B O 1
ATOM 6873 N N . LYS B 1 376 ? 40.733 60.692 34.441 1.00 20.96 396 LYS B N 1
ATOM 6874 C CA . LYS B 1 376 ? 40.496 59.698 35.481 1.00 16.33 396 LYS B CA 1
ATOM 6875 C C . LYS B 1 376 ? 39.409 58.748 35.000 1.00 22.31 396 LYS B C 1
ATOM 6876 O O . LYS B 1 376 ? 38.298 59.186 34.685 1.00 20.71 396 LYS B O 1
ATOM 6882 N N . VAL B 1 377 ? 39.718 57.455 34.946 1.00 17.93 397 VAL B N 1
ATOM 6883 C CA . VAL B 1 377 ? 38.747 56.445 34.531 1.00 18.28 397 VAL B CA 1
ATOM 6884 C C . VAL B 1 377 ? 38.415 55.569 35.734 1.00 17.49 397 VAL B C 1
ATOM 6885 O O . VAL B 1 377 ? 39.291 54.886 36.279 1.00 18.75 397 VAL B O 1
ATOM 6889 N N . TYR B 1 378 ? 37.155 55.582 36.145 1.00 16.14 398 TYR B N 1
ATOM 6890 C CA . TYR B 1 378 ? 36.681 54.709 37.210 1.00 19.13 398 TYR B CA 1
ATOM 6891 C C . TYR B 1 378 ? 35.985 53.526 36.561 1.00 18.75 398 TYR B C 1
ATOM 6892 O O . TYR B 1 378 ? 35.150 53.714 35.672 1.00 21.55 398 TYR B O 1
ATOM 6901 N N . SER B 1 379 ? 36.348 52.317 36.975 1.00 15.62 399 SER B N 1
ATOM 6902 C CA . SER B 1 379 ? 35.798 51.124 36.353 1.00 17.88 399 SER B CA 1
ATOM 6903 C C . SER B 1 379 ? 35.116 50.268 37.405 1.00 17.95 399 SER B C 1
ATOM 6904 O O . SER B 1 379 ? 35.518 50.235 38.573 1.00 14.84 399 SER B O 1
ATOM 6907 N N . HIS B 1 380 ? 34.078 49.572 36.962 1.00 16.64 400 HIS B N 1
ATOM 6908 C CA . HIS B 1 380 ? 33.379 48.585 37.764 1.00 13.71 400 HIS B CA 1
ATOM 6909 C C . HIS B 1 380 ? 33.262 47.327 36.915 1.00 17.58 400 HIS B C 1
ATOM 6910 O O . HIS B 1 380 ? 32.689 47.368 35.822 1.00 14.49 400 HIS B O 1
ATOM 6917 N N . THR B 1 381 ? 33.838 46.230 37.402 1.00 13.43 401 THR B N 1
ATOM 6918 C CA . THR B 1 381 ? 33.808 44.936 36.736 1.00 14.20 401 THR B CA 1
ATOM 6919 C C . THR B 1 381 ? 33.007 43.998 37.618 1.00 17.82 401 THR B C 1
ATOM 6920 O O . THR B 1 381 ? 33.317 43.859 38.806 1.00 15.62 401 THR B O 1
ATOM 6924 N N . TYR B 1 382 ? 31.981 43.358 37.061 1.00 16.04 402 TYR B N 1
ATOM 6925 C CA . TYR B 1 382 ? 31.153 42.516 37.908 1.00 14.82 402 TYR B CA 1
ATOM 6926 C C . TYR B 1 382 ? 30.673 41.281 37.165 1.00 20.19 402 TYR B C 1
ATOM 6927 O O . TYR B 1 382 ? 30.517 41.279 35.939 1.00 15.66 402 TYR B O 1
ATOM 6936 N N . GLN B 1 383 ? 30.444 40.228 37.947 1.00 18.52 403 GLN B N 1
ATOM 6937 C CA . GLN B 1 383 ? 30.035 38.923 37.440 1.00 17.30 403 GLN B CA 1
ATOM 6938 C C . GLN B 1 383 ? 28.908 38.408 38.318 1.00 16.58 403 GLN B C 1
ATOM 6939 O O . GLN B 1 383 ? 29.144 37.980 39.453 1.00 17.32 403 GLN B O 1
ATOM 6945 N N . LYS B 1 384 ? 27.688 38.439 37.790 1.00 17.07 404 LYS B N 1
ATOM 6946 C CA . LYS B 1 384 ? 26.526 38.029 38.561 1.00 18.03 404 LYS B CA 1
ATOM 6947 C C . LYS B 1 384 ? 26.614 36.551 38.922 1.00 21.44 404 LYS B C 1
ATOM 6948 O O . LYS B 1 384 ? 26.875 35.702 38.062 1.00 19.21 404 LYS B O 1
ATOM 6954 N N . ALA B 1 385 ? 26.417 36.257 40.211 1.00 20.60 405 ALA B N 1
ATOM 6955 C CA . ALA B 1 385 ? 26.420 34.905 40.767 1.00 21.52 405 ALA B CA 1
ATOM 6956 C C . ALA B 1 385 ? 27.740 34.170 40.547 1.00 20.95 405 ALA B C 1
ATOM 6957 O O . ALA B 1 385 ? 27.803 32.948 40.691 1.00 20.48 405 ALA B O 1
ATOM 6959 N N . GLY B 1 386 ? 28.813 34.881 40.218 1.00 18.24 406 GLY B N 1
ATOM 6960 C CA . GLY B 1 386 ? 30.086 34.219 40.032 1.00 17.12 406 GLY B CA 1
ATOM 6961 C C . GLY B 1 386 ? 30.140 33.281 38.850 1.00 20.89 406 GLY B C 1
ATOM 6962 O O . GLY B 1 386 ? 30.979 32.378 38.825 1.00 17.10 406 GLY B O 1
ATOM 6963 N N . VAL B 1 387 ? 29.261 33.458 37.869 1.00 17.66 407 VAL B N 1
ATOM 6964 C CA . VAL B 1 387 ? 29.265 32.619 36.677 1.00 18.83 407 VAL B CA 1
ATOM 6965 C C . VAL B 1 387 ? 29.174 33.504 35.445 1.00 17.52 407 VAL B C 1
ATOM 6966 O O . VAL B 1 387 ? 28.620 34.606 35.486 1.00 16.78 407 VAL B O 1
ATOM 6970 N N . GLY B 1 388 ? 29.750 33.017 34.344 1.00 16.76 408 GLY B N 1
ATOM 6971 C CA . GLY B 1 388 ? 29.562 33.661 33.062 1.00 13.97 408 GLY B CA 1
ATOM 6972 C C . GLY B 1 388 ? 30.407 34.908 32.865 1.00 16.48 408 GLY B C 1
ATOM 6973 O O . GLY B 1 388 ? 31.500 35.067 33.417 1.00 16.57 408 GLY B O 1
ATOM 6974 N N . GLU B 1 389 ? 29.845 35.817 32.078 1.00 16.40 409 GLU B N 1
ATOM 6975 C CA . GLU B 1 389 ? 30.542 36.981 31.553 1.00 14.38 409 GLU B CA 1
ATOM 6976 C C . GLU B 1 389 ? 30.933 37.956 32.658 1.00 15.62 409 GLU B C 1
ATOM 6977 O O . GLU B 1 389 ? 30.178 38.171 33.607 1.00 18.47 409 GLU B O 1
ATOM 6983 N N . LEU B 1 390 ? 32.120 38.546 32.522 1.00 15.42 410 LEU B N 1
ATOM 6984 C CA . LEU B 1 390 ? 32.516 39.717 33.298 1.00 14.29 410 LEU B CA 1
ATOM 6985 C C . LEU B 1 390 ? 32.108 40.963 32.522 1.00 16.19 410 LEU B C 1
ATOM 6986 O O . LEU B 1 390 ? 32.579 41.181 31.401 1.00 14.87 410 LEU B O 1
ATOM 6991 N N . ILE B 1 391 ? 31.228 41.766 33.105 1.00 16.13 411 ILE B N 1
ATOM 6992 C CA . ILE B 1 391 ? 30.861 43.059 32.537 1.00 14.57 411 ILE B CA 1
ATOM 6993 C C . ILE B 1 391 ? 31.741 44.125 33.169 1.00 16.21 411 ILE B C 1
ATOM 6994 O O . ILE B 1 391 ? 31.849 44.195 34.399 1.00 17.77 411 ILE B O 1
ATOM 6999 N N . THR B 1 392 ? 32.363 44.960 32.342 1.00 13.38 412 THR B N 1
ATOM 7000 C CA . THR B 1 392 ? 33.106 46.115 32.822 1.00 14.01 412 THR B CA 1
ATOM 7001 C C . THR B 1 392 ? 32.443 47.366 32.269 1.00 20.78 412 THR B C 1
ATOM 7002 O O . THR B 1 392 ? 32.127 47.425 31.077 1.00 18.31 412 THR B O 1
ATOM 7006 N N . THR B 1 393 ? 32.205 48.346 33.136 1.00 15.96 413 THR B N 1
ATOM 7007 C CA . THR B 1 393 ? 31.687 49.633 32.715 1.00 18.81 413 THR B CA 1
ATOM 7008 C C . THR B 1 393 ? 32.540 50.729 33.333 1.00 21.44 413 THR B C 1
ATOM 7009 O O . THR B 1 393 ? 33.108 50.554 34.414 1.00 19.54 413 THR B O 1
ATOM 7013 N N . THR B 1 394 ? 32.662 51.850 32.620 1.00 20.18 414 THR B N 1
ATOM 7014 C CA . THR B 1 394 ? 33.272 53.044 33.186 1.00 22.44 414 THR B CA 1
ATOM 7015 C C . THR B 1 394 ? 32.229 54.046 33.647 1.00 20.26 414 THR B C 1
ATOM 7016 O O . THR B 1 394 ? 32.590 55.140 34.090 1.00 23.68 414 THR B O 1
ATOM 7020 N N . ASP B 1 395 ? 30.947 53.695 33.552 1.00 22.95 415 ASP B N 1
ATOM 7021 C CA . ASP B 1 395 ? 29.862 54.509 34.095 1.00 23.19 415 ASP B CA 1
ATOM 7022 C C . ASP B 1 395 ? 29.762 54.215 35.590 1.00 20.57 415 ASP B C 1
ATOM 7023 O O . ASP B 1 395 ? 28.839 53.557 36.078 1.00 24.01 415 ASP B O 1
ATOM 7028 N N . PHE B 1 396 ? 30.766 54.704 36.322 1.00 21.96 416 PHE B N 1
ATOM 7029 C CA . PHE B 1 396 ? 30.897 54.393 37.734 1.00 23.60 416 PHE B CA 1
ATOM 7030 C C . PHE B 1 396 ? 31.371 55.640 38.475 1.00 24.94 416 PHE B C 1
ATOM 7031 O O . PHE B 1 396 ? 32.316 56.311 38.012 1.00 23.95 416 PHE B O 1
ATOM 7039 N N . PRO B 1 397 ? 30.741 55.976 39.600 1.00 28.17 417 PRO B N 1
ATOM 7040 C CA . PRO B 1 397 ? 31.107 57.194 40.342 1.00 28.61 417 PRO B CA 1
ATOM 7041 C C . PRO B 1 397 ? 32.502 57.092 40.926 1.00 33.43 417 PRO B C 1
ATOM 7042 O O . PRO B 1 397 ? 33.025 55.984 41.128 1.00 30.27 417 PRO B O 1
ATOM 7046 N N . PRO B 1 398 ? 33.135 58.237 41.227 1.00 29.99 418 PRO B N 1
ATOM 7047 C CA . PRO B 1 398 ? 34.459 58.214 41.862 1.00 28.60 418 PRO B CA 1
ATOM 7048 C C . PRO B 1 398 ? 34.442 57.630 43.268 1.00 31.87 418 PRO B C 1
ATOM 7049 O O . PRO B 1 398 ? 34.607 58.361 44.248 1.00 40.04 418 PRO B O 1
ATOM 7053 N N . ALA B 1 399 ? 34.263 56.316 43.376 1.00 30.30 419 ALA B N 1
ATOM 7054 C CA . ALA B 1 399 ? 34.270 55.601 44.643 1.00 24.59 419 ALA B CA 1
ATOM 7055 C C . ALA B 1 399 ? 35.500 54.704 44.724 1.00 23.55 419 ALA B C 1
ATOM 7056 O O . ALA B 1 399 ? 35.965 54.174 43.714 1.00 22.85 419 ALA B O 1
ATOM 7058 N N . SER B 1 400 ? 36.026 54.529 45.936 1.00 19.60 420 SER B N 1
ATOM 7059 C CA . SER B 1 400 ? 37.293 53.831 46.125 1.00 19.35 420 SER B CA 1
ATOM 7060 C C . SER B 1 400 ? 37.184 52.560 46.951 1.00 18.46 420 SER B C 1
ATOM 7061 O O . SER B 1 400 ? 38.184 51.844 47.085 1.00 18.65 420 SER B O 1
ATOM 7064 N N . GLN B 1 401 ? 36.015 52.250 47.506 1.00 18.58 421 GLN B N 1
ATOM 7065 C CA . GLN B 1 401 ? 35.815 51.004 48.227 1.00 17.37 421 GLN B CA 1
ATOM 7066 C C . GLN B 1 401 ? 34.404 50.497 47.957 1.00 17.76 421 GLN B C 1
ATOM 7067 O O . GLN B 1 401 ? 33.503 51.262 47.602 1.00 21.96 421 GLN B O 1
ATOM 7073 N N . LEU B 1 402 ? 34.234 49.184 48.116 1.00 16.34 422 LEU B N 1
ATOM 7074 C CA . LEU B 1 402 ? 32.957 48.501 47.974 1.00 15.77 422 LEU B CA 1
ATOM 7075 C C . LEU B 1 402 ? 32.722 47.632 49.202 1.00 16.52 422 LEU B C 1
ATOM 7076 O O . LEU B 1 402 ? 33.654 46.994 49.714 1.00 18.84 422 LEU B O 1
ATOM 7081 N N . TYR B 1 403 ? 31.482 47.621 49.686 1.00 13.54 423 TYR B N 1
ATOM 7082 C CA . TYR B 1 403 ? 31.093 46.806 50.826 1.00 17.32 423 TYR B CA 1
ATOM 7083 C C . TYR B 1 403 ? 29.895 45.964 50.421 1.00 20.10 423 TYR B C 1
ATOM 7084 O O . TYR B 1 403 ? 29.335 46.132 49.336 1.00 17.47 423 TYR B O 1
ATOM 7093 N N . THR B 1 404 ? 29.518 45.024 51.281 1.00 21.16 424 THR B N 1
ATOM 7094 C CA . THR B 1 404 ? 28.414 44.143 50.934 1.00 18.46 424 THR B CA 1
ATOM 7095 C C . THR B 1 404 ? 27.712 43.668 52.195 1.00 19.19 424 THR B C 1
ATOM 7096 O O . THR B 1 404 ? 28.323 43.505 53.257 1.00 18.02 424 THR B O 1
ATOM 7100 N N . ALA B 1 405 ? 26.407 43.458 52.063 1.00 17.85 425 ALA B N 1
ATOM 7101 C CA . ALA B 1 405 ? 25.600 42.861 53.113 1.00 16.78 425 ALA B CA 1
ATOM 7102 C C . ALA B 1 405 ? 24.334 42.352 52.448 1.00 14.13 425 ALA B C 1
ATOM 7103 O O . ALA B 1 405 ? 23.800 43.016 51.561 1.00 19.57 425 ALA B O 1
ATOM 7105 N N . GLY B 1 406 ? 23.871 41.183 52.878 1.00 19.67 426 GLY B N 1
ATOM 7106 C CA . GLY B 1 406 ? 22.699 40.600 52.251 1.00 25.14 426 GLY B CA 1
ATOM 7107 C C . GLY B 1 406 ? 22.934 40.421 50.766 1.00 21.38 426 GLY B C 1
ATOM 7108 O O . GLY B 1 406 ? 24.020 40.032 50.326 1.00 23.11 426 GLY B O 1
ATOM 7109 N N . GLU B 1 407 ? 21.920 40.743 49.975 1.00 22.22 427 GLU B N 1
ATOM 7110 C CA . GLU B 1 407 ? 22.055 40.605 48.529 1.00 23.10 427 GLU B CA 1
ATOM 7111 C C . GLU B 1 407 ? 22.712 41.813 47.866 1.00 25.01 427 GLU B C 1
ATOM 7112 O O . GLU B 1 407 ? 22.818 41.832 46.633 1.00 23.10 427 GLU B O 1
ATOM 7118 N N . ASN B 1 408 ? 23.175 42.801 48.637 1.00 18.79 428 ASN B N 1
ATOM 7119 C CA . ASN B 1 408 ? 23.544 44.106 48.110 1.00 18.42 428 ASN B CA 1
ATOM 7120 C C . ASN B 1 408 ? 25.046 44.342 48.181 1.00 17.03 428 ASN B C 1
ATOM 7121 O O . ASN B 1 408 ? 25.760 43.710 48.959 1.00 19.86 428 ASN B O 1
ATOM 7126 N N . ILE B 1 409 ? 25.510 45.257 47.329 1.00 20.25 429 ILE B N 1
ATOM 7127 C CA . ILE B 1 409 ? 26.807 45.896 47.488 1.00 21.07 429 ILE B CA 1
ATOM 7128 C C . ILE B 1 409 ? 26.549 47.359 47.810 1.00 20.89 429 ILE B C 1
ATOM 7129 O O . ILE B 1 409 ? 25.468 47.900 47.557 1.00 18.10 429 ILE B O 1
ATOM 7134 N N . TYR B 1 410 ? 27.563 48.007 48.375 1.00 16.69 430 TYR B N 1
ATOM 7135 C CA . TYR B 1 410 ? 27.401 49.351 48.899 1.00 17.35 430 TYR B CA 1
ATOM 7136 C C . TYR B 1 410 ? 28.615 50.202 48.575 1.00 14.89 430 TYR B C 1
ATOM 7137 O O . TYR B 1 410 ? 29.758 49.739 48.664 1.00 14.91 430 TYR B O 1
ATOM 7146 N N . ILE B 1 411 ? 28.349 51.447 48.202 1.00 17.99 431 ILE B N 1
ATOM 7147 C CA . ILE B 1 411 ? 29.332 52.520 48.209 1.00 17.19 431 ILE B CA 1
ATOM 7148 C C . ILE B 1 411 ? 28.997 53.403 49.399 1.00 16.73 431 ILE B C 1
ATOM 7149 O O . ILE B 1 411 ? 27.866 53.895 49.517 1.00 15.86 431 ILE B O 1
ATOM 7154 N N . ILE B 1 412 ? 29.956 53.573 50.303 1.00 14.70 432 ILE B N 1
ATOM 7155 C CA . ILE B 1 412 ? 29.747 54.332 51.530 1.00 14.10 432 ILE B CA 1
ATOM 7156 C C . ILE B 1 412 ? 30.841 55.381 51.613 1.00 15.65 432 ILE B C 1
ATOM 7157 O O . ILE B 1 412 ? 32.023 55.060 51.440 1.00 16.96 432 ILE B O 1
ATOM 7162 N N . GLY B 1 413 ? 30.456 56.624 51.868 1.00 14.59 433 GLY B N 1
ATOM 7163 C CA . GLY B 1 413 ? 31.442 57.681 51.845 1.00 16.80 433 GLY B CA 1
ATOM 7164 C C . GLY B 1 413 ? 30.902 58.974 52.407 1.00 18.27 433 GLY B C 1
ATOM 7165 O O . GLY B 1 413 ? 29.841 59.013 53.034 1.00 17.65 433 GLY B O 1
ATOM 7166 N N . LEU B 1 414 ? 31.658 60.037 52.150 1.00 17.36 434 LEU B N 1
ATOM 7167 C CA . LEU B 1 414 ? 31.356 61.377 52.626 1.00 17.00 434 LEU B CA 1
ATOM 7168 C C . LEU B 1 414 ? 31.227 62.309 51.427 1.00 20.85 434 LEU B C 1
ATOM 7169 O O . LEU B 1 414 ? 32.126 62.367 50.582 1.00 23.37 434 LEU B O 1
ATOM 7174 N N . GLU B 1 415 ? 30.116 63.036 51.366 1.00 19.99 435 GLU B N 1
ATOM 7175 C CA . GLU B 1 415 ? 29.880 64.024 50.325 1.00 22.83 435 GLU B CA 1
ATOM 7176 C C . GLU B 1 415 ? 29.539 65.342 51.001 1.00 18.16 435 GLU B C 1
ATOM 7177 O O . GLU B 1 415 ? 28.557 65.421 51.745 1.00 20.42 435 GLU B O 1
ATOM 7183 N N . GLN B 1 416 ? 30.373 66.321 50.775 1.00 22.22 436 GLN B N 1
ATOM 7184 C CA . GLN B 1 416 ? 30.233 67.582 51.421 1.00 26.57 436 GLN B CA 1
ATOM 7185 C C . GLN B 1 416 ? 30.245 67.352 52.949 1.00 24.92 436 GLN B C 1
ATOM 7186 O O . GLN B 1 416 ? 29.470 67.909 53.655 1.00 24.81 436 GLN B O 1
ATOM 7192 N N . GLY B 1 417 ? 31.143 66.494 53.412 1.00 24.19 437 GLY B N 1
ATOM 7193 C CA . GLY B 1 417 ? 31.309 66.197 54.816 1.00 23.58 437 GLY B CA 1
ATOM 7194 C C . GLY B 1 417 ? 30.268 65.286 55.415 1.00 20.28 437 GLY B C 1
ATOM 7195 O O . GLY B 1 417 ? 30.430 64.877 56.568 1.00 21.50 437 GLY B O 1
ATOM 7196 N N . ARG B 1 418 ? 29.206 64.939 54.678 1.00 22.48 438 ARG B N 1
ATOM 7197 C CA . ARG B 1 418 ? 28.078 64.209 55.231 1.00 20.61 438 ARG B CA 1
ATOM 7198 C C . ARG B 1 418 ? 28.083 62.762 54.764 1.00 19.54 438 ARG B C 1
ATOM 7199 O O . ARG B 1 418 ? 28.225 62.505 53.558 1.00 18.60 438 ARG B O 1
ATOM 7207 N N . PRO B 1 419 ? 27.915 61.803 55.678 1.00 17.88 439 PRO B N 1
ATOM 7208 C CA . PRO B 1 419 ? 27.878 60.390 55.276 1.00 16.35 439 PRO B CA 1
ATOM 7209 C C . PRO B 1 419 ? 26.726 60.078 54.333 1.00 19.88 439 PRO B C 1
ATOM 7210 O O . PRO B 1 419 ? 25.602 60.556 54.506 1.00 17.44 439 PRO B O 1
ATOM 7214 N N . PHE B 1 420 ? 27.019 59.239 53.341 1.00 19.90 440 PHE B N 1
ATOM 7215 C CA . PHE B 1 420 ? 26.014 58.743 52.419 1.00 18.67 440 PHE B CA 1
ATOM 7216 C C . PHE B 1 420 ? 26.218 57.249 52.219 1.00 18.46 440 PHE B C 1
ATOM 7217 O O . PHE B 1 420 ? 27.332 56.736 52.351 1.00 16.47 440 PHE B O 1
ATOM 7225 N N . VAL B 1 421 ? 25.132 56.562 51.864 1.00 16.10 441 VAL B N 1
ATOM 7226 C CA . VAL B 1 421 ? 25.173 55.161 51.467 1.00 14.37 441 VAL B CA 1
ATOM 7227 C C . VAL B 1 421 ? 24.499 55.035 50.110 1.00 21.23 441 VAL B C 1
ATOM 7228 O O . VAL B 1 421 ? 23.368 55.502 49.931 1.00 16.43 441 VAL B O 1
ATOM 7232 N N . GLU B 1 422 ? 25.184 54.411 49.159 1.00 16.98 442 GLU B N 1
ATOM 7233 C CA . GLU B 1 422 ? 24.568 54.020 47.900 1.00 19.19 442 GLU B CA 1
ATOM 7234 C C . GLU B 1 422 ? 24.533 52.504 47.831 1.00 17.43 442 GLU B C 1
ATOM 7235 O O . GLU B 1 422 ? 25.481 51.828 48.239 1.00 18.17 442 GLU B O 1
ATOM 7241 N N . GLN B 1 423 ? 23.436 51.976 4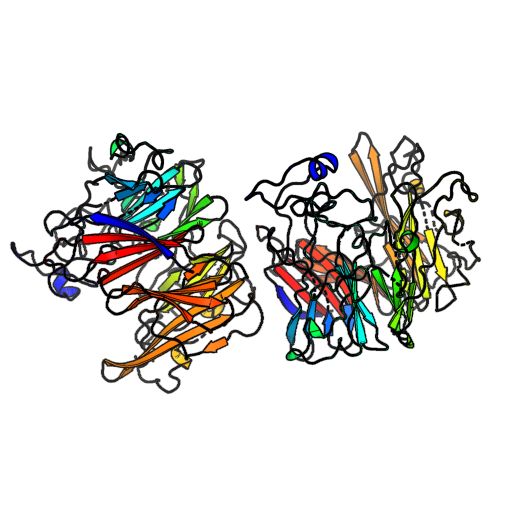7.309 1.00 18.20 443 GLN B N 1
ATOM 7242 C CA . GLN B 1 423 ? 23.136 50.561 47.387 1.00 14.93 443 GLN B CA 1
ATOM 7243 C C . GLN B 1 423 ? 22.764 50.069 45.997 1.00 20.13 443 GLN B C 1
ATOM 7244 O O . GLN B 1 423 ? 22.040 50.748 45.263 1.00 17.67 443 GLN B O 1
ATOM 7250 N N . ALA B 1 424 ? 23.295 48.910 45.629 1.00 17.93 444 ALA B N 1
ATOM 7251 C CA . ALA B 1 424 ? 22.925 48.248 44.385 1.00 18.88 444 ALA B CA 1
ATOM 7252 C C . ALA B 1 424 ? 22.756 46.767 44.666 1.00 20.64 444 ALA B C 1
ATOM 7253 O O . ALA B 1 424 ? 23.416 46.214 45.547 1.00 19.70 444 ALA B O 1
ATOM 7255 N N . LYS B 1 425 ? 21.868 46.119 43.916 1.00 18.39 445 LYS B N 1
ATOM 7256 C CA . LYS B 1 425 ? 21.774 44.671 44.026 1.00 16.59 445 LYS B CA 1
ATOM 7257 C C . LYS B 1 425 ? 23.053 44.047 43.495 1.00 17.23 445 LYS B C 1
ATOM 7258 O O . LYS B 1 425 ? 23.633 44.524 42.517 1.00 20.33 445 LYS B O 1
ATOM 7264 N N . GLY B 1 426 ? 23.507 42.995 44.171 1.00 18.73 446 GLY B N 1
ATOM 7265 C CA . GLY B 1 426 ? 24.693 42.300 43.716 1.00 21.10 446 GLY B CA 1
ATOM 7266 C C . GLY B 1 426 ? 24.515 41.813 42.293 1.00 19.76 446 GLY B C 1
ATOM 7267 O O . GLY B 1 426 ? 23.402 41.517 41.853 1.00 19.04 446 GLY B O 1
ATOM 7268 N N . GLY B 1 427 ? 25.620 41.766 41.561 1.00 15.97 447 GLY B N 1
ATOM 7269 C CA . GLY B 1 427 ? 25.557 41.403 40.156 1.00 18.67 447 GLY B CA 1
ATOM 7270 C C . GLY B 1 427 ? 25.042 42.488 39.236 1.00 21.43 447 GLY B C 1
ATOM 7271 O O . GLY B 1 427 ? 24.705 42.200 38.083 1.00 18.69 447 GLY B O 1
ATOM 7272 N N . THR B 1 428 ? 24.958 43.732 39.713 1.00 15.03 448 THR B N 1
ATOM 7273 C CA . THR B 1 428 ? 24.478 44.854 38.916 1.00 16.03 448 THR B CA 1
ATOM 7274 C C . THR B 1 428 ? 25.341 46.079 39.179 1.00 19.48 448 THR B C 1
ATOM 7275 O O . THR B 1 428 ? 26.192 46.089 40.073 1.00 20.67 448 THR B O 1
ATOM 7279 N N . ASN B 1 429 ? 25.108 47.124 38.375 1.00 15.80 449 ASN B N 1
ATOM 7280 C CA . ASN B 1 429 ? 25.733 48.435 38.527 1.00 17.29 449 ASN B CA 1
ATOM 7281 C C . ASN B 1 429 ? 24.691 49.520 38.784 1.00 17.09 449 ASN B C 1
ATOM 7282 O O . ASN B 1 429 ? 24.938 50.695 38.510 1.00 18.75 449 ASN B O 1
ATOM 7287 N N . ASP B 1 430 ? 23.512 49.141 39.270 1.00 18.09 450 ASP B N 1
ATOM 7288 C CA . ASP B 1 430 ? 22.379 50.059 39.401 1.00 21.72 450 ASP B CA 1
ATOM 7289 C C . ASP B 1 430 ? 22.302 50.540 40.851 1.00 17.57 450 ASP B C 1
ATOM 7290 O O . ASP B 1 430 ? 21.551 50.006 41.664 1.00 17.25 450 ASP B O 1
ATOM 7295 N N . PHE B 1 431 ? 23.065 51.585 41.151 1.00 19.81 451 PHE B N 1
ATOM 7296 C CA . PHE B 1 431 ? 23.152 52.147 42.491 1.00 21.58 451 PHE B CA 1
ATOM 7297 C C . PHE B 1 431 ? 22.100 53.222 42.703 1.00 21.07 451 PHE B C 1
ATOM 7298 O O . PHE B 1 431 ? 21.882 54.064 41.833 1.00 21.76 451 PHE B O 1
ATOM 7306 N N . THR B 1 432 ? 21.490 53.222 43.888 1.00 18.72 452 THR B N 1
ATOM 7307 C CA . THR B 1 432 ? 20.632 54.318 44.314 1.00 20.45 452 THR B CA 1
ATOM 7308 C C . THR B 1 432 ? 21.101 54.810 45.675 1.00 20.62 452 THR B C 1
ATOM 7309 O O . THR B 1 432 ? 21.489 54.008 46.531 1.00 20.77 452 THR B O 1
ATOM 7313 N N . ARG B 1 433 ? 21.066 56.124 45.875 1.00 21.38 453 ARG B N 1
ATOM 7314 C CA . ARG B 1 433 ? 21.405 56.656 47.189 1.00 21.65 453 ARG B CA 1
ATOM 7315 C C . ARG B 1 433 ? 20.261 56.390 48.157 1.00 22.87 453 ARG B C 1
ATOM 7316 O O . ARG B 1 433 ? 19.123 56.824 47.936 1.00 22.96 453 ARG B O 1
ATOM 7324 N N . VAL B 1 434 ? 20.559 55.646 49.216 1.00 18.39 454 VAL B N 1
ATOM 7325 C CA . VAL B 1 434 ? 19.568 55.209 50.180 1.00 18.84 454 VAL B CA 1
ATOM 7326 C C . VAL B 1 434 ? 19.776 55.836 51.539 1.00 20.99 454 VAL B C 1
ATOM 7327 O O . VAL B 1 434 ? 18.961 55.614 52.439 1.00 21.98 454 VAL B O 1
ATOM 7331 N N . TYR B 1 435 ? 20.844 56.613 51.719 1.00 18.44 455 TYR B N 1
ATOM 7332 C CA . TYR B 1 435 ? 21.077 57.323 52.972 1.00 17.70 455 TYR B CA 1
ATOM 7333 C C . TYR B 1 435 ? 21.959 58.525 52.689 1.00 17.22 455 TYR B C 1
ATOM 7334 O O . TYR B 1 435 ? 22.918 58.430 51.919 1.00 20.29 455 TYR B O 1
ATOM 7343 N N . TYR B 1 436 ? 21.623 59.648 53.312 1.00 20.93 456 TYR B N 1
ATOM 7344 C CA . TYR B 1 436 ? 22.433 60.858 53.212 1.00 20.38 456 TYR B CA 1
ATOM 7345 C C . TYR B 1 436 ? 22.129 61.709 54.432 1.00 24.66 456 TYR B C 1
ATOM 7346 O O . TYR B 1 436 ? 20.972 62.087 54.648 1.00 22.17 456 TYR B O 1
ATOM 7355 N N . ALA B 1 437 ? 23.153 61.985 55.234 1.00 21.46 457 ALA B N 1
ATOM 7356 C CA . ALA B 1 437 ? 22.960 62.768 56.443 1.00 22.93 457 ALA B CA 1
ATOM 7357 C C . ALA B 1 437 ? 22.421 64.150 56.077 1.00 24.61 457 ALA B C 1
ATOM 7358 O O . ALA B 1 437 ? 22.823 64.722 55.056 1.00 24.26 457 ALA B O 1
ATOM 7360 N N . PRO B 1 438 ? 21.536 64.724 56.891 1.00 30.17 458 PRO B N 1
ATOM 7361 C CA . PRO B 1 438 ? 20.893 65.988 56.516 1.00 30.09 458 PRO B CA 1
ATOM 7362 C C . PRO B 1 438 ? 21.868 67.148 56.477 1.00 31.37 458 PRO B C 1
ATOM 7363 O O . PRO B 1 438 ? 22.941 67.132 57.087 1.00 32.89 458 PRO B O 1
ATOM 7367 N N . VAL B 1 439 ? 21.497 68.192 55.776 1.00 28.32 459 VAL B N 1
ATOM 7368 C CA . VAL B 1 439 ? 22.276 69.389 55.665 1.00 31.69 459 VAL B CA 1
ATOM 7369 C C . VAL B 1 439 ? 22.375 69.955 57.068 1.00 30.15 459 VAL B C 1
ATOM 7370 O O . VAL B 1 439 ? 21.489 69.793 57.820 1.00 32.09 459 VAL B O 1
ATOM 7374 N N . GLY B 1 440 ? 23.491 70.573 57.397 1.00 35.33 460 GLY B N 1
ATOM 7375 C CA . GLY B 1 440 ? 23.734 71.150 58.710 1.00 32.67 460 GLY B CA 1
ATOM 7376 C C . GLY B 1 440 ? 24.145 70.171 59.789 1.00 33.96 460 GLY B C 1
ATOM 7377 O O . GLY B 1 440 ? 24.469 70.604 60.905 1.00 31.46 460 GLY B O 1
ATOM 7378 N N . SER B 1 441 ? 24.115 68.868 59.520 1.00 30.81 461 SER B N 1
ATOM 7379 C CA . SER B 1 441 ? 24.730 67.910 60.423 1.00 26.84 461 SER B CA 1
ATOM 7380 C C . SER B 1 441 ? 26.251 68.093 60.413 1.00 24.40 461 SER B C 1
ATOM 7381 O O . SER B 1 441 ? 26.819 68.821 59.592 1.00 23.35 461 SER B O 1
ATOM 7384 N N . GLN B 1 442 ? 26.917 67.417 61.344 1.00 24.49 462 GLN B N 1
ATOM 7385 C CA . GLN B 1 442 ? 28.363 67.565 61.476 1.00 25.86 462 GLN B CA 1
ATOM 7386 C C . GLN B 1 442 ? 29.086 67.086 60.220 1.00 22.84 462 GLN B C 1
ATOM 7387 O O . GLN B 1 442 ? 28.779 66.025 59.673 1.00 28.18 462 GLN B O 1
ATOM 7393 N N . SER B 1 443 ? 30.046 67.878 59.765 1.00 23.63 463 SER B N 1
ATOM 7394 C CA . SER B 1 443 ? 30.886 67.497 58.646 1.00 22.84 463 SER B CA 1
ATOM 7395 C C . SER B 1 443 ? 32.055 66.650 59.132 1.00 23.99 463 SER B C 1
ATOM 7396 O O . SER B 1 443 ? 32.633 66.911 60.193 1.00 20.38 463 SER B O 1
ATOM 7399 N N . PHE B 1 444 ? 32.386 65.626 58.354 1.00 19.64 464 PHE B N 1
ATOM 7400 C CA . PHE B 1 444 ? 33.486 64.725 58.653 1.00 18.71 464 PHE B CA 1
ATOM 7401 C C . PHE B 1 444 ? 34.500 64.743 57.521 1.00 21.36 464 PHE B C 1
ATOM 7402 O O . PHE B 1 444 ? 34.158 64.942 56.354 1.00 18.76 464 PHE B O 1
ATOM 7410 N N . GLN B 1 445 ? 35.758 64.515 57.881 1.00 14.79 465 GLN B N 1
ATOM 7411 C CA . GLN B 1 445 ? 36.880 64.593 56.961 1.00 16.95 465 GLN B CA 1
ATOM 7412 C C . GLN B 1 445 ? 37.334 63.231 56.460 1.00 17.20 465 GLN B C 1
ATOM 7413 O O . GLN B 1 445 ? 37.878 63.132 55.355 1.00 19.76 465 GLN B O 1
ATOM 7419 N N . LYS B 1 446 ? 37.079 62.179 57.226 1.00 12.79 466 LYS B N 1
ATOM 7420 C CA . LYS B 1 446 ? 37.634 60.865 56.952 1.00 13.57 466 LYS B CA 1
ATOM 7421 C C . LYS B 1 446 ? 36.813 59.862 57.744 1.00 12.38 466 LYS B C 1
ATOM 7422 O O . LYS B 1 446 ? 36.313 60.179 58.825 1.00 12.17 466 LYS B O 1
ATOM 7428 N N . GLY B 1 447 ? 36.660 58.664 57.206 1.00 13.20 467 GLY B N 1
ATOM 7429 C CA . GLY B 1 447 ? 35.949 57.629 57.932 1.00 13.98 467 GLY B CA 1
ATOM 7430 C C . GLY B 1 447 ? 36.401 56.249 57.523 1.00 13.32 467 GLY B C 1
ATOM 7431 O O . GLY B 1 447 ? 36.843 56.028 56.392 1.00 14.59 467 GLY B O 1
ATOM 7432 N N . ILE B 1 448 ? 36.257 55.307 58.449 1.00 11.74 468 ILE B N 1
ATOM 7433 C CA . ILE B 1 448 ? 36.538 53.896 58.224 1.00 15.43 468 ILE B CA 1
ATOM 7434 C C . ILE B 1 448 ? 35.241 53.127 58.404 1.00 16.38 468 ILE B C 1
ATOM 7435 O O . ILE B 1 448 ? 34.521 53.346 59.384 1.00 15.24 468 ILE B O 1
ATOM 7440 N N . VAL B 1 449 ? 34.960 52.206 57.482 1.00 12.91 469 VAL B N 1
ATOM 7441 C CA . VAL B 1 449 ? 33.686 51.492 57.437 1.00 14.68 469 VAL B CA 1
ATOM 7442 C C . VAL B 1 449 ? 33.879 50.077 57.961 1.00 16.96 469 VAL B C 1
ATOM 7443 O O . VAL B 1 449 ? 34.836 49.392 57.580 1.00 17.12 469 VAL B O 1
ATOM 7447 N N . HIS B 1 450 ? 32.972 49.634 58.824 1.00 15.97 470 HIS B N 1
ATOM 7448 C CA . HIS B 1 450 ? 32.873 48.227 59.192 1.00 16.80 470 HIS B CA 1
ATOM 7449 C C . HIS B 1 450 ? 31.408 47.820 59.168 1.00 18.33 470 HIS B C 1
ATOM 7450 O O . HIS B 1 450 ? 30.599 48.378 59.916 1.00 17.27 470 HIS B O 1
ATOM 7457 N N . ILE B 1 451 ? 31.081 46.845 58.319 1.00 18.17 471 ILE B N 1
ATOM 7458 C CA . ILE B 1 451 ? 29.744 46.265 58.249 1.00 15.69 471 ILE B CA 1
ATOM 7459 C C . ILE B 1 451 ? 29.707 45.033 59.137 1.00 17.93 471 ILE B C 1
ATOM 7460 O O . ILE B 1 451 ? 30.560 44.145 59.011 1.00 17.26 471 ILE B O 1
ATOM 7465 N N . HIS B 1 452 ? 28.717 44.971 60.028 1.00 17.19 472 HIS B N 1
ATOM 7466 C CA . HIS B 1 452 ? 28.588 43.857 60.956 1.00 18.38 472 HIS B CA 1
ATOM 7467 C C . HIS B 1 452 ? 27.115 43.594 61.232 1.00 22.94 472 HIS B C 1
ATOM 7468 O O . HIS B 1 452 ? 26.391 44.508 61.637 1.00 20.29 472 HIS B O 1
ATOM 7475 N N . ASP B 1 453 ? 26.686 42.350 61.014 1.00 23.50 473 ASP B N 1
ATOM 7476 C CA . ASP B 1 453 ? 25.332 41.899 61.348 1.00 28.76 473 ASP B CA 1
ATOM 7477 C C . ASP B 1 453 ? 24.273 42.901 60.881 1.00 23.66 473 ASP B C 1
ATOM 7478 O O . ASP B 1 453 ? 23.387 43.314 61.635 1.00 30.67 473 ASP B O 1
ATOM 7483 N N . GLY B 1 454 ? 24.387 43.312 59.619 1.00 26.66 474 GLY B N 1
ATOM 7484 C CA . GLY B 1 454 ? 23.377 44.143 58.994 1.00 25.74 474 GLY B CA 1
ATOM 7485 C C . GLY B 1 454 ? 23.412 45.607 59.361 1.00 25.95 474 GLY B C 1
ATOM 7486 O O . GLY B 1 454 ? 22.436 46.320 59.097 1.00 21.33 474 GLY B O 1
ATOM 7487 N N . LYS B 1 455 ? 24.501 46.091 59.949 1.00 21.91 475 LYS B N 1
ATOM 7488 C CA . LYS B 1 455 ? 24.599 47.490 60.330 1.00 21.99 475 LYS B CA 1
ATOM 7489 C C . LYS B 1 455 ? 25.938 48.053 59.883 1.00 18.59 475 LYS B C 1
ATOM 7490 O O . LYS B 1 455 ? 26.940 47.336 59.796 1.00 18.17 475 LYS B O 1
ATOM 7496 N N . LEU B 1 456 ? 25.936 49.350 59.605 1.00 19.63 476 LEU B N 1
ATOM 7497 C CA . LEU B 1 456 ? 27.140 50.079 59.249 1.00 17.55 476 LEU B CA 1
ATOM 7498 C C . LEU B 1 456 ? 27.686 50.751 60.504 1.00 17.26 476 LEU B C 1
ATOM 7499 O O . LEU B 1 456 ? 26.976 51.509 61.177 1.00 16.53 476 LEU B O 1
ATOM 7504 N N . TYR B 1 457 ? 28.933 50.453 60.822 1.00 14.42 477 TYR B N 1
ATOM 7505 C CA . TYR B 1 457 ? 29.670 51.106 61.899 1.00 13.65 477 TYR B CA 1
ATOM 7506 C C . TYR B 1 457 ? 30.670 52.029 61.228 1.00 15.28 477 TYR B C 1
ATOM 7507 O O . TYR B 1 457 ? 31.617 51.566 60.577 1.00 15.48 477 TYR B O 1
ATOM 7516 N N . TYR B 1 458 ? 30.427 53.327 61.308 1.00 13.04 478 TYR B N 1
ATOM 7517 C CA . TYR B 1 458 ? 31.229 54.307 60.649 1.00 12.73 478 TYR B CA 1
ATOM 7518 C C . TYR B 1 458 ? 32.057 55.075 61.689 1.00 13.26 478 TYR B C 1
ATOM 7519 O O . TYR B 1 458 ? 31.508 55.757 62.450 1.00 11.59 478 TYR B O 1
ATOM 7528 N N . TYR B 1 459 ? 33.361 54.884 61.629 1.00 12.12 479 TYR B N 1
ATOM 7529 C CA . TYR B 1 459 ? 34.315 55.469 62.577 1.00 11.90 479 TYR B CA 1
ATOM 7530 C C . TYR B 1 459 ? 34.898 56.699 61.896 1.00 12.47 479 TYR B C 1
ATOM 7531 O O . TYR B 1 459 ? 35.573 56.576 60.870 1.00 13.04 479 TYR B O 1
ATOM 7540 N N . LEU B 1 460 ? 34.628 57.882 62.445 1.00 12.04 480 LEU B N 1
ATOM 7541 C CA . LEU B 1 460 ? 34.715 59.116 61.669 1.00 12.64 480 LEU B CA 1
ATOM 7542 C C . LEU B 1 460 ? 35.587 60.155 62.352 1.00 13.98 480 LEU B C 1
ATOM 7543 O O . LEU B 1 460 ? 35.557 60.295 63.578 1.00 11.60 480 LEU B O 1
ATOM 7548 N N . LEU B 1 461 ? 36.340 60.890 61.545 1.00 13.24 481 LEU B N 1
ATOM 7549 C CA . LEU B 1 461 ? 37.111 62.045 61.990 1.00 12.14 481 LEU B CA 1
ATOM 7550 C C . LEU B 1 461 ? 36.364 63.310 61.579 1.00 16.78 481 LEU B C 1
ATOM 7551 O O . LEU B 1 461 ? 36.077 63.507 60.396 1.00 15.88 481 LEU B O 1
ATOM 7556 N N . GLU B 1 462 ? 36.053 64.163 62.550 1.00 15.09 482 GLU B N 1
ATOM 7557 C CA . GLU B 1 462 ? 35.362 65.418 62.259 1.00 16.08 482 GLU B CA 1
ATOM 7558 C C . GLU B 1 462 ? 36.197 66.336 61.381 1.00 17.91 482 GLU B C 1
ATOM 7559 O O . GLU B 1 462 ? 37.425 66.414 61.508 1.00 16.81 482 GLU B O 1
ATOM 7565 N N . LYS B 1 463 ? 35.518 67.047 60.483 1.00 17.25 483 LYS B N 1
ATOM 7566 C CA . LYS B 1 463 ? 36.167 68.085 59.689 1.00 18.86 483 LYS B CA 1
ATOM 7567 C C . LYS B 1 463 ? 36.180 69.380 60.489 1.00 23.34 483 LYS B C 1
ATOM 7568 O O . LYS B 1 463 ? 35.305 69.619 61.331 1.00 22.74 483 LYS B O 1
ATOM 7574 N N . GLY B 1 464 ? 37.166 70.209 60.207 1.00 23.02 484 GLY B N 1
ATOM 7575 C CA . GLY B 1 464 ? 37.437 71.355 61.015 1.00 26.09 484 GLY B CA 1
ATOM 7576 C C . GLY B 1 464 ? 38.317 70.949 62.179 1.00 33.72 484 GLY B C 1
ATOM 7577 O O . GLY B 1 464 ? 38.968 69.895 62.167 1.00 36.69 484 GLY B O 1
ATOM 7578 N N . GLY B 1 465 ? 38.280 71.740 63.208 1.00 28.55 485 GLY B N 1
ATOM 7579 C CA . GLY B 1 465 ? 39.235 71.555 64.262 1.00 23.80 485 GLY B CA 1
ATOM 7580 C C . GLY B 1 465 ? 40.566 72.160 63.883 1.00 27.65 485 GLY B C 1
ATOM 7581 O O . GLY B 1 465 ? 40.725 72.832 62.865 1.00 34.17 485 GLY B O 1
ATOM 7582 N N . ALA B 1 466 ? 41.547 71.906 64.727 1.00 28.24 486 ALA B N 1
ATOM 7583 C CA . ALA B 1 466 ? 42.866 72.492 64.559 1.00 29.54 486 ALA B CA 1
ATOM 7584 C C . ALA B 1 466 ? 43.810 71.756 65.489 1.00 19.28 486 ALA B C 1
ATOM 7585 O O . ALA B 1 466 ? 43.382 70.985 66.350 1.00 20.46 486 ALA B O 1
ATOM 7587 N N . GLY B 1 467 ? 45.101 72.001 65.296 1.00 22.88 487 GLY B N 1
ATOM 7588 C CA . GLY B 1 467 ? 46.106 71.406 66.146 1.00 17.66 487 GLY B CA 1
ATOM 7589 C C . GLY B 1 467 ? 46.282 69.915 65.899 1.00 19.23 487 GLY B C 1
ATOM 7590 O O . GLY B 1 467 ? 45.778 69.335 64.935 1.00 14.78 487 GLY B O 1
ATOM 7591 N N . ASP B 1 468 ? 47.038 69.295 66.809 1.00 13.50 488 ASP B N 1
ATOM 7592 C CA . ASP B 1 468 ? 47.367 67.881 66.694 1.00 15.89 488 ASP B CA 1
ATOM 7593 C C . ASP B 1 468 ? 46.434 66.988 67.510 1.00 12.62 488 ASP B C 1
ATOM 7594 O O . ASP B 1 468 ? 46.757 65.819 67.749 1.00 12.17 488 ASP B O 1
ATOM 7599 N N . LYS B 1 469 ? 45.279 67.505 67.921 1.00 10.71 489 LYS B N 1
ATOM 7600 C CA . LYS B 1 469 ? 44.242 66.701 68.551 1.00 9.39 489 LYS B CA 1
ATOM 7601 C C . LYS B 1 469 ? 42.908 67.017 67.893 1.00 13.02 489 LYS B C 1
ATOM 7602 O O . LYS B 1 469 ? 42.533 68.188 67.781 1.00 13.47 489 LYS B O 1
ATOM 7608 N N . ARG B 1 470 ? 42.208 65.975 67.443 1.00 11.73 490 ARG B N 1
ATOM 7609 C CA . ARG B 1 470 ? 40.947 66.122 66.727 1.00 12.16 490 ARG B CA 1
ATOM 7610 C C . ARG B 1 470 ? 39.872 65.267 67.380 1.00 10.81 490 ARG B C 1
ATOM 7611 O O . ARG B 1 470 ? 40.128 64.465 68.286 1.00 11.73 490 ARG B O 1
ATOM 7619 N N . THR B 1 471 ? 38.642 65.446 66.915 1.00 12.04 491 THR B N 1
ATOM 7620 C CA . THR B 1 471 ? 37.497 64.752 67.485 1.00 9.59 491 THR B CA 1
ATOM 7621 C C . THR B 1 471 ? 37.043 63.646 66.541 1.00 11.77 491 THR B C 1
ATOM 7622 O O . THR B 1 471 ? 36.849 63.884 65.341 1.00 14.36 491 THR B O 1
ATOM 7626 N N . THR B 1 472 ? 36.867 62.445 67.082 1.00 11.40 492 THR B N 1
ATOM 7627 C CA . THR B 1 472 ? 36.370 61.316 66.314 1.00 12.73 492 THR B CA 1
ATOM 7628 C C . THR B 1 472 ? 35.040 60.844 66.892 1.00 12.91 492 THR B C 1
ATOM 7629 O O . THR B 1 472 ? 34.759 60.997 68.085 1.00 13.65 492 THR B O 1
ATOM 7633 N N . TYR B 1 473 ? 34.259 60.194 66.040 1.00 9.96 493 TYR B N 1
ATOM 7634 C CA . TYR B 1 473 ? 32.912 59.771 66.376 1.00 12.69 493 TYR B CA 1
ATOM 7635 C C . TYR B 1 473 ? 32.693 58.360 65.873 1.00 11.86 493 TYR B C 1
ATOM 7636 O O . TYR B 1 473 ? 33.363 57.902 64.946 1.00 11.19 493 TYR B O 1
ATOM 7645 N N . LEU B 1 474 ? 31.723 57.688 66.484 1.00 12.55 494 LEU B N 1
ATOM 7646 C CA . LEU B 1 474 ? 31.187 56.437 65.970 1.00 11.00 494 LEU B CA 1
ATOM 7647 C C . LEU B 1 474 ? 29.733 56.656 65.599 1.00 12.44 494 LEU B C 1
ATOM 7648 O O . LEU B 1 474 ? 28.962 57.184 66.397 1.00 10.60 494 LEU B O 1
ATOM 7653 N N . GLN B 1 475 ? 29.368 56.259 64.388 1.00 11.43 495 GLN B N 1
ATOM 7654 C CA . GLN B 1 475 ? 27.977 56.217 63.992 1.00 12.56 495 GLN B CA 1
ATOM 7655 C C . GLN B 1 475 ? 27.586 54.767 63.769 1.00 15.59 495 GLN B C 1
ATOM 7656 O O . GLN B 1 475 ? 28.370 53.978 63.233 1.00 14.60 495 GLN B O 1
ATOM 7662 N N . ILE B 1 476 ? 26.385 54.411 64.214 1.00 16.84 496 ILE B N 1
ATOM 7663 C CA . ILE B 1 476 ? 25.812 53.094 63.973 1.00 14.66 496 ILE B CA 1
ATOM 7664 C C . ILE B 1 476 ? 24.564 53.317 63.132 1.00 16.95 496 ILE B C 1
ATOM 7665 O O . ILE B 1 476 ? 23.629 54.000 63.570 1.00 18.34 496 ILE B O 1
ATOM 7670 N N . ILE B 1 477 ? 24.574 52.787 61.912 1.00 18.48 497 ILE B N 1
ATOM 7671 C CA . ILE B 1 477 ? 23.542 53.052 60.915 1.00 20.80 497 ILE B CA 1
ATOM 7672 C C . ILE B 1 477 ? 22.922 51.720 60.513 1.00 18.70 497 ILE B C 1
ATOM 7673 O O . ILE B 1 477 ? 23.628 50.815 60.055 1.00 17.81 497 ILE B O 1
ATOM 7678 N N . ASN B 1 478 ? 21.609 51.590 60.698 1.00 18.79 498 ASN B N 1
ATOM 7679 C CA . ASN B 1 478 ? 20.949 50.327 60.409 1.00 21.10 498 ASN B CA 1
ATOM 7680 C C . ASN B 1 478 ? 20.721 50.221 58.909 1.00 22.72 498 ASN B C 1
ATOM 7681 O O . ASN B 1 478 ? 20.147 51.125 58.302 1.00 19.74 498 ASN B O 1
ATOM 7686 N N . LEU B 1 479 ? 21.204 49.137 58.307 1.00 19.31 499 LEU B N 1
ATOM 7687 C CA . LEU B 1 479 ? 21.076 48.974 56.866 1.00 21.47 499 LEU B CA 1
ATOM 7688 C C . LEU B 1 479 ? 19.748 48.352 56.460 1.00 28.03 499 LEU B C 1
ATOM 7689 O O . LEU B 1 479 ? 19.367 48.468 55.289 1.00 25.74 499 LEU B O 1
ATOM 7694 N N . ASP B 1 480 ? 19.053 47.693 57.390 1.00 29.11 500 ASP B N 1
ATOM 7695 C CA . ASP B 1 480 ? 17.707 47.154 57.146 1.00 30.52 500 ASP B CA 1
ATOM 7696 C C . ASP B 1 480 ? 17.637 46.205 55.948 1.00 35.35 500 ASP B C 1
ATOM 7697 O O . ASP B 1 480 ? 18.027 45.038 56.038 1.00 41.48 500 ASP B O 1
#

Nearest PDB structures (foldseek):
  7drq-assembly2_B  TM=9.998E-01  e=1.739E-90  Catenovulum maritimum
  6byt-assembly1_A  TM=9.590E-01  e=2.049E-58  Alteromonas sp. LOR
  6byp-assembly1_A  TM=9.573E-01  e=1.575E-58  Alteromonas sp. LOR
  6byx-assembly1_A  TM=9.581E-01  e=8.925E-58  Alteromonas sp. LOR
  6byx-assembly2_B  TM=9.503E-01  e=3.020E-56  Alteromonas sp. LOR

B-factor: mean 19.11, std 7.74, range [4.89, 54.05]